Protein 5CDF (pdb70)

CATH classification: 2.40.30.20 (+2 more: 3.40.50.300, 1.20.150.20)

Secondary structure (DSSP, 8-state):
--SSEEEEEEEETTEEEEEE-TTPBTTEEEE-TTS-EEEEEEE-SS-EEEEESS-SSS--TTPEEEEEEEE-EEE-SGGGTT-EE-TTS-B-SSS-----S-EEESS-PPP-STTB----SB---S-HHHHHHS--BTT-B-EEEESTTSSHHHHHHHHHHHGGGTTT-TTTT---EEEEEEEES--HHHHHHHHHHHHHHTGGGGEEEEEE-TTS-HHHHHHHHHHHHHHHHHHHHTT-EEEEEEETHHHHHHHHHHHHHHTTPPP-GGGS-TTHHHHHHHHHHT-EEB-GGGTS-EEEEEEEEE-STT-TTSHHHHHHHTTSSEEEEE-HHHHHTT-SS-B-TTT-EESSGGGGS-HHHHHHHTTHHHHHHHHHHHHHHHTT-----HHHHHHHHHHHHHHHHH---TT----HHHHHHHHHHHHTTTTTTS-GGGHHHHHHHHHHHHHHH-HHHHHHHHHS---S-THHHHHHHHHHHHHHHHH-/--EEEEEEETTEEEEEESSSPPPTT-EEEEEETTEEEEEEEEEE-SSSEEEEEESS--TT-BTT-EEEE-SSS-EEE-SGGGTT-EE-TTS-B-SS------S-EEESS-PPP-STTBPSS--EE--S-HHHHHHS-EETT-EEEEE--SSSSHHHHHHHHHHHHHHHH---EEEEEES--HHHHHHHHHHHHHTTSS-TTSGGG-SEEEEEE-TTS-HHHHHHHHHHHHHHHHHHHHHH--EEEEEEE-HHHHHHHHHHHHHHTTPPP--TTTT---THHHHS-EETTEEEEEEEE---S--S-----SS-SEEEEB-HHHHHTT-SS-B-TTT-EETT-SHHHH-HHHHHHHHHHHHHHHHHHHTHHHHHHS-STTS-HHHHHHHHHHHHHHHHH----TTTHHHH--------HHHHHHHHHHHHHTTTTTS-GGGGSS-SSHHHHHHHHHH-

Sequence (944 aa):
EVAEVGQVLSVGDGIARVYGLDKVQAGEMVEFPGGIRRGMVLNLETDNVGVVIFGDDRDIKEGDTVKRTGAIVEVPAGKELLGRVVDALGNPIDGKGPLNASERRIADVKAPGIMPRKSVHEPMATGLKSVDAMIPVGRGQRELIIGDRQTGKTAIALDTILNQANYNGREADGMKTLHCIYVAVGQKRSTVAQLVKKLEETGAMAYTTVVAATASDPAPMQYLAPYSATAMGEYFRDNGMDALIIYDDLSKQAVAYRQMSLLLRRPPGREAYPGDVFYLHSRLLERSAKLNEANGAGSLTALPIIETQAGDVSAYIPTNVISITDGQIFLETELFFQGIRPAVNTGLSVSRVGSAAQTKAMKSVAGPVKLELAQYREMAAFAQFGSDLDAATQKLLNRGARLTELMKQPQYSPLTNAEIVIVIYAGTKGYLDGIPVRDVTKWEHGLLQYLRNQKADLLEDMTKNDRKVAGELEDAIKAALDGYAKTYAANGKITQVIGAVVDVQFDGQLPAILNALETENNGKRLVLEVAQHLGENTVRTIAMDATEGLVRGLPVKDTGGPIMVPVGDATLGRILNVVGEPVDEGGPVEATQTRAIHQQAPDFAAQATASEILVTGIKVIDLLAPYSKGGKIGLFGGAGVGKTVLIMELINNIAKVHSGYSVFAGVGERTREGNDLYHEMVESGVIKPDDLSKSQVALVYGQMNEPPGARMRVALTGLTVAEQFRDATGTDVLFFVDNIFRFTQAGSEVSALLGRIPSPTLATDMGAMQERITSTKNGSITSIQAVYVPADDLTTTFAHLDATTVLSRAISELGIYPAVDPLDSNSRILDPAVVGEEHYQVARDVQGILQKYKSLQDIIAILGMDELSEEDKLTVARARKIQRFLSQPFDVAKVFTGSDGVQVPLEDTIKSFKAVVAGEYDHLPEAAFYMVGGIEDVKAKAQRL

Radius of gyration: 30.45 Å; Cα contacts (8 Å, |Δi|>4): 2150; chains: 2; bounding box: 74×88×54 Å

Organism: Paracoccus denitrificans (strain Pd 1222) (NCBI:txid318586)

Nearest PDB structures (foldseek):
  5dn6-assembly1_C  TM=9.870E-01  e=3.370E-88  Paracoccus denitrificans
  2w6j-assembly1_A  TM=9.684E-01  e=1.622E-73  Bos taurus
  6tmk-assembly1_E2  TM=9.710E-01  e=6.953E-71  Toxoplasma gondii GT1
  8j0s-assembly1_C  TM=9.761E-01  e=2.820E-68  Mycobacterium tuberculosis
  8jr0-assembly1_C  TM=9.747E-01  e=1.671E-67  Mycobacterium tuberculosis

Solvent-accessible surface area: 37488 Å² total; per-residue (Å²): 188,71,34,72,33,9,95,2,82,54,48,33,105,8,10,1,46,0,118,9,0,70,122,0,22,5,5,0,10,0,61,2,80,66,54,21,72,0,12,0,26,3,0,36,95,102,15,0,0,0,0,0,5,25,66,29,199,108,10,146,117,41,41,80,0,98,47,64,44,40,40,5,54,0,10,0,5,108,63,3,34,19,26,9,0,22,0,8,3,74,47,94,42,81,115,41,104,22,119,39,102,59,116,50,75,0,50,47,127,4,24,29,10,29,20,16,67,57,8,82,42,55,1,20,0,0,2,3,2,0,11,5,14,0,9,3,0,25,2,0,6,0,0,0,1,0,24,146,149,2,22,19,49,23,9,0,10,4,0,0,19,1,1,54,88,34,24,65,76,115,95,74,78,41,65,14,0,10,0,1,0,0,0,0,10,28,140,172,69,61,9,60,121,10,20,124,50,0,79,114,69,39,2,10,77,22,0,2,0,0,2,0,8,62,72,46,44,15,2,13,23,15,3,0,0,0,0,0,0,0,3,0,7,38,3,13,58,77,28,35,1,0,0,0,0,0,8,12,0,17,66,0,0,68,4,14,67,94,2,3,75,62,2,209,32,43,60,2,122,94,44,20,6,6,19,0,2,28,1,0,0,29,0,0,2,0,1,1,6,9,32,122,97,64,40,23,0,0,0,0,0,0,0,0,0,44,3,102,104,32,69,28,89,28,24,9,9,27,3,0,6,0,0,0,0,1,3,0,14,1,29,68,89,13,46,163,103,31,40,108,13,0,11,18,13,28,45,0,42,12,94,20,20,60,48,3,23,27,121,1,5,102,51,10,3,64,82,0,50,115,40,13,30,93,39,91,108,65,32,59,103,27,158,167,63,49,131,42,83,72,69,26,86,156,87,27,82,56,0,19,29,2,22,25,4,12,53,14,97,86,104,47,29,8,30,26,1,10,0,0,0,1,5,6,0,3,24,114,19,61,2,74,78,20,55,62,199,43,0,58,130,5,12,123,23,0,15,80,35,1,97,105,117,54,41,108,15,19,106,52,2,52,130,89,45,89,135,14,45,53,149,6,45,83,33,0,83,52,1,1,72,23,12,48,165,90,78,116,110,79,7,94,1,21,31,1,32,26,15,10,0,4,0,60,4,124,43,151,52,2,56,98,60,14,5,0,47,8,115,21,114,54,120,104,4,12,0,4,1,29,55,84,79,44,154,64,16,0,49,0,3,0,10,45,49,7,89,2,0,28,37,41,49,90,0,104,40,57,57,25,34,4,92,1,21,4,17,82,32,1,3,1,13,0,2,18,3,16,5,44,54,46,16,139,46,40,103,24,153,34,143,104,84,39,13,0,29,76,169,35,43,97,191,71,46,72,42,130,86,70,84,29,1,29,1,2,0,1,4,2,0,0,0,3,0,0,7,49,8,3,22,0,0,0,39,25,29,83,67,6,35,53,42,51,0,10,2,0,1,0,11,0,0,23,121,63,52,80,6,44,0,0,6,0,2,0,0,18,1,1,32,50,5,5,34,21,25,79,63,0,46,85,20,21,0,1,73,68,154,70,62,72,144,5,29,0,0,1,0,5,0,9,0,13,22,12,2,0,0,2,20,45,0,0,15,0,0,0,0,0,0,3,25,4,14,75,75,66,40,25,19,0,2,0,2,1,39,0,1,16,2,30,44,26,0,18,66,6,7,52,12,31,31,37,137,155,64,164,160,62,104,10,7,58,10,38,82,6,80,114,11,4,15,18,20,155,78,10,0,0,0,0,1,0,8,27,33,64,39,54,15,34,119,136,176,113,55,41,67,4,40,0,10,1,35,12,20,103,67,28,22,138,114,16,14,112,14,2,4,20,14,44,85,2,60,13,132,9,19,54,51,97,52,27,31,116,59,4,52,98,8,0,125,59,0,29,42,23,8,94,97,14,117,76,19,77,105,71,42,88,143,95,44,75,131,104,14,63,133,139,33,64,78,35,2,35,43,0,70,13,0,40,56,0,7,0,3,18,11,35,2,25,89,98,135,87,50,62,103,16,35,40,3,85,40,117,45,1,15,99,1,0,92,12,2,26,71,21,107,32,54,143,24,58,50,51,0,0,68,52,14,1,5,17,110,53,0,73,48,44,17,158,180,128

InterPro domains:
  IPR000194 ATPase, F1/V1/A1 complex, alpha/beta subunit, nucleotide-binding domain [PF00006] (149-373)
  IPR000793 ATP synthase, alpha subunit, C-terminal [PF00306] (380-503)
  IPR000793 ATP synthase, alpha subunit, C-terminal [cd18113] (384-510)
  IPR004100 ATPase, F1/V1/A1 complex, alpha/beta subunit, N-terminal domain [PF02874] (25-92)
  IPR005294 ATP synthase, F1 complex, alpha subunit [MF_01346] (1-511)
  IPR005294 ATP synthase, F1 complex, alpha subunit [PIRSF039088] (2-510)
  IPR005294 ATP synthase, F1 complex, alpha subunit [PTHR48082] (3-506)
  IPR005294 ATP synthase, F1 complex, alpha subunit [TIGR00962] (3-511)
  IPR020003 ATPase, alpha/beta subunit, nucleotide-binding domain, active site [PS00152] (364-373)
  IPR023366 ATP synthase subunit alpha, N-terminal domain-like superfamily [G3DSA:2.40.30.20] (1-93)
  IPR027417 P-loop containing nucleoside triphosphate hydrolase [G3DSA:3.40.50.300] (94-380)
  IPR027417 P-loop containing nucleoside triphosphate hydrolase [SSF52540] (96-379)
  IPR033732 ATP synthase, F1 complex, alpha subunit nucleotide-binding domain [cd01132] (94-376)
  IPR036121 ATPase, F1/V1/A1 complex, alpha/beta subunit, N-terminal domain superfamily [SSF50615] (10-94)
  IPR038376 ATP synthase, alpha subunit, C-terminal domain superfamily [G3DSA:1.20.150.20] (381-511)

Structure (mmCIF, N/CA/C/O backbone):
data_5CDF
#
_entry.id   5CDF
#
_cell.length_a   72.550
_cell.length_b   102.920
_cell.length_c   89.180
_cell.angle_alpha   90.000
_cell.angle_beta   112.670
_cell.angle_gamma   90.000
#
_symmetry.space_group_name_H-M   'P 1 21 1'
#
loop_
_entity.id
_entity.type
_entity.pdbx_description
1 polymer 'ATP synthase subunit alpha'
2 polymer 'ATP synthase subunit beta'
3 non-polymer GLYCEROL
4 non-polymer 'PHOSPHATE ION'
5 water water
#
loop_
_atom_site.group_PDB
_atom_site.id
_atom_site.type_symbol
_atom_site.label_atom_id
_atom_site.label_alt_id
_atom_site.label_comp_id
_atom_site.label_asym_id
_atom_site.label_entity_id
_atom_site.label_seq_id
_atom_site.pdbx_PDB_ins_code
_atom_site.Cartn_x
_atom_site.Cartn_y
_atom_site.Cartn_z
_atom_site.occupancy
_atom_site.B_iso_or_equiv
_atom_site.auth_seq_id
_atom_site.auth_comp_id
_atom_site.auth_asym_id
_atom_site.auth_atom_id
_atom_site.pdbx_PDB_model_num
ATOM 1 N N . GLU A 1 24 ? 93.756 -134.727 189.891 1.00 72.31 24 GLU A N 1
ATOM 2 C CA . GLU A 1 24 ? 92.697 -135.628 189.327 1.00 72.15 24 GLU A CA 1
ATOM 3 C C . GLU A 1 24 ? 92.029 -134.991 188.085 1.00 71.01 24 GLU A C 1
ATOM 4 O O . GLU A 1 24 ? 92.609 -135.046 186.999 1.00 71.26 24 GLU A O 1
ATOM 10 N N . VAL A 1 25 ? 90.851 -134.378 188.249 1.00 69.32 25 VAL A N 1
ATOM 11 C CA . VAL A 1 25 ? 90.059 -133.788 187.138 1.00 67.57 25 VAL A CA 1
ATOM 12 C C . VAL A 1 25 ? 89.123 -132.659 187.629 1.00 65.50 25 VAL A C 1
ATOM 13 O O . VAL A 1 25 ? 89.028 -131.612 186.987 1.00 63.84 25 VAL A O 1
ATOM 17 N N . ALA A 1 26 ? 88.403 -132.899 188.729 1.00 63.40 26 ALA A N 1
ATOM 18 C CA . ALA A 1 26 ? 87.468 -131.921 189.303 1.00 61.27 26 ALA A CA 1
ATOM 19 C C . ALA A 1 26 ? 88.144 -130.645 189.808 1.00 60.09 26 ALA A C 1
ATOM 20 O O . ALA A 1 26 ? 87.831 -129.546 189.341 1.00 60.62 26 ALA A O 1
ATOM 22 N N . GLU A 1 27 ? 89.065 -130.806 190.757 1.00 57.58 27 GLU A N 1
ATOM 23 C CA . GLU A 1 27 ? 89.742 -129.679 191.414 1.00 55.73 27 GLU A CA 1
ATOM 24 C C . GLU A 1 27 ? 91.062 -129.266 190.743 1.00 53.88 27 GLU A C 1
ATOM 25 O O . GLU A 1 27 ? 91.683 -128.285 191.162 1.00 53.28 27 GLU A O 1
ATOM 31 N N . VAL A 1 28 ? 91.490 -130.015 189.723 1.00 51.86 28 VAL A N 1
ATOM 32 C CA . VAL A 1 28 ? 92.791 -129.826 189.070 1.00 51.02 28 VAL A CA 1
ATOM 33 C C . VAL A 1 28 ? 92.606 -129.962 187.555 1.00 50.14 28 VAL A C 1
ATOM 34 O O . VAL A 1 28 ? 91.666 -130.612 187.105 1.00 49.44 28 VAL A O 1
ATOM 38 N N . GLY A 1 29 ? 93.489 -129.334 186.778 1.00 50.10 29 GLY A N 1
ATOM 39 C CA . GLY A 1 29 ? 93.466 -129.447 185.316 1.00 49.87 29 GLY A CA 1
ATOM 40 C C . GLY A 1 29 ? 94.831 -129.603 184.676 1.00 50.65 29 GLY A C 1
ATOM 41 O O . GLY A 1 29 ? 95.858 -129.578 185.356 1.00 51.48 29 GLY A O 1
ATOM 42 N N . GLN A 1 30 ? 94.820 -129.760 183.353 1.00 51.58 30 GLN A N 1
ATOM 43 C CA . GLN A 1 30 ? 96.024 -129.955 182.543 1.00 53.11 30 GLN A CA 1
ATOM 44 C C . GLN A 1 30 ? 96.020 -128.963 181.375 1.00 51.55 30 GLN A C 1
ATOM 45 O O . GLN A 1 30 ? 95.008 -128.826 180.690 1.00 51.45 30 GLN A O 1
ATOM 51 N N . VAL A 1 31 ? 97.149 -128.294 181.139 1.00 49.95 31 VAL A N 1
ATOM 52 C CA . VAL A 1 31 ? 97.250 -127.283 180.075 1.00 49.63 31 VAL A CA 1
ATOM 53 C C . VAL A 1 31 ? 97.344 -127.951 178.697 1.00 49.60 31 VAL A C 1
ATOM 54 O O . VAL A 1 31 ? 98.304 -128.670 178.419 1.00 49.59 31 VAL A O 1
ATOM 58 N N . LEU A 1 32 ? 96.351 -127.700 177.844 1.00 49.78 32 LEU A N 1
ATOM 59 C CA . LEU A 1 32 ? 96.339 -128.218 176.470 1.00 50.03 32 LEU A CA 1
ATOM 60 C C . LEU A 1 32 ? 97.175 -127.335 175.547 1.00 50.31 32 LEU A C 1
ATOM 61 O O . LEU A 1 32 ? 98.037 -127.831 174.818 1.00 51.27 32 LEU A O 1
ATOM 66 N N . SER A 1 33 ? 96.899 -126.031 175.578 1.00 50.26 33 SER A N 1
ATOM 67 C CA . SER A 1 33 ? 97.656 -125.029 174.816 1.00 49.30 33 SER A CA 1
ATOM 68 C C . SER A 1 33 ? 97.847 -123.752 175.633 1.00 49.09 33 SER A C 1
ATOM 69 O O . SER A 1 33 ? 97.138 -123.521 176.615 1.00 49.02 33 SER A O 1
ATOM 72 N N . VAL A 1 34 ? 98.812 -122.935 175.217 1.00 49.08 34 VAL A N 1
ATOM 73 C CA . VAL A 1 34 ? 99.162 -121.701 175.930 1.00 49.54 34 VAL A CA 1
ATOM 74 C C . VAL A 1 34 ? 99.891 -120.713 175.007 1.00 49.87 34 VAL A C 1
ATOM 75 O O . VAL A 1 34 ? 100.653 -121.123 174.126 1.00 50.50 34 VAL A O 1
ATOM 79 N N . GLY A 1 35 ? 99.645 -119.420 175.216 1.00 49.59 35 GLY A N 1
ATOM 80 C CA . GLY A 1 35 ? 100.266 -118.358 174.417 1.00 48.96 35 GLY A CA 1
ATOM 81 C C . GLY A 1 35 ? 99.459 -117.071 174.414 1.00 48.33 35 GLY A C 1
ATOM 82 O O . GLY A 1 35 ? 98.228 -117.108 174.482 1.00 47.72 35 GLY A O 1
ATOM 83 N N . ASP A 1 36 ? 100.165 -115.941 174.332 1.00 47.73 36 ASP A N 1
ATOM 84 C CA . ASP A 1 36 ? 99.564 -114.595 174.283 1.00 46.82 36 ASP A CA 1
ATOM 85 C C . ASP A 1 36 ? 98.694 -114.268 175.508 1.00 46.07 36 ASP A C 1
ATOM 86 O O . ASP A 1 36 ? 97.631 -113.666 175.382 1.00 45.20 36 ASP A O 1
ATOM 91 N N . GLY A 1 37 ? 99.159 -114.671 176.689 1.00 46.37 37 GLY A N 1
ATOM 92 C CA . GLY A 1 37 ? 98.445 -114.427 177.946 1.00 45.83 37 GLY A CA 1
ATOM 93 C C . GLY A 1 37 ? 97.195 -115.263 178.187 1.00 45.60 37 GLY A C 1
ATOM 94 O O . GLY A 1 37 ? 96.440 -114.973 179.114 1.00 45.36 37 GLY A O 1
ATOM 95 N N . ILE A 1 38 ? 96.986 -116.305 177.379 1.00 46.40 38 ILE A N 1
ATOM 96 C CA . ILE A 1 38 ? 95.789 -117.153 177.448 1.00 47.12 38 ILE A CA 1
ATOM 97 C C . ILE A 1 38 ? 96.219 -118.616 177.547 1.00 47.37 38 ILE A C 1
ATOM 98 O O . ILE A 1 38 ? 97.279 -118.983 177.037 1.00 48.32 38 ILE A O 1
ATOM 103 N N . ALA A 1 39 ? 95.398 -119.439 178.202 1.00 46.84 39 ALA A N 1
ATOM 104 C CA . ALA A 1 39 ? 95.636 -120.883 178.286 1.00 46.66 39 ALA A CA 1
ATOM 105 C C . ALA A 1 39 ? 94.332 -121.680 178.199 1.00 46.72 39 ALA A C 1
ATOM 106 O O . ALA A 1 39 ? 93.368 -121.376 178.905 1.00 45.87 39 ALA A O 1
ATOM 108 N N . ARG A 1 40 ? 94.313 -122.685 177.320 1.00 47.39 40 ARG A N 1
ATOM 109 C CA . ARG A 1 40 ? 93.239 -123.681 177.278 1.00 47.80 40 ARG A CA 1
ATOM 110 C C . ARG A 1 40 ? 93.612 -124.809 178.239 1.00 47.23 40 ARG A C 1
ATOM 111 O O . ARG A 1 40 ? 94.708 -125.365 178.137 1.00 48.09 40 ARG A O 1
ATOM 119 N N . VAL A 1 41 ? 92.705 -125.142 179.159 1.00 46.36 41 VAL A N 1
ATOM 120 C CA . VAL A 1 41 ? 92.971 -126.120 180.223 1.00 45.74 41 VAL A CA 1
ATOM 121 C C . VAL A 1 41 ? 91.938 -127.253 180.214 1.00 45.70 41 VAL A C 1
ATOM 122 O O . VAL A 1 41 ? 90.733 -127.000 180.294 1.00 44.64 41 VAL A O 1
ATOM 126 N N . TYR A 1 42 ? 92.423 -128.495 180.122 1.00 46.19 42 TYR A N 1
ATOM 127 C CA . TYR A 1 42 ? 91.588 -129.696 180.253 1.00 46.32 42 TYR A CA 1
ATOM 128 C C . TYR A 1 42 ? 91.229 -129.925 181.721 1.00 45.28 42 TYR A C 1
ATOM 129 O O . TYR A 1 42 ? 92.034 -129.649 182.608 1.00 44.33 42 TYR A O 1
ATOM 138 N N . GLY A 1 43 ? 90.024 -130.439 181.964 1.00 44.76 43 GLY A N 1
ATOM 139 C CA . GLY A 1 43 ? 89.558 -130.740 183.318 1.00 44.56 43 GLY A CA 1
ATOM 140 C C . GLY A 1 43 ? 89.019 -129.517 184.040 1.00 44.69 43 GLY A C 1
ATOM 141 O O . GLY A 1 43 ? 88.336 -128.689 183.430 1.00 44.66 43 GLY A O 1
ATOM 142 N N . LEU A 1 44 ? 89.335 -129.409 185.335 1.00 44.09 44 LEU A N 1
ATOM 143 C CA . LEU A 1 44 ? 88.804 -128.364 186.226 1.00 43.73 44 LEU A CA 1
ATOM 144 C C . LEU A 1 44 ? 87.271 -128.335 186.204 1.00 43.77 44 LEU A C 1
ATOM 145 O O . LEU A 1 44 ? 86.658 -127.284 186.026 1.00 43.55 44 LEU A O 1
ATOM 150 N N . ASP A 1 45 ? 86.661 -129.502 186.398 1.00 43.93 45 ASP A N 1
ATOM 151 C CA . ASP A 1 45 ? 85.208 -129.658 186.239 1.00 43.60 45 ASP A CA 1
ATOM 152 C C . ASP A 1 45 ? 84.383 -128.815 187.216 1.00 42.95 45 ASP A C 1
ATOM 153 O O . ASP A 1 45 ? 83.343 -128.283 186.833 1.00 42.76 45 ASP A O 1
ATOM 158 N N . LYS A 1 46 ? 84.854 -128.684 188.457 1.00 43.31 46 LYS A N 1
ATOM 159 C CA . LYS A 1 46 ? 84.141 -127.913 189.491 1.00 43.43 46 LYS A CA 1
ATOM 160 C C . LYS A 1 46 ? 84.601 -126.446 189.638 1.00 42.68 46 LYS A C 1
ATOM 161 O O . LYS A 1 46 ? 84.162 -125.758 190.568 1.00 42.30 46 LYS A O 1
ATOM 167 N N . VAL A 1 47 ? 85.456 -125.960 188.729 1.00 41.85 47 VAL A N 1
ATOM 168 C CA . VAL A 1 47 ? 85.893 -124.555 188.753 1.00 40.53 47 VAL A CA 1
ATOM 169 C C . VAL A 1 47 ? 84.749 -123.638 188.307 1.00 39.55 47 VAL A C 1
ATOM 170 O O . VAL A 1 47 ? 84.054 -123.928 187.327 1.00 39.23 47 VAL A O 1
ATOM 174 N N . GLN A 1 48 ? 84.551 -122.547 189.042 1.00 38.34 48 GLN A N 1
ATOM 175 C CA . GLN A 1 48 ? 83.491 -121.587 188.728 1.00 37.50 48 GLN A CA 1
ATOM 176 C C . GLN A 1 48 ? 84.009 -120.463 187.824 1.00 36.33 48 GLN A C 1
ATOM 177 O O . GLN A 1 48 ? 85.216 -120.229 187.741 1.00 35.40 48 GLN A O 1
ATOM 183 N N . ALA A 1 49 ? 83.091 -119.794 187.127 1.00 35.89 49 ALA A N 1
ATOM 184 C CA . ALA A 1 49 ? 83.446 -118.711 186.197 1.00 35.58 49 ALA A CA 1
ATOM 185 C C . ALA A 1 49 ? 83.937 -117.477 186.961 1.00 35.27 49 ALA A C 1
ATOM 186 O O . ALA A 1 49 ? 83.325 -117.074 187.954 1.00 34.64 49 ALA A O 1
ATOM 188 N N . GLY A 1 50 ? 85.043 -116.897 186.495 1.00 35.40 50 GLY A N 1
ATOM 189 C CA . GLY A 1 50 ? 85.705 -115.781 187.180 1.00 36.43 50 GLY A CA 1
ATOM 190 C C . GLY A 1 50 ? 86.623 -116.171 188.333 1.00 37.45 50 GLY A C 1
ATOM 191 O O . GLY A 1 50 ? 87.129 -115.295 189.044 1.00 37.39 50 GLY A O 1
ATOM 192 N N . GLU A 1 51 ? 86.860 -117.473 188.515 1.00 38.88 51 GLU A N 1
ATOM 193 C CA . GLU A 1 51 ? 87.651 -117.967 189.642 1.00 39.55 51 GLU A CA 1
ATOM 194 C C . GLU A 1 51 ? 89.139 -117.829 189.360 1.00 39.75 51 GLU A C 1
ATOM 195 O O . GLU A 1 51 ? 89.594 -118.050 188.234 1.00 37.88 51 GLU A O 1
ATOM 201 N N . MET A 1 52 ? 89.883 -117.471 190.402 1.00 41.80 52 MET A N 1
ATOM 202 C CA . MET A 1 52 ? 91.339 -117.421 190.349 1.00 44.02 52 MET A CA 1
ATOM 203 C C . MET A 1 52 ? 91.893 -118.850 190.338 1.00 45.53 52 MET A C 1
ATOM 204 O O . MET A 1 52 ? 91.355 -119.734 191.011 1.00 45.92 52 MET A O 1
ATOM 209 N N . VAL A 1 53 ? 92.957 -119.064 189.565 1.00 47.55 53 VAL A N 1
ATOM 210 C CA . VAL A 1 53 ? 93.641 -120.362 189.491 1.00 48.85 53 VAL A CA 1
ATOM 211 C C . VAL A 1 53 ? 95.160 -120.198 189.586 1.00 50.89 53 VAL A C 1
ATOM 212 O O . VAL A 1 53 ? 95.709 -119.178 189.168 1.00 50.13 53 VAL A O 1
ATOM 216 N N . GLU A 1 54 ? 95.817 -121.220 190.135 1.00 53.64 54 GLU A N 1
ATOM 217 C CA . GLU A 1 54 ? 97.261 -121.228 190.369 1.00 54.90 54 GLU A CA 1
ATOM 218 C C . GLU A 1 54 ? 97.943 -122.112 189.326 1.00 53.99 54 GLU A C 1
ATOM 219 O O . GLU A 1 54 ? 97.554 -123.266 189.141 1.00 54.14 54 GLU A O 1
ATOM 225 N N . PHE A 1 55 ? 98.945 -121.559 188.644 1.00 53.84 55 PHE A N 1
ATOM 226 C CA . PHE A 1 55 ? 99.815 -122.315 187.730 1.00 54.02 55 PHE A CA 1
ATOM 227 C C . PHE A 1 55 ? 101.080 -122.742 188.507 1.00 54.73 55 PHE A C 1
ATOM 228 O O . PHE A 1 55 ? 101.251 -122.321 189.657 1.00 54.66 55 PHE A O 1
ATOM 236 N N . PRO A 1 56 ? 101.953 -123.593 187.908 1.00 54.91 56 PRO A N 1
ATOM 237 C CA . PRO A 1 56 ? 103.090 -124.163 188.659 1.00 55.92 56 PRO A CA 1
ATOM 238 C C . PRO A 1 56 ? 103.999 -123.194 189.427 1.00 56.67 56 PRO A C 1
ATOM 239 O O . PRO A 1 56 ? 104.140 -123.335 190.645 1.00 59.38 56 PRO A O 1
ATOM 243 N N . GLY A 1 57 ? 104.582 -122.213 188.742 1.00 55.95 57 GLY A N 1
ATOM 244 C CA . GLY A 1 57 ? 105.580 -121.327 189.353 1.00 55.53 57 GLY A CA 1
ATOM 245 C C . GLY A 1 57 ? 105.007 -120.119 190.072 1.00 55.58 57 GLY A C 1
ATOM 246 O O . GLY A 1 57 ? 105.529 -119.012 189.932 1.00 57.16 57 GLY A O 1
ATOM 247 N N . GLY A 1 58 ? 103.944 -120.325 190.851 1.00 54.62 58 GLY A N 1
ATOM 248 C CA . GLY A 1 58 ? 103.238 -119.233 191.525 1.00 53.53 58 GLY A CA 1
ATOM 249 C C . GLY A 1 58 ? 102.465 -118.273 190.627 1.00 52.37 58 GLY A C 1
ATOM 250 O O . GLY A 1 58 ? 102.015 -117.228 191.100 1.00 52.57 58 GLY A O 1
ATOM 251 N N . ILE A 1 59 ? 102.282 -118.623 189.351 1.00 50.67 59 ILE A N 1
ATOM 252 C CA . ILE A 1 59 ? 101.668 -117.723 188.370 1.00 48.96 59 ILE A CA 1
ATOM 253 C C . ILE A 1 59 ? 100.144 -117.820 188.492 1.00 47.24 59 ILE A C 1
ATOM 254 O O . ILE A 1 59 ? 99.586 -118.917 188.438 1.00 47.11 59 ILE A O 1
ATOM 259 N N . ARG A 1 60 ? 99.495 -116.662 188.647 1.00 45.37 60 ARG A N 1
ATOM 260 C CA A ARG A 1 60 ? 98.040 -116.578 188.824 0.50 44.16 60 ARG A CA 1
ATOM 261 C CA B ARG A 1 60 ? 98.042 -116.585 188.825 0.50 44.35 60 ARG A CA 1
ATOM 262 C C . ARG A 1 60 ? 97.321 -116.404 187.488 1.00 43.31 60 ARG A C 1
ATOM 263 O O . ARG A 1 60 ? 97.900 -115.905 186.522 1.00 43.40 60 ARG A O 1
ATOM 278 N N . GLY A 1 61 ? 96.052 -116.814 187.448 1.00 41.89 61 GLY A N 1
ATOM 279 C CA . GLY A 1 61 ? 95.199 -116.681 186.257 1.00 40.29 61 GLY A CA 1
ATOM 280 C C . GLY A 1 61 ? 93.723 -116.675 186.620 1.00 39.17 61 GLY A C 1
ATOM 281 O O . GLY A 1 61 ? 93.352 -117.143 187.693 1.00 39.45 61 GLY A O 1
ATOM 282 N N . MET A 1 62 ? 92.885 -116.144 185.728 1.00 37.83 62 MET A N 1
ATOM 283 C CA . MET A 1 62 ? 91.430 -116.072 185.940 1.00 36.34 62 MET A CA 1
ATOM 284 C C . MET A 1 62 ? 90.701 -116.846 184.845 1.00 35.80 62 MET A C 1
ATOM 285 O O . MET A 1 62 ? 91.021 -116.705 183.668 1.00 35.62 62 MET A O 1
ATOM 290 N N . VAL A 1 63 ? 89.716 -117.650 185.246 1.00 35.42 63 VAL A N 1
ATOM 291 C CA . VAL A 1 63 ? 88.867 -118.396 184.313 1.00 35.47 63 VAL A CA 1
ATOM 292 C C . VAL A 1 63 ? 87.751 -117.492 183.780 1.00 34.59 63 VAL A C 1
ATOM 293 O O . VAL A 1 63 ? 86.910 -117.034 184.552 1.00 33.99 63 VAL A O 1
ATOM 297 N N . LEU A 1 64 ? 87.751 -117.247 182.468 1.00 34.01 64 LEU A N 1
ATOM 298 C CA . LEU A 1 64 ? 86.689 -116.479 181.798 1.00 34.03 64 LEU A CA 1
ATOM 299 C C . LEU A 1 64 ? 85.750 -117.346 180.946 1.00 33.86 64 LEU A C 1
ATOM 300 O O . LEU A 1 64 ? 84.552 -117.073 180.903 1.00 33.80 64 LEU A O 1
ATOM 305 N N . ASN A 1 65 ? 86.285 -118.367 180.271 1.00 33.83 65 ASN A N 1
ATOM 306 C CA . ASN A 1 65 ? 85.480 -119.280 179.447 1.00 34.12 65 ASN A CA 1
ATOM 307 C C . ASN A 1 65 ? 85.357 -120.676 180.056 1.00 34.48 65 ASN A C 1
ATOM 308 O O . ASN A 1 65 ? 86.355 -121.383 180.189 1.00 34.99 65 ASN A O 1
ATOM 313 N N . LEU A 1 66 ? 84.135 -121.054 180.432 1.00 34.71 66 LEU A N 1
ATOM 314 C CA . LEU A 1 66 ? 83.805 -122.443 180.752 1.00 35.12 66 LEU A CA 1
ATOM 315 C C . LEU A 1 66 ? 83.184 -123.061 179.509 1.00 36.15 66 LEU A C 1
ATOM 316 O O . LEU A 1 66 ? 82.079 -122.681 179.122 1.00 36.05 66 LEU A O 1
ATOM 321 N N . GLU A 1 67 ? 83.905 -123.989 178.878 1.00 37.38 67 GLU A N 1
ATOM 322 C CA . GLU A 1 67 ? 83.440 -124.685 177.675 1.00 38.25 67 GLU A CA 1
ATOM 323 C C . GLU A 1 67 ? 83.191 -126.168 177.978 1.00 39.03 67 GLU A C 1
ATOM 324 O O . GLU A 1 67 ? 83.485 -126.635 179.080 1.00 39.17 67 GLU A O 1
ATOM 330 N N . THR A 1 68 ? 82.633 -126.893 177.009 1.00 40.26 68 THR A N 1
ATOM 331 C CA . THR A 1 68 ? 82.272 -128.306 177.196 1.00 41.42 68 THR A CA 1
ATOM 332 C C . THR A 1 68 ? 83.493 -129.190 177.439 1.00 43.61 68 THR A C 1
ATOM 333 O O . THR A 1 68 ? 83.491 -130.015 178.354 1.00 44.08 68 THR A O 1
ATOM 337 N N . ASP A 1 69 ? 84.527 -128.995 176.621 1.00 46.04 69 ASP A N 1
ATOM 338 C CA . ASP A 1 69 ? 85.732 -129.839 176.634 1.00 47.47 69 ASP A CA 1
ATOM 339 C C . ASP A 1 69 ? 87.011 -129.123 177.111 1.00 47.28 69 ASP A C 1
ATOM 340 O O . ASP A 1 69 ? 88.092 -129.715 177.062 1.00 48.24 69 ASP A O 1
ATOM 345 N N . ASN A 1 70 ? 86.896 -127.870 177.564 1.00 46.56 70 ASN A N 1
ATOM 346 C CA . ASN A 1 70 ? 88.045 -127.124 178.114 1.00 45.10 70 ASN A CA 1
ATOM 347 C C . ASN A 1 70 ? 87.633 -125.932 178.988 1.00 43.69 70 ASN A C 1
ATOM 348 O O . ASN A 1 70 ? 86.445 -125.632 179.130 1.00 42.80 70 ASN A O 1
ATOM 353 N N . VAL A 1 71 ? 88.633 -125.274 179.574 1.00 42.72 71 VAL A N 1
ATOM 354 C CA . VAL A 1 71 ? 88.442 -124.050 180.353 1.00 42.35 71 VAL A CA 1
ATOM 355 C C . VAL A 1 71 ? 89.435 -122.986 179.874 1.00 41.44 71 VAL A C 1
ATOM 356 O O . VAL A 1 71 ? 90.648 -123.163 180.008 1.00 42.29 71 VAL A O 1
ATOM 360 N N . GLY A 1 72 ? 88.914 -121.892 179.315 1.00 40.08 72 GLY A N 1
ATOM 361 C CA . GLY A 1 72 ? 89.737 -120.766 178.864 1.00 38.50 72 GLY A CA 1
ATOM 362 C C . GLY A 1 72 ? 90.154 -119.895 180.036 1.00 37.29 72 GLY A C 1
ATOM 363 O O . GLY A 1 72 ? 89.303 -119.421 180.793 1.00 36.32 72 GLY A O 1
ATOM 364 N N . VAL A 1 73 ? 91.463 -119.686 180.181 1.00 36.18 73 VAL A N 1
ATOM 365 C CA . VAL A 1 73 ? 92.029 -118.943 181.307 1.00 35.97 73 VAL A CA 1
ATOM 366 C C . VAL A 1 73 ? 92.820 -117.745 180.783 1.00 35.94 73 VAL A C 1
ATOM 367 O O . VAL A 1 73 ? 93.603 -117.887 179.843 1.00 35.51 73 VAL A O 1
ATOM 371 N N . VAL A 1 74 ? 92.605 -116.576 181.390 1.00 35.69 74 VAL A N 1
ATOM 372 C CA . VAL A 1 74 ? 93.439 -115.391 181.132 1.00 35.70 74 VAL A CA 1
ATOM 373 C C . VAL A 1 74 ? 94.524 -115.307 182.213 1.00 35.73 74 VAL A C 1
ATOM 374 O O . VAL A 1 74 ? 94.231 -115.394 183.411 1.00 34.79 74 VAL A O 1
ATOM 378 N N . ILE A 1 75 ? 95.773 -115.147 181.772 1.00 36.56 75 ILE A N 1
ATOM 379 C CA . ILE A 1 75 ? 96.954 -115.308 182.623 1.00 37.04 75 ILE A CA 1
ATOM 380 C C . ILE A 1 75 ? 97.471 -113.948 183.082 1.00 37.64 75 ILE A C 1
ATOM 381 O O . ILE A 1 75 ? 97.786 -113.090 182.257 1.00 38.09 75 ILE A O 1
ATOM 386 N N . PHE A 1 76 ? 97.579 -113.774 184.397 1.00 38.67 76 PHE A N 1
ATOM 387 C CA . PHE A 1 76 ? 98.051 -112.519 184.993 1.00 39.50 76 PHE A CA 1
ATOM 388 C C . PHE A 1 76 ? 99.579 -112.363 185.017 1.00 41.03 76 PHE A C 1
ATOM 389 O O . PHE A 1 76 ? 100.081 -111.237 184.958 1.00 40.76 76 PHE A O 1
ATOM 397 N N . GLY A 1 77 ? 100.307 -113.477 185.117 1.00 42.73 77 GLY A N 1
ATOM 398 C CA . GLY A 1 77 ? 101.773 -113.468 185.142 1.00 44.33 77 GLY A CA 1
ATOM 399 C C . GLY A 1 77 ? 102.408 -113.684 183.779 1.00 46.27 77 GLY A C 1
ATOM 400 O O . GLY A 1 77 ? 101.765 -113.486 182.744 1.00 46.35 77 GLY A O 1
ATOM 401 N N . ASP A 1 78 ? 103.675 -114.098 183.790 1.00 48.39 78 ASP A N 1
ATOM 402 C CA . ASP A 1 78 ? 104.446 -114.342 182.568 1.00 50.14 78 ASP A CA 1
ATOM 403 C C . ASP A 1 78 ? 104.085 -115.716 181.987 1.00 51.88 78 ASP A C 1
ATOM 404 O O . ASP A 1 78 ? 104.242 -116.735 182.660 1.00 52.85 78 ASP A O 1
ATOM 409 N N . ASP A 1 79 ? 103.621 -115.734 180.738 1.00 54.23 79 ASP A N 1
ATOM 410 C CA . ASP A 1 79 ? 103.114 -116.962 180.100 1.00 56.15 79 ASP A CA 1
ATOM 411 C C . ASP A 1 79 ? 104.186 -117.852 179.440 1.00 58.21 79 ASP A C 1
ATOM 412 O O . ASP A 1 79 ? 103.922 -119.025 179.166 1.00 58.27 79 ASP A O 1
ATOM 417 N N . ARG A 1 80 ? 105.370 -117.297 179.169 1.00 60.63 80 ARG A N 1
ATOM 418 C CA . ARG A 1 80 ? 106.458 -118.053 178.522 1.00 62.02 80 ARG A CA 1
ATOM 419 C C . ARG A 1 80 ? 106.996 -119.207 179.380 1.00 62.55 80 ARG A C 1
ATOM 420 O O . ARG A 1 80 ? 107.518 -120.184 178.841 1.00 62.42 80 ARG A O 1
ATOM 428 N N . ASP A 1 81 ? 106.869 -119.085 180.702 1.00 63.19 81 ASP A N 1
ATOM 429 C CA . ASP A 1 81 ? 107.234 -120.161 181.632 1.00 63.79 81 ASP A CA 1
ATOM 430 C C . ASP A 1 81 ? 106.322 -121.386 181.486 1.00 63.64 81 ASP A C 1
ATOM 431 O O . ASP A 1 81 ? 106.805 -122.519 181.487 1.00 64.03 81 ASP A O 1
ATOM 436 N N . ILE A 1 82 ? 105.015 -121.149 181.351 1.00 62.92 82 ILE A N 1
ATOM 437 C CA . ILE A 1 82 ? 104.013 -122.226 181.289 1.00 61.81 82 ILE A CA 1
ATOM 438 C C . ILE A 1 82 ? 104.173 -123.041 179.997 1.00 61.68 82 ILE A C 1
ATOM 439 O O . ILE A 1 82 ? 104.440 -122.483 178.930 1.00 61.10 82 ILE A O 1
ATOM 444 N N . LYS A 1 83 ? 104.010 -124.359 180.121 1.00 61.83 83 LYS A N 1
ATOM 445 C CA . LYS A 1 83 ? 104.169 -125.305 179.014 1.00 62.51 83 LYS A CA 1
ATOM 446 C C . LYS A 1 83 ? 103.011 -126.306 179.011 1.00 61.04 83 LYS A C 1
ATOM 447 O O . LYS A 1 83 ? 102.431 -126.590 180.065 1.00 59.99 83 LYS A O 1
ATOM 453 N N . GLU A 1 84 ? 102.675 -126.829 177.831 1.00 59.33 84 GLU A N 1
ATOM 454 C CA . GLU A 1 84 ? 101.545 -127.759 177.693 1.00 58.88 84 GLU A CA 1
ATOM 455 C C . GLU A 1 84 ? 101.819 -129.065 178.446 1.00 57.28 84 GLU A C 1
ATOM 456 O O . GLU A 1 84 ? 102.841 -129.712 178.222 1.00 58.09 84 GLU A O 1
ATOM 462 N N . GLY A 1 85 ? 100.905 -129.418 179.354 1.00 55.91 85 GLY A N 1
ATOM 463 C CA . GLY A 1 85 ? 101.089 -130.524 180.301 1.00 54.47 85 GLY A CA 1
ATOM 464 C C . GLY A 1 85 ? 101.024 -130.119 181.770 1.00 53.61 85 GLY A C 1
ATOM 465 O O . GLY A 1 85 ? 100.716 -130.953 182.624 1.00 52.14 85 GLY A O 1
ATOM 466 N N . ASP A 1 86 ? 101.309 -128.847 182.067 1.00 52.97 86 ASP A N 1
ATOM 467 C CA . ASP A 1 86 ? 101.388 -128.343 183.453 1.00 52.81 86 ASP A CA 1
ATOM 468 C C . ASP A 1 86 ? 100.089 -128.468 184.253 1.00 51.92 86 ASP A C 1
ATOM 469 O O . ASP A 1 86 ? 98.999 -128.517 183.686 1.00 51.65 86 ASP A O 1
ATOM 474 N N . THR A 1 87 ? 100.238 -128.488 185.577 1.00 51.73 87 THR A N 1
ATOM 475 C CA . THR A 1 87 ? 99.126 -128.654 186.518 1.00 51.95 87 THR A CA 1
ATOM 476 C C . THR A 1 87 ? 98.541 -127.297 186.928 1.00 51.67 87 THR A C 1
ATOM 477 O O . THR A 1 87 ? 99.247 -126.464 187.503 1.00 51.97 87 THR A O 1
ATOM 481 N N . VAL A 1 88 ? 97.252 -127.098 186.641 1.00 50.94 88 VAL A N 1
ATOM 482 C CA . VAL A 1 88 ? 96.516 -125.890 187.031 1.00 49.89 88 VAL A CA 1
ATOM 483 C C . VAL A 1 88 ? 95.616 -126.216 188.224 1.00 49.19 88 VAL A C 1
ATOM 484 O O . VAL A 1 88 ? 94.805 -127.141 188.153 1.00 48.59 88 VAL A O 1
ATOM 488 N N . LYS A 1 89 ? 95.752 -125.436 189.299 1.00 48.77 89 LYS A N 1
ATOM 489 C CA . LYS A 1 89 ? 95.106 -125.710 190.587 1.00 49.07 89 LYS A CA 1
ATOM 490 C C . LYS A 1 89 ? 94.055 -124.641 190.921 1.00 47.80 89 LYS A C 1
ATOM 491 O O . LYS A 1 89 ? 94.271 -123.455 190.681 1.00 47.94 89 LYS A O 1
ATOM 497 N N . ARG A 1 90 ? 92.925 -125.078 191.477 1.00 46.56 90 ARG A N 1
ATOM 498 C CA . ARG A 1 90 ? 91.872 -124.177 191.952 1.00 45.45 90 ARG A CA 1
ATOM 499 C C . ARG A 1 90 ? 92.276 -123.457 193.236 1.00 45.34 90 ARG A C 1
ATOM 500 O O . ARG A 1 90 ? 92.839 -124.074 194.141 1.00 46.77 90 ARG A O 1
ATOM 508 N N . THR A 1 91 ? 91.970 -122.161 193.313 1.00 44.16 91 THR A N 1
ATOM 509 C CA . THR A 1 91 ? 92.027 -121.411 194.574 1.00 43.47 91 THR A CA 1
ATOM 510 C C . THR A 1 91 ? 90.684 -121.461 195.312 1.00 42.79 91 THR A C 1
ATOM 511 O O . THR A 1 91 ? 90.633 -121.236 196.521 1.00 42.68 91 THR A O 1
ATOM 515 N N . GLY A 1 92 ? 89.603 -121.739 194.582 1.00 43.09 92 GLY A N 1
ATOM 516 C CA . GLY A 1 92 ? 88.253 -121.779 195.150 1.00 43.61 92 GLY A CA 1
ATOM 517 C C . GLY A 1 92 ? 87.653 -120.418 195.474 1.00 43.03 92 GLY A C 1
ATOM 518 O O . GLY A 1 92 ? 86.702 -120.333 196.256 1.00 42.97 92 GLY A O 1
ATOM 519 N N . ALA A 1 93 ? 88.190 -119.359 194.865 1.00 42.37 93 ALA A N 1
ATOM 520 C CA . ALA A 1 93 ? 87.755 -117.988 195.139 1.00 41.61 93 ALA A CA 1
ATOM 521 C C . ALA A 1 93 ? 87.747 -117.140 193.871 1.00 40.92 93 ALA A C 1
ATOM 522 O O . ALA A 1 93 ? 88.572 -117.337 192.974 1.00 40.25 93 ALA A O 1
ATOM 524 N N . ILE A 1 94 ? 86.811 -116.191 193.821 1.00 40.39 94 ILE A N 1
ATOM 525 C CA . ILE A 1 94 ? 86.720 -115.212 192.734 1.00 40.18 94 ILE A CA 1
ATOM 526 C C . ILE A 1 94 ? 87.855 -114.204 192.939 1.00 39.22 94 ILE A C 1
ATOM 527 O O . ILE A 1 94 ? 88.288 -113.985 194.075 1.00 39.47 94 ILE A O 1
ATOM 532 N N . VAL A 1 95 ? 88.339 -113.611 191.846 1.00 37.86 95 VAL A N 1
ATOM 533 C CA . VAL A 1 95 ? 89.496 -112.702 191.892 1.00 36.89 95 VAL A CA 1
ATOM 534 C C . VAL A 1 95 ? 89.249 -111.546 192.873 1.00 35.70 95 VAL A C 1
ATOM 535 O O . VAL A 1 95 ? 88.363 -110.719 192.659 1.00 35.75 95 VAL A O 1
ATOM 539 N N . GLU A 1 96 ? 90.034 -111.525 193.951 1.00 34.46 96 GLU A N 1
ATOM 540 C CA . GLU A 1 96 ? 89.968 -110.481 194.975 1.00 34.19 96 GLU A CA 1
ATOM 541 C C . GLU A 1 96 ? 91.362 -109.912 195.249 1.00 32.81 96 GLU A C 1
ATOM 542 O O . GLU A 1 96 ? 92.371 -110.533 194.911 1.00 32.50 96 GLU A O 1
ATOM 548 N N . VAL A 1 97 ? 91.395 -108.727 195.857 1.00 31.49 97 VAL A N 1
ATOM 549 C CA . VAL A 1 97 ? 92.633 -107.964 196.069 1.00 30.78 97 VAL A CA 1
ATOM 550 C C . VAL A 1 97 ? 92.661 -107.335 197.463 1.00 30.39 97 VAL A C 1
ATOM 551 O O . VAL A 1 97 ? 91.606 -107.141 198.069 1.00 30.33 97 VAL A O 1
ATOM 555 N N . PRO A 1 98 ? 93.864 -107.001 197.974 1.00 30.38 98 PRO A N 1
ATOM 556 C CA . PRO A 1 98 ? 93.945 -106.321 199.276 1.00 30.56 98 PRO A CA 1
ATOM 557 C C . PRO A 1 98 ? 93.380 -104.896 199.265 1.00 30.99 98 PRO A C 1
ATOM 558 O O . PRO A 1 98 ? 93.233 -104.289 198.200 1.00 31.36 98 PRO A O 1
ATOM 562 N N . ALA A 1 99 ? 93.066 -104.385 200.453 1.00 31.20 99 ALA A N 1
ATOM 563 C CA . ALA A 1 99 ? 92.547 -103.025 200.617 1.00 31.28 99 ALA A CA 1
ATOM 564 C C . ALA A 1 99 ? 92.762 -102.506 202.040 1.00 31.44 99 ALA A C 1
ATOM 565 O O . ALA A 1 99 ? 93.087 -103.273 202.953 1.00 31.38 99 ALA A O 1
ATOM 567 N N . GLY A 1 100 ? 92.575 -101.199 202.210 1.00 31.63 100 GLY A N 1
ATOM 568 C CA . GLY A 1 100 ? 92.759 -100.523 203.498 1.00 31.94 100 GLY A CA 1
ATOM 569 C C . GLY A 1 100 ? 93.814 -99.435 203.434 1.00 32.29 100 GLY A C 1
ATOM 570 O O . GLY A 1 100 ? 94.435 -99.221 202.393 1.00 31.41 100 GLY A O 1
ATOM 571 N N . LYS A 1 101 ? 94.027 -98.763 204.566 1.00 33.56 101 LYS A N 1
ATOM 572 C CA . LYS A 1 101 ? 95.029 -97.692 204.675 1.00 34.56 101 LYS A CA 1
ATOM 573 C C . LYS A 1 101 ? 96.486 -98.175 204.577 1.00 35.38 101 LYS A C 1
ATOM 574 O O . LYS A 1 101 ? 97.392 -97.360 204.402 1.00 35.29 101 LYS A O 1
ATOM 580 N N . GLU A 1 102 ? 96.709 -99.486 204.681 1.00 36.42 102 GLU A N 1
ATOM 581 C CA . GLU A 1 102 ? 98.038 -100.073 204.466 1.00 37.37 102 GLU A CA 1
ATOM 582 C C . GLU A 1 102 ? 98.528 -99.886 203.020 1.00 36.79 102 GLU A C 1
ATOM 583 O O . GLU A 1 102 ? 99.734 -99.866 202.778 1.00 37.31 102 GLU A O 1
ATOM 589 N N . LEU A 1 103 ? 97.594 -99.761 202.073 1.00 35.95 103 LEU A N 1
ATOM 590 C CA . LEU A 1 103 ? 97.928 -99.507 200.662 1.00 34.78 103 LEU A CA 1
ATOM 591 C C . LEU A 1 103 ? 98.312 -98.052 200.364 1.00 33.00 103 LEU A C 1
ATOM 592 O O . LEU A 1 103 ? 98.876 -97.781 199.305 1.00 32.65 103 LEU A O 1
ATOM 597 N N . LEU A 1 104 ? 97.995 -97.127 201.271 1.00 31.39 104 LEU A N 1
ATOM 598 C CA . LEU A 1 104 ? 98.434 -95.733 201.147 1.00 30.77 104 LEU A CA 1
ATOM 599 C C . LEU A 1 104 ? 99.961 -95.658 201.252 1.00 30.24 104 LEU A C 1
ATOM 600 O O . LEU A 1 104 ? 100.567 -96.370 202.056 1.00 30.49 104 LEU A O 1
ATOM 605 N N . GLY A 1 105 ? 100.574 -94.818 200.419 1.00 29.26 105 GLY A N 1
ATOM 606 C CA . GLY A 1 105 ? 102.033 -94.736 200.324 1.00 28.46 105 GLY A CA 1
ATOM 607 C C . GLY A 1 105 ? 102.687 -95.740 199.391 1.00 27.85 105 GLY A C 1
ATOM 608 O O . GLY A 1 105 ? 103.885 -95.624 199.116 1.00 28.03 1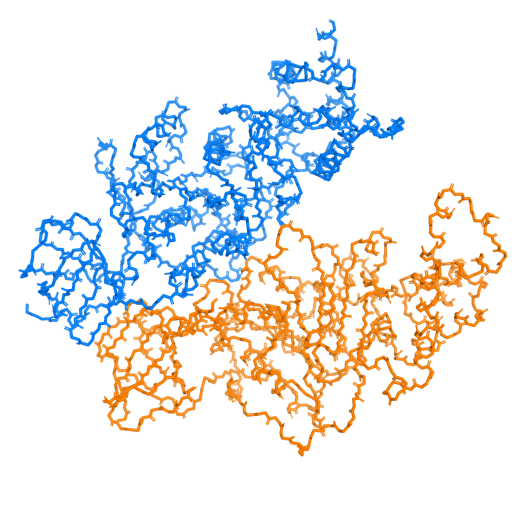05 GLY A O 1
ATOM 609 N N . ARG A 1 106 ? 101.917 -96.701 198.876 1.00 26.94 106 ARG A N 1
ATOM 610 C CA . ARG A 1 106 ? 102.472 -97.863 198.180 1.00 26.95 106 ARG A CA 1
ATOM 611 C C . ARG A 1 106 ? 102.117 -97.870 196.702 1.00 26.72 106 ARG A C 1
ATOM 612 O O . ARG A 1 106 ? 101.128 -97.261 196.288 1.00 27.30 106 ARG A O 1
ATOM 620 N N . VAL A 1 107 ? 102.944 -98.561 195.921 1.00 26.48 107 VAL A N 1
ATOM 621 C CA . VAL A 1 107 ? 102.693 -98.815 194.508 1.00 26.86 107 VAL A CA 1
ATOM 622 C C . VAL A 1 107 ? 102.507 -100.319 194.371 1.00 27.16 107 VAL A C 1
ATOM 623 O O . VAL A 1 107 ? 103.369 -101.083 194.810 1.00 27.34 107 VAL A O 1
ATOM 627 N N . VAL A 1 108 ? 101.388 -100.731 193.771 1.00 27.13 108 VAL A N 1
ATOM 628 C CA . VAL A 1 108 ? 101.051 -102.149 193.596 1.00 27.00 108 VAL A CA 1
ATOM 629 C C . VAL A 1 108 ? 100.688 -102.444 192.141 1.00 27.09 108 VAL A C 1
ATOM 630 O O . VAL A 1 108 ? 100.432 -101.528 191.362 1.00 27.06 108 VAL A O 1
ATOM 634 N N . ASP A 1 109 ? 100.683 -103.724 191.775 1.00 27.30 109 ASP A N 1
ATOM 635 C CA . ASP A 1 109 ? 100.228 -104.150 190.443 1.00 27.60 109 ASP A CA 1
ATOM 636 C C . ASP A 1 109 ? 98.699 -104.341 190.454 1.00 27.58 109 ASP A C 1
ATOM 637 O O . ASP A 1 109 ? 98.041 -103.983 191.435 1.00 27.04 109 ASP A O 1
ATOM 642 N N . ALA A 1 110 ? 98.134 -104.898 189.384 1.00 28.09 110 ALA A N 1
ATOM 643 C CA . ALA A 1 110 ? 96.673 -105.070 189.282 1.00 28.87 110 ALA A CA 1
ATOM 644 C C . ALA A 1 110 ? 96.062 -106.051 190.299 1.00 29.28 110 ALA A C 1
ATOM 645 O O . ALA A 1 110 ? 94.873 -105.956 190.595 1.00 29.95 110 ALA A O 1
ATOM 647 N N . LEU A 1 111 ? 96.865 -106.981 190.822 1.00 30.31 111 LEU A N 1
ATOM 648 C CA . LEU A 1 111 ? 96.427 -107.912 191.878 1.00 30.46 111 LEU A CA 1
ATOM 649 C C . LEU A 1 111 ? 96.767 -107.453 193.310 1.00 30.43 111 LEU A C 1
ATOM 650 O O . LEU A 1 111 ? 96.497 -108.175 194.266 1.00 30.20 111 LEU A O 1
ATOM 655 N N . GLY A 1 112 ? 97.338 -106.259 193.462 1.00 30.91 112 GLY A N 1
ATOM 656 C CA . GLY A 1 112 ? 97.683 -105.725 194.783 1.00 31.66 112 GLY A CA 1
ATOM 657 C C . GLY A 1 112 ? 99.024 -106.167 195.359 1.00 32.22 112 GLY A C 1
ATOM 658 O O . GLY A 1 112 ? 99.283 -105.945 196.545 1.00 32.99 112 GLY A O 1
ATOM 659 N N . ASN A 1 113 ? 99.876 -106.781 194.535 1.00 32.39 113 ASN A N 1
ATOM 660 C CA . ASN A 1 113 ? 101.248 -107.103 194.932 1.00 33.13 113 ASN A CA 1
ATOM 661 C C . ASN A 1 113 ? 102.099 -105.838 194.833 1.00 33.54 113 ASN A C 1
ATOM 662 O O . ASN A 1 113 ? 102.092 -105.191 193.783 1.00 33.02 113 ASN A O 1
ATOM 667 N N . PRO A 1 114 ? 102.851 -105.492 195.901 1.00 34.08 114 PRO A N 1
ATOM 668 C CA . PRO A 1 114 ? 103.679 -104.282 195.839 1.00 33.94 114 PRO A CA 1
ATOM 669 C C . PRO A 1 114 ? 104.819 -104.397 194.823 1.00 33.90 114 PRO A C 1
ATOM 670 O O . PRO A 1 114 ? 105.394 -105.477 194.662 1.00 33.31 114 PRO A O 1
ATOM 674 N N . ILE A 1 115 ? 105.111 -103.291 194.139 1.00 34.27 115 ILE A N 1
ATOM 675 C CA . ILE A 1 115 ? 106.180 -103.227 193.130 1.00 34.62 115 ILE A CA 1
ATOM 676 C C . ILE A 1 115 ? 107.127 -102.036 193.356 1.00 34.41 115 ILE A C 1
ATOM 677 O O . ILE A 1 115 ? 107.814 -101.604 192.430 1.00 34.93 115 ILE A O 1
ATOM 682 N N . ASP A 1 116 ? 107.174 -101.535 194.591 1.00 34.40 116 ASP A N 1
ATOM 683 C CA . ASP A 1 116 ? 108.039 -100.406 194.962 1.00 35.29 116 ASP A CA 1
ATOM 684 C C . ASP A 1 116 ? 109.228 -100.818 195.844 1.00 35.87 116 ASP A C 1
ATOM 685 O O . ASP A 1 116 ? 109.982 -99.957 196.299 1.00 35.57 116 ASP A O 1
ATOM 690 N N . GLY A 1 117 ? 109.395 -102.122 196.075 1.00 36.97 117 GLY A N 1
ATOM 691 C CA . GLY A 1 117 ? 110.486 -102.648 196.897 1.00 37.77 117 GLY A CA 1
ATOM 692 C C . GLY A 1 117 ? 110.485 -102.221 198.358 1.00 38.59 117 GLY A C 1
ATOM 693 O O . GLY A 1 117 ? 111.550 -102.139 198.970 1.00 39.30 117 GLY A O 1
ATOM 694 N N . LYS A 1 118 ? 109.299 -101.961 198.917 1.00 39.41 118 LYS A N 1
ATOM 695 C CA . LYS A 1 118 ? 109.160 -101.498 200.307 1.00 39.87 118 LYS A CA 1
ATOM 696 C C . LYS A 1 118 ? 108.563 -102.570 201.231 1.00 40.24 118 LYS A C 1
ATOM 697 O O . LYS A 1 118 ? 107.840 -102.253 202.178 1.00 40.67 118 LYS A O 1
ATOM 703 N N . GLY A 1 119 ? 108.883 -103.836 200.962 1.00 41.12 119 GLY A N 1
ATOM 704 C CA . GLY A 1 119 ? 108.443 -104.951 201.796 1.00 41.52 119 GLY A CA 1
ATOM 705 C C . GLY A 1 119 ? 106.982 -105.329 201.602 1.00 42.33 119 GLY A C 1
ATOM 706 O O . GLY A 1 119 ? 106.298 -104.756 200.748 1.00 43.14 119 GLY A O 1
ATOM 707 N N . PRO A 1 120 ? 106.495 -106.313 202.384 1.00 42.05 120 PRO A N 1
ATOM 708 C CA . PRO A 1 120 ? 105.093 -106.733 202.328 1.00 41.72 120 PRO A CA 1
ATOM 709 C C . PRO A 1 120 ? 104.072 -105.632 202.626 1.00 41.04 120 PRO A C 1
ATOM 710 O O . PRO A 1 120 ? 104.391 -104.622 203.258 1.00 40.69 120 PRO A O 1
ATOM 714 N N . LEU A 1 121 ? 102.848 -105.863 202.169 1.00 40.51 121 LEU A N 1
ATOM 715 C CA . LEU A 1 121 ? 101.744 -104.922 202.334 1.00 40.18 121 LEU A CA 1
ATOM 716 C C . LEU A 1 121 ? 101.137 -105.035 203.739 1.00 39.55 121 LEU A C 1
ATOM 717 O O . LEU A 1 121 ? 100.872 -104.020 204.388 1.00 37.52 121 LEU A O 1
ATOM 722 N N . ASN A 1 122 ? 100.932 -106.278 204.187 1.00 40.15 122 ASN A N 1
ATOM 723 C CA . ASN A 1 122 ? 100.341 -106.603 205.496 1.00 40.54 122 ASN A CA 1
ATOM 724 C C . ASN A 1 122 ? 98.947 -106.004 205.677 1.00 41.65 122 ASN A C 1
ATOM 725 O O . ASN A 1 122 ? 98.646 -105.365 206.692 1.00 42.48 122 ASN A O 1
ATOM 730 N N . ALA A 1 123 ? 98.104 -106.220 204.669 1.00 42.70 123 ALA A N 1
ATOM 731 C CA . ALA A 1 123 ? 96.725 -105.745 204.687 1.00 43.59 123 ALA A CA 1
ATOM 732 C C . ALA A 1 123 ? 95.896 -106.570 205.670 1.00 44.50 123 ALA A C 1
ATOM 733 O O . ALA A 1 123 ? 96.199 -107.741 205.922 1.00 43.54 123 ALA A O 1
ATOM 735 N N . SER A 1 124 ? 94.863 -105.938 206.226 1.00 46.19 124 SER A N 1
ATOM 736 C CA . SER A 1 124 ? 93.936 -106.578 207.163 1.00 47.06 124 SER A CA 1
ATOM 737 C C . SER A 1 124 ? 92.530 -106.723 206.561 1.00 46.61 124 SER A C 1
ATOM 738 O O . SER A 1 124 ? 91.547 -106.858 207.293 1.00 47.86 124 SER A O 1
ATOM 741 N N . GLU A 1 125 ? 92.442 -106.716 205.229 1.00 45.68 125 GLU A N 1
ATOM 742 C CA . GLU A 1 125 ? 91.161 -106.769 204.522 1.00 44.21 125 GLU A CA 1
ATOM 743 C C . GLU A 1 125 ? 91.371 -107.132 203.054 1.00 42.69 125 GLU A C 1
ATOM 744 O O . GLU A 1 125 ? 92.401 -106.797 202.466 1.00 41.71 125 GLU A O 1
ATOM 750 N N . ARG A 1 126 ? 90.378 -107.805 202.477 1.00 42.10 126 ARG A N 1
ATOM 751 C CA . ARG A 1 126 ? 90.434 -108.295 201.099 1.00 41.22 126 ARG A CA 1
ATOM 752 C C . ARG A 1 126 ? 89.067 -108.114 200.432 1.00 38.70 126 ARG A C 1
ATOM 753 O O . ARG A 1 126 ? 88.038 -108.415 201.042 1.00 37.84 126 ARG A O 1
ATOM 761 N N . ARG A 1 127 ? 89.063 -107.613 199.194 1.00 36.45 127 ARG A N 1
ATOM 762 C CA . ARG A 1 127 ? 87.824 -107.279 198.473 1.00 34.66 127 ARG A CA 1
ATOM 763 C C . ARG A 1 127 ? 87.817 -107.817 197.050 1.00 33.31 127 ARG A C 1
ATOM 764 O O . ARG A 1 127 ? 88.851 -107.836 196.384 1.00 32.75 127 ARG A O 1
ATOM 772 N N . ILE A 1 128 ? 86.633 -108.213 196.582 1.00 32.65 128 ILE A N 1
ATOM 773 C CA . ILE A 1 128 ? 86.456 -108.715 195.217 1.00 32.10 128 ILE A CA 1
ATOM 774 C C . ILE A 1 128 ? 86.650 -107.534 194.259 1.00 31.34 128 ILE A C 1
ATOM 775 O O . ILE A 1 128 ? 86.134 -106.436 194.500 1.00 31.16 128 ILE A O 1
ATOM 780 N N . ALA A 1 129 ? 87.407 -107.765 193.189 1.00 30.37 129 ALA A N 1
ATOM 781 C CA . ALA A 1 129 ? 87.833 -106.693 192.286 1.00 29.77 129 ALA A CA 1
ATOM 782 C C . ALA A 1 129 ? 86.679 -106.181 191.430 1.00 29.14 129 ALA A C 1
ATOM 783 O O . ALA A 1 129 ? 86.434 -104.977 191.379 1.00 28.44 129 ALA A O 1
ATOM 785 N N . ASP A 1 130 ? 85.982 -107.109 190.775 1.00 29.18 130 ASP A N 1
ATOM 786 C CA . ASP A 1 130 ? 84.864 -106.796 189.885 1.00 29.31 130 ASP A CA 1
ATOM 787 C C . ASP A 1 130 ? 83.540 -107.141 190.573 1.00 29.37 130 ASP A C 1
ATOM 788 O O . ASP A 1 130 ? 83.168 -108.313 190.672 1.00 29.58 130 ASP A O 1
ATOM 793 N N . VAL A 1 131 ? 82.832 -106.107 191.027 1.00 29.67 131 VAL A N 1
ATOM 794 C CA . VAL A 1 131 ? 81.591 -106.261 191.794 1.00 30.13 131 VAL A CA 1
ATOM 795 C C . VAL A 1 131 ? 80.501 -105.309 191.314 1.00 31.25 131 VAL A C 1
ATOM 796 O O . VAL A 1 131 ? 80.770 -104.332 190.613 1.00 31.25 131 VAL A O 1
ATOM 800 N N . LYS A 1 132 ? 79.271 -105.615 191.712 1.00 32.97 132 LYS A N 1
ATOM 801 C CA . LYS A 1 132 ? 78.095 -104.819 191.365 1.00 34.79 132 LYS A CA 1
ATOM 802 C C . LYS A 1 132 ? 78.096 -103.506 192.154 1.00 34.28 132 LYS A C 1
ATOM 803 O O . LYS A 1 132 ? 78.395 -103.493 193.349 1.00 34.85 132 LYS A O 1
ATOM 809 N N . ALA A 1 133 ? 77.762 -102.409 191.475 1.00 33.65 133 ALA A N 1
ATOM 810 C CA . ALA A 1 133 ? 77.745 -101.081 192.090 1.00 32.84 133 ALA A CA 1
ATOM 811 C C . ALA A 1 133 ? 76.555 -100.936 193.044 1.00 32.68 133 ALA A C 1
ATOM 812 O O . ALA A 1 133 ? 75.568 -101.659 192.900 1.00 32.75 133 ALA A O 1
ATOM 814 N N . PRO A 1 134 ? 76.639 -99.997 194.013 1.00 32.32 134 PRO A N 1
ATOM 815 C CA . PRO A 1 134 ? 75.522 -99.768 194.934 1.00 32.51 134 PRO A CA 1
ATOM 816 C C . PRO A 1 134 ? 74.247 -99.352 194.211 1.00 32.51 134 PRO A C 1
ATOM 817 O O . PRO A 1 134 ? 74.307 -98.619 193.220 1.00 32.09 134 PRO A O 1
ATOM 821 N N . GLY A 1 135 ? 73.108 -99.818 194.714 1.00 32.90 135 GLY A N 1
ATOM 822 C CA . GLY A 1 135 ? 71.815 -99.517 194.118 1.00 33.08 135 GLY A CA 1
ATOM 823 C C . GLY A 1 135 ? 71.361 -98.083 194.324 1.00 33.46 135 GLY A C 1
ATOM 824 O O . GLY A 1 135 ? 72.152 -97.194 194.645 1.00 32.86 135 GLY A O 1
ATOM 825 N N . ILE A 1 136 ? 70.060 -97.880 194.181 1.00 34.69 136 ILE A N 1
ATOM 826 C CA . ILE A 1 136 ? 69.474 -96.548 194.121 1.00 35.65 136 ILE A CA 1
ATOM 827 C C . ILE A 1 136 ? 69.401 -95.925 195.518 1.00 35.97 136 ILE A C 1
ATOM 828 O O . ILE A 1 136 ? 69.759 -94.760 195.695 1.00 35.41 136 ILE A O 1
ATOM 833 N N . MET A 1 137 ? 68.966 -96.714 196.501 1.00 36.34 137 MET A N 1
ATOM 834 C CA . MET A 1 137 ? 68.649 -96.205 197.846 1.00 36.31 137 MET A CA 1
ATOM 835 C C . MET A 1 137 ? 69.799 -95.699 198.717 1.00 34.58 137 MET A C 1
ATOM 836 O O . MET A 1 137 ? 69.645 -94.657 199.354 1.00 35.12 137 MET A O 1
ATOM 841 N N . PRO A 1 138 ? 70.941 -96.418 198.768 1.00 33.42 138 PRO A N 1
ATOM 842 C CA . PRO A 1 138 ? 72.021 -95.933 199.645 1.00 32.33 138 PRO A CA 1
ATOM 843 C C . PRO A 1 138 ? 72.694 -94.612 199.232 1.00 31.81 138 PRO A C 1
ATOM 844 O O . PRO A 1 138 ? 73.450 -94.055 200.025 1.00 31.49 138 PRO A O 1
ATOM 848 N N . ARG A 1 139 ? 72.421 -94.116 198.025 1.00 31.09 139 ARG A N 1
ATOM 849 C CA . ARG A 1 139 ? 73.061 -92.905 197.515 1.00 31.02 139 ARG A CA 1
ATOM 850 C C . ARG A 1 139 ? 72.436 -91.605 198.031 1.00 31.53 139 ARG A C 1
ATOM 851 O O . ARG A 1 139 ? 71.282 -91.575 198.454 1.00 31.93 139 ARG A O 1
ATOM 859 N N . LYS A 1 140 ? 73.235 -90.540 197.978 1.00 32.06 140 LYS A N 1
ATOM 860 C CA . LYS A 1 140 ? 72.817 -89.172 198.287 1.00 32.50 140 LYS A CA 1
ATOM 861 C C . LYS A 1 140 ? 73.316 -88.268 197.160 1.00 31.80 140 LYS A C 1
ATOM 862 O O . LYS A 1 140 ? 74.332 -88.571 196.528 1.00 31.64 140 LYS A O 1
ATOM 868 N N . SER A 1 141 ? 72.606 -87.168 196.911 1.00 30.99 141 SER A N 1
ATOM 869 C CA . SER A 1 141 ? 72.998 -86.214 195.867 1.00 30.59 141 SER A CA 1
ATOM 870 C C . SER A 1 141 ? 74.373 -85.626 196.155 1.00 30.42 141 SER A C 1
ATOM 871 O O . SER A 1 141 ? 74.699 -85.319 197.305 1.00 30.48 141 SER A O 1
ATOM 874 N N . VAL A 1 142 ? 75.169 -85.476 195.099 1.00 30.24 142 VAL A N 1
ATOM 875 C CA . VAL A 1 142 ? 76.526 -84.949 195.206 1.00 29.90 142 VAL A CA 1
ATOM 876 C C . VAL A 1 142 ? 76.421 -83.456 195.509 1.00 29.44 142 VAL A C 1
ATOM 877 O O . VAL A 1 142 ? 75.811 -82.713 194.741 1.00 29.45 142 VAL A O 1
ATOM 881 N N . HIS A 1 143 ? 76.992 -83.038 196.641 1.00 29.41 143 HIS A N 1
ATOM 882 C CA . HIS A 1 143 ? 76.884 -81.650 197.113 1.00 29.19 143 HIS A CA 1
ATOM 883 C C . HIS A 1 143 ? 78.175 -81.038 197.689 1.00 28.67 143 HIS A C 1
ATOM 884 O O . HIS A 1 143 ? 78.129 -79.933 198.226 1.00 28.77 143 HIS A O 1
ATOM 891 N N . GLU A 1 144 ? 79.312 -81.723 197.552 1.00 28.53 144 GLU A N 1
ATOM 892 C CA . GLU A 1 144 ? 80.558 -81.338 198.228 1.00 28.25 144 GLU A CA 1
ATOM 893 C C . GLU A 1 144 ? 81.677 -81.161 197.207 1.00 28.17 144 GLU A C 1
ATOM 894 O O . GLU A 1 144 ? 81.800 -81.990 196.301 1.00 28.14 144 GLU A O 1
ATOM 900 N N . PRO A 1 145 ? 82.521 -80.114 197.364 1.00 27.63 145 PRO A N 1
ATOM 901 C CA . PRO A 1 145 ? 83.590 -79.920 196.373 1.00 27.05 145 PRO A CA 1
ATOM 902 C C . PRO A 1 145 ? 84.667 -81.013 196.343 1.00 26.54 145 PRO A C 1
ATOM 903 O O . PRO A 1 145 ? 85.099 -81.497 197.395 1.00 26.02 145 PRO A O 1
ATOM 907 N N . MET A 1 146 ? 85.053 -81.402 195.127 1.00 26.01 146 MET A N 1
ATOM 908 C CA . MET A 1 146 ? 86.254 -82.188 194.871 1.00 25.88 146 MET A CA 1
ATOM 909 C C . MET A 1 146 ? 87.154 -81.270 194.044 1.00 25.75 146 MET A C 1
ATOM 910 O O . MET A 1 146 ? 87.075 -81.239 192.809 1.00 25.54 146 MET A O 1
ATOM 915 N N . ALA A 1 147 ? 87.997 -80.515 194.746 1.00 25.29 147 ALA A N 1
ATOM 916 C CA . ALA A 1 147 ? 88.774 -79.434 194.141 1.00 24.99 147 ALA A CA 1
ATOM 917 C C . ALA A 1 147 ? 90.015 -79.956 193.425 1.00 24.55 147 ALA A C 1
ATOM 918 O O . ALA A 1 147 ? 90.877 -80.585 194.044 1.00 24.24 147 ALA A O 1
ATOM 920 N N . THR A 1 148 ? 90.093 -79.683 192.123 1.00 23.92 148 THR A N 1
ATOM 921 C CA . THR A 1 148 ? 91.300 -79.939 191.332 1.00 23.64 148 THR A CA 1
ATOM 922 C C . THR A 1 148 ? 92.399 -78.903 191.591 1.00 23.00 148 THR A C 1
ATOM 923 O O . THR A 1 148 ? 93.576 -79.176 191.352 1.00 22.90 148 THR A O 1
ATOM 927 N N . GLY A 1 149 ? 92.010 -77.718 192.060 1.00 22.51 149 GLY A N 1
ATOM 928 C CA . GLY A 1 149 ? 92.934 -76.604 192.241 1.00 22.45 149 GLY A CA 1
ATOM 929 C C . GLY A 1 149 ? 93.187 -75.781 190.989 1.00 22.15 149 GLY A C 1
ATOM 930 O O . GLY A 1 149 ? 93.986 -74.846 191.023 1.00 21.96 149 GLY A O 1
ATOM 931 N N . LEU A 1 150 ? 92.501 -76.115 189.894 1.00 22.20 150 LEU A N 1
ATOM 932 C CA . LEU A 1 150 ? 92.655 -75.422 188.621 1.00 22.14 150 LEU A CA 1
ATOM 933 C C . LEU A 1 150 ? 91.481 -74.480 188.429 1.00 22.15 150 LEU A C 1
ATOM 934 O O . LEU A 1 150 ? 90.333 -74.874 188.627 1.00 21.83 150 LEU A O 1
ATOM 939 N N . LYS A 1 151 ? 91.774 -73.243 188.033 1.00 22.49 151 LYS A N 1
ATOM 940 C CA . LYS A 1 151 ? 90.742 -72.213 187.870 1.00 22.58 151 LYS A CA 1
ATOM 941 C C . LYS A 1 151 ? 89.692 -72.627 186.846 1.00 22.79 151 LYS A C 1
ATOM 942 O O . LYS A 1 151 ? 88.497 -72.493 187.102 1.00 22.66 151 LYS A O 1
ATOM 948 N N . SER A 1 152 ? 90.151 -73.124 185.697 1.00 23.09 152 SER A N 1
ATOM 949 C CA . SER A 1 152 ? 89.265 -73.565 184.616 1.00 23.28 152 SER A CA 1
ATOM 950 C C . SER A 1 152 ? 88.249 -74.585 185.099 1.00 23.10 152 SER A C 1
ATOM 951 O O . SER A 1 152 ? 87.047 -74.379 184.967 1.00 22.87 152 SER A O 1
ATOM 954 N N . VAL A 1 153 ? 88.746 -75.665 185.691 1.00 22.95 153 VAL A N 1
ATOM 955 C CA . VAL A 1 153 ? 87.900 -76.792 186.065 1.00 23.23 153 VAL A CA 1
ATOM 956 C C . VAL A 1 153 ? 87.014 -76.427 187.259 1.00 23.31 153 VAL A C 1
ATOM 957 O O . VAL A 1 153 ? 85.798 -76.566 187.178 1.00 23.19 153 VAL A O 1
ATOM 961 N N . ASP A 1 154 ? 87.611 -75.927 188.338 1.00 23.59 154 ASP A N 1
ATOM 962 C CA . ASP A 1 154 ? 86.854 -75.641 189.571 1.00 23.99 154 ASP A CA 1
ATOM 963 C C . ASP A 1 154 ? 85.787 -74.549 189.419 1.00 24.17 154 ASP A C 1
ATOM 964 O O . ASP A 1 154 ? 84.757 -74.606 190.097 1.00 24.41 154 ASP A O 1
ATOM 969 N N . ALA A 1 155 ? 86.021 -73.584 188.526 1.00 23.93 155 ALA A N 1
ATOM 970 C CA . ALA A 1 155 ? 85.056 -72.509 188.256 1.00 23.87 155 ALA A CA 1
ATOM 971 C C . ALA A 1 155 ? 84.031 -72.880 187.175 1.00 23.90 155 ALA A C 1
ATOM 972 O O . ALA A 1 155 ? 82.837 -72.640 187.361 1.00 24.42 155 ALA A O 1
ATOM 974 N N . MET A 1 156 ? 84.492 -73.463 186.064 1.00 23.53 156 MET A N 1
ATOM 975 C CA . MET A 1 156 ? 83.626 -73.736 184.901 1.00 23.49 156 MET A CA 1
ATOM 976 C C . MET A 1 156 ? 83.064 -75.159 184.822 1.00 23.38 156 MET A C 1
ATOM 977 O O . MET A 1 156 ? 81.927 -75.336 184.390 1.00 23.63 156 MET A O 1
ATOM 982 N N . ILE A 1 157 ? 83.855 -76.169 185.200 1.00 23.27 157 ILE A N 1
ATOM 983 C CA . ILE A 1 157 ? 83.427 -77.583 185.127 1.00 22.79 157 ILE A CA 1
ATOM 984 C C . ILE A 1 157 ? 83.648 -78.269 186.491 1.00 22.65 157 ILE A C 1
ATOM 985 O O . ILE A 1 157 ? 84.427 -79.221 186.605 1.00 22.45 157 ILE A O 1
ATOM 990 N N . PRO A 1 158 ? 82.964 -77.771 187.545 1.00 22.60 158 PRO A N 1
ATOM 991 C CA . PRO A 1 158 ? 83.263 -78.208 188.915 1.00 22.47 158 PRO A CA 1
ATOM 992 C C . PRO A 1 158 ? 82.928 -79.672 189.181 1.00 22.48 158 PRO A C 1
ATOM 993 O O . PRO A 1 158 ? 81.828 -80.123 188.850 1.00 22.51 158 PRO A O 1
ATOM 997 N N . VAL A 1 159 ? 83.878 -80.394 189.771 1.00 22.30 159 VAL A N 1
ATOM 998 C CA . VAL A 1 159 ? 83.692 -81.795 190.130 1.00 22.69 159 VAL A CA 1
ATOM 999 C C . VAL A 1 159 ? 83.314 -81.876 191.605 1.00 22.83 159 VAL A C 1
ATOM 1000 O O . VAL A 1 159 ? 83.891 -81.171 192.438 1.00 22.72 159 VAL A O 1
ATOM 1004 N N . GLY A 1 160 ? 82.337 -82.731 191.911 1.00 22.93 160 GLY A N 1
ATOM 1005 C CA . GLY A 1 160 ? 81.878 -82.966 193.280 1.00 22.98 160 GLY A CA 1
ATOM 1006 C C . GLY A 1 160 ? 82.267 -84.344 193.788 1.00 23.10 160 GLY A C 1
ATOM 1007 O O . GLY A 1 160 ? 82.662 -85.216 193.009 1.00 23.28 160 GLY A O 1
ATOM 1008 N N . ARG A 1 161 ? 82.141 -84.545 195.098 1.00 23.13 161 ARG A N 1
ATOM 1009 C CA . ARG A 1 161 ? 82.509 -85.817 195.723 1.00 22.99 161 ARG A CA 1
ATOM 1010 C C . ARG A 1 161 ? 81.418 -86.866 195.479 1.00 22.90 161 ARG A C 1
ATOM 1011 O O . ARG A 1 161 ? 80.270 -86.691 195.897 1.00 23.36 161 ARG A O 1
ATOM 1019 N N . GLY A 1 162 ? 81.786 -87.945 194.793 1.00 22.49 162 GLY A N 1
ATOM 1020 C CA . GLY A 1 162 ? 80.828 -88.946 194.319 1.00 22.71 162 GLY A CA 1
ATOM 1021 C C . GLY A 1 162 ? 80.517 -88.848 192.833 1.00 22.82 162 GLY A C 1
ATOM 1022 O O . GLY A 1 162 ? 79.877 -89.741 192.277 1.00 23.05 162 GLY A O 1
ATOM 1023 N N . GLN A 1 163 ? 80.969 -87.771 192.188 1.00 22.89 163 GLN A N 1
ATOM 1024 C CA . GLN A 1 163 ? 80.759 -87.564 190.754 1.00 22.66 163 GLN A CA 1
ATOM 1025 C C . GLN A 1 163 ? 81.721 -88.418 189.929 1.00 22.34 163 GLN A C 1
ATOM 1026 O O . GLN A 1 163 ? 82.724 -88.912 190.439 1.00 22.18 163 GLN A O 1
ATOM 1032 N N . ARG A 1 164 ? 81.372 -88.621 188.662 1.00 22.31 164 ARG A N 1
ATOM 1033 C CA . ARG A 1 164 ? 82.283 -89.160 187.657 1.00 22.05 164 ARG A CA 1
ATOM 1034 C C . ARG A 1 164 ? 82.431 -88.092 186.584 1.00 22.00 164 ARG A C 1
ATOM 1035 O O . ARG A 1 164 ? 81.434 -87.669 185.999 1.00 22.13 164 ARG A O 1
ATOM 1043 N N . GLU A 1 165 ? 83.664 -87.647 186.345 1.00 21.76 165 GLU A N 1
ATOM 1044 C CA . GLU A 1 165 ? 83.946 -86.580 185.389 1.00 21.64 165 GLU A CA 1
ATOM 1045 C C . GLU A 1 165 ? 85.043 -87.035 184.427 1.00 21.51 165 GLU A C 1
ATOM 1046 O O . GLU A 1 165 ? 86.206 -87.155 184.814 1.00 21.12 165 GLU A O 1
ATOM 1052 N N . LEU A 1 166 ? 84.655 -87.283 183.176 1.00 21.20 166 LEU A N 1
ATOM 1053 C CA . LEU A 1 166 ? 85.582 -87.723 182.134 1.00 20.92 166 LEU A CA 1
ATOM 1054 C C . LEU A 1 166 ? 86.581 -86.621 181.787 1.00 20.60 166 LEU A C 1
ATOM 1055 O O . LEU A 1 166 ? 86.212 -85.454 181.716 1.00 20.42 166 LEU A O 1
ATOM 1060 N N . ILE A 1 167 ? 87.844 -87.002 181.605 1.00 20.60 167 ILE A N 1
ATOM 1061 C CA . ILE A 1 167 ? 88.865 -86.134 181.012 1.00 20.58 167 ILE A CA 1
ATOM 1062 C C . ILE A 1 167 ? 89.208 -86.764 179.667 1.00 20.89 167 ILE A C 1
ATOM 1063 O O . ILE A 1 167 ? 89.638 -87.907 179.620 1.00 20.91 167 ILE A O 1
ATOM 1068 N N . ILE A 1 168 ? 89.015 -86.022 178.580 1.00 21.61 168 ILE A N 1
ATOM 1069 C CA . ILE A 1 168 ? 89.069 -86.592 177.223 1.00 22.26 168 ILE A CA 1
ATOM 1070 C C . ILE A 1 168 ? 89.805 -85.669 176.246 1.00 22.69 168 ILE A C 1
ATOM 1071 O O . ILE A 1 168 ? 89.679 -84.452 176.324 1.00 22.59 168 ILE A O 1
ATOM 1076 N N . GLY A 1 169 ? 90.577 -86.267 175.337 1.00 23.40 169 GLY A N 1
ATOM 1077 C CA . GLY A 1 169 ? 91.367 -85.517 174.360 1.00 23.95 169 GLY A CA 1
ATOM 1078 C C . GLY A 1 169 ? 92.520 -86.320 173.795 1.00 24.68 169 GLY A C 1
ATOM 1079 O O . GLY A 1 169 ? 92.793 -87.433 174.250 1.00 24.63 169 GLY A O 1
ATOM 1080 N N . ASP A 1 170 ? 93.202 -85.746 172.807 1.00 25.72 170 ASP A N 1
ATOM 1081 C CA . ASP A 1 170 ? 94.303 -86.425 172.112 1.00 27.05 170 ASP A CA 1
ATOM 1082 C C . ASP A 1 170 ? 95.492 -86.629 173.047 1.00 28.18 170 ASP A C 1
ATOM 1083 O O . ASP A 1 170 ? 95.494 -86.137 174.180 1.00 28.29 170 ASP A O 1
ATOM 1088 N N . ARG A 1 171 ? 96.497 -87.364 172.574 1.00 29.71 171 ARG A N 1
ATOM 1089 C CA . ARG A 1 171 ? 97.783 -87.440 173.271 1.00 30.99 171 ARG A CA 1
ATOM 1090 C C . ARG A 1 171 ? 98.405 -86.046 173.365 1.00 30.63 171 ARG A C 1
ATOM 1091 O O . ARG A 1 171 ? 98.232 -85.223 172.464 1.00 30.29 171 ARG A O 1
ATOM 1099 N N . GLN A 1 172 ? 99.116 -85.799 174.460 1.00 30.87 172 GLN A N 1
ATOM 1100 C CA . GLN A 1 172 ? 99.786 -84.518 174.716 1.00 31.23 172 GLN A CA 1
ATOM 1101 C C . GLN A 1 172 ? 98.827 -83.314 174.705 1.00 30.06 172 GLN A C 1
ATOM 1102 O O . GLN A 1 172 ? 99.138 -82.259 174.140 1.00 30.50 172 GLN A O 1
ATOM 1108 N N . THR A 1 173 ? 97.658 -83.493 175.318 1.00 28.28 173 THR A N 1
ATOM 1109 C CA . THR A 1 173 ? 96.729 -82.394 175.595 1.00 27.04 173 THR A CA 1
ATOM 1110 C C . THR A 1 173 ? 96.669 -82.046 177.088 1.00 26.08 173 THR A C 1
ATOM 1111 O O . THR A 1 173 ? 95.897 -81.174 177.481 1.00 26.11 173 THR A O 1
ATOM 1115 N N . GLY A 1 174 ? 97.481 -82.717 177.909 1.00 24.90 174 GLY A N 1
ATOM 1116 C CA . GLY A 1 174 ? 97.606 -82.404 179.331 1.00 24.51 174 GLY A CA 1
ATOM 1117 C C . GLY A 1 174 ? 96.668 -83.154 180.261 1.00 24.44 174 GLY A C 1
ATOM 1118 O O . GLY A 1 174 ? 96.482 -82.733 181.398 1.00 24.34 174 GLY A O 1
ATOM 1119 N N . LYS A 1 175 ? 96.103 -84.274 179.796 1.00 24.13 175 LYS A N 1
ATOM 1120 C CA . LYS A 1 175 ? 95.137 -85.066 180.576 1.00 23.79 175 LYS A CA 1
ATOM 1121 C C . LYS A 1 175 ? 95.707 -85.585 181.902 1.00 23.63 175 LYS A C 1
ATOM 1122 O O . LYS A 1 175 ? 95.106 -85.383 182.960 1.00 23.87 175 LYS A O 1
ATOM 1128 N N . THR A 1 176 ? 96.861 -86.246 181.831 1.00 23.15 176 THR A N 1
ATOM 1129 C CA . THR A 1 176 ? 97.549 -86.781 183.014 1.00 22.95 176 THR A CA 1
ATOM 1130 C C . THR A 1 176 ? 97.959 -85.685 184.002 1.00 23.50 176 THR A C 1
ATOM 1131 O O . THR A 1 176 ? 97.882 -85.880 185.222 1.00 23.65 176 THR A O 1
ATOM 1135 N N . ALA A 1 177 ? 98.392 -84.542 183.471 1.00 23.91 177 ALA A N 1
ATOM 1136 C CA . ALA A 1 177 ? 98.812 -83.405 184.296 1.00 24.51 177 ALA A CA 1
ATOM 1137 C C . ALA A 1 177 ? 97.667 -82.810 185.129 1.00 24.74 177 ALA A C 1
ATOM 1138 O O . ALA A 1 177 ? 97.876 -82.417 186.276 1.00 24.70 177 ALA A O 1
ATOM 1140 N N . ILE A 1 178 ? 96.465 -82.763 184.556 1.00 25.57 178 ILE A N 1
ATOM 1141 C CA . ILE A 1 178 ? 95.266 -82.302 185.279 1.00 25.93 178 ILE A CA 1
ATOM 1142 C C . ILE A 1 178 ? 94.956 -83.241 186.440 1.00 25.28 178 ILE A C 1
ATOM 1143 O O . ILE A 1 178 ? 94.638 -82.792 187.546 1.00 24.50 178 ILE A O 1
ATOM 1148 N N . ALA A 1 179 ? 95.033 -84.541 186.168 1.00 25.17 179 ALA A N 1
ATOM 1149 C CA . ALA A 1 179 ? 94.763 -85.561 187.174 1.00 25.24 179 ALA A CA 1
ATOM 1150 C C . ALA A 1 179 ? 95.780 -85.524 188.316 1.00 25.25 179 ALA A C 1
ATOM 1151 O O . ALA A 1 179 ? 95.398 -85.604 189.483 1.00 25.33 179 ALA A O 1
ATOM 1153 N N . LEU A 1 180 ? 97.062 -85.388 187.976 1.00 25.29 180 LEU A N 1
ATOM 1154 C CA . LEU A 1 180 ? 98.124 -85.308 188.985 1.00 25.29 180 LEU A CA 1
ATOM 1155 C C . LEU A 1 180 ? 98.004 -84.045 189.841 1.00 25.01 180 LEU A C 1
ATOM 1156 O O . LEU A 1 180 ? 98.136 -84.119 191.061 1.00 25.20 180 LEU A O 1
ATOM 1161 N N . ASP A 1 181 ? 97.745 -82.899 189.207 1.00 24.72 181 ASP A N 1
ATOM 1162 C CA . ASP A 1 181 ? 97.481 -81.649 189.945 1.00 24.72 181 ASP A CA 1
ATOM 1163 C C . ASP A 1 181 ? 96.338 -81.775 190.955 1.00 24.54 181 ASP A C 1
ATOM 1164 O O . ASP A 1 181 ? 96.426 -81.227 192.054 1.00 24.05 181 ASP A O 1
ATOM 1169 N N . THR A 1 182 ? 95.285 -82.502 190.582 1.00 24.77 182 THR A N 1
ATOM 1170 C CA . THR A 1 182 ? 94.171 -82.791 191.489 1.00 25.09 182 THR A CA 1
ATOM 1171 C C . THR A 1 182 ? 94.646 -83.537 192.741 1.00 25.26 182 THR A C 1
ATOM 1172 O O . THR A 1 182 ? 94.231 -83.202 193.846 1.00 24.98 182 THR A O 1
ATOM 1176 N N . ILE A 1 183 ? 95.515 -84.532 192.559 1.00 26.02 183 ILE A N 1
ATOM 1177 C CA . ILE A 1 183 ? 96.074 -85.298 193.683 1.00 26.90 183 ILE A CA 1
ATOM 1178 C C . ILE A 1 183 ? 96.940 -84.389 194.556 1.00 27.48 183 ILE A C 1
ATOM 1179 O O . ILE A 1 183 ? 96.809 -84.395 195.779 1.00 27.40 183 ILE A O 1
ATOM 1184 N N . LEU A 1 184 ? 97.810 -83.607 193.920 1.00 28.18 184 LEU A N 1
ATOM 1185 C CA . LEU A 1 184 ? 98.702 -82.688 194.640 1.00 28.31 184 LEU A CA 1
ATOM 1186 C C . LEU A 1 184 ? 97.940 -81.601 195.397 1.00 28.37 184 LEU A C 1
ATOM 1187 O O . LEU A 1 184 ? 98.384 -81.171 196.459 1.00 28.49 184 LEU A O 1
ATOM 1192 N N . ASN A 1 185 ? 96.797 -81.172 194.860 1.00 28.82 185 ASN A N 1
ATOM 1193 C CA . ASN A 1 185 ? 95.967 -80.149 195.510 1.00 29.40 185 ASN A CA 1
ATOM 1194 C C . ASN A 1 185 ? 95.374 -80.571 196.859 1.00 30.19 185 ASN A C 1
ATOM 1195 O O . ASN A 1 185 ? 95.139 -79.721 197.721 1.00 30.03 185 ASN A O 1
ATOM 1200 N N . GLN A 1 186 ? 95.137 -81.871 197.040 1.00 31.45 186 GLN A N 1
ATOM 1201 C CA . GLN A 1 186 ? 94.477 -82.379 198.251 1.00 32.43 186 GLN A CA 1
ATOM 1202 C C . GLN A 1 186 ? 95.282 -82.188 199.535 1.00 34.44 186 GLN A C 1
ATOM 1203 O O . GLN A 1 186 ? 94.694 -82.110 200.610 1.00 34.66 186 GLN A O 1
ATOM 1209 N N . ALA A 1 187 ? 96.609 -82.101 199.424 1.00 37.18 187 ALA A N 1
ATOM 1210 C CA . ALA A 1 187 ? 97.485 -81.810 200.570 1.00 39.06 187 ALA A CA 1
ATOM 1211 C C . ALA A 1 187 ? 97.088 -80.537 201.335 1.00 41.38 187 ALA A C 1
ATOM 1212 O O . ALA A 1 187 ? 97.209 -80.492 202.561 1.00 42.90 187 ALA A O 1
ATOM 1214 N N . ASN A 1 188 ? 96.613 -79.521 200.613 1.00 43.26 188 ASN A N 1
ATOM 1215 C CA . ASN A 1 188 ? 96.136 -78.272 201.228 1.00 44.97 188 ASN A CA 1
ATOM 1216 C C . ASN A 1 188 ? 94.876 -78.418 202.094 1.00 45.21 188 ASN A C 1
ATOM 1217 O O . ASN A 1 188 ? 94.643 -77.592 202.978 1.00 46.59 188 ASN A O 1
ATOM 1222 N N . TYR A 1 189 ? 94.067 -79.443 201.826 1.00 44.44 189 TYR A N 1
ATOM 1223 C CA . TYR A 1 189 ? 92.846 -79.718 202.591 1.00 43.70 189 TYR A CA 1
ATOM 1224 C C . TYR A 1 189 ? 92.877 -81.026 203.402 1.00 42.32 189 TYR A C 1
ATOM 1225 O O . TYR A 1 189 ? 91.943 -81.284 204.162 1.00 41.60 189 TYR A O 1
ATOM 1234 N N . ASN A 1 190 ? 93.931 -81.835 203.256 1.00 41.88 190 ASN A N 1
ATOM 1235 C CA . ASN A 1 190 ? 94.003 -83.161 203.895 1.00 42.06 190 ASN A CA 1
ATOM 1236 C C . ASN A 1 190 ? 94.574 -83.134 205.312 1.00 44.85 190 ASN A C 1
ATOM 1237 O O . ASN A 1 190 ? 95.284 -82.203 205.698 1.00 44.85 190 ASN A O 1
ATOM 1242 N N . GLY A 1 191 ? 94.259 -84.186 206.068 1.00 48.30 191 GLY A N 1
ATOM 1243 C CA . GLY A 1 191 ? 94.683 -84.326 207.460 1.00 50.77 191 GLY A CA 1
ATOM 1244 C C . GLY A 1 191 ? 93.987 -83.390 208.436 1.00 52.80 191 GLY A C 1
ATOM 1245 O O . GLY A 1 191 ? 94.476 -83.192 209.549 1.00 54.34 191 GLY A O 1
ATOM 1246 N N . ARG A 1 192 ? 92.844 -82.832 208.032 1.00 55.09 192 ARG A N 1
ATOM 1247 C CA . ARG A 1 192 ? 92.117 -81.841 208.823 1.00 57.49 192 ARG A CA 1
ATOM 1248 C C . ARG A 1 192 ? 90.801 -82.449 209.312 1.00 59.12 192 ARG A C 1
ATOM 1249 O O . ARG A 1 192 ? 89.722 -81.890 209.107 1.00 58.10 192 ARG A O 1
ATOM 1257 N N . GLU A 1 193 ? 90.919 -83.585 209.998 1.00 62.66 193 GLU A N 1
ATOM 1258 C CA . GLU A 1 193 ? 89.768 -84.364 210.467 1.00 64.92 193 GLU A CA 1
ATOM 1259 C C . GLU A 1 193 ? 89.257 -83.731 211.768 1.00 67.26 193 GLU A C 1
ATOM 1260 O O . GLU A 1 193 ? 89.373 -84.312 212.852 1.00 69.09 193 GLU A O 1
ATOM 1266 N N . ALA A 1 194 ? 88.674 -82.539 211.643 1.00 68.46 194 ALA A N 1
ATOM 1267 C CA . ALA A 1 194 ? 88.421 -81.660 212.795 1.00 68.88 194 ALA A CA 1
ATOM 1268 C C . ALA A 1 194 ? 87.611 -80.416 212.427 1.00 70.23 194 ALA A C 1
ATOM 1269 O O . ALA A 1 194 ? 86.635 -80.090 213.107 1.00 72.38 194 ALA A O 1
ATOM 1271 N N . ASP A 1 195 ? 88.020 -79.731 211.356 1.00 69.87 195 ASP A N 1
ATOM 1272 C CA . ASP A 1 195 ? 87.377 -78.483 210.911 1.00 69.55 195 ASP A CA 1
ATOM 1273 C C . ASP A 1 195 ? 86.231 -78.707 209.901 1.00 68.09 195 ASP A C 1
ATOM 1274 O O . ASP A 1 195 ? 85.890 -77.795 209.139 1.00 66.40 195 ASP A O 1
ATOM 1279 N N . GLY A 1 196 ? 85.625 -79.898 209.907 1.00 67.06 196 GLY A N 1
ATOM 1280 C CA . GLY A 1 196 ? 84.627 -80.269 208.902 1.00 65.51 196 GLY A CA 1
ATOM 1281 C C . GLY A 1 196 ? 85.261 -80.473 207.537 1.00 62.88 196 GLY A C 1
ATOM 1282 O O . GLY A 1 196 ? 84.810 -79.897 206.544 1.00 63.09 196 GLY A O 1
ATOM 1283 N N . MET A 1 197 ? 86.315 -81.289 207.503 1.00 59.03 197 MET A N 1
ATOM 1284 C CA . MET A 1 197 ? 87.071 -81.563 206.280 1.00 56.61 197 MET A CA 1
ATOM 1285 C C . MET A 1 197 ? 87.538 -83.016 206.254 1.00 52.72 197 MET A C 1
ATOM 1286 O O . MET A 1 197 ? 88.527 -83.365 206.902 1.00 50.79 197 MET A O 1
ATOM 1291 N N . LYS A 1 198 ? 86.816 -83.858 205.512 1.00 48.74 198 LYS A N 1
ATOM 1292 C CA . LYS A 1 198 ? 87.230 -85.249 205.300 1.00 45.88 198 LYS A CA 1
ATOM 1293 C C . LYS A 1 198 ? 88.420 -85.308 204.336 1.00 43.65 198 LYS A C 1
ATOM 1294 O O . LYS A 1 198 ? 88.466 -84.577 203.340 1.00 42.84 198 LYS A O 1
ATOM 1300 N N . THR A 1 199 ? 89.379 -86.176 204.653 1.00 40.71 199 THR A N 1
ATOM 1301 C CA . THR A 1 199 ? 90.547 -86.411 203.806 1.00 38.96 199 THR A CA 1
ATOM 1302 C C . THR A 1 199 ? 90.116 -87.103 202.512 1.00 37.01 199 THR A C 1
ATOM 1303 O O . THR A 1 199 ? 89.352 -88.072 202.553 1.00 36.78 199 THR A O 1
ATOM 1307 N N . LEU A 1 200 ? 90.595 -86.588 201.377 1.00 34.50 200 LEU A N 1
ATOM 1308 C CA . LEU A 1 200 ? 90.417 -87.246 200.083 1.00 32.56 200 LEU A CA 1
ATOM 1309 C C . LEU A 1 200 ? 91.627 -88.133 199.806 1.00 31.44 200 LEU A C 1
ATOM 1310 O O . LEU A 1 200 ? 92.731 -87.637 199.559 1.00 30.72 200 LEU A O 1
ATOM 1315 N N . HIS A 1 201 ? 91.407 -89.444 199.863 1.00 30.30 201 HIS A N 1
ATOM 1316 C CA . HIS A 1 201 ? 92.446 -90.435 199.599 1.00 29.81 201 HIS A CA 1
ATOM 1317 C C . HIS A 1 201 ? 92.473 -90.696 198.096 1.00 28.88 201 HIS A C 1
ATOM 1318 O O . HIS A 1 201 ? 91.426 -90.868 197.481 1.00 29.26 201 HIS A O 1
ATOM 1325 N N . CYS A 1 202 ? 93.661 -90.723 197.501 1.00 27.46 202 CYS A N 1
ATOM 1326 C CA . CYS A 1 202 ? 93.784 -90.766 196.041 1.00 26.37 202 CYS A CA 1
ATOM 1327 C C . CYS A 1 202 ? 94.254 -92.125 195.539 1.00 25.83 202 CYS A C 1
ATOM 1328 O O . CYS A 1 202 ? 95.101 -92.761 196.157 1.00 26.38 202 CYS A O 1
ATOM 1331 N N . ILE A 1 203 ? 93.685 -92.572 194.422 1.00 24.95 203 ILE A N 1
ATOM 1332 C CA . ILE A 1 203 ? 94.061 -93.840 193.806 1.00 24.41 203 ILE A CA 1
ATOM 1333 C C . ILE A 1 203 ? 94.330 -93.606 192.326 1.00 23.86 203 ILE A C 1
ATOM 1334 O O . ILE A 1 203 ? 93.397 -93.413 191.549 1.00 24.61 203 ILE A O 1
ATOM 1339 N N . TYR A 1 204 ? 95.606 -93.619 191.947 1.00 22.64 204 TYR A N 1
ATOM 1340 C CA . TYR A 1 204 ? 96.011 -93.433 190.559 1.00 22.18 204 TYR A CA 1
ATOM 1341 C C . TYR A 1 204 ? 96.177 -94.797 189.888 1.00 21.66 204 TYR A C 1
ATOM 1342 O O . TYR A 1 204 ? 96.921 -95.641 190.381 1.00 21.44 204 TYR A O 1
ATOM 1351 N N . VAL A 1 205 ? 95.487 -95.005 188.766 1.00 21.14 205 VAL A N 1
ATOM 1352 C CA . VAL A 1 205 ? 95.572 -96.261 188.022 1.00 21.06 205 VAL A CA 1
ATOM 1353 C C . VAL A 1 205 ? 96.271 -96.008 186.687 1.00 21.32 205 VAL A C 1
ATOM 1354 O O . VAL A 1 205 ? 95.731 -95.321 185.817 1.00 21.43 205 VAL A O 1
ATOM 1358 N N . ALA A 1 206 ? 97.475 -96.561 186.543 1.00 21.52 206 ALA A N 1
ATOM 1359 C CA . ALA A 1 206 ? 98.218 -96.526 185.289 1.00 21.70 206 ALA A CA 1
ATOM 1360 C C . ALA A 1 206 ? 97.865 -97.770 184.481 1.00 22.11 206 ALA A C 1
ATOM 1361 O O . ALA A 1 206 ? 98.081 -98.892 184.948 1.00 22.51 206 ALA A O 1
ATOM 1363 N N . VAL A 1 207 ? 97.323 -97.566 183.281 1.00 22.11 207 VAL A N 1
ATOM 1364 C CA . VAL A 1 207 ? 96.931 -98.658 182.390 1.00 22.66 207 VAL A CA 1
ATOM 1365 C C . VAL A 1 207 ? 97.556 -98.437 181.009 1.00 23.26 207 VAL A C 1
ATOM 1366 O O . VAL A 1 207 ? 97.146 -97.541 180.269 1.00 23.35 207 VAL A O 1
ATOM 1370 N N . GLY A 1 208 ? 98.562 -99.248 180.683 1.00 24.07 208 GLY A N 1
ATOM 1371 C CA . GLY A 1 208 ? 99.215 -99.210 179.377 1.00 25.16 208 GLY A CA 1
ATOM 1372 C C . GLY A 1 208 ? 100.232 -98.099 179.161 1.00 26.60 208 GLY A C 1
ATOM 1373 O O . GLY A 1 208 ? 100.661 -97.871 178.029 1.00 26.23 208 GLY A O 1
ATOM 1374 N N . GLN A 1 209 ? 100.624 -97.411 180.234 1.00 28.58 209 GLN A N 1
ATOM 1375 C CA . GLN A 1 209 ? 101.690 -96.412 180.171 1.00 30.37 209 GLN A CA 1
ATOM 1376 C C . GLN A 1 209 ? 103.042 -97.108 180.247 1.00 31.23 209 GLN A C 1
ATOM 1377 O O . GLN A 1 209 ? 103.125 -98.276 180.637 1.00 30.90 209 GLN A O 1
ATOM 1383 N N . LYS A 1 210 ? 104.098 -96.388 179.877 1.00 32.72 210 LYS A N 1
ATOM 1384 C CA . LYS A 1 210 ? 105.464 -96.903 180.003 1.00 33.36 210 LYS A CA 1
ATOM 1385 C C . LYS A 1 210 ? 105.871 -96.945 181.472 1.00 33.73 210 LYS A C 1
ATOM 1386 O O . LYS A 1 210 ? 105.452 -96.088 182.256 1.00 33.36 210 LYS A O 1
ATOM 1392 N N . ARG A 1 211 ? 106.679 -97.945 181.834 1.00 34.63 211 ARG A N 1
ATOM 1393 C CA . ARG A 1 211 ? 107.217 -98.087 183.199 1.00 35.19 211 ARG A CA 1
ATOM 1394 C C . ARG A 1 211 ? 107.925 -96.821 183.685 1.00 34.56 211 ARG A C 1
ATOM 1395 O O . ARG A 1 211 ? 107.804 -96.452 184.858 1.00 34.48 211 ARG A O 1
ATOM 1403 N N . SER A 1 212 ? 108.665 -96.176 182.779 1.00 33.80 212 SER A N 1
ATOM 1404 C CA . SER A 1 212 ? 109.389 -94.938 183.080 1.00 33.46 212 SER A CA 1
ATOM 1405 C C . SER A 1 212 ? 108.451 -93.764 183.379 1.00 32.47 212 SER A C 1
ATOM 1406 O O . SER A 1 212 ? 108.741 -92.948 184.259 1.00 33.01 212 SER A O 1
ATOM 1409 N N . THR A 1 213 ? 107.337 -93.686 182.649 1.00 31.24 213 THR A N 1
ATOM 1410 C CA . THR A 1 213 ? 106.320 -92.646 182.871 1.00 30.58 213 THR A CA 1
ATOM 1411 C C . THR A 1 213 ? 105.658 -92.753 184.251 1.00 30.14 213 THR A C 1
ATOM 1412 O O . THR A 1 213 ? 105.386 -91.738 184.890 1.00 29.58 213 THR A O 1
ATOM 1416 N N . VAL A 1 214 ? 105.414 -93.981 184.703 1.00 30.71 214 VAL A N 1
ATOM 1417 C CA . VAL A 1 214 ? 104.826 -94.222 186.026 1.00 30.70 214 VAL A CA 1
ATOM 1418 C C . VAL A 1 214 ? 105.830 -93.867 187.127 1.00 30.45 214 VAL A C 1
ATOM 1419 O O . VAL A 1 214 ? 105.484 -93.175 188.085 1.00 29.94 214 VAL A O 1
ATOM 1423 N N . ALA A 1 215 ? 107.066 -94.348 186.978 1.00 30.89 215 ALA A N 1
ATOM 1424 C CA . ALA A 1 215 ? 108.165 -94.036 187.909 1.00 31.32 215 ALA A CA 1
ATOM 1425 C C . ALA A 1 215 ? 108.342 -92.530 188.143 1.00 31.32 215 ALA A C 1
ATOM 1426 O O . ALA A 1 215 ? 108.523 -92.100 189.284 1.00 30.86 215 ALA A O 1
ATOM 1428 N N . GLN A 1 216 ? 108.277 -91.746 187.064 1.00 32.23 216 GLN A N 1
ATOM 1429 C CA . GLN A 1 216 ? 108.342 -90.277 187.156 1.00 33.11 216 GLN A CA 1
ATOM 1430 C C . GLN A 1 216 ? 107.150 -89.660 187.886 1.00 32.64 216 GLN A C 1
ATOM 1431 O O . GLN A 1 216 ? 107.320 -88.691 188.630 1.00 32.37 216 GLN A O 1
ATOM 1437 N N . LEU A 1 217 ? 105.956 -90.212 187.670 1.00 32.50 217 LEU A N 1
ATOM 1438 C CA . LEU A 1 217 ? 104.752 -89.747 188.372 1.00 32.30 217 LEU A CA 1
ATOM 1439 C C . LEU A 1 217 ? 104.832 -90.049 189.873 1.00 32.35 217 LEU A C 1
ATOM 1440 O O . LEU A 1 217 ? 104.533 -89.184 190.697 1.00 31.37 217 LEU A O 1
ATOM 1445 N N . VAL A 1 218 ? 105.256 -91.267 190.208 1.00 32.93 218 VAL A N 1
ATOM 1446 C CA . VAL A 1 218 ? 105.464 -91.688 191.603 1.00 34.03 218 VAL A CA 1
ATOM 1447 C C . VAL A 1 218 ? 106.522 -90.801 192.277 1.00 34.93 218 VAL A C 1
ATOM 1448 O O . VAL A 1 218 ? 106.346 -90.374 193.424 1.00 34.36 218 VAL A O 1
ATOM 1452 N N . LYS A 1 219 ? 107.609 -90.529 191.554 1.00 36.45 219 LYS A N 1
ATOM 1453 C CA . LYS A 1 219 ? 108.688 -89.671 192.050 1.00 37.58 219 LYS A CA 1
ATOM 1454 C C . LYS A 1 219 ? 108.193 -88.269 192.417 1.00 37.03 219 LYS A C 1
ATOM 1455 O O . LYS A 1 219 ? 108.634 -87.704 193.420 1.00 37.16 219 LYS A O 1
ATOM 1461 N N . LYS A 1 220 ? 107.272 -87.727 191.618 1.00 36.43 220 LYS A N 1
ATOM 1462 C CA . LYS A 1 220 ? 106.625 -86.446 191.933 1.00 36.05 220 LYS A CA 1
ATOM 1463 C C . LYS A 1 220 ? 105.731 -86.543 193.170 1.00 35.41 220 LYS A C 1
ATOM 1464 O O . LYS A 1 220 ? 105.732 -85.638 194.005 1.00 35.21 220 LYS A O 1
ATOM 1470 N N . LEU A 1 221 ? 104.966 -87.630 193.274 1.00 35.28 221 LEU A N 1
ATOM 1471 C CA . LEU A 1 221 ? 104.091 -87.858 194.432 1.00 34.88 221 LEU A CA 1
ATOM 1472 C C . LEU A 1 221 ? 104.874 -87.959 195.746 1.00 35.61 221 LEU A C 1
ATOM 1473 O O . LEU A 1 221 ? 104.436 -87.430 196.768 1.00 34.70 221 LEU A O 1
ATOM 1478 N N . GLU A 1 222 ? 106.023 -88.635 195.710 1.00 36.92 222 GLU A N 1
ATOM 1479 C CA . GLU A 1 222 ? 106.865 -88.812 196.900 1.00 37.93 222 GLU A CA 1
ATOM 1480 C C . GLU A 1 222 ? 107.603 -87.548 197.330 1.00 38.31 222 GLU A C 1
ATOM 1481 O O . GLU A 1 222 ? 107.649 -87.241 198.525 1.00 39.40 222 GLU A O 1
ATOM 1487 N N . GLU A 1 223 ? 108.172 -86.817 196.372 1.00 38.24 223 GLU A N 1
ATOM 1488 C CA . GLU A 1 223 ? 108.937 -85.601 196.689 1.00 38.24 223 GLU A CA 1
ATOM 1489 C C . GLU A 1 223 ? 108.059 -84.430 197.160 1.00 37.67 223 GLU A C 1
ATOM 1490 O O . GLU A 1 223 ? 108.533 -83.577 197.911 1.00 38.12 223 GLU A O 1
ATOM 1496 N N . THR A 1 224 ? 106.797 -84.391 196.726 1.00 36.79 224 THR A N 1
ATOM 1497 C CA . THR A 1 224 ? 105.819 -83.417 197.240 1.00 36.14 224 THR A CA 1
ATOM 1498 C C . THR A 1 224 ? 105.184 -83.841 198.574 1.00 35.76 224 THR A C 1
ATOM 1499 O O . THR A 1 224 ? 104.654 -82.999 199.300 1.00 35.04 224 THR A O 1
ATOM 1503 N N . GLY A 1 225 ? 105.222 -85.140 198.879 1.00 35.25 225 GLY A N 1
ATOM 1504 C CA . GLY A 1 225 ? 104.554 -85.699 200.052 1.00 35.12 225 GLY A CA 1
ATOM 1505 C C . GLY A 1 225 ? 103.140 -86.200 199.783 1.00 35.12 225 GLY A C 1
ATOM 1506 O O . GLY A 1 225 ? 102.502 -86.749 200.683 1.00 35.01 225 GLY A O 1
ATOM 1507 N N . ALA A 1 226 ? 102.653 -86.033 198.548 1.00 34.49 226 ALA A N 1
ATOM 1508 C CA . ALA A 1 226 ? 101.317 -86.497 198.158 1.00 34.00 226 ALA A CA 1
ATOM 1509 C C . ALA A 1 226 ? 101.171 -88.024 198.141 1.00 33.23 226 ALA A C 1
ATOM 1510 O O . ALA A 1 226 ? 100.049 -88.532 198.142 1.00 32.85 226 ALA A O 1
ATOM 1512 N N . MET A 1 227 ? 102.294 -88.746 198.124 1.00 32.79 227 MET A N 1
ATOM 1513 C CA . MET A 1 227 ? 102.286 -90.208 198.204 1.00 32.70 227 MET A CA 1
ATOM 1514 C C . MET A 1 227 ? 101.720 -90.729 199.532 1.00 32.69 227 MET A C 1
ATOM 1515 O O . MET A 1 227 ? 101.132 -91.812 199.560 1.00 33.11 227 MET A O 1
ATOM 1520 N N . ALA A 1 228 ? 101.880 -89.961 200.613 1.00 31.68 228 ALA A N 1
ATOM 1521 C CA . ALA A 1 228 ? 101.318 -90.304 201.933 1.00 31.44 228 ALA A CA 1
ATOM 1522 C C . ALA A 1 228 ? 99.830 -90.698 201.900 1.00 31.19 228 ALA A C 1
ATOM 1523 O O . ALA A 1 228 ? 99.427 -91.639 202.585 1.00 31.66 228 ALA A O 1
ATOM 1525 N N . TYR A 1 229 ? 99.039 -89.991 201.089 1.00 30.35 229 TYR A N 1
ATOM 1526 C CA . TYR A 1 229 ? 97.599 -90.266 200.934 1.00 29.57 229 TYR A CA 1
ATOM 1527 C C . TYR A 1 229 ? 97.213 -90.854 199.561 1.00 28.72 229 TYR A C 1
ATOM 1528 O O . TYR A 1 229 ? 96.049 -90.768 199.160 1.00 28.69 229 TYR A O 1
ATOM 1537 N N . THR A 1 230 ? 98.164 -91.486 198.868 1.00 27.77 230 THR A N 1
ATOM 1538 C CA . THR A 1 230 ? 97.927 -92.004 197.512 1.00 27.45 230 THR A CA 1
ATOM 1539 C C . THR A 1 230 ? 98.360 -93.469 197.363 1.00 27.35 230 THR A C 1
ATOM 1540 O O . THR A 1 230 ? 99.363 -93.893 197.939 1.00 28.06 230 THR A O 1
ATOM 1544 N N . THR A 1 231 ? 97.580 -94.225 196.591 1.00 26.93 231 THR A N 1
ATOM 1545 C CA . THR A 1 231 ? 97.924 -95.583 196.178 1.00 26.76 231 THR A CA 1
ATOM 1546 C C . THR A 1 231 ? 98.037 -95.599 194.654 1.00 26.87 231 THR A C 1
ATOM 1547 O O . THR A 1 231 ? 97.117 -95.163 193.965 1.00 26.87 231 THR A O 1
ATOM 1551 N N . VAL A 1 232 ? 99.158 -96.095 194.134 1.00 26.45 232 VAL A N 1
ATOM 1552 C CA . VAL A 1 232 ? 99.336 -96.257 192.692 1.00 26.12 232 VAL A CA 1
ATOM 1553 C C . VAL A 1 232 ? 99.149 -97.734 192.333 1.00 26.11 232 VAL A C 1
ATOM 1554 O O . VAL A 1 232 ? 99.725 -98.609 192.975 1.00 26.26 232 VAL A O 1
ATOM 1558 N N . VAL A 1 233 ? 98.317 -97.994 191.326 1.00 25.70 233 VAL A N 1
ATOM 1559 C CA . VAL A 1 233 ? 98.106 -99.333 190.785 1.00 25.29 233 VAL A CA 1
ATOM 1560 C C . VAL A 1 233 ? 98.589 -99.288 189.341 1.00 25.10 233 VAL A C 1
ATOM 1561 O O . VAL A 1 233 ? 98.064 -98.514 188.548 1.00 24.75 233 VAL A O 1
ATOM 1565 N N . ALA A 1 234 ? 99.583 -100.110 189.005 1.00 25.34 234 ALA A N 1
ATOM 1566 C CA . ALA A 1 234 ? 100.244 -100.051 187.694 1.00 25.64 234 ALA A CA 1
ATOM 1567 C C . ALA A 1 234 ? 100.092 -101.341 186.892 1.00 25.50 234 ALA A C 1
ATOM 1568 O O . ALA A 1 234 ? 100.528 -102.406 187.328 1.00 25.95 234 ALA A O 1
ATOM 1570 N N . ALA A 1 235 ? 99.455 -101.227 185.729 1.00 25.65 235 ALA A N 1
ATOM 1571 C CA . ALA A 1 235 ? 99.492 -102.252 184.692 1.00 26.18 235 ALA A CA 1
ATOM 1572 C C . ALA A 1 235 ? 100.079 -101.583 183.453 1.00 26.62 235 ALA A C 1
ATOM 1573 O O . ALA A 1 235 ? 99.353 -101.033 182.620 1.00 26.49 235 ALA A O 1
ATOM 1575 N N . THR A 1 236 ? 101.404 -101.628 183.350 1.00 27.11 236 THR A N 1
ATOM 1576 C CA . THR A 1 236 ? 102.144 -100.885 182.326 1.00 27.72 236 THR A CA 1
ATOM 1577 C C . THR A 1 236 ? 102.012 -101.528 180.938 1.00 28.60 236 THR A C 1
ATOM 1578 O O . THR A 1 236 ? 101.423 -102.601 180.796 1.00 28.55 236 THR A O 1
ATOM 1582 N N . ALA A 1 237 ? 102.556 -100.861 179.920 1.00 29.68 237 ALA A N 1
ATOM 1583 C CA . ALA A 1 237 ? 102.562 -101.380 178.543 1.00 30.89 237 ALA A CA 1
ATOM 1584 C C . ALA A 1 237 ? 103.259 -102.742 178.419 1.00 31.96 237 ALA A C 1
ATOM 1585 O O . ALA A 1 237 ? 102.866 -103.567 177.589 1.00 32.83 237 ALA A O 1
ATOM 1587 N N . SER A 1 238 ? 104.285 -102.965 179.242 1.00 32.71 238 SER A N 1
ATOM 1588 C CA . SER A 1 238 ? 105.004 -104.245 179.293 1.00 33.52 238 SER A CA 1
ATOM 1589 C C . SER A 1 238 ? 104.257 -105.364 180.045 1.00 33.74 238 SER A C 1
ATOM 1590 O O . SER A 1 238 ? 104.518 -106.539 179.794 1.00 35.12 238 SER A O 1
ATOM 1593 N N . ASP A 1 239 ? 103.359 -105.005 180.968 1.00 33.30 239 ASP A N 1
ATOM 1594 C CA . ASP A 1 239 ? 102.539 -105.987 181.697 1.00 32.70 239 ASP A CA 1
ATOM 1595 C C . ASP A 1 239 ? 101.466 -106.605 180.786 1.00 33.07 239 ASP A C 1
ATOM 1596 O O . ASP A 1 239 ? 100.968 -105.933 179.881 1.00 33.64 239 ASP A O 1
ATOM 1601 N N . PRO A 1 240 ? 101.093 -107.881 181.033 1.00 32.84 240 PRO A N 1
ATOM 1602 C CA . PRO A 1 240 ? 100.196 -108.577 180.106 1.00 32.27 240 PRO A CA 1
ATOM 1603 C C . PRO A 1 240 ? 98.758 -108.042 180.143 1.00 31.88 240 PRO A C 1
ATOM 1604 O O . PRO A 1 240 ? 98.323 -107.496 181.162 1.00 31.48 240 PRO A O 1
ATOM 1608 N N . ALA A 1 241 ? 98.045 -108.212 179.030 1.00 31.08 241 ALA A N 1
ATOM 1609 C CA . ALA A 1 241 ? 96.723 -107.602 178.818 1.00 30.72 241 ALA A CA 1
ATOM 1610 C C . ALA A 1 241 ? 95.699 -107.834 179.943 1.00 30.49 241 ALA A C 1
ATOM 1611 O O . ALA A 1 241 ? 94.973 -106.903 180.299 1.00 30.33 241 ALA A O 1
ATOM 1613 N N . PRO A 1 242 ? 95.633 -109.061 180.504 1.00 30.26 242 PRO A N 1
ATOM 1614 C CA . PRO A 1 242 ? 94.723 -109.291 181.638 1.00 30.17 242 PRO A CA 1
ATOM 1615 C C . PRO A 1 242 ? 94.958 -108.418 182.877 1.00 29.38 242 PRO A C 1
ATOM 1616 O O . PRO A 1 242 ? 94.000 -108.129 183.596 1.00 29.03 242 PRO A O 1
ATOM 1620 N N . MET A 1 243 ? 96.200 -107.996 183.117 1.00 28.80 243 MET A N 1
ATOM 1621 C CA . MET A 1 243 ? 96.490 -107.040 184.195 1.00 28.67 243 MET A CA 1
ATOM 1622 C C . MET A 1 243 ? 95.987 -105.634 183.862 1.00 28.09 243 MET A C 1
ATOM 1623 O O . MET A 1 243 ? 95.511 -104.922 184.751 1.00 27.89 243 MET A O 1
ATOM 1628 N N . GLN A 1 244 ? 96.094 -105.240 182.591 1.00 27.50 244 GLN A N 1
ATOM 1629 C CA . GLN A 1 244 ? 95.547 -103.959 182.124 1.00 27.49 244 GLN A CA 1
ATOM 1630 C C . GLN A 1 244 ? 94.017 -103.935 182.208 1.00 26.68 244 GLN A C 1
ATOM 1631 O O . GLN A 1 244 ? 93.435 -102.936 182.628 1.00 26.49 244 GLN A O 1
ATOM 1637 N N . TYR A 1 245 ? 93.385 -105.035 181.797 1.00 25.79 245 TYR A N 1
ATOM 1638 C CA . TYR A 1 245 ? 91.934 -105.222 181.934 1.00 25.21 245 TYR A CA 1
ATOM 1639 C C . TYR A 1 245 ? 91.474 -105.107 183.389 1.00 24.55 245 TYR A C 1
ATOM 1640 O O . TYR A 1 245 ? 90.488 -104.426 183.681 1.00 24.62 245 TYR A O 1
ATOM 1649 N N . LEU A 1 246 ? 92.197 -105.765 184.292 1.00 23.93 246 LEU A N 1
ATOM 1650 C CA . LEU A 1 246 ? 91.781 -105.875 185.691 1.00 23.47 246 LEU A CA 1
ATOM 1651 C C . LEU A 1 246 ? 92.044 -104.622 186.522 1.00 22.99 246 LEU A C 1
ATOM 1652 O O . LEU A 1 246 ? 91.228 -104.278 187.381 1.00 22.98 246 LEU A O 1
ATOM 1657 N N . ALA A 1 247 ? 93.173 -103.955 186.276 1.00 22.32 247 ALA A N 1
ATOM 1658 C CA . ALA A 1 247 ? 93.664 -102.876 187.155 1.00 22.22 247 ALA A CA 1
ATOM 1659 C C . ALA A 1 247 ? 92.624 -101.821 187.584 1.00 22.17 247 ALA A C 1
ATOM 1660 O O . ALA A 1 247 ? 92.570 -101.472 188.768 1.00 22.38 247 ALA A O 1
ATOM 1662 N N . PRO A 1 248 ? 91.803 -101.312 186.639 1.00 22.07 248 PRO A N 1
ATOM 1663 C CA . PRO A 1 248 ? 90.719 -100.389 187.024 1.00 22.04 248 PRO A CA 1
ATOM 1664 C C . PRO A 1 248 ? 89.705 -100.955 188.029 1.00 22.02 248 PRO A C 1
ATOM 1665 O O . PRO A 1 248 ? 89.306 -100.243 188.950 1.00 21.94 248 PRO A O 1
ATOM 1669 N N . TYR A 1 249 ? 89.303 -102.215 187.860 1.00 22.08 249 TYR A N 1
ATOM 1670 C CA . TYR A 1 249 ? 88.377 -102.857 188.800 1.00 22.46 249 TYR A CA 1
ATOM 1671 C C . TYR A 1 249 ? 89.014 -103.035 190.176 1.00 22.69 249 TYR A C 1
ATOM 1672 O O . TYR A 1 249 ? 88.422 -102.659 191.187 1.00 22.50 249 TYR A O 1
ATOM 1681 N N . SER A 1 250 ? 90.222 -103.596 190.199 1.00 23.27 250 SER A N 1
ATOM 1682 C CA . SER A 1 250 ? 90.962 -103.825 191.446 1.00 23.79 250 SER A CA 1
ATOM 1683 C C . SER A 1 250 ? 91.179 -102.543 192.243 1.00 23.92 250 SER A C 1
ATOM 1684 O O . SER A 1 250 ? 90.964 -102.521 193.454 1.00 24.24 250 SER A O 1
ATOM 1687 N N . ALA A 1 251 ? 91.598 -101.485 191.550 1.00 23.77 251 ALA A N 1
ATOM 1688 C CA . ALA A 1 251 ? 91.789 -100.166 192.162 1.00 23.60 251 ALA A CA 1
ATOM 1689 C C . ALA A 1 251 ? 90.483 -99.559 192.680 1.00 23.21 251 ALA A C 1
ATOM 1690 O O . ALA A 1 251 ? 90.483 -98.874 193.703 1.00 23.10 251 ALA A O 1
ATOM 1692 N N . THR A 1 252 ? 89.381 -99.798 191.972 1.00 23.24 252 THR A N 1
ATOM 1693 C CA . THR A 1 252 ? 88.058 -99.351 192.433 1.00 23.12 252 THR A CA 1
ATOM 1694 C C . THR A 1 252 ? 87.692 -100.031 193.759 1.00 23.30 252 THR A C 1
ATOM 1695 O O . THR A 1 252 ? 87.164 -99.376 194.654 1.00 23.48 252 THR A O 1
ATOM 1699 N N . ALA A 1 253 ? 87.989 -101.327 193.880 1.00 23.59 253 ALA A N 1
ATOM 1700 C CA . ALA A 1 253 ? 87.777 -102.071 195.133 1.00 23.85 253 ALA A CA 1
ATOM 1701 C C . ALA A 1 253 ? 88.584 -101.483 196.289 1.00 24.38 253 ALA A C 1
ATOM 1702 O O . ALA A 1 253 ? 88.081 -101.370 197.410 1.00 24.41 253 ALA A O 1
ATOM 1704 N N . MET A 1 254 ? 89.823 -101.086 195.998 1.00 24.89 254 MET A N 1
ATOM 1705 C CA . MET A 1 254 ? 90.676 -100.393 196.967 1.00 25.14 254 MET A CA 1
ATOM 1706 C C . MET A 1 254 ? 90.074 -99.041 197.361 1.00 25.36 254 MET A C 1
ATOM 1707 O O . MET A 1 254 ? 90.102 -98.663 198.530 1.00 25.54 254 MET A O 1
ATOM 1712 N N . GLY A 1 255 ? 89.526 -98.323 196.383 1.00 25.92 255 GLY A N 1
ATOM 1713 C CA . GLY A 1 255 ? 88.799 -97.075 196.638 1.00 26.21 255 GLY A CA 1
ATOM 1714 C C . GLY A 1 255 ? 87.513 -97.247 197.424 1.00 26.62 255 GLY A C 1
ATOM 1715 O O . GLY A 1 255 ? 87.149 -96.379 198.221 1.00 26.60 255 GLY A O 1
ATOM 1716 N N . GLU A 1 256 ? 86.826 -98.364 197.197 1.00 27.27 256 GLU A N 1
ATOM 1717 C CA . GLU A 1 256 ? 85.580 -98.675 197.906 1.00 28.17 256 GLU A CA 1
ATOM 1718 C C . GLU A 1 256 ? 85.759 -98.945 199.410 1.00 28.96 256 GLU A C 1
ATOM 1719 O O . GLU A 1 256 ? 84.792 -98.831 200.166 1.00 29.27 256 GLU A O 1
ATOM 1725 N N . TYR A 1 257 ? 86.972 -99.296 199.843 1.00 29.56 257 TYR A N 1
ATOM 1726 C CA . TYR A 1 257 ? 87.283 -99.359 201.276 1.00 30.27 257 TYR A CA 1
ATOM 1727 C C . TYR A 1 257 ? 86.940 -98.043 201.965 1.00 30.12 257 TYR A C 1
ATOM 1728 O O . TYR A 1 257 ? 86.325 -98.036 203.033 1.00 30.86 257 TYR A O 1
ATOM 1737 N N . PHE A 1 258 ? 87.345 -96.937 201.346 1.00 29.67 258 PHE A N 1
ATOM 1738 C CA . PHE A 1 258 ? 87.139 -95.606 201.914 1.00 29.08 258 PHE A CA 1
ATOM 1739 C C . PHE A 1 258 ? 85.669 -95.215 201.841 1.00 29.17 258 PHE A C 1
ATOM 1740 O O . PHE A 1 258 ? 85.078 -94.820 202.849 1.00 29.26 258 PHE A O 1
ATOM 1748 N N . ARG A 1 259 ? 85.089 -95.363 200.651 1.00 29.33 259 ARG A N 1
ATOM 1749 C CA . ARG A 1 259 ? 83.677 -95.060 200.400 1.00 29.47 259 ARG A CA 1
ATOM 1750 C C . ARG A 1 259 ? 82.727 -95.770 201.366 1.00 29.48 259 ARG A C 1
ATOM 1751 O O . ARG A 1 259 ? 81.784 -95.153 201.852 1.00 29.64 259 ARG A O 1
ATOM 1759 N N . ASP A 1 260 ? 82.969 -97.054 201.627 1.00 29.43 260 ASP A N 1
ATOM 1760 C CA . ASP A 1 260 ? 82.079 -97.859 202.485 1.00 29.77 260 ASP A CA 1
ATOM 1761 C C . ASP A 1 260 ? 82.282 -97.683 204.002 1.00 30.38 260 ASP A C 1
ATOM 1762 O O . ASP A 1 260 ? 81.405 -98.070 204.776 1.00 30.01 260 ASP A O 1
ATOM 1767 N N . ASN A 1 261 ? 83.420 -97.122 204.421 1.00 30.67 261 ASN A N 1
ATOM 1768 C CA . ASN A 1 261 ? 83.724 -96.913 205.844 1.00 30.64 261 ASN A CA 1
ATOM 1769 C C . ASN A 1 261 ? 83.798 -95.431 206.228 1.00 30.43 261 ASN A C 1
ATOM 1770 O O . ASN A 1 261 ? 84.684 -95.014 206.976 1.00 30.70 261 ASN A O 1
ATOM 1775 N N . GLY A 1 262 ? 82.849 -94.644 205.724 1.00 30.39 262 GLY A N 1
ATOM 1776 C CA . GLY A 1 262 ? 82.704 -93.237 206.111 1.00 30.34 262 GLY A CA 1
ATOM 1777 C C . GLY A 1 262 ? 83.815 -92.281 205.702 1.00 30.49 262 GLY A C 1
ATOM 1778 O O . GLY A 1 262 ? 83.973 -91.226 206.319 1.00 31.83 262 GLY A O 1
ATOM 1779 N N . MET A 1 263 ? 84.566 -92.634 204.657 1.00 30.19 263 MET A N 1
ATOM 1780 C CA . MET A 1 263 ? 85.689 -91.825 204.177 1.00 29.80 263 MET A CA 1
ATOM 1781 C C . MET A 1 263 ? 85.539 -91.497 202.689 1.00 28.99 263 MET A C 1
ATOM 1782 O O . MET A 1 263 ? 84.751 -92.124 201.971 1.00 28.40 263 MET A O 1
ATOM 1787 N N . ASP A 1 264 ? 86.289 -90.489 202.246 1.00 27.92 264 ASP A N 1
ATOM 1788 C CA . ASP A 1 264 ? 86.244 -90.016 200.864 1.00 27.11 264 ASP A CA 1
ATOM 1789 C C . ASP A 1 264 ? 87.471 -90.477 200.106 1.00 26.51 264 ASP A C 1
ATOM 1790 O O . ASP A 1 264 ? 88.571 -90.500 200.661 1.00 26.89 264 ASP A O 1
ATOM 1795 N N . ALA A 1 265 ? 87.275 -90.841 198.840 1.00 25.66 265 ALA A N 1
ATOM 1796 C CA . ALA A 1 265 ? 88.376 -91.219 197.962 1.00 24.88 265 ALA A CA 1
ATOM 1797 C C . ALA A 1 265 ? 88.196 -90.671 196.549 1.00 24.51 265 ALA A C 1
ATOM 1798 O O . ALA A 1 265 ? 87.083 -90.343 196.130 1.00 24.08 265 ALA A O 1
ATOM 1800 N N . LEU A 1 266 ? 89.319 -90.562 195.842 1.00 24.12 266 LEU A N 1
ATOM 1801 C CA . LEU A 1 266 ? 89.366 -90.178 194.435 1.00 23.66 266 LEU A CA 1
ATOM 1802 C C . LEU A 1 266 ? 90.099 -91.276 193.682 1.00 23.51 266 LEU A C 1
ATOM 1803 O O . LEU A 1 266 ? 91.123 -91.765 194.159 1.00 24.07 266 LEU A O 1
ATOM 1808 N N . ILE A 1 267 ? 89.576 -91.665 192.519 1.00 23.20 267 ILE A N 1
ATOM 1809 C CA . ILE A 1 267 ? 90.241 -92.644 191.652 1.00 22.86 267 ILE A CA 1
ATOM 1810 C C . ILE A 1 267 ? 90.401 -92.069 190.243 1.00 22.51 267 ILE A C 1
ATOM 1811 O O . ILE A 1 267 ? 89.500 -91.414 189.717 1.00 22.36 267 ILE A O 1
ATOM 1816 N N . ILE A 1 268 ? 91.566 -92.315 189.653 1.00 21.96 268 ILE A N 1
ATOM 1817 C CA . ILE A 1 268 ? 91.907 -91.809 188.333 1.00 21.72 268 ILE A CA 1
ATOM 1818 C C . ILE A 1 268 ? 92.288 -92.999 187.462 1.00 21.05 268 ILE A C 1
ATOM 1819 O O . ILE A 1 268 ? 93.259 -93.694 187.757 1.00 20.92 268 ILE A O 1
ATOM 1824 N N . TYR A 1 269 ? 91.515 -93.230 186.402 1.00 20.57 269 TYR A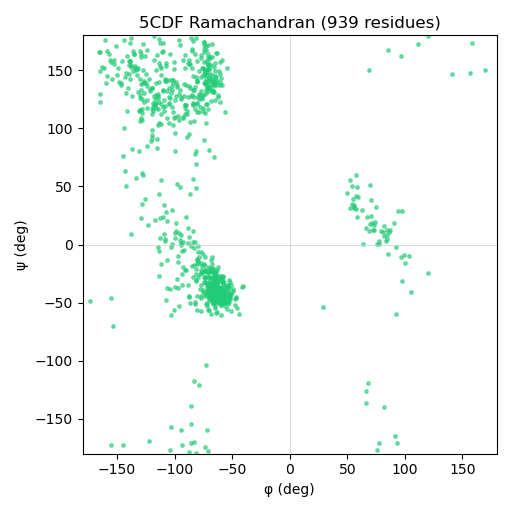 N 1
ATOM 1825 C CA . TYR A 1 269 ? 91.801 -94.293 185.437 1.00 20.12 269 TYR A CA 1
ATOM 1826 C C . TYR A 1 269 ? 92.560 -93.674 184.275 1.00 19.66 269 TYR A C 1
ATOM 1827 O O . TYR A 1 269 ? 91.973 -92.947 183.482 1.00 19.18 269 TYR A O 1
ATOM 1836 N N . ASP A 1 270 ? 93.862 -93.957 184.195 1.00 19.75 270 ASP A N 1
ATOM 1837 C CA . ASP A 1 270 ? 94.751 -93.364 183.194 1.00 19.88 270 ASP A CA 1
ATOM 1838 C C . ASP A 1 270 ? 95.448 -94.467 182.373 1.00 19.95 270 ASP A C 1
ATOM 1839 O O . ASP A 1 270 ? 96.571 -94.852 182.698 1.00 19.70 270 ASP A O 1
ATOM 1844 N N . ASP A 1 271 ? 94.817 -94.986 181.312 1.00 20.02 271 ASP A N 1
ATOM 1845 C CA . ASP A 1 271 ? 93.502 -94.559 180.822 1.00 20.16 271 ASP A CA 1
ATOM 1846 C C . ASP A 1 271 ? 92.618 -95.752 180.455 1.00 20.37 271 ASP A C 1
ATOM 1847 O O . ASP A 1 271 ? 93.099 -96.880 180.330 1.00 20.37 271 ASP A O 1
ATOM 1852 N N . LEU A 1 272 ? 91.326 -95.478 180.279 1.00 20.60 272 LEU A N 1
ATOM 1853 C CA . LEU A 1 272 ? 90.337 -96.506 179.945 1.00 20.72 272 LEU A CA 1
ATOM 1854 C C . LEU A 1 272 ? 90.297 -96.895 178.464 1.00 20.99 272 LEU A C 1
ATOM 1855 O O . LEU A 1 272 ? 89.682 -97.908 178.124 1.00 21.25 272 LEU A O 1
ATOM 1860 N N . SER A 1 273 ? 90.927 -96.109 177.587 1.00 21.20 273 SER A N 1
ATOM 1861 C CA . SER A 1 273 ? 91.081 -96.516 176.182 1.00 21.44 273 SER A CA 1
ATOM 1862 C C . SER A 1 273 ? 91.917 -97.792 176.085 1.00 21.86 273 SER A C 1
ATOM 1863 O O . SER A 1 273 ? 91.573 -98.708 175.338 1.00 21.51 273 SER A O 1
ATOM 1866 N N . LYS A 1 274 ? 92.999 -97.851 176.861 1.00 22.44 274 LYS A N 1
ATOM 1867 C CA . LYS A 1 274 ? 93.880 -99.025 176.876 1.00 23.07 274 LYS A CA 1
ATOM 1868 C C . LYS A 1 274 ? 93.284 -100.237 177.609 1.00 22.80 274 LYS A C 1
ATOM 1869 O O . LYS A 1 274 ? 93.606 -101.371 177.265 1.00 22.86 274 LYS A O 1
ATOM 1875 N N . GLN A 1 275 ? 92.413 -100.009 178.593 1.00 23.02 275 GLN A N 1
ATOM 1876 C CA . GLN A 1 275 ? 91.664 -101.110 179.221 1.00 23.11 275 GLN A CA 1
ATOM 1877 C C . GLN A 1 275 ? 90.732 -101.773 178.204 1.00 23.27 275 GLN A C 1
ATOM 1878 O O . GLN A 1 275 ? 90.617 -102.996 178.173 1.00 23.89 275 GLN A O 1
ATOM 1884 N N . ALA A 1 276 ? 90.065 -100.957 177.389 1.00 23.28 276 ALA A N 1
ATOM 1885 C CA . ALA A 1 276 ? 89.187 -101.455 176.325 1.00 23.26 276 ALA A CA 1
ATOM 1886 C C . ALA A 1 276 ? 89.969 -102.193 175.233 1.00 23.07 276 ALA A C 1
ATOM 1887 O O . ALA A 1 276 ? 89.501 -103.206 174.714 1.00 23.52 276 ALA A O 1
ATOM 1889 N N . VAL A 1 277 ? 91.145 -101.671 174.886 1.00 23.03 277 VAL A N 1
ATOM 1890 C CA . VAL A 1 277 ? 92.061 -102.329 173.942 1.00 23.02 277 VAL A CA 1
ATOM 1891 C C . VAL A 1 277 ? 92.529 -103.672 174.509 1.00 23.29 277 VAL A C 1
ATOM 1892 O O . VAL A 1 277 ? 92.583 -104.665 173.785 1.00 23.16 277 VAL A O 1
ATOM 1896 N N . ALA A 1 278 ? 92.860 -103.690 175.799 1.00 23.72 278 ALA A N 1
ATOM 1897 C CA . ALA A 1 278 ? 93.266 -104.917 176.484 1.00 24.16 278 ALA A CA 1
ATOM 1898 C C . ALA A 1 278 ? 92.140 -105.948 176.500 1.00 24.85 278 ALA A C 1
ATOM 1899 O O . ALA A 1 278 ? 92.370 -107.126 176.215 1.00 25.25 278 ALA A O 1
ATOM 1901 N N . TYR A 1 279 ? 90.930 -105.492 176.827 1.00 25.42 279 TYR A N 1
ATOM 1902 C CA . TYR A 1 279 ? 89.740 -106.345 176.841 1.00 25.49 279 TYR A CA 1
ATOM 1903 C C . TYR A 1 279 ? 89.453 -106.947 175.462 1.00 26.32 279 TYR A C 1
ATOM 1904 O O . TYR A 1 279 ? 89.135 -108.134 175.359 1.00 27.13 279 TYR A O 1
ATOM 1913 N N . ARG A 1 280 ? 89.580 -106.128 174.417 1.00 26.58 280 ARG A N 1
ATOM 1914 C CA . ARG A 1 280 ? 89.426 -106.584 173.029 1.00 27.01 280 ARG A CA 1
ATOM 1915 C C . ARG A 1 280 ? 90.410 -107.695 172.638 1.00 28.24 280 ARG A C 1
ATOM 1916 O O . ARG A 1 280 ? 90.037 -108.619 171.914 1.00 27.85 280 ARG A O 1
ATOM 1924 N N . GLN A 1 281 ? 91.653 -107.595 173.105 1.00 29.77 281 GLN A N 1
ATOM 1925 C CA . GLN A 1 281 ? 92.672 -108.610 172.822 1.00 31.78 281 GLN A CA 1
ATOM 1926 C C . GLN A 1 281 ? 92.364 -109.945 173.501 1.00 32.74 281 GLN A C 1
ATOM 1927 O O . GLN A 1 281 ? 92.403 -110.990 172.855 1.00 33.07 281 GLN A O 1
ATOM 1933 N N . MET A 1 282 ? 92.067 -109.897 174.798 1.00 34.22 282 MET A N 1
ATOM 1934 C CA . MET A 1 282 ? 91.720 -111.098 175.568 1.00 35.68 282 MET A CA 1
ATOM 1935 C C . MET A 1 282 ? 90.512 -111.821 174.987 1.00 36.57 282 MET A C 1
ATOM 1936 O O . MET A 1 282 ? 90.521 -113.046 174.843 1.00 36.92 282 MET A O 1
ATOM 1941 N N . SER A 1 283 ? 89.479 -111.046 174.665 1.00 36.88 283 SER A N 1
ATOM 1942 C CA . SER A 1 283 ? 88.217 -111.582 174.159 1.00 37.21 283 SER A CA 1
ATOM 1943 C C . SER A 1 283 ? 88.396 -112.293 172.815 1.00 37.68 283 SER A C 1
ATOM 1944 O O . SER A 1 283 ? 87.914 -113.413 172.640 1.00 37.58 283 SER A O 1
ATOM 1947 N N . LEU A 1 284 ? 89.101 -111.651 171.883 1.00 38.52 284 LEU A N 1
ATOM 1948 C CA . LEU A 1 284 ? 89.381 -112.262 170.576 1.00 39.48 284 LEU A CA 1
ATOM 1949 C C . LEU A 1 284 ? 90.304 -113.487 170.681 1.00 40.21 284 LEU A C 1
ATOM 1950 O O . LEU A 1 284 ? 90.148 -114.437 169.908 1.00 40.13 284 LEU A O 1
ATOM 1955 N N . LEU A 1 285 ? 91.236 -113.476 171.638 1.00 40.55 285 LEU A N 1
ATOM 1956 C CA . LEU A 1 285 ? 92.090 -114.649 171.908 1.00 41.12 285 LEU A CA 1
ATOM 1957 C C . LEU A 1 285 ? 91.337 -115.812 172.578 1.00 41.10 285 LEU A C 1
ATOM 1958 O O . LEU A 1 285 ? 91.760 -116.963 172.469 1.00 41.72 285 LEU A O 1
ATOM 1963 N N . LEU A 1 286 ? 90.233 -115.508 173.266 1.00 41.05 286 LEU A N 1
ATOM 1964 C CA . LEU A 1 286 ? 89.293 -116.529 173.760 1.00 40.68 286 LEU A CA 1
ATOM 1965 C C . LEU A 1 286 ? 88.253 -116.966 172.701 1.00 41.02 286 LEU A C 1
ATOM 1966 O O . LEU A 1 286 ? 87.284 -117.652 173.037 1.00 40.95 286 LEU A O 1
ATOM 1971 N N . ARG A 1 287 ? 88.460 -116.579 171.438 1.00 41.28 287 ARG A N 1
ATOM 1972 C CA . ARG A 1 287 ? 87.548 -116.881 170.325 1.00 41.99 287 ARG A CA 1
ATOM 1973 C C . ARG A 1 287 ? 86.095 -116.417 170.544 1.00 39.03 287 ARG A C 1
ATOM 1974 O O . ARG A 1 287 ? 85.153 -117.063 170.076 1.00 39.05 287 ARG A O 1
ATOM 1982 N N . ARG A 1 288 ? 85.926 -115.292 171.242 1.00 36.18 288 ARG A N 1
ATOM 1983 C CA . ARG A 1 288 ? 84.616 -114.664 171.402 1.00 34.01 288 ARG A CA 1
ATOM 1984 C C . ARG A 1 288 ? 84.362 -113.779 170.186 1.00 33.08 288 ARG A C 1
ATOM 1985 O O . ARG A 1 288 ? 85.315 -113.282 169.579 1.00 32.69 288 ARG A O 1
ATOM 1993 N N . PRO A 1 289 ? 83.082 -113.574 169.822 1.00 32.42 289 PRO A N 1
ATOM 1994 C CA . PRO A 1 289 ? 82.797 -112.858 168.578 1.00 32.05 289 PRO A CA 1
ATOM 1995 C C . PRO A 1 289 ? 83.136 -111.364 168.642 1.00 31.21 289 PRO A C 1
ATOM 1996 O O . PRO A 1 289 ? 83.145 -110.787 169.731 1.00 30.92 289 PRO A O 1
ATOM 2000 N N . PRO A 1 290 ? 83.411 -110.743 167.480 1.00 30.78 290 PRO A N 1
ATOM 2001 C CA . PRO A 1 290 ? 83.690 -109.310 167.442 1.00 30.14 290 PRO A CA 1
ATOM 2002 C C . PRO A 1 290 ? 82.407 -108.477 167.468 1.00 29.79 290 PRO A C 1
ATOM 2003 O O . PRO A 1 290 ? 81.420 -108.852 166.834 1.00 29.72 290 PRO A O 1
ATOM 2007 N N . GLY A 1 291 ? 82.432 -107.366 168.204 1.00 29.03 291 GLY A N 1
ATOM 2008 C CA . GLY A 1 291 ? 81.364 -106.365 168.176 1.00 28.74 291 GLY A CA 1
ATOM 2009 C C . GLY A 1 291 ? 81.794 -105.165 167.352 1.00 28.44 291 GLY A C 1
ATOM 2010 O O . GLY A 1 291 ? 82.679 -105.279 166.502 1.00 28.75 291 GLY A O 1
ATOM 2011 N N . ARG A 1 292 ? 81.172 -104.014 167.601 1.00 27.73 292 ARG A N 1
ATOM 2012 C CA . ARG A 1 292 ? 81.501 -102.785 166.875 1.00 27.66 292 ARG A CA 1
ATOM 2013 C C . ARG A 1 292 ? 82.971 -102.410 167.096 1.00 27.32 292 ARG A C 1
ATOM 2014 O O . ARG A 1 292 ? 83.482 -102.513 168.216 1.00 27.78 292 ARG A O 1
ATOM 2022 N N . GLU A 1 293 ? 83.636 -101.996 166.014 1.00 26.62 293 GLU A N 1
ATOM 2023 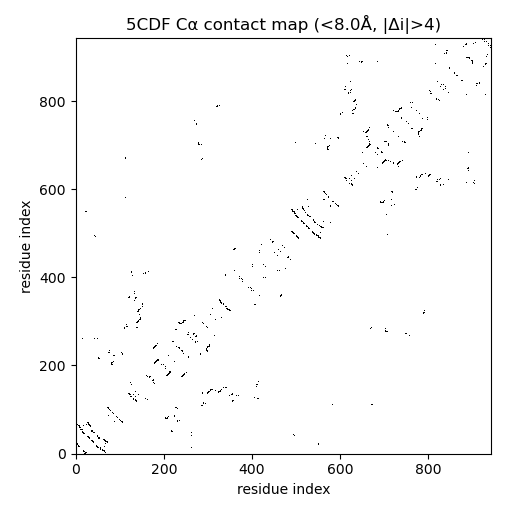C CA . GLU A 1 293 ? 85.087 -101.730 165.986 1.00 26.19 293 GLU A CA 1
ATOM 2024 C C . GLU A 1 293 ? 85.945 -102.900 166.517 1.00 25.27 293 GLU A C 1
ATOM 2025 O O . GLU A 1 293 ? 87.021 -102.696 167.083 1.00 25.30 293 GLU A O 1
ATOM 2031 N N . ALA A 1 294 ? 85.449 -104.124 166.319 1.00 24.26 294 ALA A N 1
ATOM 2032 C CA . ALA A 1 294 ? 86.069 -105.357 166.822 1.00 23.31 294 ALA A CA 1
ATOM 2033 C C . ALA A 1 294 ? 86.165 -105.520 168.352 1.00 22.53 294 ALA A C 1
ATOM 2034 O O . ALA A 1 294 ? 86.653 -106.555 168.808 1.00 22.40 294 ALA A O 1
ATOM 2036 N N . TYR A 1 295 ? 85.686 -104.547 169.140 1.00 21.78 295 TYR A N 1
ATOM 2037 C CA . TYR A 1 295 ? 85.640 -104.686 170.605 1.00 21.33 295 TYR A CA 1
ATOM 2038 C C . TYR A 1 295 ? 84.555 -105.705 170.978 1.00 21.54 295 TYR A C 1
ATOM 2039 O O . TYR A 1 295 ? 83.662 -105.977 170.171 1.00 21.38 295 TYR A O 1
ATOM 2048 N N . PRO A 1 296 ? 84.609 -106.262 172.202 1.00 21.70 296 PRO A N 1
ATOM 2049 C CA . PRO A 1 296 ? 83.557 -107.206 172.584 1.00 21.87 296 PRO A CA 1
ATOM 2050 C C . PRO A 1 296 ? 82.187 -106.529 172.680 1.00 21.75 296 PRO A C 1
ATOM 2051 O O . PRO A 1 296 ? 82.108 -105.326 172.940 1.00 21.72 296 PRO A O 1
ATOM 2055 N N . GLY A 1 297 ? 81.129 -107.305 172.464 1.00 21.58 297 GLY A N 1
ATOM 2056 C CA . GLY A 1 297 ? 79.762 -106.791 172.437 1.00 21.63 297 GLY A CA 1
ATOM 2057 C C . GLY A 1 297 ? 79.348 -105.964 173.643 1.00 21.71 297 GLY A C 1
ATOM 2058 O O . GLY A 1 297 ? 78.556 -105.035 173.504 1.00 21.91 297 GLY A O 1
ATOM 2059 N N . ASP A 1 298 ? 79.892 -106.301 174.815 1.00 21.76 298 ASP A N 1
ATOM 2060 C CA . ASP A 1 298 ? 79.605 -105.600 176.070 1.00 21.58 298 ASP A CA 1
ATOM 2061 C C . ASP A 1 298 ? 80.714 -104.621 176.512 1.00 21.73 298 ASP A C 1
ATOM 2062 O O . ASP A 1 298 ? 80.883 -104.378 177.710 1.00 21.88 298 ASP A O 1
ATOM 2067 N N . VAL A 1 299 ? 81.446 -104.039 175.559 1.00 21.62 299 VAL A N 1
ATOM 2068 C CA . VAL A 1 299 ? 82.524 -103.097 175.890 1.00 21.78 299 VAL A CA 1
ATOM 2069 C C . VAL A 1 299 ? 82.010 -101.843 176.623 1.00 21.95 299 VAL A C 1
ATOM 2070 O O . VAL A 1 299 ? 82.735 -101.270 177.437 1.00 22.18 299 VAL A O 1
ATOM 2074 N N . PHE A 1 300 ? 80.772 -101.428 176.336 1.00 21.80 300 PHE A N 1
ATOM 2075 C CA . PHE A 1 300 ? 80.100 -100.365 177.105 1.00 21.50 300 PHE A CA 1
ATOM 2076 C C . PHE A 1 300 ? 79.939 -100.773 178.573 1.00 21.76 300 PHE A C 1
ATOM 2077 O O . PHE A 1 300 ? 80.245 -99.991 179.483 1.00 21.37 300 PHE A O 1
ATOM 2085 N N . TYR A 1 301 ? 79.456 -101.998 178.781 1.00 21.98 301 TYR A N 1
ATOM 2086 C CA . TYR A 1 301 ? 79.235 -102.558 180.118 1.00 22.10 301 TYR A CA 1
ATOM 2087 C C . TYR A 1 301 ? 80.520 -102.635 180.942 1.00 21.99 301 TYR A C 1
ATOM 2088 O O . TYR A 1 301 ? 80.486 -102.408 182.149 1.00 22.19 301 TYR A O 1
ATOM 2097 N N . LEU A 1 302 ? 81.637 -102.952 180.285 1.00 22.07 302 LEU A N 1
ATOM 2098 C CA . LEU A 1 302 ? 82.977 -102.897 180.900 1.00 22.05 302 LEU A CA 1
ATOM 2099 C C . LEU A 1 302 ? 83.199 -101.596 181.683 1.00 21.93 302 LEU A C 1
ATOM 2100 O O . LEU A 1 302 ? 83.533 -101.625 182.872 1.00 22.03 302 LEU A O 1
ATOM 2105 N N . HIS A 1 303 ? 82.992 -100.468 181.008 1.00 21.51 303 HIS A N 1
ATOM 2106 C CA . HIS A 1 303 ? 83.202 -99.149 181.606 1.00 21.36 303 HIS A CA 1
ATOM 2107 C C . HIS A 1 303 ? 82.036 -98.665 182.464 1.00 21.54 303 HIS A C 1
ATOM 2108 O O . HIS A 1 303 ? 82.257 -97.932 183.431 1.00 21.63 303 HIS A O 1
ATOM 2115 N N . SER A 1 304 ? 80.806 -99.050 182.116 1.00 21.59 304 SER A N 1
ATOM 2116 C CA . SER A 1 304 ? 79.628 -98.572 182.850 1.00 21.88 304 SER A CA 1
ATOM 2117 C C . SER A 1 304 ? 79.532 -99.177 184.256 1.00 22.08 304 SER A C 1
ATOM 2118 O O . SER A 1 304 ? 79.186 -98.472 185.204 1.00 22.12 304 SER A O 1
ATOM 2121 N N . ARG A 1 305 ? 79.839 -100.468 184.391 1.00 22.04 305 ARG A N 1
ATOM 2122 C CA . ARG A 1 305 ? 79.806 -101.119 185.708 1.00 22.12 305 ARG A CA 1
ATOM 2123 C C . ARG A 1 305 ? 80.950 -100.641 186.603 1.00 22.07 305 ARG A C 1
ATOM 2124 O O . ARG A 1 305 ? 80.791 -100.565 187.820 1.00 22.44 305 ARG A O 1
ATOM 2132 N N . LEU A 1 306 ? 82.093 -100.329 185.990 1.00 22.05 306 LEU A N 1
ATOM 2133 C CA . LEU A 1 306 ? 83.216 -99.687 186.682 1.00 21.65 306 LEU A CA 1
ATOM 2134 C C . LEU A 1 306 ? 82.799 -98.341 187.263 1.00 21.53 306 LEU A C 1
ATOM 2135 O O . LEU A 1 306 ? 82.845 -98.142 188.476 1.00 21.56 306 LEU A O 1
ATOM 2140 N N . LEU A 1 307 ? 82.383 -97.429 186.391 1.00 21.36 307 LEU A N 1
ATOM 2141 C CA . LEU A 1 307 ? 82.116 -96.044 186.794 1.00 21.37 307 LEU A CA 1
ATOM 2142 C C . LEU A 1 307 ? 80.872 -95.867 187.671 1.00 21.49 307 LEU A C 1
ATOM 2143 O O . LEU A 1 307 ? 80.818 -94.929 188.473 1.00 21.49 307 LEU A O 1
ATOM 2148 N N . GLU A 1 308 ? 79.886 -96.758 187.532 1.00 21.50 308 GLU A N 1
ATOM 2149 C CA . GLU A 1 308 ? 78.730 -96.799 188.454 1.00 21.66 308 GLU A CA 1
ATOM 2150 C C . GLU A 1 308 ? 79.124 -97.008 189.932 1.00 21.27 308 GLU A C 1
ATOM 2151 O O . GLU A 1 308 ? 78.407 -96.569 190.831 1.00 20.93 308 GLU A O 1
ATOM 2157 N N . ARG A 1 309 ? 80.258 -97.666 190.170 1.00 21.33 309 ARG A N 1
ATOM 2158 C CA . ARG A 1 309 ? 80.771 -97.889 191.530 1.00 21.64 309 ARG A CA 1
ATOM 2159 C C . ARG A 1 309 ? 81.267 -96.627 192.230 1.00 21.67 309 ARG A C 1
ATOM 2160 O O . ARG A 1 309 ? 81.337 -96.597 193.457 1.00 21.45 309 ARG A O 1
ATOM 2168 N N . SER A 1 310 ? 81.623 -95.593 191.468 1.00 21.73 310 SER A N 1
ATOM 2169 C CA . SER A 1 310 ? 81.902 -94.281 192.059 1.00 21.86 310 SER A CA 1
ATOM 2170 C C . SER A 1 310 ? 80.572 -93.638 192.442 1.00 22.66 310 SER A C 1
ATOM 2171 O O . SER A 1 310 ? 79.661 -93.582 191.623 1.00 23.16 310 SER A O 1
ATOM 2174 N N . ALA A 1 311 ? 80.454 -93.183 193.690 1.00 23.50 311 ALA A N 1
ATOM 2175 C CA . ALA A 1 311 ? 79.162 -92.741 194.229 1.00 24.34 311 ALA A CA 1
ATOM 2176 C C . ALA A 1 311 ? 79.305 -91.923 195.505 1.00 25.12 311 ALA A C 1
ATOM 2177 O O . ALA A 1 311 ? 80.367 -91.908 196.121 1.00 25.81 311 ALA A O 1
ATOM 2179 N N . LYS A 1 312 ? 78.216 -91.251 195.881 1.00 25.90 312 LYS A N 1
ATOM 2180 C CA . LYS A 1 312 ? 78.096 -90.545 197.161 1.00 26.45 312 LYS A CA 1
ATOM 2181 C C . LYS A 1 312 ? 77.010 -91.237 197.985 1.00 27.19 312 LYS A C 1
ATOM 2182 O O . LYS A 1 312 ? 75.844 -91.243 197.588 1.00 26.89 312 LYS A O 1
ATOM 2188 N N . LEU A 1 313 ? 77.394 -91.804 199.129 1.00 28.08 313 LEU A N 1
ATOM 2189 C CA . LEU A 1 313 ? 76.458 -92.520 200.000 1.00 28.37 313 LEU A CA 1
ATOM 2190 C C . LEU A 1 313 ? 75.803 -91.575 201.000 1.00 29.12 313 LEU A C 1
ATOM 2191 O O . LEU A 1 313 ? 76.338 -90.506 201.307 1.00 28.80 313 LEU A O 1
ATOM 2196 N N . ASN A 1 314 ? 74.631 -91.974 201.486 1.00 30.36 314 ASN A N 1
ATOM 2197 C CA . ASN A 1 314 ? 73.865 -91.181 202.461 1.00 31.61 314 ASN A CA 1
ATOM 2198 C C . ASN A 1 314 ? 74.378 -91.373 203.897 1.00 33.13 314 ASN A C 1
ATOM 2199 O O . ASN A 1 314 ? 75.310 -92.151 204.131 1.00 33.49 314 ASN A O 1
ATOM 2204 N N . GLU A 1 315 ? 73.774 -90.660 204.846 1.00 34.74 315 GLU A N 1
ATOM 2205 C CA . GLU A 1 315 ? 74.184 -90.723 206.255 1.00 36.43 315 GLU A CA 1
ATOM 2206 C C . GLU A 1 315 ? 73.987 -92.118 206.855 1.00 36.21 315 GLU A C 1
ATOM 2207 O O . GLU A 1 315 ? 74.815 -92.573 207.643 1.00 36.31 315 GLU A O 1
ATOM 2213 N N . ALA A 1 316 ? 72.905 -92.792 206.462 1.00 36.45 316 ALA A N 1
ATOM 2214 C CA . ALA A 1 316 ? 72.618 -94.168 206.898 1.00 35.77 316 ALA A CA 1
ATOM 2215 C C . ALA A 1 316 ? 73.683 -95.19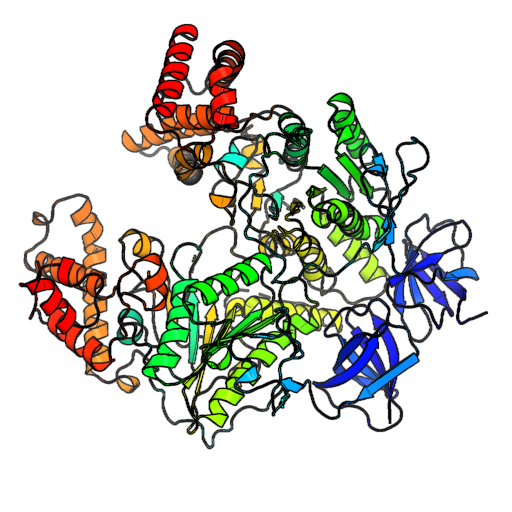2 206.482 1.00 35.29 316 ALA A C 1
ATOM 2216 O O . ALA A 1 316 ? 73.838 -96.220 207.144 1.00 35.29 316 ALA A O 1
ATOM 2218 N N . ASN A 1 317 ? 74.398 -94.917 205.388 1.00 34.43 317 ASN A N 1
ATOM 2219 C CA . ASN A 1 317 ? 75.498 -95.769 204.921 1.00 33.29 317 ASN A CA 1
ATOM 2220 C C . ASN A 1 317 ? 76.900 -95.186 205.159 1.00 32.51 317 ASN A C 1
ATOM 2221 O O . ASN A 1 317 ? 77.861 -95.608 204.519 1.00 33.22 317 ASN A O 1
ATOM 2226 N N . GLY A 1 318 ? 77.017 -94.237 206.090 1.00 31.67 318 GLY A N 1
ATOM 2227 C CA . GLY A 1 318 ? 78.313 -93.676 206.491 1.00 31.26 318 GLY A CA 1
ATOM 2228 C C . GLY A 1 318 ? 78.720 -92.368 205.830 1.00 30.69 318 GLY A C 1
ATOM 2229 O O . GLY A 1 318 ? 79.695 -91.744 206.255 1.00 30.64 318 GLY A O 1
ATOM 2230 N N . ALA A 1 319 ? 77.991 -91.960 204.789 1.00 29.98 319 ALA A N 1
ATOM 2231 C CA . ALA A 1 319 ? 78.236 -90.703 204.069 1.00 29.49 319 ALA A CA 1
ATOM 2232 C C . ALA A 1 319 ? 79.570 -90.630 203.302 1.00 28.95 319 ALA A C 1
ATOM 2233 O O . ALA A 1 319 ? 79.965 -89.546 202.870 1.00 29.50 319 ALA A O 1
ATOM 2235 N N . GLY A 1 320 ? 80.243 -91.766 203.102 1.00 28.14 320 GLY A N 1
ATOM 2236 C CA . GLY A 1 320 ? 81.505 -91.796 202.360 1.00 27.65 320 GLY A CA 1
ATOM 2237 C C . GLY A 1 320 ? 81.278 -91.628 200.867 1.00 27.15 320 GLY A C 1
ATOM 2238 O O . GLY A 1 320 ? 80.136 -91.699 200.393 1.00 26.88 320 GLY A O 1
ATOM 2239 N N . SER A 1 321 ? 82.363 -91.401 200.125 1.00 26.34 321 SER A N 1
ATOM 2240 C CA . SER A 1 321 ? 82.273 -91.181 198.679 1.00 25.72 321 SER A CA 1
ATOM 2241 C C . SER A 1 321 ? 83.494 -91.671 197.907 1.00 25.22 321 SER A C 1
ATOM 2242 O O . SER A 1 321 ? 84.605 -91.724 198.437 1.00 24.74 321 SER A O 1
ATOM 2245 N N . LEU A 1 322 ? 83.253 -92.030 196.647 1.00 24.89 322 LEU A N 1
ATOM 2246 C CA . LEU A 1 322 ? 84.302 -92.343 195.680 1.00 24.40 322 LEU A CA 1
ATOM 2247 C C . LEU A 1 322 ? 84.039 -91.513 194.424 1.00 23.98 322 LEU A C 1
ATOM 2248 O O . LEU A 1 322 ? 82.991 -91.665 193.793 1.00 23.85 322 LEU A O 1
ATOM 2253 N N . THR A 1 323 ? 84.974 -90.620 194.097 1.00 23.48 323 THR A N 1
ATOM 2254 C CA . THR A 1 323 ? 84.903 -89.789 192.895 1.00 22.93 323 THR A CA 1
ATOM 2255 C C . THR A 1 323 ? 85.824 -90.391 191.846 1.00 22.70 323 THR A C 1
ATOM 2256 O O . THR A 1 323 ? 86.905 -90.873 192.184 1.00 22.97 323 THR A O 1
ATOM 2260 N N . ALA A 1 324 ? 85.400 -90.356 190.582 1.00 21.91 324 ALA A N 1
ATOM 2261 C CA . ALA A 1 324 ? 86.198 -90.896 189.482 1.00 21.44 324 ALA A CA 1
ATOM 2262 C C . ALA A 1 324 ? 86.547 -89.829 188.448 1.00 20.82 324 ALA A C 1
ATOM 2263 O O . ALA A 1 324 ? 85.695 -89.035 188.046 1.00 20.61 324 ALA A O 1
ATOM 2265 N N . LEU A 1 325 ? 87.813 -89.821 188.039 1.00 20.37 325 LEU A N 1
ATOM 2266 C CA . LEU A 1 325 ? 88.267 -89.089 186.864 1.00 19.98 325 LEU A CA 1
ATOM 2267 C C . LEU A 1 325 ? 88.766 -90.115 185.841 1.00 19.76 325 LEU A C 1
ATOM 2268 O O . LEU A 1 325 ? 89.966 -90.400 185.779 1.00 19.68 325 LEU A O 1
ATOM 2273 N N . PRO A 1 326 ? 87.843 -90.702 185.051 1.00 19.81 326 PRO A N 1
ATOM 2274 C CA . PRO A 1 326 ? 88.294 -91.574 183.968 1.00 19.85 326 PRO A CA 1
ATOM 2275 C C . PRO A 1 326 ? 88.878 -90.766 182.823 1.00 19.71 326 PRO A C 1
ATOM 2276 O O . PRO A 1 326 ? 88.419 -89.651 182.566 1.00 19.52 326 PRO A O 1
ATOM 2280 N N . ILE A 1 327 ? 89.885 -91.329 182.159 1.00 19.65 327 ILE A N 1
ATOM 2281 C CA . ILE A 1 327 ? 90.535 -90.684 181.022 1.00 20.08 327 ILE A CA 1
ATOM 2282 C C . ILE A 1 327 ? 90.314 -91.513 179.753 1.00 20.49 327 ILE A C 1
ATOM 2283 O O . ILE A 1 327 ? 90.374 -92.741 179.786 1.00 20.37 327 ILE A O 1
ATOM 2288 N N . ILE A 1 328 ? 90.044 -90.819 178.649 1.00 21.12 328 ILE A N 1
ATOM 2289 C CA . ILE A 1 328 ? 89.923 -91.424 177.327 1.00 21.83 328 ILE A CA 1
ATOM 2290 C C . ILE A 1 328 ? 90.837 -90.660 176.371 1.00 22.87 328 ILE A C 1
ATOM 2291 O O . ILE A 1 328 ? 90.933 -89.431 176.438 1.00 22.50 328 ILE A O 1
ATOM 2296 N N . GLU A 1 329 ? 91.511 -91.408 175.500 1.00 24.37 329 GLU A N 1
ATOM 2297 C CA . GLU A 1 329 ? 92.357 -90.843 174.457 1.00 25.71 329 GLU A CA 1
ATOM 2298 C C . GLU A 1 329 ? 91.603 -90.877 173.128 1.00 25.70 329 GLU A C 1
ATOM 2299 O O . GLU A 1 329 ? 91.294 -91.951 172.612 1.00 25.12 329 GLU A O 1
ATOM 2305 N N . THR A 1 330 ? 91.292 -89.697 172.595 1.00 25.95 330 THR A N 1
ATOM 2306 C CA . THR A 1 330 ? 90.733 -89.575 171.248 1.00 26.21 330 THR A CA 1
ATOM 2307 C C . THR A 1 330 ? 91.850 -89.550 170.211 1.00 26.82 330 THR A C 1
ATOM 2308 O O . THR A 1 330 ? 93.025 -89.396 170.549 1.00 26.63 330 THR A O 1
ATOM 2312 N N . GLN A 1 331 ? 91.457 -89.723 168.951 1.00 28.22 331 GLN A N 1
ATOM 2313 C CA . GLN A 1 331 ? 92.350 -89.626 167.802 1.00 29.43 331 GLN A CA 1
ATOM 2314 C C . GLN A 1 331 ? 91.868 -88.466 166.943 1.00 29.81 331 GLN A C 1
ATOM 2315 O O . GLN A 1 331 ? 90.716 -88.460 166.505 1.00 29.56 331 GLN A O 1
ATOM 2321 N N . ALA A 1 332 ? 92.740 -87.475 166.738 1.00 30.87 332 ALA A N 1
ATOM 2322 C CA . ALA A 1 332 ? 92.437 -86.270 165.947 1.00 31.35 332 ALA A CA 1
ATOM 2323 C C . ALA A 1 332 ? 91.168 -85.520 166.395 1.00 31.89 332 ALA A C 1
ATOM 2324 O O . ALA A 1 332 ? 90.441 -84.964 165.569 1.00 33.04 332 ALA A O 1
ATOM 2326 N N . GLY A 1 333 ? 90.907 -85.514 167.699 1.00 32.30 333 GLY A N 1
ATOM 2327 C CA . GLY A 1 333 ? 89.744 -84.832 168.262 1.00 32.23 333 GLY A CA 1
ATOM 2328 C C . GLY A 1 333 ? 88.408 -85.518 168.017 1.00 32.56 333 GLY A C 1
ATOM 2329 O O . GLY A 1 333 ? 87.363 -84.895 168.197 1.00 32.52 333 GLY A O 1
ATOM 2330 N N . ASP A 1 334 ? 88.429 -86.798 167.637 1.00 32.93 334 ASP A N 1
ATOM 2331 C CA . ASP A 1 334 ? 87.206 -87.515 167.265 1.00 33.37 334 ASP A CA 1
ATOM 2332 C C . ASP A 1 334 ? 86.451 -88.017 168.503 1.00 33.84 334 ASP A C 1
ATOM 2333 O O . ASP A 1 334 ? 86.544 -89.188 168.882 1.00 33.22 334 ASP A O 1
ATOM 2338 N N . VAL A 1 335 ? 85.697 -87.106 169.117 1.00 34.87 335 VAL A N 1
ATOM 2339 C CA . VAL A 1 335 ? 84.813 -87.436 170.251 1.00 35.55 335 VAL A CA 1
ATOM 2340 C C . VAL A 1 335 ? 83.538 -88.201 169.854 1.00 35.77 335 VAL A C 1
ATOM 2341 O O . VAL A 1 335 ? 82.828 -88.697 170.730 1.00 36.88 335 VAL A O 1
ATOM 2345 N N . SER A 1 336 ? 83.249 -88.287 168.551 1.00 35.51 336 SER A N 1
ATOM 2346 C CA . SER A 1 336 ? 82.159 -89.128 168.023 1.00 34.71 336 SER A CA 1
ATOM 2347 C C . SER A 1 336 ? 82.515 -90.615 167.906 1.00 33.63 336 SER A C 1
ATOM 2348 O O . SER A 1 336 ? 81.644 -91.426 167.580 1.00 34.12 336 SER A O 1
ATOM 2351 N N . ALA A 1 337 ? 83.779 -90.974 168.148 1.00 32.20 337 ALA A N 1
ATOM 2352 C CA . ALA A 1 337 ? 84.223 -92.372 168.090 1.00 30.84 337 ALA A CA 1
ATOM 2353 C C . ALA A 1 337 ? 83.545 -93.232 169.161 1.00 29.94 337 ALA A C 1
ATOM 2354 O O . ALA A 1 337 ? 82.974 -92.711 170.123 1.00 29.42 337 ALA A O 1
ATOM 2356 N N . TYR A 1 338 ? 83.637 -94.548 168.983 1.00 28.84 338 TYR A N 1
ATOM 2357 C CA . TYR A 1 338 ? 82.796 -95.508 169.700 1.00 28.35 338 TYR A CA 1
ATOM 2358 C C . TYR A 1 338 ? 83.040 -95.537 171.205 1.00 27.99 338 TYR A C 1
ATOM 2359 O O . TYR A 1 338 ? 82.101 -95.364 171.988 1.00 27.93 338 TYR A O 1
ATOM 2368 N N . ILE A 1 339 ? 84.292 -95.751 171.601 1.00 27.22 339 ILE A N 1
ATOM 2369 C CA . ILE A 1 339 ? 84.644 -95.855 173.022 1.00 26.49 339 ILE A CA 1
ATOM 2370 C C . ILE A 1 339 ? 84.497 -94.504 173.737 1.00 25.51 339 ILE A C 1
ATOM 2371 O O . ILE A 1 339 ? 84.001 -94.475 174.861 1.00 25.60 339 ILE A O 1
ATOM 2376 N N . PRO A 1 340 ? 84.919 -93.387 173.096 1.00 24.66 340 PRO A N 1
ATOM 2377 C CA . PRO A 1 340 ? 84.607 -92.054 173.641 1.00 24.20 340 PRO A CA 1
ATOM 2378 C C . PRO A 1 340 ? 83.111 -91.769 173.856 1.00 24.05 340 PRO A C 1
ATOM 2379 O O . PRO A 1 340 ? 82.732 -91.234 174.900 1.00 23.29 340 PRO A O 1
ATOM 2383 N N . THR A 1 341 ? 82.290 -92.120 172.866 1.00 23.79 341 THR A N 1
ATOM 2384 C CA . THR A 1 341 ? 80.829 -92.003 172.955 1.00 23.91 341 THR A CA 1
ATOM 2385 C C . THR A 1 341 ? 80.251 -92.811 174.123 1.00 23.33 341 THR A C 1
ATOM 2386 O O . THR A 1 341 ? 79.334 -92.344 174.804 1.00 23.57 341 THR A O 1
ATOM 2390 N N . ASN A 1 342 ? 80.780 -94.013 174.344 1.00 22.48 342 ASN A N 1
ATOM 2391 C CA . ASN A 1 342 ? 80.358 -94.840 175.475 1.00 22.12 342 ASN A CA 1
ATOM 2392 C C . ASN A 1 342 ? 80.590 -94.161 176.823 1.00 21.78 342 ASN A C 1
ATOM 2393 O O . ASN A 1 342 ? 79.664 -94.055 177.625 1.00 21.58 342 ASN A O 1
ATOM 2398 N N . VAL A 1 343 ? 81.815 -93.686 177.051 1.00 21.33 343 VAL A N 1
ATOM 2399 C CA . VAL A 1 343 ? 82.204 -93.128 178.355 1.00 21.04 343 VAL A CA 1
ATOM 2400 C C . VAL A 1 343 ? 81.602 -91.738 178.601 1.00 20.78 343 VAL A C 1
ATOM 2401 O O . VAL A 1 343 ? 81.288 -91.398 179.746 1.00 20.94 343 VAL A O 1
ATOM 2405 N N . ILE A 1 344 ? 81.423 -90.951 177.539 1.00 20.17 344 ILE A N 1
ATOM 2406 C CA . ILE A 1 344 ? 80.646 -89.705 177.612 1.00 20.02 344 ILE A CA 1
ATOM 2407 C C . ILE A 1 344 ? 79.209 -89.973 178.092 1.00 20.05 344 ILE A C 1
ATOM 2408 O O . ILE A 1 344 ? 78.671 -89.207 178.895 1.00 19.78 344 ILE A O 1
ATOM 2413 N N . SER A 1 345 ? 78.608 -91.066 177.617 1.00 20.01 345 SER A N 1
ATOM 2414 C CA . SER A 1 345 ? 77.255 -91.453 178.028 1.00 19.77 345 SER A CA 1
ATOM 2415 C C . SER A 1 345 ? 77.178 -92.096 179.427 1.00 19.68 345 SER A C 1
ATOM 2416 O O . SER A 1 345 ? 76.079 -92.351 179.922 1.00 19.54 345 SER A O 1
ATOM 2419 N N . ILE A 1 346 ? 78.325 -92.361 180.049 1.00 19.65 346 ILE A N 1
ATOM 2420 C CA . ILE A 1 346 ? 78.388 -92.924 181.400 1.00 19.59 346 ILE A CA 1
ATOM 2421 C C . ILE A 1 346 ? 78.577 -91.834 182.462 1.00 19.56 346 ILE A C 1
ATOM 2422 O O . ILE A 1 346 ? 77.816 -91.768 183.434 1.00 19.65 346 ILE A O 1
ATOM 2427 N N . THR A 1 347 ? 79.597 -90.997 182.275 1.00 19.41 347 THR A N 1
ATOM 2428 C CA . THR A 1 347 ? 80.009 -90.018 183.286 1.00 19.31 347 THR A CA 1
ATOM 2429 C C . THR A 1 347 ? 79.034 -88.845 183.417 1.00 19.51 347 THR A C 1
ATOM 2430 O O . THR A 1 347 ? 78.120 -88.684 182.606 1.00 19.25 347 THR A O 1
ATOM 2434 N N . ASP A 1 348 ? 79.251 -88.033 184.450 1.00 19.94 348 ASP A N 1
ATOM 2435 C CA . ASP A 1 348 ? 78.403 -86.882 184.774 1.00 20.32 348 ASP A CA 1
ATOM 2436 C C . ASP A 1 348 ? 78.968 -85.588 184.179 1.00 20.33 348 ASP A C 1
ATOM 2437 O O . ASP A 1 348 ? 79.072 -84.570 184.871 1.00 20.87 348 ASP A O 1
ATOM 2442 N N . GLY A 1 349 ? 79.300 -85.628 182.890 1.00 20.13 349 GLY A N 1
ATOM 2443 C CA . GLY A 1 349 ? 79.981 -84.526 182.217 1.00 20.38 349 GLY A CA 1
ATOM 2444 C C . GLY A 1 349 ? 81.405 -84.892 181.841 1.00 20.52 349 GLY A C 1
ATOM 2445 O O . GLY A 1 349 ? 81.903 -85.957 182.213 1.00 20.90 349 GLY A O 1
ATOM 2446 N N . GLN A 1 350 ? 82.057 -84.006 181.094 1.00 20.43 350 GLN A N 1
ATOM 2447 C CA . GLN A 1 350 ? 83.431 -84.224 180.658 1.00 20.50 350 GLN A CA 1
ATOM 2448 C C . GLN A 1 350 ? 84.225 -82.932 180.579 1.00 20.58 350 GLN A C 1
ATOM 2449 O O . GLN A 1 350 ? 83.658 -81.843 180.475 1.00 20.56 350 GLN A O 1
ATOM 2455 N N . ILE A 1 351 ? 85.544 -83.084 180.637 1.00 20.73 351 ILE A N 1
ATOM 2456 C CA . ILE A 1 351 ? 86.493 -82.009 180.409 1.00 20.99 351 ILE A CA 1
ATOM 2457 C C . ILE A 1 351 ? 87.216 -82.387 179.127 1.00 21.34 351 ILE A C 1
ATOM 2458 O O . ILE A 1 351 ? 88.037 -83.305 179.137 1.00 21.18 351 ILE A O 1
ATOM 2463 N N . PHE A 1 352 ? 86.878 -81.720 178.021 1.00 22.10 352 PHE A N 1
ATOM 2464 C CA . PHE A 1 352 ? 87.532 -81.974 176.736 1.00 23.33 352 PHE A CA 1
ATOM 2465 C C . PHE A 1 352 ? 88.755 -81.073 176.595 1.00 23.59 352 PHE A C 1
ATOM 2466 O O . PHE A 1 352 ? 88.620 -79.848 176.531 1.00 23.19 352 PHE A O 1
ATOM 2474 N N . LEU A 1 353 ? 89.939 -81.687 176.558 1.00 24.19 353 LEU A N 1
ATOM 2475 C CA . LEU A 1 353 ? 91.193 -80.970 176.332 1.00 24.99 353 LEU A CA 1
ATOM 2476 C C . LEU A 1 353 ? 91.535 -81.016 174.846 1.00 25.77 353 LEU A C 1
ATOM 2477 O O . LEU A 1 353 ? 91.587 -82.094 174.258 1.00 26.16 353 LEU A O 1
ATOM 2482 N N . GLU A 1 354 ? 91.772 -79.844 174.252 1.00 26.41 354 GLU A N 1
ATOM 2483 C CA . GLU A 1 354 ? 91.902 -79.694 172.800 1.00 26.96 354 GLU A CA 1
ATOM 2484 C C . GLU A 1 354 ? 93.349 -79.437 172.371 1.00 26.90 354 GLU A C 1
ATOM 2485 O O . GLU A 1 354 ? 94.076 -78.700 173.039 1.00 26.98 354 GLU A O 1
ATOM 2491 N N . THR A 1 355 ? 93.744 -80.032 171.242 1.00 27.09 355 THR A N 1
ATOM 2492 C CA . THR A 1 355 ? 95.113 -79.909 170.710 1.00 27.33 355 THR A CA 1
ATOM 2493 C C . THR A 1 355 ? 95.430 -78.487 170.236 1.00 27.65 355 THR A C 1
ATOM 2494 O O . THR A 1 355 ? 96.527 -77.984 170.480 1.00 27.38 355 THR A O 1
ATOM 2498 N N . GLU A 1 356 ? 94.479 -77.859 169.548 1.00 28.57 356 GLU A N 1
ATOM 2499 C CA . GLU A 1 356 ? 94.665 -76.502 169.016 1.00 29.60 356 GLU A CA 1
ATOM 2500 C C . GLU A 1 356 ? 94.897 -75.464 170.119 1.00 28.36 356 GLU A C 1
ATOM 2501 O O . GLU A 1 356 ? 95.721 -74.564 169.959 1.00 28.40 356 GLU A O 1
ATOM 2507 N N . LEU A 1 357 ? 94.180 -75.601 171.232 1.00 27.24 357 LEU A N 1
ATOM 2508 C CA . LEU A 1 357 ? 94.399 -74.752 172.409 1.00 27.11 357 LEU A CA 1
ATOM 2509 C C . LEU A 1 357 ? 95.747 -75.040 173.076 1.00 26.68 357 LEU A C 1
ATOM 2510 O O . LEU A 1 357 ? 96.468 -74.112 173.446 1.00 25.64 357 LEU A O 1
ATOM 2515 N N . PHE A 1 358 ? 96.074 -76.326 173.222 1.00 26.76 358 PHE A N 1
ATOM 2516 C CA . PHE A 1 358 ? 97.347 -76.760 173.819 1.00 27.04 358 PHE A CA 1
ATOM 2517 C C . PHE A 1 358 ? 98.548 -76.278 172.994 1.00 27.34 358 PHE A C 1
ATOM 2518 O O . PHE A 1 358 ? 99.514 -75.746 173.549 1.00 26.56 358 PHE A O 1
ATOM 2526 N N . PHE A 1 359 ? 98.461 -76.458 171.675 1.00 28.14 359 PHE A N 1
ATOM 2527 C CA . PHE A 1 359 ? 99.461 -75.960 170.718 1.00 28.96 359 PHE A CA 1
ATOM 2528 C C . PHE A 1 359 ? 99.754 -74.463 170.882 1.00 28.44 359 PHE A C 1
ATOM 2529 O O . PHE A 1 359 ? 100.897 -74.041 170.737 1.00 28.19 359 PHE A O 1
ATOM 2537 N N . GLN A 1 360 ? 98.719 -73.681 171.186 1.00 29.02 360 GLN A N 1
ATOM 2538 C CA . GLN A 1 360 ? 98.828 -72.224 171.362 1.00 29.17 360 GLN A CA 1
ATOM 2539 C C . GLN A 1 360 ? 99.232 -71.764 172.775 1.00 28.60 360 GLN A C 1
ATOM 2540 O O . GLN A 1 360 ? 99.362 -70.563 173.018 1.00 29.04 360 GLN A O 1
ATOM 2546 N N . GLY A 1 361 ? 99.427 -72.699 173.701 1.00 27.73 361 GLY A N 1
ATOM 2547 C CA . GLY A 1 361 ? 99.795 -72.364 175.074 1.00 27.15 361 GLY A CA 1
ATOM 2548 C C . GLY A 1 361 ? 98.626 -71.975 175.961 1.00 26.63 361 GLY A C 1
ATOM 2549 O O . GLY A 1 361 ? 98.828 -71.402 177.032 1.00 26.28 361 GLY A O 1
ATOM 2550 N N . ILE A 1 362 ? 97.405 -72.281 175.521 1.00 26.03 362 ILE A N 1
ATOM 2551 C CA . ILE A 1 362 ? 96.222 -72.136 176.358 1.00 25.88 362 ILE A CA 1
ATOM 2552 C C . ILE A 1 362 ? 96.089 -73.450 177.134 1.00 25.31 362 ILE A C 1
ATOM 2553 O O . ILE A 1 362 ? 95.548 -74.429 176.619 1.00 24.61 362 ILE A O 1
ATOM 2558 N N . ARG A 1 363 ? 96.629 -73.454 178.356 1.00 24.54 363 ARG A N 1
ATOM 2559 C CA . ARG A 1 363 ? 96.723 -74.646 179.203 1.00 24.49 363 ARG A CA 1
ATOM 2560 C C . ARG A 1 363 ? 96.342 -74.282 180.642 1.00 24.11 363 ARG A C 1
ATOM 2561 O O . ARG A 1 363 ? 96.929 -73.350 181.188 1.00 24.41 363 ARG A O 1
ATOM 2569 N N . PRO A 1 364 ? 95.407 -74.994 181.283 1.00 23.66 364 PRO A N 1
ATOM 2570 C CA . PRO A 1 364 ? 94.733 -76.193 180.760 1.00 23.68 364 PRO A CA 1
ATOM 2571 C C . PRO A 1 364 ? 93.855 -75.941 179.533 1.00 23.42 364 PRO A C 1
ATOM 2572 O O . PRO A 1 364 ? 93.142 -74.939 179.478 1.00 22.86 364 PRO A O 1
ATOM 2576 N N . ALA A 1 365 ? 93.916 -76.865 178.571 1.00 23.30 365 ALA A N 1
ATOM 2577 C CA . ALA A 1 365 ? 93.355 -76.665 177.233 1.00 23.22 365 ALA A CA 1
ATOM 2578 C C . ALA A 1 365 ? 91.864 -76.984 177.166 1.00 23.53 365 ALA A C 1
ATOM 2579 O O . ALA A 1 365 ? 91.427 -77.774 176.327 1.00 23.32 365 ALA A O 1
ATOM 2581 N N . VAL A 1 366 ? 91.085 -76.311 178.011 1.00 23.81 366 VAL A N 1
ATOM 2582 C CA . VAL A 1 366 ? 89.669 -76.620 178.195 1.00 24.14 366 VAL A CA 1
ATOM 2583 C C . VAL A 1 366 ? 88.824 -76.005 177.078 1.00 24.43 366 VAL A C 1
ATOM 2584 O O . VAL A 1 366 ? 88.723 -74.781 176.962 1.00 24.30 366 VAL A O 1
ATOM 2588 N N . ASN A 1 367 ? 88.226 -76.869 176.259 1.00 25.00 367 ASN A N 1
ATOM 2589 C CA . ASN A 1 367 ? 87.195 -76.462 175.312 1.00 25.51 367 ASN A CA 1
ATOM 2590 C C . ASN A 1 367 ? 85.905 -76.160 176.084 1.00 25.76 367 ASN A C 1
ATOM 2591 O O . ASN A 1 367 ? 85.209 -77.075 176.535 1.00 25.37 367 ASN A O 1
ATOM 2596 N N . THR A 1 368 ? 85.605 -74.871 176.233 1.00 26.22 368 THR A N 1
ATOM 2597 C CA . THR A 1 368 ? 84.474 -74.408 177.041 1.00 26.75 368 THR A CA 1
ATOM 2598 C C . THR A 1 368 ? 83.108 -74.812 176.488 1.00 27.17 368 THR A C 1
ATOM 2599 O O . THR A 1 368 ? 82.165 -74.982 177.256 1.00 27.88 368 THR A O 1
ATOM 2603 N N . GLY A 1 369 ? 83.006 -74.966 175.168 1.00 27.71 369 GLY A N 1
ATOM 2604 C CA . GLY A 1 369 ? 81.752 -75.342 174.517 1.00 27.90 369 GLY A CA 1
ATOM 2605 C C . GLY A 1 369 ? 81.346 -76.793 174.711 1.00 28.47 369 GLY A C 1
ATOM 2606 O O . GLY A 1 369 ? 80.170 -77.082 174.937 1.00 29.09 369 GLY A O 1
ATOM 2607 N N . LEU A 1 370 ? 82.318 -77.701 174.613 1.00 28.63 370 LEU A N 1
ATOM 2608 C CA . LEU A 1 370 ? 82.077 -79.143 174.742 1.00 28.41 370 LEU A CA 1
ATOM 2609 C C . LEU A 1 370 ? 82.210 -79.673 176.169 1.00 27.80 370 LEU A C 1
ATOM 2610 O O . LEU A 1 370 ? 81.676 -80.735 176.473 1.00 29.01 370 LEU A O 1
ATOM 2615 N N . SER A 1 371 ? 82.930 -78.962 177.033 1.00 26.98 371 SER A N 1
ATOM 2616 C CA . SER A 1 371 ? 83.104 -79.392 178.423 1.00 26.15 371 SER A CA 1
ATOM 2617 C C . SER A 1 371 ? 81.897 -78.996 179.272 1.00 25.39 371 SER A C 1
ATOM 2618 O O . SER A 1 371 ? 81.297 -77.941 179.052 1.00 24.67 371 SER A O 1
ATOM 2621 N N . VAL A 1 372 ? 81.537 -79.854 180.227 1.00 24.89 372 VAL A N 1
ATOM 2622 C CA . VAL A 1 372 ? 80.422 -79.585 181.143 1.00 24.80 372 VAL A CA 1
ATOM 2623 C C . VAL A 1 372 ? 80.501 -80.458 182.401 1.00 24.97 372 VAL A C 1
ATOM 2624 O O . VAL A 1 372 ? 81.076 -81.545 182.374 1.00 24.69 372 VAL A O 1
ATOM 2628 N N . SER A 1 373 ? 79.948 -79.946 183.498 1.00 25.30 373 SER A N 1
ATOM 2629 C CA . SER A 1 373 ? 79.691 -80.722 184.705 1.00 25.60 373 SER A CA 1
ATOM 2630 C C . SER A 1 373 ? 78.180 -80.759 184.907 1.00 25.95 373 SER A C 1
ATOM 2631 O O . SER A 1 373 ? 77.557 -79.715 185.082 1.00 25.87 373 SER A O 1
ATOM 2634 N N . ARG A 1 374 ? 77.598 -81.955 184.864 1.00 26.91 374 ARG A N 1
ATOM 2635 C CA . ARG A 1 374 ? 76.159 -82.132 185.101 1.00 28.08 374 ARG A CA 1
ATOM 2636 C C . ARG A 1 374 ? 75.751 -81.768 186.534 1.00 27.97 374 ARG A C 1
ATOM 2637 O O . ARG A 1 374 ? 74.630 -81.317 186.757 1.00 27.89 374 ARG A O 1
ATOM 2645 N N . VAL A 1 375 ? 76.657 -81.958 187.494 1.00 28.09 375 VAL A N 1
ATOM 2646 C CA . VAL A 1 375 ? 76.390 -81.614 188.896 1.00 28.71 375 VAL A CA 1
ATOM 2647 C C . VAL A 1 375 ? 76.368 -80.092 189.084 1.00 28.99 375 VAL A C 1
ATOM 2648 O O . VAL A 1 375 ? 75.531 -79.575 189.821 1.00 29.22 375 VAL A O 1
ATOM 2652 N N . GLY A 1 376 ? 77.291 -79.391 188.425 1.00 29.49 376 GLY A N 1
ATOM 2653 C CA . GLY A 1 376 ? 77.279 -77.928 188.372 1.00 29.54 376 GLY A CA 1
ATOM 2654 C C . GLY A 1 376 ? 77.518 -77.272 189.719 1.00 29.88 376 GLY A C 1
ATOM 2655 O O . GLY A 1 376 ? 78.386 -77.709 190.480 1.00 30.22 376 GLY A O 1
ATOM 2656 N N . SER A 1 377 ? 76.723 -76.239 190.010 1.00 30.32 377 SER A N 1
ATOM 2657 C CA . SER A 1 377 ? 76.824 -75.438 191.246 1.00 30.47 377 SER A CA 1
ATOM 2658 C C . SER A 1 377 ? 76.807 -76.229 192.551 1.00 30.10 377 SER A C 1
ATOM 2659 O O . SER A 1 377 ? 77.401 -75.791 193.536 1.00 30.17 377 SER A O 1
ATOM 2662 N N . ALA A 1 378 ? 76.113 -77.368 192.568 1.00 29.74 378 ALA A N 1
ATOM 2663 C CA . ALA A 1 378 ? 76.087 -78.252 193.742 1.00 29.46 378 ALA A CA 1
ATOM 2664 C C . ALA A 1 378 ? 77.484 -78.703 194.178 1.00 29.52 378 ALA A C 1
ATOM 2665 O O . ALA A 1 378 ? 77.723 -78.895 195.370 1.00 29.80 378 ALA A O 1
ATOM 2667 N N . ALA A 1 379 ? 78.399 -78.847 193.215 1.00 29.65 379 ALA A N 1
ATOM 2668 C CA . ALA A 1 379 ? 79.791 -79.231 193.493 1.00 29.87 379 ALA A CA 1
ATOM 2669 C C . ALA A 1 379 ? 80.725 -78.070 193.888 1.00 29.66 379 ALA A C 1
ATOM 2670 O O . ALA A 1 379 ? 81.920 -78.292 194.098 1.00 30.08 379 ALA A O 1
ATOM 2672 N N . GLN A 1 380 ? 80.198 -76.850 193.995 1.00 29.10 380 GLN A N 1
ATOM 2673 C CA . GLN A 1 380 ? 81.002 -75.673 194.340 1.00 29.48 380 GLN A CA 1
ATOM 2674 C C . GLN A 1 380 ? 80.671 -75.135 195.726 1.00 29.34 380 GLN A C 1
ATOM 2675 O O . GLN A 1 380 ? 79.659 -75.497 196.321 1.00 29.90 380 GLN A O 1
ATOM 2681 N N . THR A 1 381 ? 81.546 -74.268 196.228 1.00 29.85 381 THR A N 1
ATOM 2682 C CA . THR A 1 381 ? 81.289 -73.506 197.448 1.00 29.82 381 THR A CA 1
ATOM 2683 C C . THR A 1 381 ? 80.324 -72.356 197.143 1.00 30.39 381 THR A C 1
ATOM 2684 O O . THR A 1 381 ? 80.121 -71.996 195.976 1.00 29.52 381 THR A O 1
ATOM 2688 N N . LYS A 1 382 ? 79.732 -71.793 198.195 1.00 31.16 382 LYS A N 1
ATOM 2689 C CA . LYS A 1 382 ? 78.898 -70.582 198.084 1.00 31.52 382 LYS A CA 1
ATOM 2690 C C . LYS A 1 382 ? 79.662 -69.409 197.464 1.00 31.07 382 LYS A C 1
ATOM 2691 O O . LYS A 1 382 ? 79.113 -68.678 196.641 1.00 31.61 382 LYS A O 1
ATOM 2697 N N . ALA A 1 383 ? 80.923 -69.240 197.864 1.00 30.75 383 ALA A N 1
ATOM 2698 C CA . ALA A 1 383 ? 81.792 -68.195 197.308 1.00 30.36 383 ALA A CA 1
ATOM 2699 C C . ALA A 1 383 ? 82.029 -68.376 195.809 1.00 30.07 383 ALA A C 1
ATOM 2700 O O . ALA A 1 383 ? 81.860 -67.435 195.033 1.00 29.44 383 ALA A O 1
ATOM 2702 N N . MET A 1 384 ? 82.420 -69.590 195.422 1.00 30.25 384 MET A N 1
ATOM 2703 C CA . MET A 1 384 ? 82.706 -69.930 194.023 1.00 30.43 384 MET A CA 1
ATOM 2704 C C . MET A 1 384 ? 81.466 -69.771 193.151 1.00 30.71 384 MET A C 1
ATOM 2705 O O . MET A 1 384 ? 81.530 -69.161 192.086 1.00 31.15 384 MET A O 1
ATOM 2710 N N . LYS A 1 385 ? 80.348 -70.317 193.626 1.00 31.19 385 LYS A N 1
ATOM 2711 C CA . LYS A 1 385 ? 79.047 -70.233 192.953 1.00 31.57 385 LYS A CA 1
ATOM 2712 C C . LYS A 1 385 ? 78.641 -68.792 192.631 1.00 30.50 385 LYS A C 1
ATOM 2713 O O . LYS A 1 385 ? 78.128 -68.518 191.548 1.00 29.90 385 LYS A O 1
ATOM 2719 N N . SER A 1 386 ? 78.881 -67.884 193.573 1.00 30.03 386 SER A N 1
ATOM 2720 C CA . SER A 1 386 ? 78.456 -66.484 193.441 1.00 29.93 386 SER A CA 1
ATOM 2721 C C . SER A 1 386 ? 79.188 -65.673 192.358 1.00 29.41 386 SER A C 1
ATOM 2722 O O . SER A 1 386 ? 78.650 -64.671 191.890 1.00 29.06 386 SER A O 1
ATOM 2725 N N . VAL A 1 387 ? 80.396 -66.097 191.973 1.00 29.31 387 VAL A N 1
ATOM 2726 C CA . VAL A 1 387 ? 81.175 -65.416 190.919 1.00 29.61 387 VAL A CA 1
ATOM 2727 C C . VAL A 1 387 ? 81.403 -66.221 189.630 1.00 29.22 387 VAL A C 1
ATOM 2728 O O . VAL A 1 387 ? 81.572 -65.626 188.567 1.00 29.32 387 VAL A O 1
ATOM 2732 N N . ALA A 1 388 ? 81.410 -67.553 189.718 1.00 29.05 388 ALA A N 1
ATOM 2733 C 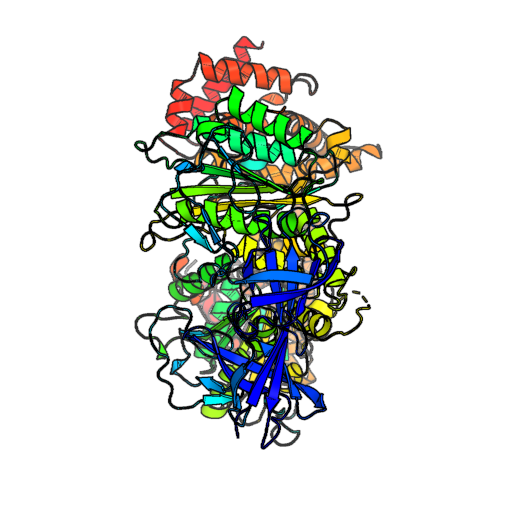CA . ALA A 1 388 ? 81.788 -68.415 188.586 1.00 29.06 388 ALA A CA 1
ATOM 2734 C C . ALA A 1 388 ? 80.699 -68.630 187.522 1.00 29.19 388 ALA A C 1
ATOM 2735 O O . ALA A 1 388 ? 81.014 -69.085 186.423 1.00 29.18 388 ALA A O 1
ATOM 2737 N N . GLY A 1 389 ? 79.445 -68.308 187.844 1.00 29.49 389 GLY A N 1
ATOM 2738 C CA . GLY A 1 389 ? 78.278 -68.617 187.000 1.00 29.88 389 GLY A CA 1
ATOM 2739 C C . GLY A 1 389 ? 78.369 -68.369 185.499 1.00 30.53 389 GLY A C 1
ATOM 2740 O O . GLY A 1 389 ? 78.216 -69.306 184.712 1.00 31.22 389 GLY A O 1
ATOM 2741 N N . PRO A 1 390 ? 78.624 -67.112 185.088 1.00 30.58 390 PRO A N 1
ATOM 2742 C CA . PRO A 1 390 ? 78.600 -66.747 183.665 1.00 30.53 390 PRO A CA 1
ATOM 2743 C C . PRO A 1 390 ? 79.918 -66.951 182.897 1.00 30.58 390 PRO A C 1
ATOM 2744 O O . PRO A 1 390 ? 79.993 -66.585 181.719 1.00 30.81 390 PRO A O 1
ATOM 2748 N N . VAL A 1 391 ? 80.923 -67.556 183.530 1.00 30.15 391 VAL A N 1
ATOM 2749 C CA . VAL A 1 391 ? 82.291 -67.537 183.006 1.00 29.97 391 VAL A CA 1
ATOM 2750 C C . VAL A 1 391 ? 82.480 -68.491 181.819 1.00 29.57 391 VAL A C 1
ATOM 2751 O O . VAL A 1 391 ? 83.182 -68.144 180.865 1.00 29.46 391 VAL A O 1
ATOM 2755 N N . LYS A 1 392 ? 81.862 -69.674 181.875 1.00 29.05 392 LYS A N 1
ATOM 2756 C CA . LYS A 1 392 ? 81.974 -70.652 180.782 1.00 29.02 392 LYS A CA 1
ATOM 2757 C C . LYS A 1 392 ? 81.307 -70.164 179.496 1.00 29.15 392 LYS A C 1
ATOM 2758 O O . LYS A 1 392 ? 81.872 -70.321 178.412 1.00 29.27 392 LYS A O 1
ATOM 2764 N N . LEU A 1 393 ? 80.116 -69.578 179.622 1.00 29.71 393 LEU A N 1
ATOM 2765 C CA . LEU A 1 393 ? 79.397 -69.023 178.471 1.00 30.70 393 LEU A CA 1
ATOM 2766 C C . LEU A 1 393 ? 80.174 -67.867 177.843 1.00 31.31 393 LEU A C 1
ATOM 2767 O O . LEU A 1 393 ? 80.354 -67.830 176.625 1.00 30.95 393 LEU A O 1
ATOM 2772 N N . GLU A 1 394 ? 80.641 -66.942 178.679 1.00 31.99 394 GLU A N 1
ATOM 2773 C CA . GLU A 1 394 ? 81.434 -65.802 178.208 1.00 33.17 394 GLU A CA 1
ATOM 2774 C C . GLU A 1 394 ? 82.696 -66.228 177.442 1.00 32.82 394 GLU A C 1
ATOM 2775 O O . GLU A 1 394 ? 83.014 -65.640 176.405 1.00 33.14 394 GLU A O 1
ATOM 2781 N N . LEU A 1 395 ? 83.398 -67.246 177.942 1.00 32.11 395 LEU A N 1
ATOM 2782 C CA . LEU A 1 395 ? 84.617 -67.737 177.279 1.00 31.19 395 LEU A CA 1
ATOM 2783 C C . LEU A 1 395 ? 84.332 -68.529 176.001 1.00 30.51 395 LEU A C 1
ATOM 2784 O O . LEU A 1 395 ? 85.131 -68.480 175.067 1.00 30.23 395 LEU A O 1
ATOM 2789 N N . ALA A 1 396 ? 83.211 -69.250 175.960 1.00 30.13 396 ALA A N 1
ATOM 2790 C CA . ALA A 1 396 ? 82.773 -69.935 174.734 1.00 29.89 396 ALA A CA 1
ATOM 2791 C C . ALA A 1 396 ? 82.392 -68.928 173.655 1.00 30.28 396 ALA A C 1
ATOM 2792 O O . ALA A 1 396 ? 82.786 -69.074 172.497 1.00 30.27 396 ALA A O 1
ATOM 2794 N N . GLN A 1 397 ? 81.620 -67.915 174.051 1.00 31.17 397 GLN A N 1
ATOM 2795 C CA . GLN A 1 397 ? 81.262 -66.790 173.179 1.00 31.36 397 GLN A CA 1
ATOM 2796 C C . GLN A 1 397 ? 82.481 -65.990 172.721 1.00 30.92 397 GLN A C 1
ATOM 2797 O O . GLN A 1 397 ? 82.537 -65.569 171.568 1.00 31.41 397 GLN A O 1
ATOM 2803 N N . TYR A 1 398 ? 83.443 -65.773 173.620 1.00 30.43 398 TYR A N 1
ATOM 2804 C CA . TYR A 1 398 ? 84.680 -65.060 173.269 1.00 29.67 398 TYR A CA 1
ATOM 2805 C C . TYR A 1 398 ? 85.435 -65.754 172.142 1.00 30.22 398 TYR A C 1
ATOM 2806 O O . TYR A 1 398 ? 85.851 -65.103 171.182 1.00 30.28 398 TYR A O 1
ATOM 2815 N N . ARG A 1 399 ? 85.627 -67.064 172.281 1.00 31.10 399 ARG A N 1
ATOM 2816 C CA . ARG A 1 399 ? 86.379 -67.846 171.298 1.00 32.03 399 ARG A CA 1
ATOM 2817 C C . ARG A 1 399 ? 85.679 -67.859 169.939 1.00 32.39 399 ARG A C 1
ATOM 2818 O O . ARG A 1 399 ? 86.333 -67.849 168.895 1.00 31.69 399 ARG A O 1
ATOM 2826 N N . GLU A 1 400 ? 84.350 -67.885 169.972 1.00 33.47 400 GLU A N 1
ATOM 2827 C CA . GLU A 1 400 ? 83.529 -67.769 168.773 1.00 35.05 400 GLU A CA 1
ATOM 2828 C C . GLU A 1 400 ? 83.730 -66.396 168.099 1.00 35.20 400 GLU A C 1
ATOM 2829 O O . GLU A 1 400 ? 83.896 -66.320 166.879 1.00 33.48 400 GLU A O 1
ATOM 2835 N N . MET A 1 401 ? 83.735 -65.329 168.902 1.00 35.69 401 MET A N 1
ATOM 2836 C CA . MET A 1 401 ? 83.963 -63.960 168.407 1.00 36.36 401 MET A CA 1
ATOM 2837 C C . MET A 1 401 ? 85.386 -63.725 167.900 1.00 34.20 401 MET A C 1
ATOM 2838 O O . MET A 1 401 ? 85.578 -63.019 166.910 1.00 34.19 401 MET A O 1
ATOM 2843 N N . ALA A 1 402 ? 86.376 -64.298 168.583 1.00 32.48 402 ALA A N 1
ATOM 2844 C CA . ALA A 1 402 ? 87.775 -64.213 168.141 1.00 31.39 402 ALA A CA 1
ATOM 2845 C C . ALA A 1 402 ? 87.980 -64.915 166.801 1.00 30.60 402 ALA A C 1
ATOM 2846 O O . ALA A 1 402 ? 88.734 -64.429 165.957 1.00 30.15 402 ALA A O 1
ATOM 2848 N N . ALA A 1 403 ? 87.308 -66.052 166.618 1.00 30.32 403 ALA A N 1
ATOM 2849 C CA . ALA A 1 403 ? 87.312 -66.771 165.339 1.00 30.51 403 ALA A CA 1
ATOM 2850 C C . ALA A 1 403 ? 86.687 -65.934 164.218 1.00 30.62 403 ALA A C 1
ATOM 2851 O O . ALA A 1 403 ? 87.192 -65.920 163.094 1.00 30.48 403 ALA A O 1
ATOM 2853 N N . PHE A 1 404 ? 85.591 -65.247 164.534 1.00 30.83 404 PHE A N 1
ATOM 2854 C CA . PHE A 1 404 ? 84.957 -64.313 163.602 1.00 31.09 404 PHE A CA 1
ATOM 2855 C C . PHE A 1 404 ? 85.870 -63.128 163.269 1.00 30.39 404 PHE A C 1
ATOM 2856 O O . PHE A 1 404 ? 85.943 -62.713 162.114 1.00 30.38 404 PHE A O 1
ATOM 2864 N N . ALA A 1 405 ? 86.567 -62.603 164.278 1.00 29.63 405 ALA A N 1
ATOM 2865 C CA . ALA A 1 405 ? 87.488 -61.469 164.097 1.00 29.18 405 ALA A CA 1
ATOM 2866 C C . ALA A 1 405 ? 88.621 -61.721 163.090 1.00 28.91 405 ALA A C 1
ATOM 2867 O O . ALA A 1 405 ? 89.102 -60.775 162.471 1.00 28.35 405 ALA A O 1
ATOM 2869 N N . GLN A 1 406 ? 89.034 -62.984 162.932 1.00 29.45 406 GLN A N 1
ATOM 2870 C CA . GLN A 1 406 ? 90.055 -63.383 161.939 1.00 29.61 406 GLN A CA 1
ATOM 2871 C C . GLN A 1 406 ? 89.738 -62.939 160.504 1.00 28.81 406 GLN A C 1
ATOM 2872 O O . GLN A 1 406 ? 90.648 -62.622 159.738 1.00 29.11 406 GLN A O 1
ATOM 2878 N N . PHE A 1 407 ? 88.453 -62.940 160.144 1.00 28.12 407 PHE A N 1
ATOM 2879 C CA . PHE A 1 407 ? 88.008 -62.523 158.806 1.00 27.05 407 PHE A CA 1
ATOM 2880 C C . PHE A 1 407 ? 88.330 -61.051 158.508 1.00 26.45 407 PHE A C 1
ATOM 2881 O O . PHE A 1 407 ? 88.531 -60.680 157.351 1.00 25.57 407 PHE A O 1
ATOM 2889 N N . GLY A 1 408 ? 88.384 -60.221 159.546 1.00 26.26 408 GLY A N 1
ATOM 2890 C CA . GLY A 1 408 ? 88.784 -58.825 159.394 1.00 26.55 408 GLY A CA 1
ATOM 2891 C C . GLY A 1 408 ? 87.725 -57.938 158.765 1.00 26.50 408 GLY A C 1
ATOM 2892 O O . GLY A 1 408 ? 88.054 -56.993 158.047 1.00 26.07 408 GLY A O 1
ATOM 2893 N N . SER A 1 409 ? 86.454 -58.254 159.026 1.00 26.98 409 SER A N 1
ATOM 2894 C CA . SER A 1 409 ? 85.344 -57.339 158.758 1.00 26.98 409 SER A CA 1
ATOM 2895 C C . SER A 1 409 ? 85.272 -56.363 159.930 1.00 26.93 409 SER A C 1
ATOM 2896 O O . SER A 1 409 ? 86.082 -56.452 160.856 1.00 26.51 409 SER A O 1
ATOM 2899 N N . ASP A 1 410 ? 84.315 -55.438 159.901 1.00 27.53 410 ASP A N 1
ATOM 2900 C CA . ASP A 1 410 ? 84.230 -54.406 160.938 1.00 27.73 410 ASP A CA 1
ATOM 2901 C C . ASP A 1 410 ? 83.751 -54.943 162.286 1.00 28.33 410 ASP A C 1
ATOM 2902 O O . ASP A 1 410 ? 82.735 -55.639 162.361 1.00 27.80 410 ASP A O 1
ATOM 2907 N N . LEU A 1 411 ? 84.485 -54.584 163.338 1.00 29.28 411 LEU A N 1
ATOM 2908 C CA . LEU A 1 411 ? 84.122 -54.891 164.713 1.00 30.59 411 LEU A CA 1
ATOM 2909 C C . LEU A 1 411 ? 83.717 -53.591 165.403 1.00 31.84 411 LEU A C 1
ATOM 2910 O O . LEU A 1 411 ? 84.530 -52.668 165.516 1.00 32.26 411 LEU A O 1
ATOM 2915 N N . ASP A 1 412 ? 82.465 -53.516 165.857 1.00 32.78 412 ASP A N 1
ATOM 2916 C CA . ASP A 1 412 ? 81.988 -52.346 166.607 1.00 33.97 412 ASP A CA 1
ATOM 2917 C C . ASP A 1 412 ? 82.606 -52.292 168.014 1.00 34.49 412 ASP A C 1
ATOM 2918 O O . ASP A 1 412 ? 83.281 -53.234 168.436 1.00 35.16 412 ASP A O 1
ATOM 2923 N N . ALA A 1 413 ? 82.377 -51.187 168.723 1.00 34.96 413 ALA A N 1
ATOM 2924 C CA . ALA A 1 413 ? 82.947 -50.970 170.064 1.00 34.93 413 ALA A CA 1
ATOM 2925 C C . ALA A 1 413 ? 82.526 -52.029 171.088 1.00 34.97 413 ALA A C 1
ATOM 2926 O O . ALA A 1 413 ? 83.327 -52.416 171.935 1.00 35.57 413 ALA A O 1
ATOM 2928 N N . ALA A 1 414 ? 81.276 -52.485 171.005 1.00 35.27 414 ALA A N 1
ATOM 2929 C CA . ALA A 1 414 ? 80.755 -53.522 171.905 1.00 35.51 414 ALA A CA 1
ATOM 2930 C C . ALA A 1 414 ? 81.463 -54.864 171.703 1.00 36.34 414 ALA A C 1
ATOM 2931 O O . ALA A 1 414 ? 81.804 -55.541 172.680 1.00 36.67 414 ALA A O 1
ATOM 2933 N N . THR A 1 415 ? 81.672 -55.237 170.438 1.00 36.26 415 THR A N 1
ATOM 2934 C CA . THR A 1 415 ? 82.422 -56.447 170.078 1.00 36.03 415 THR A CA 1
ATOM 2935 C C . THR A 1 415 ? 83.877 -56.366 170.555 1.00 36.28 415 THR A C 1
ATOM 2936 O O . THR A 1 415 ? 84.399 -57.325 171.126 1.00 35.47 415 THR A O 1
ATOM 2940 N N . GLN A 1 416 ? 84.515 -55.219 170.319 1.00 37.25 416 GLN A N 1
ATOM 2941 C CA . GLN A 1 416 ? 85.889 -54.969 170.783 1.00 38.25 416 GLN A CA 1
ATOM 2942 C C . GLN A 1 416 ? 86.028 -55.087 172.305 1.00 38.67 416 GLN A C 1
ATOM 2943 O O . GLN A 1 416 ? 87.039 -55.586 172.796 1.00 39.58 416 GLN A O 1
ATOM 2949 N N . LYS A 1 417 ? 85.011 -54.636 173.036 1.00 38.89 417 LYS A N 1
ATOM 2950 C CA . LYS A 1 417 ? 85.020 -54.678 174.505 1.00 39.30 417 LYS A CA 1
ATOM 2951 C C . LYS A 1 417 ? 84.974 -56.119 175.033 1.00 37.69 417 LYS A C 1
ATOM 2952 O O . LYS A 1 417 ? 85.646 -56.440 176.015 1.00 37.17 417 LYS A O 1
ATOM 2958 N N . LEU A 1 418 ? 84.183 -56.971 174.379 1.00 36.38 418 LEU A N 1
ATOM 2959 C CA . LEU A 1 418 ? 84.143 -58.404 174.700 1.00 35.72 418 LEU A CA 1
ATOM 2960 C C . LEU A 1 418 ? 85.450 -59.119 174.348 1.00 33.84 418 LEU A C 1
ATOM 2961 O O . LEU A 1 418 ? 85.932 -59.933 175.132 1.00 33.28 418 LEU A O 1
ATOM 2966 N N . LEU A 1 419 ? 86.007 -58.820 173.173 1.00 32.62 419 LEU A N 1
ATOM 2967 C CA . LEU A 1 419 ? 87.292 -59.390 172.745 1.00 31.88 419 LEU A CA 1
ATOM 2968 C C . LEU A 1 419 ? 88.426 -59.032 173.704 1.00 31.11 419 LEU A C 1
ATOM 2969 O O . LEU A 1 419 ? 89.234 -59.891 174.055 1.00 30.42 419 LEU A O 1
ATOM 2974 N N . ASN A 1 420 ? 88.469 -57.770 174.127 1.00 30.74 420 ASN A N 1
ATOM 2975 C CA . ASN A 1 420 ? 89.449 -57.310 175.117 1.00 30.48 420 ASN A CA 1
ATOM 2976 C C . ASN A 1 420 ? 89.282 -57.999 176.476 1.00 29.75 420 ASN A C 1
ATOM 2977 O O . ASN A 1 420 ? 90.270 -58.402 177.089 1.00 29.30 420 ASN A O 1
ATOM 2982 N N . ARG A 1 421 ? 88.036 -58.129 176.930 1.00 29.33 421 ARG A N 1
ATOM 2983 C CA . ARG A 1 421 ? 87.726 -58.800 178.200 1.00 29.36 421 ARG A CA 1
ATOM 2984 C C . ARG A 1 421 ? 88.035 -60.300 178.148 1.00 28.36 421 ARG A C 1
ATOM 2985 O O . ARG A 1 421 ? 88.715 -60.828 179.028 1.00 28.40 421 ARG A O 1
ATOM 2993 N N . GLY A 1 422 ? 87.526 -60.974 177.121 1.00 27.48 422 GLY A N 1
ATOM 2994 C CA . GLY A 1 422 ? 87.714 -62.414 176.960 1.00 26.87 422 GLY A CA 1
ATOM 2995 C C . GLY A 1 422 ? 89.158 -62.846 176.752 1.00 26.37 422 GLY A C 1
ATOM 2996 O O . GLY A 1 422 ? 89.555 -63.914 177.212 1.00 25.72 422 GLY A O 1
ATOM 2997 N N . ALA A 1 423 ? 89.941 -62.017 176.060 1.00 26.15 423 ALA A N 1
ATOM 2998 C CA . ALA A 1 423 ? 91.381 -62.255 175.905 1.00 26.11 423 ALA A CA 1
ATOM 2999 C C . ALA A 1 423 ? 92.108 -62.243 177.251 1.00 25.87 423 ALA A C 1
ATOM 3000 O O . ALA A 1 423 ? 93.042 -63.006 177.456 1.00 24.89 423 ALA A O 1
ATOM 3002 N N . ARG A 1 424 ? 91.670 -61.371 178.155 1.00 26.57 424 ARG A N 1
ATOM 3003 C CA . ARG A 1 424 ? 92.221 -61.301 179.513 1.00 26.87 424 ARG A CA 1
ATOM 3004 C C . ARG A 1 424 ? 91.733 -62.450 180.395 1.00 27.11 424 ARG A C 1
ATOM 3005 O O . ARG A 1 424 ? 92.515 -63.007 181.163 1.00 27.38 424 ARG A O 1
ATOM 3013 N N . LEU A 1 425 ? 90.452 -62.802 180.281 1.00 27.67 425 LEU A N 1
ATOM 3014 C CA . LEU A 1 425 ? 89.908 -63.984 180.965 1.00 28.06 425 LEU A CA 1
ATOM 3015 C C . LEU A 1 425 ? 90.591 -65.282 180.521 1.00 27.65 425 LEU A C 1
ATOM 3016 O O . LEU A 1 425 ? 90.837 -66.156 181.347 1.00 28.00 425 LEU A O 1
ATOM 3021 N N . THR A 1 426 ? 90.894 -65.398 179.228 1.00 27.15 426 THR A N 1
ATOM 3022 C CA . THR A 1 426 ? 91.693 -66.514 178.702 1.00 27.08 426 THR A CA 1
ATOM 3023 C C . THR A 1 426 ? 93.061 -66.613 179.391 1.00 27.26 426 THR A C 1
ATOM 3024 O O . THR A 1 426 ? 93.476 -67.704 179.790 1.00 26.80 426 THR A O 1
ATOM 3028 N N . GLU A 1 427 ? 93.744 -65.474 179.528 1.00 27.54 427 GLU A N 1
ATOM 3029 C CA . GLU A 1 427 ? 95.036 -65.418 180.223 1.00 28.10 427 GLU A CA 1
ATOM 3030 C C . GLU A 1 427 ? 94.900 -65.776 181.704 1.00 28.12 427 GLU A C 1
ATOM 3031 O O . GLU A 1 427 ? 95.765 -66.456 182.253 1.00 28.19 427 GLU A O 1
ATOM 3037 N N . LEU A 1 428 ? 93.821 -65.323 182.340 1.00 28.44 428 LEU A N 1
ATOM 3038 C CA . LEU A 1 428 ? 93.550 -65.673 183.742 1.00 28.96 428 LEU A CA 1
ATOM 3039 C C . LEU A 1 428 ? 93.287 -67.164 183.955 1.00 28.81 428 LEU A C 1
ATOM 3040 O O . LEU A 1 428 ? 93.598 -67.690 185.019 1.00 28.83 428 LEU A O 1
ATOM 3045 N N . MET A 1 429 ? 92.711 -67.834 182.957 1.00 28.67 429 MET A N 1
ATOM 3046 C CA . MET A 1 429 ? 92.482 -69.281 183.028 1.00 28.44 429 MET A CA 1
ATOM 3047 C C . MET A 1 429 ? 93.728 -70.122 182.718 1.00 28.24 429 MET A C 1
ATOM 3048 O O . MET A 1 429 ? 93.719 -71.326 182.976 1.00 28.43 429 MET A O 1
ATOM 3053 N N . LYS A 1 430 ? 94.778 -69.517 182.156 1.00 27.57 430 LYS A N 1
ATOM 3054 C CA . LYS A 1 430 ? 96.060 -70.211 181.994 1.00 27.34 430 LYS A CA 1
ATOM 3055 C C . LYS A 1 430 ? 96.663 -70.527 183.358 1.00 26.85 430 LYS A C 1
ATOM 3056 O O . LYS A 1 430 ? 96.509 -69.753 184.304 1.00 26.75 430 LYS A O 1
ATOM 3062 N N . GLN A 1 431 ? 97.344 -71.665 183.451 1.00 26.46 431 GLN A N 1
ATOM 3063 C CA . GLN A 1 431 ? 97.866 -72.153 184.726 1.00 26.05 431 GLN A CA 1
ATOM 3064 C C . GLN A 1 431 ? 98.904 -73.253 184.486 1.00 25.88 431 GLN A C 1
ATOM 3065 O O . GLN A 1 431 ? 98.588 -74.253 183.838 1.00 25.33 431 GLN A O 1
ATOM 3071 N N . PRO A 1 432 ? 100.143 -73.075 184.996 1.00 25.79 432 PRO A N 1
ATOM 3072 C CA . PRO A 1 432 ? 101.165 -74.109 184.784 1.00 25.86 432 PRO A CA 1
ATOM 3073 C C . PRO A 1 432 ? 100.942 -75.345 185.654 1.00 26.07 432 PRO A C 1
ATOM 3074 O O . PRO A 1 432 ? 100.072 -75.339 186.533 1.00 25.92 432 PRO A O 1
ATOM 3078 N N . GLN A 1 433 ? 101.729 -76.389 185.401 1.00 26.20 433 GLN A N 1
ATOM 3079 C CA . GLN A 1 433 ? 101.690 -77.607 186.208 1.00 26.71 433 GLN A CA 1
ATOM 3080 C C . GLN A 1 433 ? 102.130 -77.359 187.644 1.00 27.07 433 GLN A C 1
ATOM 3081 O O . GLN A 1 433 ? 102.860 -76.407 187.934 1.00 27.38 433 GLN A O 1
ATOM 3087 N N . TYR A 1 434 ? 101.674 -78.240 188.532 1.00 27.61 434 TYR A N 1
ATOM 3088 C CA . TYR A 1 434 ? 102.082 -78.267 189.941 1.00 28.03 434 TYR A CA 1
ATOM 3089 C C . TYR A 1 434 ? 101.807 -76.971 190.711 1.00 28.31 434 TYR A C 1
ATOM 3090 O O . TYR A 1 434 ? 102.453 -76.711 191.723 1.00 28.68 434 TYR A O 1
ATOM 3099 N N . SER A 1 435 ? 100.845 -76.175 190.248 1.00 28.91 435 SER A N 1
ATOM 3100 C CA . SER A 1 435 ? 100.587 -74.855 190.818 1.00 29.29 435 SER A CA 1
ATOM 3101 C C . SER A 1 435 ? 99.093 -74.639 191.053 1.00 29.85 435 SER A C 1
ATOM 3102 O O . SER A 1 435 ? 98.509 -73.680 190.537 1.00 30.07 435 SER A O 1
ATOM 3105 N N . PRO A 1 436 ? 98.465 -75.533 191.840 1.00 30.77 436 PRO A N 1
ATOM 3106 C CA . PRO A 1 436 ? 97.048 -75.364 192.136 1.00 30.99 436 PRO A CA 1
ATOM 3107 C C . PRO A 1 436 ? 96.790 -74.215 193.112 1.00 30.57 436 PRO A C 1
ATOM 3108 O O . PRO A 1 436 ? 97.634 -73.912 193.958 1.00 30.67 436 PRO A O 1
ATOM 3112 N N . LEU A 1 437 ? 95.632 -73.582 192.963 1.00 30.01 437 LEU A N 1
ATOM 3113 C CA . LEU A 1 437 ? 95.202 -72.505 193.835 1.00 29.74 437 LEU A CA 1
ATOM 3114 C C . LEU A 1 437 ? 94.087 -73.025 194.716 1.00 29.88 437 LEU A C 1
ATOM 3115 O O . LEU A 1 437 ? 93.368 -73.947 194.330 1.00 29.62 437 LEU A O 1
ATOM 3120 N N . THR A 1 438 ? 93.933 -72.417 195.889 1.00 29.73 438 THR A N 1
ATOM 3121 C CA . THR A 1 438 ? 92.832 -72.753 196.790 1.00 29.63 438 THR A CA 1
ATOM 3122 C C . THR A 1 438 ? 91.518 -72.206 196.237 1.00 29.43 438 THR A C 1
ATOM 3123 O O . THR A 1 438 ? 91.511 -71.395 195.304 1.00 29.28 438 THR A O 1
ATOM 3127 N N . ASN A 1 439 ? 90.414 -72.670 196.818 1.00 28.94 439 ASN A N 1
ATOM 3128 C CA . ASN A 1 439 ? 89.078 -72.165 196.503 1.00 28.90 439 ASN A CA 1
ATOM 3129 C C . ASN A 1 439 ? 89.003 -70.642 196.670 1.00 28.82 439 ASN A C 1
ATOM 3130 O O . ASN A 1 439 ? 88.549 -69.935 195.766 1.00 29.06 439 ASN A O 1
ATOM 3135 N N . ALA A 1 440 ? 89.473 -70.154 197.818 1.00 28.40 440 ALA A N 1
ATOM 3136 C CA . ALA A 1 440 ? 89.487 -68.719 198.129 1.00 28.17 440 ALA A CA 1
ATOM 3137 C C . ALA A 1 440 ? 90.281 -67.897 197.111 1.00 27.63 440 ALA A C 1
ATOM 3138 O O . ALA A 1 440 ? 89.847 -66.815 196.703 1.00 27.59 440 ALA A O 1
ATOM 3140 N N . GLU A 1 441 ? 91.439 -68.418 196.712 1.00 26.82 441 GLU A N 1
ATOM 3141 C CA . GLU A 1 441 ? 92.292 -67.765 195.716 1.00 26.81 441 GLU A CA 1
ATOM 3142 C C . GLU A 1 441 ? 91.627 -67.666 194.334 1.00 26.62 441 GLU A C 1
ATOM 3143 O O . GLU A 1 441 ? 91.670 -66.608 193.704 1.00 26.65 441 GLU A O 1
ATOM 3149 N N . ILE A 1 442 ? 91.006 -68.757 193.884 1.00 26.22 442 ILE A N 1
ATOM 3150 C CA . ILE A 1 442 ? 90.333 -68.796 192.573 1.00 26.35 442 ILE A CA 1
ATOM 3151 C C . ILE A 1 442 ? 89.152 -67.823 192.533 1.00 26.31 442 ILE A C 1
ATOM 3152 O O . ILE A 1 442 ? 88.981 -67.097 191.553 1.00 26.64 442 ILE A O 1
ATOM 3157 N N . VAL A 1 443 ? 88.354 -67.811 193.601 1.00 26.31 443 VAL A N 1
ATOM 3158 C CA . VAL A 1 443 ? 87.213 -66.889 193.730 1.00 26.06 443 VAL A CA 1
ATOM 3159 C C . VAL A 1 443 ? 87.628 -65.430 193.478 1.00 26.01 443 VAL A C 1
ATOM 3160 O O . VAL A 1 443 ? 86.963 -64.717 192.723 1.00 25.48 443 VAL A O 1
ATOM 3164 N N . ILE A 1 444 ? 88.726 -65.003 194.101 1.00 26.04 444 ILE A N 1
ATOM 3165 C CA . ILE A 1 444 ? 89.210 -63.618 193.974 1.00 26.14 444 ILE A CA 1
ATOM 3166 C C . ILE A 1 444 ? 89.753 -63.338 192.562 1.00 26.18 444 ILE A C 1
ATOM 3167 O O . ILE A 1 444 ? 89.520 -62.259 192.012 1.00 25.86 444 ILE A O 1
ATOM 3172 N N . VAL A 1 445 ? 90.463 -64.306 191.985 1.00 26.20 445 VAL A N 1
ATOM 3173 C CA . VAL A 1 445 ? 90.976 -64.181 190.612 1.00 26.13 445 VAL A CA 1
ATOM 3174 C C . VAL A 1 445 ? 89.818 -64.089 189.612 1.00 26.13 445 VAL A C 1
ATOM 3175 O O . VAL A 1 445 ? 89.855 -63.263 188.700 1.00 26.29 445 VAL A O 1
ATOM 3179 N N . ILE A 1 446 ? 88.801 -64.930 189.797 1.00 25.96 446 ILE A N 1
ATOM 3180 C CA . ILE A 1 446 ? 87.591 -64.891 188.966 1.00 25.93 446 ILE A CA 1
ATOM 3181 C C . ILE A 1 446 ? 86.856 -63.554 189.138 1.00 25.78 446 ILE A C 1
ATOM 3182 O O . ILE A 1 446 ? 86.421 -62.954 188.148 1.00 25.36 446 ILE A O 1
ATOM 3187 N N . TYR A 1 447 ? 86.726 -63.098 190.385 1.00 25.82 447 TYR A N 1
ATOM 3188 C CA . TYR A 1 447 ? 86.102 -61.805 190.681 1.00 26.27 447 TYR A CA 1
ATOM 3189 C C . TYR A 1 447 ? 86.827 -60.673 189.954 1.00 26.43 447 TYR A C 1
ATOM 3190 O O . TYR A 1 447 ? 86.189 -59.842 189.312 1.00 26.48 447 TYR A O 1
ATOM 3199 N N . ALA A 1 448 ? 88.156 -60.669 190.057 1.00 26.96 448 ALA A N 1
ATOM 3200 C CA . ALA A 1 448 ? 89.013 -59.662 189.422 1.00 27.50 448 ALA A CA 1
ATOM 3201 C C . ALA A 1 448 ? 88.831 -59.579 187.906 1.00 28.05 448 ALA A C 1
ATOM 3202 O O . ALA A 1 448 ? 88.723 -58.483 187.352 1.00 28.12 448 ALA A O 1
ATOM 3204 N N . GLY A 1 449 ? 88.806 -60.735 187.245 1.00 28.52 449 GLY A N 1
ATOM 3205 C CA . GLY A 1 449 ? 88.612 -60.800 185.796 1.00 28.70 449 GLY A CA 1
ATOM 3206 C C . GLY A 1 449 ? 87.236 -60.333 185.358 1.00 29.03 449 GLY A C 1
ATOM 3207 O O . GLY A 1 449 ? 87.112 -59.490 184.470 1.00 30.36 449 GLY A O 1
ATOM 3208 N N . THR A 1 450 ? 86.204 -60.876 185.995 1.00 29.07 450 THR A N 1
ATOM 3209 C CA . THR A 1 450 ? 84.816 -60.578 185.636 1.00 29.18 450 THR A CA 1
ATOM 3210 C C . THR A 1 450 ? 84.357 -59.153 185.978 1.00 29.80 450 THR A C 1
ATOM 3211 O O . THR A 1 450 ? 83.419 -58.649 185.357 1.00 29.80 450 THR A O 1
ATOM 3215 N N . LYS A 1 451 ? 85.007 -58.514 186.952 1.00 30.37 451 LYS A N 1
ATOM 3216 C CA . LYS A 1 451 ? 84.632 -57.164 187.388 1.00 31.01 451 LYS A CA 1
ATOM 3217 C C . LYS A 1 451 ? 85.507 -56.045 186.804 1.00 31.05 451 LYS A C 1
ATOM 3218 O O . LYS A 1 451 ? 85.396 -54.892 187.225 1.00 31.94 451 LYS A O 1
ATOM 3224 N N . GLY A 1 452 ? 86.358 -56.375 185.833 1.00 30.90 452 GLY A N 1
ATOM 3225 C CA . GLY A 1 452 ? 87.095 -55.370 185.060 1.00 30.97 452 GLY A CA 1
ATOM 3226 C C . GLY A 1 452 ? 88.419 -54.875 185.615 1.00 30.75 452 GLY A C 1
ATOM 3227 O O . GLY A 1 452 ? 88.969 -53.902 185.096 1.00 30.37 452 GLY A O 1
ATOM 3228 N N . TYR A 1 453 ? 88.954 -55.552 186.631 1.00 31.01 453 TYR A N 1
ATOM 3229 C CA . TYR A 1 453 ? 90.222 -55.142 187.258 1.00 31.43 453 TYR A CA 1
ATOM 3230 C C . TYR A 1 453 ? 91.452 -55.301 186.354 1.00 31.29 453 TYR A C 1
ATOM 3231 O O . TYR A 1 453 ? 92.471 -54.662 186.604 1.00 30.99 453 TYR A O 1
ATOM 3240 N N . LEU A 1 454 ? 91.359 -56.136 185.317 1.00 32.23 454 LEU A N 1
ATOM 3241 C CA . LEU A 1 454 ? 92.452 -56.302 184.348 1.00 32.89 454 LEU A CA 1
ATOM 3242 C C . LEU A 1 454 ? 92.283 -55.527 183.030 1.00 32.86 454 LEU A C 1
ATOM 3243 O O . LEU A 1 454 ? 93.120 -55.659 182.139 1.00 33.21 454 LEU A O 1
ATOM 3248 N N . ASP A 1 455 ? 91.248 -54.692 182.921 1.00 33.45 455 ASP A N 1
ATOM 3249 C CA . ASP A 1 455 ? 90.958 -53.966 181.672 1.00 33.83 455 ASP A CA 1
ATOM 3250 C C . ASP A 1 455 ? 92.059 -52.984 181.263 1.00 33.96 455 ASP A C 1
ATOM 3251 O O . ASP A 1 455 ? 92.350 -52.846 180.074 1.00 34.90 455 ASP A O 1
ATOM 3256 N N . GLY A 1 456 ? 92.676 -52.322 182.243 1.00 33.83 456 GLY A N 1
ATOM 3257 C CA . GLY A 1 456 ? 93.787 -51.395 181.989 1.00 33.71 456 GLY A CA 1
ATOM 3258 C C . GLY A 1 456 ? 95.170 -52.029 181.984 1.00 33.77 456 GLY A C 1
ATOM 3259 O O . GLY A 1 456 ? 96.172 -51.319 182.031 1.00 34.16 456 GLY A O 1
ATOM 3260 N N . ILE A 1 457 ? 95.229 -53.359 181.920 1.00 34.02 457 ILE A N 1
ATOM 3261 C CA . ILE A 1 457 ? 96.480 -54.105 181.942 1.00 33.72 457 ILE A CA 1
ATOM 3262 C C . ILE A 1 457 ? 96.613 -54.824 180.597 1.00 33.41 457 ILE A C 1
ATOM 3263 O O . ILE A 1 457 ? 95.672 -55.499 180.175 1.00 33.21 457 ILE A O 1
ATOM 3268 N N . PRO A 1 458 ? 97.768 -54.664 179.909 1.00 33.37 458 PRO A N 1
ATOM 3269 C CA . PRO A 1 458 ? 97.991 -55.363 178.637 1.00 33.02 458 PRO A CA 1
ATOM 3270 C C . PRO A 1 458 ? 97.817 -56.878 178.723 1.00 32.35 458 PRO A C 1
ATOM 3271 O O . PRO A 1 458 ? 98.043 -57.472 179.780 1.00 31.68 458 PRO A O 1
ATOM 3275 N N . VAL A 1 459 ? 97.439 -57.480 177.599 1.00 32.49 459 VAL A N 1
ATOM 3276 C CA . VAL A 1 459 ? 97.197 -58.923 177.508 1.00 32.41 459 VAL A CA 1
ATOM 3277 C C . VAL A 1 459 ? 98.466 -59.699 177.866 1.00 32.95 459 VAL A C 1
ATOM 3278 O O . VAL A 1 459 ? 98.390 -60.721 178.543 1.00 33.04 459 VAL A O 1
ATOM 3282 N N . ARG A 1 460 ? 99.616 -59.184 177.425 1.00 34.16 460 ARG A N 1
ATOM 3283 C CA . ARG A 1 460 ? 100.942 -59.725 177.763 1.00 35.33 460 ARG A CA 1
ATOM 3284 C C . ARG A 1 460 ? 101.167 -59.924 179.262 1.00 34.26 460 ARG A C 1
ATOM 3285 O O . ARG A 1 460 ? 101.745 -60.928 179.670 1.00 33.58 460 ARG A O 1
ATOM 3293 N N . ASP A 1 461 ? 100.729 -58.950 180.062 1.00 33.33 461 ASP A N 1
ATOM 3294 C CA . ASP A 1 461 ? 101.075 -58.866 181.487 1.00 32.99 461 ASP A CA 1
ATOM 3295 C C . ASP A 1 461 ? 100.016 -59.409 182.460 1.00 32.61 461 ASP A C 1
ATOM 3296 O O . ASP A 1 461 ? 100.136 -59.204 183.665 1.00 32.76 461 ASP A O 1
ATOM 3301 N N . VAL A 1 462 ? 99.000 -60.112 181.958 1.00 32.65 462 VAL A N 1
ATOM 3302 C CA . VAL A 1 462 ? 97.915 -60.626 182.810 1.00 31.65 462 VAL A CA 1
ATOM 3303 C C . VAL A 1 462 ? 98.413 -61.720 183.766 1.00 31.65 462 VAL A C 1
ATOM 3304 O O . VAL A 1 462 ? 98.124 -61.672 184.961 1.00 31.32 462 VAL A O 1
ATOM 3308 N N . THR A 1 463 ? 99.158 -62.692 183.243 1.00 31.65 463 THR A N 1
ATOM 3309 C CA . THR A 1 463 ? 99.689 -63.782 184.076 1.00 32.02 463 THR A CA 1
ATOM 3310 C C . THR A 1 463 ? 100.713 -63.267 185.097 1.00 32.33 463 THR A C 1
ATOM 3311 O O . THR A 1 463 ? 100.756 -63.751 186.228 1.00 32.71 463 THR A O 1
ATOM 3315 N N . LYS A 1 464 ? 101.522 -62.290 184.684 1.00 32.61 464 LYS A N 1
ATOM 3316 C CA . LYS A 1 464 ? 102.411 -61.538 185.583 1.00 33.55 464 LYS A CA 1
ATOM 3317 C C . LYS A 1 464 ? 101.612 -60.853 186.695 1.00 32.91 464 LYS A C 1
ATOM 3318 O O . LYS A 1 464 ? 101.931 -60.999 187.873 1.00 32.57 464 LYS A O 1
ATOM 3324 N N . TRP A 1 465 ? 100.567 -60.126 186.301 1.00 32.86 465 TRP A N 1
ATOM 3325 C CA . TRP A 1 465 ? 99.651 -59.453 187.233 1.00 33.03 465 TRP A CA 1
ATOM 3326 C C . TRP A 1 465 ? 98.987 -60.433 188.212 1.00 33.43 465 TRP A C 1
ATOM 3327 O O . TRP A 1 465 ? 98.840 -60.122 189.395 1.00 33.37 465 TRP A O 1
ATOM 3338 N N . GLU A 1 466 ? 98.590 -61.606 187.714 1.00 33.78 466 GLU A N 1
ATOM 3339 C CA . GLU A 1 466 ? 98.007 -62.659 188.556 1.00 34.07 466 GLU A CA 1
ATOM 3340 C C . GLU A 1 466 ? 99.024 -63.249 189.537 1.00 34.03 466 GLU A C 1
ATOM 3341 O O . GLU A 1 466 ? 98.694 -63.484 190.699 1.00 33.50 466 GLU A O 1
ATOM 3347 N N . HIS A 1 467 ? 100.242 -63.503 189.059 1.00 34.68 467 HIS A N 1
ATOM 3348 C CA . HIS A 1 467 ? 101.312 -64.059 189.894 1.00 35.79 467 HIS A CA 1
ATOM 3349 C C . HIS A 1 467 ? 101.630 -63.155 191.087 1.00 35.58 467 HIS A C 1
ATOM 3350 O O . HIS A 1 467 ? 101.805 -63.639 192.204 1.00 35.40 467 HIS A O 1
ATOM 3357 N N . GLY A 1 468 ? 101.696 -61.848 190.841 1.00 35.58 468 GLY A N 1
ATOM 3358 C CA . GLY A 1 468 ? 101.889 -60.866 191.907 1.00 35.66 468 GLY A CA 1
ATOM 3359 C C . GLY A 1 468 ? 100.719 -60.778 192.875 1.00 35.51 468 GLY A C 1
ATOM 3360 O O . GLY A 1 468 ? 100.925 -60.626 194.081 1.00 35.11 468 GLY A O 1
ATOM 3361 N N . LEU A 1 469 ? 99.495 -60.872 192.349 1.00 35.79 469 LEU A N 1
ATOM 3362 C CA . LEU A 1 469 ? 98.276 -60.844 193.173 1.00 36.17 469 LEU A CA 1
ATOM 3363 C C . LEU A 1 469 ? 98.240 -61.984 194.187 1.00 36.04 469 LEU A C 1
ATOM 3364 O O . LEU A 1 469 ? 97.921 -61.762 195.353 1.00 35.62 469 LEU A O 1
ATOM 3369 N N . LEU A 1 470 ? 98.548 -63.196 193.730 1.00 36.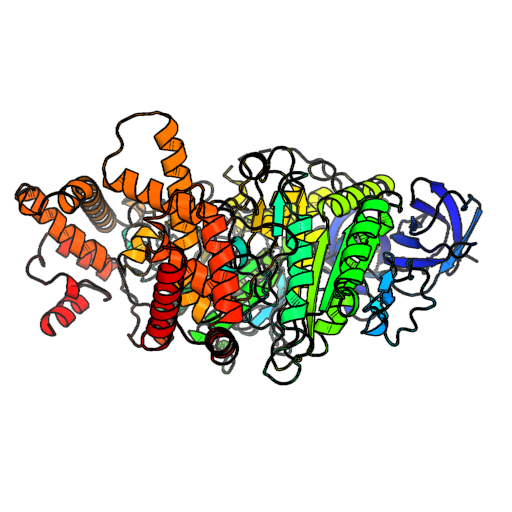41 470 LEU A N 1
ATOM 3370 C CA . LEU A 1 470 ? 98.565 -64.379 194.598 1.00 36.58 470 LEU A CA 1
ATOM 3371 C C . LEU A 1 470 ? 99.590 -64.251 195.725 1.00 37.23 470 LEU A C 1
ATOM 3372 O O . LEU A 1 470 ? 99.299 -64.619 196.863 1.00 37.45 470 LEU A O 1
ATOM 3377 N N . GLN A 1 471 ? 100.772 -63.725 195.403 1.00 38.03 471 GLN A N 1
ATOM 3378 C CA . GLN A 1 471 ? 101.812 -63.460 196.408 1.00 38.62 471 GLN A CA 1
ATOM 3379 C C . GLN A 1 471 ? 101.381 -62.372 197.398 1.00 37.78 471 GLN A C 1
ATOM 3380 O O . GLN A 1 471 ? 101.605 -62.506 198.601 1.00 36.67 471 GLN A O 1
ATOM 3386 N N . TYR A 1 472 ? 100.768 -61.306 196.883 1.00 37.56 472 TYR A N 1
ATOM 3387 C CA . TYR A 1 472 ? 100.175 -60.252 197.718 1.00 38.02 472 TYR A CA 1
ATOM 3388 C C . TYR A 1 472 ? 99.090 -60.807 198.645 1.00 38.75 472 TYR A C 1
ATOM 3389 O O . TYR A 1 472 ? 99.078 -60.494 199.834 1.00 38.91 472 TYR A O 1
ATOM 3398 N N . LEU A 1 473 ? 98.184 -61.616 198.098 1.00 38.94 473 LEU A N 1
ATOM 3399 C CA . LEU A 1 473 ? 97.102 -62.214 198.890 1.00 39.25 473 LEU A CA 1
ATOM 3400 C C . LEU A 1 473 ? 97.617 -63.158 199.977 1.00 39.53 473 LEU A C 1
ATOM 3401 O O . LEU A 1 473 ? 97.114 -63.142 201.097 1.00 40.55 473 LEU A O 1
ATOM 3406 N N . ARG A 1 474 ? 98.612 -63.974 199.644 1.00 39.23 474 ARG A N 1
ATOM 3407 C CA . ARG A 1 474 ? 99.174 -64.933 200.599 1.00 39.54 474 ARG A CA 1
ATOM 3408 C C . ARG A 1 474 ? 99.969 -64.272 201.731 1.00 40.29 474 ARG A C 1
ATOM 3409 O O . ARG A 1 474 ? 99.934 -64.750 202.868 1.00 40.20 474 ARG A O 1
ATOM 3417 N N . ASN A 1 475 ? 100.673 -63.183 201.418 1.00 40.76 475 ASN A N 1
ATOM 3418 C CA . ASN A 1 475 ? 101.469 -62.448 202.408 1.00 41.70 475 ASN A CA 1
ATOM 3419 C C . ASN A 1 475 ? 100.659 -61.399 203.170 1.00 42.38 475 ASN A C 1
ATOM 3420 O O . ASN A 1 475 ? 100.692 -61.366 204.399 1.00 43.18 475 ASN A O 1
ATOM 3425 N N . GLN A 1 476 ? 99.927 -60.559 202.438 1.00 42.76 476 GLN A N 1
ATOM 3426 C CA . GLN A 1 476 ? 99.266 -59.373 203.011 1.00 43.35 476 GLN A CA 1
ATOM 3427 C C . GLN A 1 476 ? 97.819 -59.579 203.481 1.00 43.21 476 GLN A C 1
ATOM 3428 O O . GLN A 1 476 ? 97.317 -58.770 204.262 1.00 43.18 476 GLN A O 1
ATOM 3434 N N . LYS A 1 477 ? 97.148 -60.629 203.002 1.00 43.41 477 LYS A N 1
ATOM 3435 C CA . LYS A 1 477 ? 95.748 -60.888 203.365 1.00 43.73 477 LYS A CA 1
ATOM 3436 C C . LYS A 1 477 ? 95.461 -62.385 203.528 1.00 43.24 477 LYS A C 1
ATOM 3437 O O . LYS A 1 477 ? 94.504 -62.923 202.962 1.00 43.37 477 LYS A O 1
ATOM 3443 N N . ALA A 1 478 ? 96.305 -63.046 204.318 1.00 42.91 478 ALA A N 1
ATOM 3444 C CA . ALA A 1 478 ? 96.102 -64.448 204.681 1.00 43.08 478 ALA A CA 1
ATOM 3445 C C . ALA A 1 478 ? 94.846 -64.632 205.539 1.00 43.76 478 ALA A C 1
ATOM 3446 O O . ALA A 1 478 ? 94.176 -65.660 205.441 1.00 44.55 478 ALA A O 1
ATOM 3448 N N . ASP A 1 479 ? 94.547 -63.641 206.382 1.00 44.50 479 ASP A N 1
ATOM 3449 C CA . ASP A 1 479 ? 93.325 -63.636 207.204 1.00 44.81 479 ASP A CA 1
ATOM 3450 C C . ASP A 1 479 ? 92.025 -63.656 206.378 1.00 44.69 479 ASP A C 1
ATOM 3451 O O . ASP A 1 479 ? 91.061 -64.320 206.764 1.00 44.81 479 ASP A O 1
ATOM 3456 N N . LEU A 1 480 ? 92.010 -62.945 205.249 1.00 44.34 480 LEU A N 1
ATOM 3457 C CA . LEU A 1 480 ? 90.873 -62.976 204.316 1.00 44.22 480 LEU A CA 1
ATOM 3458 C C . LEU A 1 480 ? 90.704 -64.349 203.658 1.00 45.17 480 LEU A C 1
ATOM 3459 O O . LEU A 1 480 ? 89.575 -64.816 203.485 1.00 45.24 480 LEU A O 1
ATOM 3464 N N . LEU A 1 481 ? 91.821 -64.979 203.289 1.00 45.38 481 LEU A N 1
ATOM 3465 C CA . LEU A 1 481 ? 91.801 -66.300 202.655 1.00 46.38 481 LEU A CA 1
ATOM 3466 C C . LEU A 1 481 ? 91.336 -67.400 203.608 1.00 47.54 481 LEU A C 1
ATOM 3467 O O . LEU A 1 481 ? 90.573 -68.279 203.205 1.00 47.30 481 LEU A O 1
ATOM 3472 N N . GLU A 1 482 ? 91.803 -67.351 204.856 1.00 49.32 482 GLU A N 1
ATOM 3473 C CA . GLU A 1 482 ? 91.359 -68.287 205.901 1.00 50.46 482 GLU A CA 1
ATOM 3474 C C . GLU A 1 482 ? 89.895 -68.067 206.292 1.00 49.30 482 GLU A C 1
ATOM 3475 O O . GLU A 1 482 ? 89.201 -69.027 206.630 1.00 49.13 482 GLU A O 1
ATOM 3481 N N . ASP A 1 483 ? 89.440 -66.813 206.255 1.00 48.70 483 ASP A N 1
ATOM 3482 C CA . ASP A 1 483 ? 88.047 -66.472 206.575 1.00 49.51 483 ASP A CA 1
ATOM 3483 C C . ASP A 1 483 ? 87.077 -67.013 205.518 1.00 49.48 483 ASP A C 1
ATOM 3484 O O . ASP A 1 483 ? 86.033 -67.571 205.862 1.00 49.73 483 ASP A O 1
ATOM 3489 N N . MET A 1 484 ? 87.425 -66.837 204.242 1.00 48.53 484 MET A N 1
ATOM 3490 C CA . MET A 1 484 ? 86.653 -67.408 203.127 1.00 47.19 484 MET A CA 1
ATOM 3491 C C . MET A 1 484 ? 86.581 -68.937 203.177 1.00 46.96 484 MET A C 1
ATOM 3492 O O . MET A 1 484 ? 85.536 -69.516 202.879 1.00 47.20 484 MET A O 1
ATOM 3497 N N . THR A 1 485 ? 87.688 -69.576 203.552 1.00 46.87 485 THR A N 1
ATOM 3498 C CA . THR A 1 485 ? 87.769 -71.037 203.621 1.00 47.14 485 THR A CA 1
ATOM 3499 C C . THR A 1 485 ? 86.807 -71.611 204.662 1.00 47.97 485 THR A C 1
ATOM 3500 O O . THR A 1 485 ? 85.941 -72.423 204.329 1.00 47.75 485 THR A O 1
ATOM 3504 N N . LYS A 1 486 ? 86.957 -71.168 205.908 1.00 48.91 486 LYS A N 1
ATOM 3505 C CA . LYS A 1 486 ? 86.197 -71.721 207.034 1.00 49.63 486 LYS A CA 1
ATOM 3506 C C . LYS A 1 486 ? 84.756 -71.212 207.078 1.00 48.53 486 LYS A C 1
ATOM 3507 O O . LYS A 1 486 ? 83.834 -72.005 207.272 1.00 49.02 486 LYS A O 1
ATOM 3513 N N . ASN A 1 487 ? 84.571 -69.901 206.904 1.00 47.51 487 ASN A N 1
ATOM 3514 C CA . ASN A 1 487 ? 83.235 -69.289 206.839 1.00 47.18 487 ASN A CA 1
ATOM 3515 C C . ASN A 1 487 ? 82.816 -69.042 205.391 1.00 46.12 487 ASN A C 1
ATOM 3516 O O . ASN A 1 487 ? 82.922 -67.923 204.882 1.00 46.42 487 ASN A O 1
ATOM 3521 N N . ASP A 1 488 ? 82.335 -70.099 204.739 1.00 44.54 488 ASP A N 1
ATOM 3522 C CA . ASP A 1 488 ? 81.934 -70.030 203.335 1.00 43.30 488 ASP A CA 1
ATOM 3523 C C . ASP A 1 488 ? 80.642 -69.221 203.170 1.00 42.92 488 ASP A C 1
ATOM 3524 O O . ASP A 1 488 ? 79.593 -69.598 203.696 1.00 42.51 488 ASP A O 1
ATOM 3529 N N . ARG A 1 489 ? 80.751 -68.105 202.449 1.00 42.56 489 ARG A N 1
ATOM 3530 C CA . ARG A 1 489 ? 79.634 -67.204 202.149 1.00 42.53 489 ARG A CA 1
ATOM 3531 C C . ARG A 1 489 ? 79.695 -66.808 200.678 1.00 41.56 489 ARG A C 1
ATOM 3532 O O . ARG A 1 489 ? 80.733 -66.967 200.034 1.00 40.15 489 ARG A O 1
ATOM 3540 N N . LYS A 1 490 ? 78.594 -66.271 200.158 1.00 41.47 490 LYS A N 1
ATOM 3541 C CA . LYS A 1 490 ? 78.594 -65.688 198.810 1.00 42.32 490 LYS A CA 1
ATOM 3542 C C . LYS A 1 490 ? 79.334 -64.346 198.815 1.00 41.53 490 LYS A C 1
ATOM 3543 O O . LYS A 1 490 ? 79.340 -63.636 199.826 1.00 41.09 490 LYS A O 1
ATOM 3549 N N . VAL A 1 491 ? 79.969 -64.019 197.690 1.00 40.74 491 VAL A N 1
ATOM 3550 C CA . VAL A 1 491 ? 80.700 -62.761 197.538 1.00 40.78 491 VAL A CA 1
ATOM 3551 C C . VAL A 1 491 ? 79.691 -61.622 197.369 1.00 42.00 491 VAL A C 1
ATOM 3552 O O . VAL A 1 491 ? 79.262 -61.301 196.256 1.00 42.24 491 VAL A O 1
ATOM 3556 N N . ALA A 1 492 ? 79.303 -61.045 198.504 1.00 42.98 492 ALA A N 1
ATOM 3557 C CA . ALA A 1 492 ? 78.365 -59.921 198.555 1.00 43.25 492 ALA A CA 1
ATOM 3558 C C . ALA A 1 492 ? 78.457 -59.233 199.917 1.00 43.37 492 ALA A C 1
ATOM 3559 O O . ALA A 1 492 ? 78.812 -59.871 200.916 1.00 43.86 492 ALA A O 1
ATOM 3561 N N . GLY A 1 493 ? 78.143 -57.938 199.950 1.00 42.35 493 GLY A N 1
ATOM 3562 C CA . GLY A 1 493 ? 78.173 -57.161 201.189 1.00 41.91 493 GLY A CA 1
ATOM 3563 C C . GLY A 1 493 ? 79.579 -56.966 201.735 1.00 41.51 493 GLY A C 1
ATOM 3564 O O . GLY A 1 493 ? 80.432 -56.390 201.057 1.00 41.72 493 GLY A O 1
ATOM 3565 N N . GLU A 1 494 ? 79.823 -57.460 202.951 1.00 41.14 494 GLU A N 1
ATOM 3566 C CA . GLU A 1 494 ? 81.109 -57.260 203.637 1.00 40.79 494 GLU A CA 1
ATOM 3567 C C . GLU A 1 494 ? 82.258 -58.021 202.982 1.00 40.24 494 GLU A C 1
ATOM 3568 O O . GLU A 1 494 ? 83.344 -57.465 202.808 1.00 40.58 494 GLU A O 1
ATOM 3574 N N . LEU A 1 495 ? 82.023 -59.284 202.627 1.00 39.27 495 LEU A N 1
ATOM 3575 C CA . LEU A 1 495 ? 83.038 -60.095 201.944 1.00 38.49 495 LEU A CA 1
ATOM 3576 C C . LEU A 1 495 ? 83.465 -59.475 200.610 1.00 37.96 495 LEU A C 1
ATOM 3577 O O . LEU A 1 495 ? 84.651 -59.494 200.275 1.00 37.46 495 LEU A O 1
ATOM 3582 N N . GLU A 1 496 ? 82.504 -58.925 199.865 1.00 37.51 496 GLU A N 1
ATOM 3583 C CA . GLU A 1 496 ? 82.798 -58.249 198.597 1.00 37.30 496 GLU A CA 1
ATOM 3584 C C . GLU A 1 496 ? 83.662 -56.997 198.793 1.00 37.56 496 GLU A C 1
ATOM 3585 O O . GLU A 1 496 ? 84.535 -56.722 197.969 1.00 37.84 496 GLU A O 1
ATOM 3591 N N . ASP A 1 497 ? 83.418 -56.253 199.876 1.00 38.27 497 ASP A N 1
ATOM 3592 C CA . ASP A 1 497 ? 84.247 -55.085 200.235 1.00 37.78 497 ASP A CA 1
ATOM 3593 C C . ASP A 1 497 ? 85.690 -55.484 200.560 1.00 37.08 497 ASP A C 1
ATOM 3594 O O . ASP A 1 497 ? 86.627 -54.795 200.157 1.00 36.87 497 ASP A O 1
ATOM 3599 N N . ALA A 1 498 ? 85.858 -56.587 201.289 1.00 36.69 498 ALA A N 1
ATOM 3600 C CA . ALA A 1 498 ? 87.190 -57.134 201.588 1.00 36.47 498 ALA A CA 1
ATOM 3601 C C . ALA A 1 498 ? 87.953 -57.538 200.319 1.00 36.47 498 ALA A C 1
ATOM 3602 O O . ALA A 1 498 ? 89.157 -57.293 200.215 1.00 36.63 498 ALA A O 1
ATOM 3604 N N . ILE A 1 499 ? 87.245 -58.148 199.367 1.00 36.11 499 ILE A N 1
ATOM 3605 C CA . ILE A 1 499 ? 87.829 -58.553 198.081 1.00 36.05 499 ILE A CA 1
ATOM 3606 C C . ILE A 1 499 ? 88.147 -57.331 197.211 1.00 36.30 499 ILE A C 1
ATOM 3607 O O . ILE A 1 499 ? 89.218 -57.270 196.608 1.00 35.90 499 ILE A O 1
ATOM 3612 N N . LYS A 1 500 ? 87.215 -56.378 197.139 1.00 36.75 500 LYS A N 1
ATOM 3613 C CA . LYS A 1 500 ? 87.445 -55.111 196.424 1.00 37.37 500 LYS A CA 1
ATOM 3614 C C . LYS A 1 500 ? 88.644 -54.348 196.990 1.00 36.76 500 LYS A C 1
ATOM 3615 O O . LYS A 1 500 ? 89.486 -53.870 196.233 1.00 36.12 500 LYS A O 1
ATOM 3621 N N . ALA A 1 501 ? 88.713 -54.254 198.319 1.00 36.48 501 ALA A N 1
ATOM 3622 C CA . ALA A 1 501 ? 89.828 -53.601 199.016 1.00 35.95 501 ALA A CA 1
ATOM 3623 C C . ALA A 1 501 ? 91.160 -54.302 198.745 1.00 35.78 501 ALA A C 1
ATOM 3624 O O . ALA A 1 501 ? 92.166 -53.643 198.474 1.00 35.34 501 ALA A O 1
ATOM 3626 N N . ALA A 1 502 ? 91.149 -55.633 198.818 1.00 35.96 502 ALA A N 1
ATOM 3627 C CA . ALA A 1 502 ? 92.327 -56.460 198.523 1.00 35.63 502 ALA A CA 1
ATOM 3628 C C . ALA A 1 502 ? 92.870 -56.209 197.118 1.00 35.18 502 ALA A C 1
ATOM 3629 O O . ALA A 1 502 ? 94.085 -56.088 196.934 1.00 35.83 502 ALA A O 1
ATOM 3631 N N . LEU A 1 503 ? 91.964 -56.133 196.143 1.00 33.96 503 LEU A N 1
ATOM 3632 C CA . LEU A 1 503 ? 92.326 -55.855 194.746 1.00 33.54 503 LEU A CA 1
ATOM 3633 C C . LEU A 1 503 ? 92.777 -54.404 194.533 1.00 33.37 503 LEU A C 1
ATOM 3634 O O . LEU A 1 503 ? 93.712 -54.154 193.770 1.00 32.92 503 LEU A O 1
ATOM 3639 N N . ASP A 1 504 ? 92.110 -53.458 195.198 1.00 34.12 504 ASP A N 1
ATOM 3640 C CA . ASP A 1 504 ? 92.532 -52.047 195.189 1.00 35.05 504 ASP A CA 1
ATOM 3641 C C . ASP A 1 504 ? 93.927 -51.892 195.796 1.00 35.26 504 ASP A C 1
ATOM 3642 O O . ASP A 1 504 ? 94.775 -51.188 195.243 1.00 35.84 504 ASP A O 1
ATOM 3647 N N . GLY A 1 505 ? 94.145 -52.553 196.933 1.00 35.34 505 GLY A N 1
ATOM 3648 C CA . GLY A 1 505 ? 95.444 -52.574 197.599 1.00 36.08 505 GLY A CA 1
ATOM 3649 C C . GLY A 1 505 ? 96.552 -53.110 196.712 1.00 36.74 505 GLY A C 1
ATOM 3650 O O . GLY A 1 505 ? 97.632 -52.520 196.641 1.00 36.67 505 GLY A O 1
ATOM 3651 N N . TYR A 1 506 ? 96.281 -54.217 196.021 1.00 37.79 506 TYR A N 1
ATOM 3652 C CA . TYR A 1 506 ? 97.246 -54.787 195.078 1.00 38.97 506 TYR A CA 1
ATOM 3653 C C . TYR A 1 506 ? 97.489 -53.876 193.862 1.00 39.91 506 TYR A C 1
ATOM 3654 O O . TYR A 1 506 ? 98.625 -53.762 193.401 1.00 40.67 506 TYR A O 1
ATOM 3663 N N . ALA A 1 507 ? 96.437 -53.234 193.353 1.00 40.71 507 ALA A N 1
ATOM 3664 C CA . ALA A 1 507 ? 96.560 -52.319 192.205 1.00 41.83 507 ALA A CA 1
ATOM 3665 C C . ALA A 1 507 ? 97.530 -51.153 192.450 1.00 43.88 507 ALA A C 1
ATOM 3666 O O . ALA A 1 507 ? 98.181 -50.680 191.514 1.00 43.88 507 ALA A O 1
ATOM 3668 N N . LYS A 1 508 ? 97.618 -50.700 193.702 1.00 45.75 508 LYS A N 1
ATOM 3669 C CA . LYS A 1 508 ? 98.540 -49.624 194.084 1.00 47.86 508 LYS A CA 1
ATOM 3670 C C . LYS A 1 508 ? 100.014 -50.059 194.128 1.00 48.83 508 LYS A C 1
ATOM 3671 O O . LYS A 1 508 ? 100.898 -49.251 193.834 1.00 49.50 508 LYS A O 1
ATOM 3677 N N . THR A 1 509 ? 100.275 -51.318 194.486 1.00 48.82 509 THR A N 1
ATOM 3678 C CA . THR A 1 509 ? 101.641 -51.863 194.472 1.00 49.36 509 THR A CA 1
ATOM 3679 C C . THR A 1 509 ? 102.151 -52.071 193.044 1.00 50.72 509 THR A C 1
ATOM 3680 O O . THR A 1 509 ? 103.313 -51.792 192.750 1.00 50.22 509 THR A O 1
ATOM 3684 N N . TYR A 1 510 ? 101.275 -52.569 192.171 1.00 53.17 510 TYR A N 1
ATOM 3685 C CA . TYR A 1 510 ? 101.612 -52.826 190.761 1.00 54.70 510 TYR A CA 1
ATOM 3686 C C . TYR A 1 510 ? 101.902 -51.546 189.965 1.00 56.24 510 TYR A C 1
ATOM 3687 O O . TYR A 1 510 ? 102.728 -51.567 189.050 1.00 56.90 510 TYR A O 1
ATOM 3696 N N . ALA A 1 511 ? 101.224 -50.449 190.315 1.00 58.10 511 ALA A N 1
ATOM 3697 C CA . ALA A 1 511 ? 101.405 -49.155 189.642 1.00 58.93 511 ALA A CA 1
ATOM 3698 C C . ALA A 1 511 ? 102.750 -48.510 189.981 1.00 59.42 511 ALA A C 1
ATOM 3699 O O . ALA A 1 511 ? 103.346 -48.789 191.023 1.00 59.89 511 ALA A O 1
ATOM 3701 N N . ALA B 2 4 ? 63.663 -134.281 183.184 1.00 59.98 4 ALA E N 1
ATOM 3702 C CA . ALA B 2 4 ? 62.945 -132.966 183.135 1.00 59.14 4 ALA E CA 1
ATOM 3703 C C . ALA B 2 4 ? 63.923 -131.794 183.059 1.00 57.89 4 ALA E C 1
ATOM 3704 O O . ALA B 2 4 ? 63.910 -131.022 182.095 1.00 58.15 4 ALA E O 1
ATOM 3706 N N . ASN B 2 5 ? 64.777 -131.682 184.074 1.00 55.70 5 ASN E N 1
ATOM 3707 C CA . ASN B 2 5 ? 65.733 -130.578 184.177 1.00 53.18 5 ASN E CA 1
ATOM 3708 C C . ASN B 2 5 ? 66.902 -130.710 183.204 1.00 51.35 5 ASN E C 1
ATOM 3709 O O . ASN B 2 5 ? 67.122 -131.767 182.608 1.00 50.56 5 ASN E O 1
ATOM 3714 N N . GLY B 2 6 ? 67.628 -129.606 183.045 1.00 49.58 6 GLY E N 1
ATOM 3715 C CA . GLY B 2 6 ? 68.865 -129.561 182.268 1.00 47.56 6 GLY E CA 1
ATOM 3716 C C . GLY B 2 6 ? 70.036 -129.171 183.150 1.00 45.50 6 GLY E C 1
ATOM 3717 O O . GLY B 2 6 ? 69.869 -128.938 184.350 1.00 44.68 6 GLY E O 1
ATOM 3718 N N . LYS B 2 7 ? 71.225 -129.110 182.555 1.00 44.08 7 LYS E N 1
ATOM 3719 C CA . LYS B 2 7 ? 72.436 -128.708 183.273 1.00 43.45 7 LYS E CA 1
ATOM 3720 C C . LYS B 2 7 ? 73.301 -127.771 182.436 1.00 40.78 7 LYS E C 1
ATOM 3721 O O . LYS B 2 7 ? 73.279 -127.834 181.207 1.00 39.85 7 LYS E O 1
ATOM 3727 N N . ILE B 2 8 ? 74.074 -126.927 183.119 1.00 39.04 8 ILE E N 1
ATOM 3728 C CA . ILE B 2 8 ? 74.952 -125.948 182.469 1.00 37.86 8 ILE E CA 1
ATOM 3729 C C . ILE B 2 8 ? 76.157 -126.651 181.841 1.00 37.08 8 ILE E C 1
ATOM 3730 O O . ILE B 2 8 ? 76.917 -127.320 182.544 1.00 37.11 8 ILE E O 1
ATOM 3735 N N . THR B 2 9 ? 76.322 -126.496 180.527 1.00 36.51 9 THR E N 1
ATOM 3736 C CA . THR B 2 9 ? 77.488 -127.022 179.804 1.00 36.31 9 THR E CA 1
ATOM 3737 C C . THR B 2 9 ? 78.564 -125.963 179.533 1.00 35.80 9 THR E C 1
ATOM 3738 O O . THR B 2 9 ? 79.755 -126.285 179.571 1.00 36.14 9 THR E O 1
ATOM 3742 N N . GLN B 2 10 ? 78.156 -124.720 179.253 1.00 35.04 10 GLN E N 1
ATOM 3743 C CA . GLN B 2 10 ? 79.104 -123.621 179.011 1.00 34.59 10 GLN E CA 1
ATOM 3744 C C . GLN B 2 10 ? 78.677 -122.292 179.634 1.00 33.57 10 GLN E C 1
ATOM 3745 O O . GLN B 2 10 ? 77.492 -122.044 179.850 1.00 33.21 10 GLN E O 1
ATOM 3751 N N . VAL B 2 11 ? 79.669 -121.448 179.914 1.00 32.69 11 VAL E N 1
ATOM 3752 C CA . VAL B 2 11 ? 79.464 -120.089 180.430 1.00 31.88 11 VAL E CA 1
ATOM 3753 C C . VAL B 2 11 ? 80.500 -119.174 179.769 1.00 31.09 11 VAL E C 1
ATOM 3754 O O . VAL B 2 11 ? 81.701 -119.357 179.978 1.00 31.42 11 VAL E O 1
ATOM 3758 N N . ILE B 2 12 ? 80.029 -118.219 178.962 1.00 29.82 12 ILE E N 1
ATOM 3759 C CA . ILE B 2 12 ? 80.887 -117.279 178.224 1.00 29.33 12 ILE E CA 1
ATOM 3760 C C . ILE B 2 12 ? 80.362 -115.856 178.452 1.00 29.10 12 ILE E C 1
ATOM 3761 O O . ILE B 2 12 ? 79.646 -115.293 177.614 1.00 29.29 12 ILE E O 1
ATOM 3766 N N . GLY B 2 13 ? 80.719 -115.283 179.599 1.00 28.80 13 GLY E N 1
ATOM 3767 C CA . GLY B 2 13 ? 80.182 -113.995 180.028 1.00 28.44 13 GLY E CA 1
ATOM 3768 C C . GLY B 2 13 ? 78.694 -114.125 180.318 1.00 28.62 13 GLY E C 1
ATOM 3769 O O . GLY B 2 13 ? 78.285 -114.998 181.086 1.00 28.25 13 GLY E O 1
ATOM 3770 N N . ALA B 2 14 ? 77.889 -113.278 179.678 1.00 28.51 14 ALA E N 1
ATOM 3771 C CA . ALA B 2 14 ? 76.427 -113.349 179.780 1.00 29.02 14 ALA E CA 1
ATOM 3772 C C . ALA B 2 14 ? 75.815 -114.565 179.060 1.00 29.55 14 ALA E C 1
ATOM 3773 O O . ALA B 2 14 ? 74.675 -114.933 179.347 1.00 29.62 14 ALA E O 1
ATOM 3775 N N . VAL B 2 15 ? 76.560 -115.171 178.131 1.00 30.17 15 VAL E N 1
ATOM 3776 C CA . VAL B 2 15 ? 76.074 -116.311 177.347 1.00 30.80 15 VAL E CA 1
ATOM 3777 C C . VAL B 2 15 ? 76.263 -117.620 178.120 1.00 31.81 15 VAL E C 1
ATOM 3778 O O . VAL B 2 15 ? 77.392 -117.978 178.456 1.00 31.92 15 VAL E O 1
ATOM 3782 N N . VAL B 2 16 ? 75.163 -118.332 178.378 1.00 32.54 16 VAL E N 1
ATOM 3783 C CA . VAL B 2 16 ? 75.185 -119.585 179.148 1.00 33.17 16 VAL E CA 1
ATOM 3784 C C . VAL B 2 16 ? 74.456 -120.690 178.380 1.00 33.55 16 VAL E C 1
ATOM 3785 O O . VAL B 2 16 ? 73.295 -120.518 178.005 1.00 33.77 16 VAL E O 1
ATOM 3789 N N . ASP B 2 17 ? 75.141 -121.816 178.167 1.00 34.18 17 ASP E N 1
ATOM 3790 C CA . ASP B 2 17 ? 74.575 -122.977 177.470 1.00 34.88 17 ASP E CA 1
ATOM 3791 C C . ASP B 2 17 ? 74.067 -124.021 178.460 1.00 35.03 17 ASP E C 1
ATOM 3792 O O . ASP B 2 17 ? 74.753 -124.340 179.432 1.00 34.23 17 ASP E O 1
ATOM 3797 N N . VAL B 2 18 ? 72.874 -124.553 178.187 1.00 35.41 18 VAL E N 1
ATOM 3798 C CA . VAL B 2 18 ? 72.196 -125.503 179.072 1.00 35.97 18 VAL E CA 1
ATOM 3799 C C . VAL B 2 18 ? 71.709 -126.719 178.269 1.00 37.14 18 VAL E C 1
ATOM 3800 O O . VAL B 2 18 ? 70.840 -126.588 177.404 1.00 35.73 18 VAL E O 1
ATOM 3804 N N . GLN B 2 19 ? 72.277 -127.890 178.558 1.00 39.38 19 GLN E N 1
ATOM 3805 C CA . GLN B 2 19 ? 71.863 -129.143 177.921 1.00 41.35 19 GLN E CA 1
ATOM 3806 C C . GLN B 2 19 ? 70.711 -129.756 178.704 1.00 42.27 19 GLN E C 1
ATOM 3807 O O . GLN B 2 19 ? 70.754 -129.786 179.930 1.00 42.55 19 GLN E O 1
ATOM 3813 N N . PHE B 2 20 ? 69.699 -130.249 177.988 1.00 44.07 20 PHE E N 1
ATOM 3814 C CA . PHE B 2 20 ? 68.496 -130.839 178.595 1.00 46.36 20 PHE E CA 1
ATOM 3815 C C . PHE B 2 20 ? 68.363 -132.325 178.274 1.00 48.15 20 PHE E C 1
ATOM 3816 O O . PHE B 2 20 ? 69.009 -132.833 177.357 1.00 47.64 20 PHE E O 1
ATOM 3824 N N . ASP B 2 21 ? 67.524 -133.005 179.054 1.00 51.62 21 ASP E N 1
ATOM 3825 C CA . ASP B 2 21 ? 67.162 -134.404 178.815 1.00 54.43 21 ASP E CA 1
ATOM 3826 C C . ASP B 2 21 ? 65.766 -134.488 178.203 1.00 54.84 21 ASP E C 1
ATOM 3827 O O . ASP B 2 21 ? 65.606 -134.975 177.084 1.00 55.38 21 ASP E O 1
ATOM 3832 N N . GLY B 2 22 ? 64.768 -133.999 178.936 1.00 55.66 22 GLY E N 1
ATOM 3833 C CA . GLY B 2 22 ? 63.363 -134.140 178.544 1.00 56.43 22 GLY E CA 1
ATOM 3834 C C . GLY B 2 22 ? 62.918 -133.164 177.466 1.00 56.32 22 GLY E C 1
ATOM 3835 O O . GLY B 2 22 ? 63.474 -133.149 176.363 1.00 56.55 22 GLY E O 1
ATOM 3836 N N . GLN B 2 23 ? 61.906 -132.356 177.786 1.00 55.47 23 GLN E N 1
ATOM 3837 C CA . GLN B 2 23 ? 61.364 -131.362 176.852 1.00 54.45 23 GLN E CA 1
ATOM 3838 C C . GLN B 2 23 ? 62.348 -130.197 176.694 1.00 51.57 23 GLN E C 1
ATOM 3839 O O . GLN B 2 23 ? 62.861 -129.676 177.686 1.00 50.81 23 GLN E O 1
ATOM 3845 N N . LEU B 2 24 ? 62.605 -129.805 175.447 1.00 48.72 24 LEU E N 1
ATOM 3846 C CA . LEU B 2 24 ? 63.505 -128.688 175.145 1.00 46.80 24 LEU E CA 1
ATOM 3847 C C . LEU B 2 24 ? 62.751 -127.363 175.355 1.00 44.85 24 LEU E C 1
ATOM 3848 O O . LEU B 2 24 ? 61.661 -127.193 174.798 1.00 44.55 24 LEU E O 1
ATOM 3853 N N . PRO B 2 25 ? 63.308 -126.427 176.161 1.00 42.60 25 PRO E N 1
ATOM 3854 C CA . PRO B 2 25 ? 62.587 -125.164 176.390 1.00 41.10 25 PRO E CA 1
ATOM 3855 C C . PRO B 2 25 ? 62.459 -124.301 175.137 1.00 39.37 25 PRO E C 1
ATOM 3856 O O . PRO B 2 25 ? 63.429 -124.154 174.390 1.00 38.92 25 PRO E O 1
ATOM 3860 N N . ALA B 2 26 ? 61.272 -123.734 174.929 1.00 37.98 26 ALA E N 1
ATOM 3861 C CA . ALA B 2 26 ? 60.999 -122.876 173.774 1.00 37.06 26 ALA E CA 1
ATOM 3862 C C . ALA B 2 26 ? 61.734 -121.542 173.887 1.00 36.64 26 ALA E C 1
ATOM 3863 O O . ALA B 2 26 ? 62.135 -121.134 174.980 1.00 36.38 26 ALA E O 1
ATOM 3865 N N . ILE B 2 27 ? 61.901 -120.867 172.753 1.00 35.81 27 ILE E N 1
ATOM 3866 C CA . ILE B 2 27 ? 62.588 -119.570 172.716 1.00 35.38 27 ILE E CA 1
ATOM 3867 C C . ILE B 2 27 ? 61.797 -118.543 173.543 1.00 34.47 27 ILE E C 1
ATOM 3868 O O . ILE B 2 27 ? 60.566 -118.560 173.549 1.00 34.13 27 ILE E O 1
ATOM 3873 N N . LEU B 2 28 ? 62.537 -117.702 174.272 1.00 33.68 28 LEU E N 1
ATOM 3874 C CA . LEU B 2 28 ? 62.012 -116.721 175.244 1.00 32.91 28 LEU E CA 1
ATOM 3875 C C . LEU B 2 28 ? 61.573 -117.287 176.606 1.00 32.69 28 LEU E C 1
ATOM 3876 O O . LEU B 2 28 ? 61.136 -116.520 177.462 1.00 32.30 28 LEU E O 1
ATOM 3881 N N . ASN B 2 29 ? 61.703 -118.599 176.827 1.00 32.87 29 ASN E N 1
ATOM 3882 C CA . ASN B 2 29 ? 61.399 -119.181 178.143 1.00 32.94 29 ASN E CA 1
ATOM 3883 C C . ASN B 2 29 ? 62.417 -118.751 179.192 1.00 32.69 29 ASN E C 1
ATOM 3884 O O . ASN B 2 29 ? 63.609 -118.631 178.898 1.00 31.72 29 ASN E O 1
ATOM 3889 N N . ALA B 2 30 ? 61.929 -118.529 180.412 1.00 33.04 30 ALA E N 1
ATOM 3890 C CA . ALA B 2 30 ? 62.780 -118.262 181.562 1.00 33.11 30 ALA E CA 1
ATOM 3891 C C . ALA B 2 30 ? 63.245 -119.588 182.159 1.00 34.19 30 ALA E C 1
ATOM 3892 O O . ALA B 2 30 ? 62.433 -120.480 182.405 1.00 34.44 30 ALA E O 1
ATOM 3894 N N . LEU B 2 31 ? 64.556 -119.719 182.356 1.00 34.84 31 LEU E N 1
ATOM 3895 C CA . LEU B 2 31 ? 65.142 -120.820 183.113 1.00 35.14 31 LEU E CA 1
ATOM 3896 C C . LEU B 2 31 ? 65.640 -120.264 184.448 1.00 35.71 31 LEU E C 1
ATOM 3897 O O . LEU B 2 31 ? 65.913 -119.067 184.553 1.00 35.41 31 LEU E O 1
ATOM 3902 N N . GLU B 2 32 ? 65.749 -121.129 185.456 1.00 35.98 32 GLU E N 1
ATOM 3903 C CA . GLU B 2 32 ? 66.265 -120.749 186.781 1.00 36.63 32 GLU E CA 1
ATOM 3904 C C . GLU B 2 32 ? 67.436 -121.642 187.181 1.00 36.92 32 GLU E C 1
ATOM 3905 O O . GLU B 2 32 ? 67.471 -122.819 186.829 1.00 37.13 32 GLU E O 1
ATOM 3911 N N . THR B 2 33 ? 68.387 -121.071 187.916 1.00 37.51 33 THR E N 1
ATOM 3912 C CA . THR B 2 33 ? 69.534 -121.812 188.456 1.00 38.39 33 THR E CA 1
ATOM 3913 C C . THR B 2 33 ? 70.076 -121.086 189.692 1.00 39.87 33 THR E C 1
ATOM 3914 O O . THR B 2 33 ? 69.844 -119.888 189.854 1.00 40.17 33 THR E O 1
ATOM 3918 N N . GLU B 2 34 ? 70.777 -121.816 190.560 1.00 42.54 34 GLU E N 1
ATOM 3919 C CA . GLU B 2 34 ? 71.317 -121.253 191.810 1.00 44.11 34 GLU E CA 1
ATOM 3920 C C . GLU B 2 34 ? 72.796 -120.909 191.669 1.00 44.28 34 GLU E C 1
ATOM 3921 O O . GLU B 2 34 ? 73.637 -121.807 191.586 1.00 44.52 34 GLU E O 1
ATOM 3927 N N . ASN B 2 35 ? 73.100 -119.609 191.646 1.00 44.26 35 ASN E N 1
ATOM 3928 C CA . ASN B 2 35 ? 74.477 -119.119 191.629 1.00 43.96 35 ASN E CA 1
ATOM 3929 C C . ASN B 2 35 ? 74.887 -118.698 193.040 1.00 44.99 35 ASN E C 1
ATOM 3930 O O . ASN B 2 35 ? 74.598 -117.577 193.475 1.00 44.07 35 ASN E O 1
ATOM 3935 N N . ASN B 2 36 ? 75.552 -119.618 193.743 1.00 46.94 36 ASN E N 1
ATOM 3936 C CA . ASN B 2 36 ? 75.997 -119.423 195.127 1.00 47.64 36 ASN E CA 1
ATOM 3937 C C . ASN B 2 36 ? 74.862 -118.971 196.046 1.00 47.84 36 ASN E C 1
ATOM 3938 O O . ASN B 2 36 ? 74.947 -117.927 196.696 1.00 49.21 36 ASN E O 1
ATOM 3943 N N . GLY B 2 37 ? 73.788 -119.759 196.067 1.00 48.47 37 GLY E N 1
ATOM 3944 C CA . GLY B 2 37 ? 72.618 -119.480 196.906 1.00 50.16 37 GLY E CA 1
ATOM 3945 C C . GLY B 2 37 ? 71.541 -118.671 196.201 1.00 51.30 37 GLY E C 1
ATOM 3946 O O . GLY B 2 37 ? 70.400 -119.127 196.078 1.00 52.91 37 GLY E O 1
ATOM 3947 N N . LYS B 2 38 ? 71.904 -117.470 195.748 1.00 50.85 38 LYS E N 1
ATOM 3948 C CA . LYS B 2 38 ? 70.983 -116.566 195.044 1.00 50.27 38 LYS E CA 1
ATOM 3949 C C . LYS B 2 38 ? 70.552 -117.137 193.688 1.00 47.86 38 LYS E C 1
ATOM 3950 O O . LYS B 2 38 ? 71.375 -117.689 192.953 1.00 47.45 38 LYS E O 1
ATOM 3956 N N . ARG B 2 39 ? 69.265 -116.990 193.366 1.00 45.62 39 ARG E N 1
ATOM 3957 C CA . ARG B 2 39 ? 68.715 -117.500 192.104 1.00 44.04 39 ARG E CA 1
ATOM 3958 C C . ARG B 2 39 ? 69.089 -116.603 190.922 1.00 41.48 39 ARG E C 1
ATOM 3959 O O . ARG B 2 39 ? 69.157 -115.378 191.055 1.00 40.59 39 ARG E O 1
ATOM 3967 N N . LEU B 2 40 ? 69.322 -117.235 189.775 1.00 38.43 40 LEU E N 1
ATOM 3968 C CA . LEU B 2 40 ? 69.720 -116.555 188.549 1.00 36.61 40 LEU E CA 1
ATOM 3969 C C . LEU B 2 40 ? 68.764 -116.960 187.436 1.00 35.32 40 LEU E C 1
ATOM 3970 O O . LEU B 2 40 ? 68.627 -118.149 187.143 1.00 34.69 40 LEU E O 1
ATOM 3975 N N . VAL B 2 41 ? 68.120 -115.969 186.819 1.00 33.86 41 VAL E N 1
ATOM 3976 C CA . VAL B 2 41 ? 67.206 -116.197 185.701 1.00 32.81 41 VAL E CA 1
ATOM 3977 C C . VAL B 2 41 ? 67.986 -116.132 184.389 1.00 32.05 41 VAL E C 1
ATOM 3978 O O . VAL B 2 41 ? 68.837 -115.259 184.212 1.00 32.08 41 VAL E O 1
ATOM 3982 N N . LEU B 2 42 ? 67.686 -117.066 183.487 1.00 30.99 42 LEU E N 1
ATOM 3983 C CA . LEU B 2 42 ? 68.296 -117.140 182.161 1.00 30.81 42 LEU E CA 1
ATOM 3984 C C . LEU B 2 42 ? 67.185 -117.190 181.118 1.00 30.62 42 LEU E C 1
ATOM 3985 O O . LEU B 2 42 ? 66.173 -117.860 181.326 1.00 30.74 42 LEU E O 1
ATOM 3990 N N . GLU B 2 43 ? 67.377 -116.497 179.998 1.00 30.29 43 GLU E N 1
ATOM 3991 C CA . GLU B 2 43 ? 66.355 -116.398 178.957 1.00 30.48 43 GLU E CA 1
ATOM 3992 C C . GLU B 2 43 ? 66.826 -117.093 177.686 1.00 30.49 43 GLU E C 1
ATOM 3993 O O . GLU B 2 43 ? 67.906 -116.793 177.182 1.00 30.61 43 GLU E O 1
ATOM 3999 N N . VAL B 2 44 ? 66.002 -118.000 177.163 1.00 30.71 44 VAL E N 1
ATOM 4000 C CA . VAL B 2 44 ? 66.400 -118.874 176.051 1.00 31.18 44 VAL E CA 1
ATOM 4001 C C . VAL B 2 44 ? 66.397 -118.107 174.723 1.00 31.23 44 VAL E C 1
ATOM 4002 O O . VAL B 2 44 ? 65.384 -117.514 174.349 1.00 31.09 44 VAL E O 1
ATOM 4006 N N . ALA B 2 45 ? 67.534 -118.137 174.024 1.00 31.51 45 ALA E N 1
ATOM 4007 C CA . ALA B 2 45 ? 67.725 -117.391 172.776 1.00 32.12 45 ALA E CA 1
ATOM 4008 C C . ALA B 2 45 ? 67.743 -118.269 171.524 1.00 32.79 45 ALA E C 1
ATOM 4009 O O . ALA B 2 45 ? 67.085 -117.938 170.536 1.00 32.60 45 ALA E O 1
ATOM 4011 N N . GLN B 2 46 ? 68.506 -119.365 171.561 1.00 34.07 46 GLN E N 1
ATOM 4012 C CA . GLN B 2 46 ? 68.662 -120.271 170.411 1.00 34.76 46 GLN E CA 1
ATOM 4013 C C . GLN B 2 46 ? 68.636 -121.744 170.820 1.00 35.03 46 GLN E C 1
ATOM 4014 O O . GLN B 2 46 ? 68.896 -122.084 171.974 1.00 35.15 46 GLN E O 1
ATOM 4020 N N . HIS B 2 47 ? 68.312 -122.602 169.853 1.00 36.00 47 HIS E N 1
ATOM 4021 C CA . HIS B 2 47 ? 68.478 -124.049 169.973 1.00 36.29 47 HIS E CA 1
ATOM 4022 C C . HIS B 2 47 ? 69.692 -124.445 169.142 1.00 37.30 47 HIS E C 1
ATOM 4023 O O . HIS B 2 47 ? 69.720 -124.195 167.938 1.00 36.59 47 HIS E O 1
ATOM 4030 N N . LEU B 2 48 ? 70.688 -125.060 169.782 1.00 39.61 48 LEU E N 1
ATOM 4031 C CA . LEU B 2 48 ? 71.986 -125.333 169.145 1.00 41.95 48 LEU E CA 1
ATOM 4032 C C . LEU B 2 48 ? 72.154 -126.740 168.570 1.00 43.81 48 LEU E C 1
ATOM 4033 O O . LEU B 2 48 ? 73.135 -126.998 167.873 1.00 44.63 48 LEU E O 1
ATOM 4038 N N . GLY B 2 49 ? 71.225 -127.646 168.857 1.00 46.40 49 GLY E N 1
ATOM 4039 C CA . GLY B 2 49 ? 71.405 -129.052 168.509 1.00 48.91 49 GLY E CA 1
ATOM 4040 C C . GLY B 2 49 ? 72.187 -129.765 169.598 1.00 51.57 49 GLY E C 1
ATOM 4041 O O . GLY B 2 49 ? 72.780 -129.124 170.477 1.00 51.73 49 GLY E O 1
ATOM 4042 N N . GLU B 2 50 ? 72.196 -131.097 169.523 1.00 53.35 50 GLU E N 1
ATOM 4043 C CA . GLU B 2 50 ? 72.679 -131.968 170.610 1.00 53.31 50 GLU E CA 1
ATOM 4044 C C . GLU B 2 50 ? 71.943 -131.672 171.933 1.00 51.33 50 GLU E C 1
ATOM 4045 O O . GLU B 2 50 ? 72.531 -131.682 173.017 1.00 51.12 50 GLU E O 1
ATOM 4051 N N . ASN B 2 51 ? 70.640 -131.418 171.800 1.00 49.72 51 ASN E N 1
ATOM 4052 C CA . ASN B 2 51 ? 69.724 -131.134 172.904 1.00 48.11 51 ASN E CA 1
ATOM 4053 C C . ASN B 2 51 ? 70.212 -130.047 173.881 1.00 46.97 51 ASN E C 1
ATOM 4054 O O . ASN B 2 51 ? 70.099 -130.187 175.103 1.00 46.40 51 ASN E O 1
ATOM 4059 N N . THR B 2 52 ? 70.729 -128.954 173.315 1.00 45.03 52 THR E N 1
ATOM 4060 C CA . THR B 2 52 ? 71.319 -127.856 174.083 1.00 43.40 52 THR E CA 1
ATOM 4061 C C . THR B 2 52 ? 70.746 -126.503 173.643 1.00 42.06 52 THR E C 1
ATOM 4062 O O . THR B 2 52 ? 70.724 -126.190 172.448 1.00 42.18 52 THR E O 1
ATOM 4066 N N . VAL B 2 53 ? 70.282 -125.716 174.615 1.00 40.12 53 VAL E N 1
ATOM 4067 C CA . VAL B 2 53 ? 69.813 -124.346 174.366 1.00 38.99 53 VAL E CA 1
ATOM 4068 C C . VAL B 2 53 ? 70.885 -123.320 174.748 1.00 37.42 53 VAL E C 1
ATOM 4069 O O . VAL B 2 53 ? 71.756 -123.591 175.575 1.00 36.90 53 VAL E O 1
ATOM 4073 N N . ARG B 2 54 ? 70.777 -122.141 174.138 1.00 35.95 54 ARG E N 1
ATOM 4074 C CA . ARG B 2 54 ? 71.745 -121.048 174.248 1.00 34.78 54 ARG E CA 1
ATOM 4075 C C . ARG B 2 54 ? 71.000 -119.858 174.864 1.00 33.54 54 ARG E C 1
ATOM 4076 O O . ARG B 2 54 ? 70.064 -119.340 174.254 1.00 33.83 54 ARG E O 1
ATOM 4084 N N . THR B 2 55 ? 71.400 -119.447 176.072 1.00 31.63 55 THR E N 1
ATOM 4085 C CA . THR B 2 55 ? 70.668 -118.430 176.847 1.00 31.10 55 THR E CA 1
ATOM 4086 C C . THR B 2 55 ? 71.479 -117.161 177.134 1.00 30.46 55 THR E C 1
ATOM 4087 O O . THR B 2 55 ? 72.710 -117.178 177.098 1.00 30.41 55 THR E O 1
ATOM 4091 N N . ILE B 2 56 ? 70.761 -116.072 177.420 1.00 29.32 56 ILE E N 1
ATOM 4092 C CA . ILE B 2 56 ? 71.339 -114.829 177.936 1.00 28.77 56 ILE E CA 1
ATOM 4093 C C . ILE B 2 56 ? 70.963 -114.720 179.412 1.00 28.38 56 ILE E C 1
ATOM 4094 O O . ILE B 2 56 ? 69.796 -114.890 179.769 1.00 28.14 56 ILE E O 1
ATOM 4099 N N . ALA B 2 57 ? 71.950 -114.420 180.256 1.00 28.16 57 ALA E N 1
ATOM 4100 C CA . ALA B 2 57 ? 71.724 -114.223 181.689 1.00 28.07 57 ALA E CA 1
ATOM 4101 C C . ALA B 2 57 ? 71.066 -112.875 181.953 1.00 28.41 57 ALA E C 1
ATOM 4102 O O . ALA B 2 57 ? 71.244 -111.928 181.187 1.00 28.57 57 ALA E O 1
ATOM 4104 N N . MET B 2 58 ? 70.302 -112.806 183.041 1.00 29.02 58 MET E N 1
ATOM 4105 C CA . MET B 2 58 ? 69.665 -111.566 183.494 1.00 29.54 58 MET E CA 1
ATOM 4106 C C . MET B 2 58 ? 70.389 -110.919 184.682 1.00 29.88 58 MET E C 1
ATOM 4107 O O . MET B 2 58 ? 69.991 -109.841 185.133 1.00 29.33 58 MET E O 1
ATOM 4112 N N . ASP B 2 59 ? 71.446 -111.575 185.171 1.00 30.39 59 ASP E N 1
ATOM 4113 C CA . ASP B 2 59 ? 72.305 -111.054 186.241 1.00 30.96 59 ASP E CA 1
ATOM 4114 C C . ASP B 2 59 ? 73.743 -111.511 185.937 1.00 31.11 59 ASP E C 1
ATOM 4115 O O . ASP B 2 59 ? 73.996 -112.061 184.863 1.00 31.16 59 ASP E O 1
ATOM 4120 N N . ALA B 2 60 ? 74.676 -111.278 186.860 1.00 31.40 60 ALA E N 1
ATOM 4121 C CA . ALA B 2 60 ? 76.063 -111.728 186.707 1.00 31.30 60 ALA E CA 1
ATOM 4122 C C . ALA B 2 60 ? 76.181 -113.257 186.696 1.00 31.36 60 ALA E C 1
ATOM 4123 O O . ALA B 2 60 ? 75.466 -113.940 187.430 1.00 31.26 60 ALA E O 1
ATOM 4125 N N . THR B 2 61 ? 77.078 -113.776 185.854 1.00 31.67 61 THR E N 1
ATOM 4126 C CA . THR B 2 61 ? 77.322 -115.222 185.726 1.00 32.03 61 THR E CA 1
ATOM 4127 C C . THR B 2 61 ? 78.596 -115.701 186.440 1.00 32.52 61 THR E C 1
ATOM 4128 O O . THR B 2 61 ? 78.905 -116.897 186.407 1.00 32.64 61 THR E O 1
ATOM 4132 N N . GLU B 2 62 ? 79.325 -114.787 187.083 1.00 32.89 62 GLU E N 1
ATOM 4133 C CA . GLU B 2 62 ? 80.536 -115.149 187.829 1.00 33.30 62 GLU E CA 1
ATOM 4134 C C . GLU B 2 62 ? 80.134 -116.029 189.010 1.00 33.95 62 GLU E C 1
ATOM 4135 O O . GLU B 2 62 ? 79.195 -115.699 189.732 1.00 34.85 62 GLU E O 1
ATOM 4141 N N . GLY B 2 63 ? 80.824 -117.156 189.179 1.00 34.62 63 GLY E N 1
ATOM 4142 C CA . GLY B 2 63 ? 80.486 -118.136 190.213 1.00 35.43 63 GLY E CA 1
ATOM 4143 C C . GLY B 2 63 ? 79.679 -119.341 189.745 1.00 35.80 63 GLY E C 1
ATOM 4144 O O . GLY B 2 63 ? 79.492 -120.285 190.518 1.00 35.81 63 GLY E O 1
ATOM 4145 N N . LEU B 2 64 ? 79.196 -119.323 188.500 1.00 36.10 64 LEU E N 1
ATOM 4146 C CA . LEU B 2 64 ? 78.507 -120.483 187.925 1.00 36.61 64 LEU E CA 1
ATOM 4147 C C . LEU B 2 64 ? 79.513 -121.577 187.594 1.00 37.08 64 LEU E C 1
ATOM 4148 O O . LEU B 2 64 ? 80.607 -121.289 187.105 1.00 37.84 64 LEU E O 1
ATOM 4153 N N . VAL B 2 65 ? 79.124 -122.824 187.860 1.00 36.93 65 VAL E N 1
ATOM 4154 C CA . VAL B 2 65 ? 79.931 -124.007 187.559 1.00 36.74 65 VAL E CA 1
ATOM 4155 C C . VAL B 2 65 ? 79.182 -124.852 186.529 1.00 36.50 65 VAL E C 1
ATOM 4156 O O . VAL B 2 65 ? 77.949 -124.832 186.484 1.00 36.46 65 VAL E O 1
ATOM 4160 N N . ARG B 2 66 ? 79.925 -125.584 185.701 1.00 36.67 66 ARG E N 1
ATOM 4161 C CA . ARG B 2 66 ? 79.322 -126.534 184.764 1.00 37.11 66 ARG E CA 1
ATOM 4162 C C . ARG B 2 66 ? 78.764 -127.722 185.548 1.00 37.60 66 ARG E C 1
ATOM 4163 O O . ARG B 2 66 ? 79.376 -128.169 186.520 1.00 37.69 66 ARG E O 1
ATOM 4171 N N . GLY B 2 67 ? 77.599 -128.211 185.130 1.00 38.05 67 GLY E N 1
ATOM 4172 C CA . GLY B 2 67 ? 76.916 -129.310 185.811 1.00 37.85 67 GLY E CA 1
ATOM 4173 C C . GLY B 2 67 ? 75.775 -128.902 186.729 1.00 38.21 67 GLY E C 1
ATOM 4174 O O . GLY B 2 67 ? 74.976 -129.757 187.113 1.00 39.30 67 GLY E O 1
ATOM 4175 N N . LEU B 2 68 ? 75.689 -127.617 187.089 1.00 38.59 68 LEU E N 1
ATOM 4176 C CA . LEU B 2 68 ? 74.608 -127.125 187.958 1.00 39.46 68 LEU E CA 1
ATOM 4177 C C . LEU B 2 68 ? 73.239 -127.385 187.329 1.00 38.79 68 LEU E C 1
ATOM 4178 O O . LEU B 2 68 ? 73.071 -127.165 186.130 1.00 37.73 68 LEU E O 1
ATOM 4183 N N . PRO B 2 69 ? 72.260 -127.844 188.135 1.00 38.77 69 PRO E N 1
ATOM 4184 C CA . PRO B 2 69 ? 70.929 -128.093 187.577 1.00 38.92 69 PRO E CA 1
ATOM 4185 C C . PRO B 2 69 ? 70.207 -126.798 187.180 1.00 38.88 69 PRO E C 1
ATOM 4186 O O . PRO B 2 69 ? 70.394 -125.759 187.821 1.00 38.39 69 PRO E O 1
ATOM 4190 N N . VAL B 2 70 ? 69.410 -126.880 186.116 1.00 38.85 70 VAL E N 1
ATOM 4191 C CA . VAL B 2 70 ? 68.672 -125.742 185.572 1.00 38.97 70 VAL E CA 1
ATOM 4192 C C . VAL B 2 70 ? 67.211 -126.157 185.379 1.00 39.01 70 VAL E C 1
ATOM 4193 O O . VAL B 2 70 ? 66.938 -127.163 184.719 1.00 38.56 70 VAL E O 1
ATOM 4197 N N . LYS B 2 71 ? 66.287 -125.385 185.954 1.00 39.12 71 LYS E N 1
ATOM 4198 C CA . LYS B 2 71 ? 64.851 -125.640 185.826 1.00 39.85 71 LYS E CA 1
ATOM 4199 C C . LYS B 2 71 ? 64.254 -124.814 184.687 1.00 38.78 71 LYS E C 1
ATOM 4200 O O . LYS B 2 71 ? 64.518 -123.620 184.590 1.00 38.57 71 LYS E O 1
ATOM 4206 N N . ASP B 2 72 ? 63.459 -125.462 183.834 1.00 38.16 72 ASP E N 1
ATOM 4207 C CA . ASP B 2 72 ? 62.620 -124.780 182.848 1.00 37.61 72 ASP E CA 1
ATOM 4208 C C . ASP B 2 72 ? 61.326 -124.381 183.550 1.00 37.76 72 ASP E C 1
ATOM 4209 O O . ASP B 2 72 ? 60.616 -125.246 184.065 1.00 39.38 72 ASP E O 1
ATOM 4214 N N . THR B 2 73 ? 61.021 -123.082 183.563 1.00 36.90 73 THR E N 1
ATOM 4215 C CA . THR B 2 73 ? 59.812 -122.569 184.219 1.00 36.19 73 THR E CA 1
ATOM 4216 C C . THR B 2 73 ? 58.523 -122.868 183.449 1.00 36.22 73 THR E C 1
ATOM 4217 O O . THR B 2 73 ? 57.440 -122.841 184.038 1.00 35.81 73 THR E O 1
ATOM 4221 N N . GLY B 2 74 ? 58.636 -123.122 182.143 1.00 36.40 74 GLY E N 1
ATOM 4222 C CA . GLY B 2 74 ? 57.480 -123.452 181.302 1.00 36.96 74 GLY E CA 1
ATOM 4223 C C . GLY B 2 74 ? 57.050 -122.315 180.393 1.00 37.15 74 GLY E C 1
ATOM 4224 O O . GLY B 2 74 ? 56.691 -122.551 179.239 1.00 37.82 74 GLY E O 1
ATOM 4225 N N . GLY B 2 75 ? 57.072 -121.088 180.918 1.00 36.83 75 GLY E N 1
ATOM 4226 C CA . GLY B 2 75 ? 56.756 -119.881 180.148 1.00 36.64 75 GLY E CA 1
ATOM 4227 C C . GLY B 2 75 ? 57.902 -118.882 180.161 1.00 36.77 75 GLY E C 1
ATOM 4228 O O . GLY B 2 75 ? 59.012 -119.215 180.594 1.00 36.95 75 GLY E O 1
ATOM 4229 N N . PRO B 2 76 ? 57.648 -117.646 179.681 1.00 36.30 76 PRO E N 1
ATOM 4230 C CA . PRO B 2 76 ? 58.669 -116.590 179.732 1.00 35.92 76 PRO E CA 1
ATOM 4231 C C . PRO B 2 76 ? 58.887 -116.025 181.138 1.00 35.39 76 PRO E C 1
ATOM 4232 O O . PRO B 2 76 ? 58.320 -116.540 182.109 1.00 36.01 76 PRO E O 1
ATOM 4236 N N . ILE B 2 77 ? 59.715 -114.983 181.235 1.00 34.61 77 ILE E N 1
ATOM 4237 C CA . ILE B 2 77 ? 59.950 -114.274 182.502 1.00 34.23 77 ILE E CA 1
ATOM 4238 C C . ILE B 2 77 ? 58.626 -113.696 183.006 1.00 33.95 77 ILE E C 1
ATOM 4239 O O . ILE B 2 77 ? 57.972 -112.941 182.288 1.00 32.90 77 ILE E O 1
ATOM 4244 N N . MET B 2 78 ? 58.241 -114.080 184.226 1.00 34.36 78 MET E N 1
ATOM 4245 C CA . MET B 2 78 ? 57.015 -113.597 184.876 1.00 34.77 78 MET E CA 1
ATOM 4246 C C . MET B 2 78 ? 57.380 -112.538 185.906 1.00 33.87 78 MET E C 1
ATOM 4247 O O . MET B 2 78 ? 58.388 -112.676 186.599 1.00 33.86 78 MET E O 1
ATOM 4252 N N . VAL B 2 79 ? 56.553 -111.497 186.011 1.00 33.44 79 VAL E N 1
ATOM 4253 C CA . VAL B 2 79 ? 56.789 -110.392 186.952 1.00 33.66 79 VAL E CA 1
ATOM 4254 C C . VAL B 2 79 ? 55.515 -110.018 187.713 1.00 33.47 79 VAL E C 1
ATOM 4255 O O . VAL B 2 79 ? 54.413 -110.237 187.200 1.00 32.71 79 VAL E O 1
ATOM 4259 N N . PRO B 2 80 ? 55.657 -109.444 188.932 1.00 33.67 80 PRO E N 1
ATOM 4260 C CA . PRO B 2 80 ? 54.472 -108.978 189.662 1.00 33.95 80 PRO E CA 1
ATOM 4261 C C . PRO B 2 80 ? 53.758 -107.841 188.936 1.00 34.40 80 PRO E C 1
ATOM 4262 O O . PRO B 2 80 ? 54.414 -107.005 188.307 1.00 34.65 80 PRO E O 1
ATOM 4266 N N . VAL B 2 81 ? 52.429 -107.827 189.017 1.00 34.73 81 VAL E N 1
ATOM 4267 C CA . VAL B 2 81 ? 51.611 -106.776 188.402 1.00 35.46 81 VAL E CA 1
ATOM 4268 C C . VAL B 2 81 ? 50.474 -106.363 189.341 1.00 36.17 81 VAL E C 1
ATOM 4269 O O . VAL B 2 81 ? 50.284 -106.968 190.400 1.00 36.90 81 VAL E O 1
ATOM 4273 N N . GLY B 2 82 ? 49.743 -105.319 188.954 1.00 36.53 82 GLY E N 1
ATOM 4274 C CA . GLY B 2 82 ? 48.634 -104.790 189.747 1.00 36.66 82 GLY E CA 1
ATOM 4275 C C . GLY B 2 82 ? 49.077 -103.694 190.698 1.00 37.11 82 GLY E C 1
ATOM 4276 O O . GLY B 2 82 ? 50.182 -103.158 190.572 1.00 36.75 82 GLY E O 1
ATOM 4277 N N . ASP B 2 83 ? 48.213 -103.383 191.663 1.00 37.77 83 ASP E N 1
ATOM 4278 C CA . ASP B 2 83 ? 48.414 -102.255 192.592 1.00 37.88 83 ASP E CA 1
ATOM 4279 C C . ASP B 2 83 ? 49.650 -102.357 193.497 1.00 37.40 83 ASP E C 1
ATOM 4280 O O . ASP B 2 83 ? 50.126 -101.335 194.004 1.00 37.82 83 ASP E O 1
ATOM 4285 N N . ALA B 2 84 ? 50.161 -103.571 193.705 1.00 36.06 84 ALA E N 1
ATOM 4286 C CA . ALA B 2 84 ? 51.370 -103.780 194.509 1.00 35.17 84 ALA E CA 1
ATOM 4287 C C . ALA B 2 84 ? 52.648 -103.151 193.917 1.00 34.20 84 ALA E C 1
ATOM 4288 O O . ALA B 2 84 ? 53.604 -102.885 194.653 1.00 33.36 84 ALA E O 1
ATOM 4290 N N . THR B 2 85 ? 52.663 -102.929 192.601 1.00 32.92 85 THR E N 1
ATOM 4291 C CA . THR B 2 85 ? 53.786 -102.266 191.931 1.00 31.97 85 THR E CA 1
ATOM 4292 C C . THR B 2 85 ? 53.804 -100.747 192.137 1.00 32.05 85 THR E C 1
ATOM 4293 O O . THR B 2 85 ? 54.857 -100.126 191.998 1.00 32.38 85 THR E O 1
ATOM 4297 N N . LEU B 2 86 ? 52.656 -100.154 192.470 1.00 32.15 86 LEU E N 1
ATOM 4298 C CA . LEU B 2 86 ? 52.549 -98.694 192.616 1.00 32.28 86 LEU E CA 1
ATOM 4299 C C . LEU B 2 86 ? 53.449 -98.168 193.734 1.00 31.46 86 LEU E C 1
ATOM 4300 O O . LEU B 2 86 ? 53.405 -98.664 194.858 1.00 31.59 86 LEU E O 1
ATOM 4305 N N . GLY B 2 87 ? 54.286 -97.186 193.398 1.00 30.98 87 GLY E N 1
ATOM 4306 C CA . GLY B 2 87 ? 55.244 -96.603 194.341 1.00 30.55 87 GLY E CA 1
ATOM 4307 C C . GLY B 2 87 ? 56.504 -97.414 194.614 1.00 29.73 87 GLY E C 1
ATOM 4308 O O . GLY B 2 87 ? 57.333 -96.998 195.430 1.00 29.76 87 GLY E O 1
ATOM 4309 N N . ARG B 2 88 ? 56.658 -98.555 193.937 1.00 28.94 88 ARG E N 1
ATOM 4310 C CA . ARG B 2 88 ? 57.811 -99.437 194.115 1.00 28.78 88 ARG E CA 1
ATOM 4311 C C . ARG B 2 88 ? 58.770 -99.277 192.945 1.00 28.26 88 ARG E C 1
ATOM 4312 O O . ARG B 2 88 ? 58.402 -98.737 191.902 1.00 27.83 88 ARG E O 1
ATOM 4320 N N . ILE B 2 89 ? 60.000 -99.750 193.134 1.00 28.19 89 ILE E N 1
ATOM 4321 C CA . ILE B 2 89 ? 60.981 -99.863 192.053 1.00 28.28 89 ILE E CA 1
ATOM 4322 C C . ILE B 2 89 ? 61.283 -101.350 191.894 1.00 28.01 89 ILE E C 1
ATOM 4323 O O . ILE B 2 89 ? 61.703 -101.998 192.855 1.00 28.13 89 ILE E O 1
ATOM 4328 N N . LEU B 2 90 ? 61.052 -101.881 190.693 1.00 27.85 90 LEU E N 1
ATOM 4329 C CA . LEU B 2 90 ? 61.352 -103.278 190.377 1.00 27.75 90 LEU E CA 1
ATOM 4330 C C . LEU B 2 90 ? 62.497 -103.364 189.386 1.00 27.51 90 LEU E C 1
ATOM 4331 O O . LEU B 2 90 ? 62.692 -102.457 188.581 1.00 27.85 90 LEU E O 1
ATOM 4336 N N . ASN B 2 91 ? 63.241 -104.465 189.446 1.00 26.99 91 ASN E N 1
ATOM 4337 C CA . ASN B 2 91 ? 64.227 -104.791 188.416 1.00 26.87 91 ASN E CA 1
ATOM 4338 C C . ASN B 2 91 ? 63.564 -105.577 187.277 1.00 26.99 91 ASN E C 1
ATOM 4339 O O . ASN B 2 91 ? 62.355 -105.821 187.311 1.00 26.69 91 ASN E O 1
ATOM 4344 N N . VAL B 2 92 ? 64.357 -105.965 186.279 1.00 27.35 92 VAL E N 1
ATOM 4345 C CA . VAL B 2 92 ? 63.862 -106.684 185.092 1.00 27.45 92 VAL E CA 1
ATOM 4346 C C . VAL B 2 92 ? 63.059 -107.967 185.385 1.00 27.87 92 VAL E C 1
ATOM 4347 O O . VAL B 2 92 ? 62.102 -108.275 184.666 1.00 27.81 92 VAL E O 1
ATOM 4351 N N . VAL B 2 93 ? 63.439 -108.701 186.431 1.00 27.87 93 VAL E N 1
ATOM 4352 C CA . VAL B 2 93 ? 62.741 -109.947 186.799 1.00 28.32 93 VAL E CA 1
ATOM 4353 C C . VAL B 2 93 ? 61.720 -109.760 187.936 1.00 28.84 93 VAL E C 1
ATOM 4354 O O . VAL B 2 93 ? 61.302 -110.734 188.567 1.00 29.12 93 VAL E O 1
ATOM 4358 N N . GLY B 2 94 ? 61.310 -108.515 188.182 1.00 29.23 94 GLY E N 1
ATOM 4359 C CA . GLY B 2 94 ? 60.230 -108.221 189.118 1.00 29.77 94 GLY E CA 1
ATOM 4360 C C . GLY B 2 94 ? 60.589 -108.196 190.593 1.00 30.17 94 GLY E C 1
ATOM 4361 O O . GLY B 2 94 ? 59.693 -108.149 191.436 1.00 30.25 94 GLY E O 1
ATOM 4362 N N . GLU B 2 95 ? 61.883 -108.218 190.913 1.00 30.66 95 GLU E N 1
ATOM 4363 C CA . GLU B 2 95 ? 62.339 -108.147 192.301 1.00 31.17 95 GLU E CA 1
ATOM 4364 C C . GLU B 2 95 ? 62.409 -106.684 192.729 1.00 30.98 95 GLU E C 1
ATOM 4365 O O . GLU B 2 95 ? 62.757 -105.830 191.913 1.00 31.26 95 GLU E O 1
ATOM 4371 N N . PRO B 2 96 ? 62.094 -106.389 194.007 1.00 31.26 96 PRO E N 1
ATOM 4372 C CA . PRO B 2 96 ? 62.179 -105.007 194.487 1.00 31.22 96 PRO E CA 1
ATOM 4373 C C . PRO B 2 96 ? 63.627 -104.542 194.688 1.00 31.05 96 PRO E C 1
ATOM 4374 O O . PRO B 2 96 ? 64.403 -105.242 195.336 1.00 30.77 96 PRO E O 1
ATOM 4378 N N . VAL B 2 97 ? 63.970 -103.377 194.131 1.00 31.16 97 VAL E N 1
ATOM 4379 C CA . VAL B 2 97 ? 65.312 -102.768 194.289 1.00 31.34 97 VAL E CA 1
ATOM 4380 C C . VAL B 2 97 ? 65.261 -101.416 195.029 1.00 31.70 97 VAL E C 1
ATOM 4381 O O . VAL B 2 97 ? 66.196 -100.615 194.948 1.00 31.88 97 VAL E O 1
ATOM 4385 N N . ASP B 2 98 ? 64.180 -101.198 195.779 1.00 32.31 98 ASP E N 1
ATOM 4386 C CA . ASP B 2 98 ? 63.961 -99.965 196.546 1.00 32.92 98 ASP E CA 1
ATOM 4387 C C . ASP B 2 98 ? 64.076 -100.186 198.062 1.00 34.51 98 ASP E C 1
ATOM 4388 O O . ASP B 2 98 ? 63.744 -99.287 198.838 1.00 34.27 98 ASP E O 1
ATOM 4393 N N . GLU B 2 99 ? 64.526 -101.380 198.468 1.00 36.33 99 GLU E N 1
ATOM 4394 C CA . GLU B 2 99 ? 64.660 -101.771 199.880 1.00 37.80 99 GLU E CA 1
ATOM 4395 C C . GLU B 2 99 ? 63.359 -101.641 200.692 1.00 38.88 99 GLU E C 1
ATOM 4396 O O . GLU B 2 99 ? 63.398 -101.395 201.897 1.00 39.21 99 GLU E O 1
ATOM 4402 N N . GLY B 2 100 ? 62.217 -101.835 200.031 1.00 40.44 100 GLY E N 1
ATOM 4403 C CA . GLY B 2 100 ? 60.903 -101.660 200.653 1.00 42.09 100 GLY E CA 1
ATOM 4404 C C . GLY B 2 100 ? 60.146 -102.951 200.922 1.00 43.57 100 GLY E C 1
ATOM 4405 O O . GLY B 2 100 ? 58.914 -102.948 200.942 1.00 44.31 100 GLY E O 1
ATOM 4406 N N . GLY B 2 101 ? 60.869 -104.052 201.131 1.00 44.60 101 GLY E N 1
ATOM 4407 C CA . GLY B 2 101 ? 60.250 -105.337 201.457 1.00 45.99 101 GLY E CA 1
ATOM 4408 C C . GLY B 2 101 ? 59.641 -106.034 200.250 1.00 47.48 101 GLY E C 1
ATOM 4409 O O . GLY B 2 101 ? 59.851 -105.601 199.113 1.00 47.99 101 GLY E O 1
ATOM 4410 N N . PRO B 2 102 ? 58.879 -107.123 200.488 1.00 48.79 102 PRO E N 1
ATOM 4411 C CA . PRO B 2 102 ? 58.337 -107.923 199.387 1.00 48.70 102 PRO E CA 1
ATOM 4412 C C . PRO B 2 102 ? 57.184 -107.243 198.646 1.00 48.18 102 PRO E C 1
ATOM 4413 O O . PRO B 2 102 ? 56.426 -106.476 199.245 1.00 46.25 102 PRO E O 1
ATOM 4417 N N . VAL B 2 103 ? 57.079 -107.531 197.350 1.00 48.92 103 VAL E N 1
ATOM 4418 C CA . VAL B 2 103 ? 55.987 -107.044 196.510 1.00 49.91 103 VAL E CA 1
ATOM 4419 C C . VAL B 2 103 ? 54.858 -108.074 196.579 1.00 52.06 103 VAL E C 1
ATOM 4420 O O . VAL B 2 103 ? 54.839 -109.046 195.812 1.00 52.04 103 VAL E O 1
ATOM 4424 N N . GLU B 2 104 ? 53.928 -107.859 197.509 1.00 53.02 104 GLU E N 1
ATOM 4425 C CA . GLU B 2 104 ? 52.849 -108.814 197.771 1.00 53.03 104 GLU E CA 1
ATOM 4426 C C . GLU B 2 104 ? 51.714 -108.630 196.771 1.00 51.55 104 GLU E C 1
ATOM 4427 O O . GLU B 2 104 ? 50.680 -108.036 197.083 1.00 51.76 104 GLU E O 1
ATOM 4433 N N . ALA B 2 105 ? 51.935 -109.149 195.564 1.00 50.37 105 ALA E N 1
ATOM 4434 C CA . ALA B 2 105 ? 50.959 -109.106 194.477 1.00 49.62 105 ALA E CA 1
ATOM 4435 C C . ALA B 2 105 ? 50.246 -110.448 194.366 1.00 49.22 105 ALA E C 1
ATOM 4436 O O . ALA B 2 105 ? 50.817 -111.493 194.691 1.00 49.21 105 ALA E O 1
ATOM 4438 N N . THR B 2 106 ? 49.000 -110.403 193.897 1.00 48.53 106 THR E N 1
ATOM 4439 C CA . THR B 2 106 ? 48.174 -111.597 193.705 1.00 48.00 106 THR E CA 1
ATOM 4440 C C . THR B 2 106 ? 48.374 -112.229 192.325 1.00 46.99 106 THR E C 1
ATOM 4441 O O . THR B 2 106 ? 48.309 -113.454 192.194 1.00 46.96 106 THR E O 1
ATOM 4445 N N . GLN B 2 107 ? 48.605 -111.394 191.309 1.00 45.87 107 GLN E N 1
ATOM 4446 C CA . GLN B 2 107 ? 48.783 -111.849 189.924 1.00 45.25 107 GLN E CA 1
ATOM 4447 C C . GLN B 2 107 ? 50.205 -111.618 189.410 1.00 43.12 107 GLN E C 1
ATOM 4448 O O . GLN B 2 107 ? 50.915 -110.724 189.879 1.00 41.73 107 GLN E O 1
ATOM 4454 N N . THR B 2 108 ? 50.605 -112.448 188.446 1.00 41.24 108 THR E N 1
ATOM 4455 C CA . THR B 2 108 ? 51.861 -112.290 187.715 1.00 40.11 108 THR E CA 1
ATOM 4456 C C . THR B 2 108 ? 51.593 -112.431 186.219 1.00 39.85 108 THR E C 1
ATOM 4457 O O . THR B 2 108 ? 50.669 -113.144 185.811 1.00 39.68 108 THR E O 1
ATOM 4461 N N . ARG B 2 109 ? 52.412 -111.757 185.411 1.00 39.03 109 ARG E N 1
ATOM 4462 C CA . ARG B 2 109 ? 52.230 -111.720 183.961 1.00 38.74 109 ARG E CA 1
ATOM 4463 C C . ARG B 2 109 ? 53.565 -111.821 183.224 1.00 37.79 109 ARG E C 1
ATOM 4464 O O . ARG B 2 109 ? 54.586 -111.327 183.706 1.00 38.37 109 ARG E O 1
ATOM 4472 N N . ALA B 2 110 ? 53.538 -112.456 182.052 1.00 36.67 110 ALA E N 1
ATOM 4473 C CA . ALA B 2 110 ? 54.735 -112.671 181.239 1.00 36.18 110 ALA E CA 1
ATOM 4474 C C . ALA B 2 110 ? 55.173 -111.379 180.552 1.00 36.24 110 ALA E C 1
ATOM 4475 O O . ALA B 2 110 ? 54.332 -110.631 180.047 1.00 36.21 110 ALA E O 1
ATOM 4477 N N . ILE B 2 111 ? 56.484 -111.130 180.519 1.00 36.35 111 ILE E N 1
ATOM 4478 C CA . ILE B 2 111 ? 57.021 -109.907 179.895 1.00 36.47 111 ILE E CA 1
ATOM 4479 C C . ILE B 2 111 ? 56.916 -109.914 178.366 1.00 36.94 111 ILE E C 1
ATOM 4480 O O . ILE B 2 111 ? 56.750 -108.858 177.755 1.00 36.60 111 ILE E O 1
ATOM 4485 N N . HIS B 2 112 ? 57.032 -111.096 177.762 1.00 38.02 112 HIS E N 1
ATOM 4486 C CA . HIS B 2 112 ? 56.809 -111.267 176.327 1.00 39.24 112 HIS E CA 1
ATOM 4487 C C . HIS B 2 112 ? 55.348 -111.629 176.099 1.00 41.64 112 HIS E C 1
ATOM 4488 O O . HIS B 2 112 ? 54.825 -112.559 176.719 1.00 41.85 112 HIS E O 1
ATOM 4495 N N . GLN B 2 113 ? 54.699 -110.879 175.213 1.00 44.90 113 GLN E N 1
ATOM 4496 C CA . GLN B 2 113 ? 53.264 -110.997 174.980 1.00 47.70 113 GLN E CA 1
ATOM 4497 C C . GLN B 2 113 ? 52.963 -110.665 173.523 1.00 50.83 113 GLN E C 1
ATOM 4498 O O . GLN B 2 113 ? 53.565 -109.747 172.962 1.00 51.02 113 GLN E O 1
ATOM 4504 N N . GLN B 2 114 ? 52.045 -111.414 172.913 1.00 55.68 114 GLN E N 1
ATOM 4505 C CA . GLN B 2 114 ? 51.626 -111.143 171.531 1.00 59.31 114 GLN E CA 1
ATOM 4506 C C . GLN B 2 114 ? 50.818 -109.843 171.459 1.00 61.72 114 GLN E C 1
ATOM 4507 O O . GLN B 2 114 ? 50.155 -109.460 172.428 1.00 61.58 114 GLN E O 1
ATOM 4513 N N . ALA B 2 115 ? 50.889 -109.175 170.309 1.00 64.86 115 ALA E N 1
ATOM 4514 C CA . ALA B 2 115 ? 50.259 -107.863 170.125 1.00 67.37 115 ALA E CA 1
ATOM 4515 C C . ALA B 2 115 ? 48.729 -107.969 170.076 1.00 69.70 115 ALA E C 1
ATOM 4516 O O . ALA B 2 115 ? 48.200 -109.028 169.725 1.00 70.24 115 ALA E O 1
ATOM 4518 N N . PRO B 2 116 ? 48.014 -106.879 170.441 1.00 72.38 116 PRO E N 1
ATOM 4519 C CA . PRO B 2 116 ? 46.563 -106.837 170.217 1.00 74.51 116 PRO E CA 1
ATOM 4520 C C . PRO B 2 116 ? 46.192 -106.924 168.730 1.00 78.04 116 PRO E C 1
ATOM 4521 O O . PRO B 2 116 ? 46.729 -106.168 167.915 1.00 78.30 116 PRO E O 1
ATOM 4525 N N . ASP B 2 117 ? 45.292 -107.849 168.396 1.00 81.49 117 ASP E N 1
ATOM 4526 C CA . ASP B 2 117 ? 44.862 -108.075 167.004 1.00 83.96 117 ASP E CA 1
ATOM 4527 C C . ASP B 2 117 ? 43.920 -106.968 166.499 1.00 86.58 117 ASP E C 1
ATOM 4528 O O . ASP B 2 117 ? 43.524 -106.085 167.264 1.00 88.07 117 ASP E O 1
ATOM 4533 N N . PHE B 2 118 ? 43.575 -107.021 165.211 1.00 89.18 118 PHE E N 1
ATOM 4534 C CA . PHE B 2 118 ? 42.734 -105.990 164.569 1.00 89.95 118 PHE E CA 1
ATOM 4535 C C . PHE B 2 118 ? 41.328 -105.876 165.172 1.00 90.08 118 PHE E C 1
ATOM 4536 O O . PHE B 2 118 ? 40.752 -104.785 165.190 1.00 89.84 118 PHE E O 1
ATOM 4544 N N . ALA B 2 119 ? 40.784 -106.994 165.655 1.00 89.49 119 ALA E N 1
ATOM 4545 C CA . ALA B 2 119 ? 39.563 -106.977 166.466 1.00 88.85 119 ALA E CA 1
ATOM 4546 C C . ALA B 2 119 ? 39.876 -106.374 167.839 1.00 87.89 119 ALA E C 1
ATOM 4547 O O . ALA B 2 119 ? 40.898 -106.704 168.445 1.00 87.54 119 ALA E O 1
ATOM 4549 N N . ALA B 2 120 ? 39.002 -105.479 168.305 1.00 86.39 120 ALA E N 1
ATOM 4550 C CA . ALA B 2 120 ? 39.169 -104.735 169.570 1.00 85.36 120 ALA E CA 1
ATOM 4551 C C . ALA B 2 120 ? 40.190 -103.581 169.541 1.00 83.88 120 ALA E C 1
ATO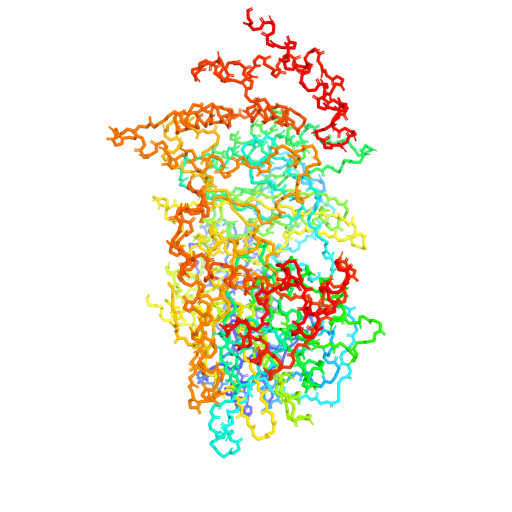M 4552 O O . ALA B 2 120 ? 40.379 -102.924 170.565 1.00 84.00 120 ALA E O 1
ATOM 4554 N N . GLN B 2 121 ? 40.834 -103.325 168.396 1.00 81.23 121 GLN E N 1
ATOM 4555 C CA . GLN B 2 121 ? 41.608 -102.089 168.210 1.00 79.57 121 GLN E CA 1
ATOM 4556 C C . GLN B 2 121 ? 40.631 -100.947 167.948 1.00 77.85 121 GLN E C 1
ATOM 4557 O O . GLN B 2 121 ? 39.731 -101.080 167.115 1.00 76.48 121 GLN E O 1
ATOM 4563 N N . ALA B 2 122 ? 40.818 -99.832 168.652 1.00 76.72 122 ALA E N 1
ATOM 4564 C CA . ALA B 2 122 ? 39.904 -98.694 168.564 1.00 75.37 122 ALA E CA 1
ATOM 4565 C C . ALA B 2 122 ? 40.013 -98.049 167.189 1.00 74.70 122 ALA E C 1
ATOM 4566 O O . ALA B 2 122 ? 41.106 -97.672 166.764 1.00 74.26 122 ALA E O 1
ATOM 4568 N N . THR B 2 123 ? 38.880 -97.955 166.493 1.00 74.27 123 THR E N 1
ATOM 4569 C CA . THR B 2 123 ? 38.836 -97.366 165.151 1.00 73.23 123 THR E CA 1
ATOM 4570 C C . THR B 2 123 ? 39.099 -95.851 165.201 1.00 71.08 123 THR E C 1
ATOM 4571 O O . THR B 2 123 ? 38.596 -95.159 166.093 1.00 69.84 123 THR E O 1
ATOM 4575 N N . ALA B 2 124 ? 39.914 -95.369 164.256 1.00 67.94 124 ALA E N 1
ATOM 4576 C CA . ALA B 2 124 ? 40.286 -93.945 164.121 1.00 64.55 124 ALA E CA 1
ATOM 4577 C C . ALA B 2 124 ? 41.187 -93.418 165.248 1.00 59.91 124 ALA E C 1
ATOM 4578 O O . ALA B 2 124 ? 41.124 -93.885 166.386 1.00 59.00 124 ALA E O 1
ATOM 4580 N N . SER B 2 125 ? 42.021 -92.435 164.913 1.00 55.44 125 SER E N 1
ATOM 4581 C CA . SER B 2 125 ? 42.875 -91.768 165.900 1.00 52.03 125 SER E CA 1
ATOM 4582 C C . SER B 2 125 ? 42.036 -90.914 166.845 1.00 49.78 125 SER E C 1
ATOM 4583 O O . SER B 2 125 ? 40.972 -90.413 166.469 1.00 48.67 125 SER E O 1
ATOM 4586 N N . GLU B 2 126 ? 42.534 -90.754 168.068 1.00 47.26 126 GLU E N 1
ATOM 4587 C CA . GLU B 2 126 ? 41.788 -90.120 169.150 1.00 45.11 126 GLU E CA 1
ATOM 4588 C C . GLU B 2 126 ? 42.738 -89.358 170.070 1.00 42.78 126 GLU E C 1
ATOM 4589 O O . GLU B 2 126 ? 43.818 -89.851 170.396 1.00 41.97 126 GLU E O 1
ATOM 4595 N N . ILE B 2 127 ? 42.331 -88.158 170.477 1.00 40.63 127 ILE E N 1
ATOM 4596 C CA . ILE B 2 127 ? 43.135 -87.319 171.374 1.00 39.32 127 ILE E CA 1
ATOM 4597 C C . ILE B 2 127 ? 43.188 -87.891 172.799 1.00 37.68 127 ILE E C 1
ATOM 4598 O O . ILE B 2 127 ? 42.206 -88.458 173.285 1.00 36.64 127 ILE E O 1
ATOM 4603 N N . LEU B 2 128 ? 44.350 -87.751 173.439 1.00 36.05 128 LEU E N 1
ATOM 4604 C CA . LEU B 2 128 ? 44.511 -87.997 174.869 1.00 35.07 128 LEU E CA 1
ATOM 4605 C C . LEU B 2 128 ? 44.663 -86.636 175.542 1.00 34.24 128 LEU E C 1
ATOM 4606 O O . LEU B 2 128 ? 45.696 -85.979 175.393 1.00 34.26 128 LEU E O 1
ATOM 4611 N N . VAL B 2 129 ? 43.635 -86.223 176.281 1.00 32.93 129 VAL E N 1
ATOM 4612 C CA . VAL B 2 129 ? 43.632 -84.925 176.954 1.00 31.85 129 VAL E CA 1
ATOM 4613 C C . VAL B 2 129 ? 44.572 -84.996 178.157 1.00 31.19 129 VAL E C 1
ATOM 4614 O O . VAL B 2 129 ? 44.318 -85.742 179.106 1.00 31.25 129 VAL E O 1
ATOM 4618 N N . THR B 2 130 ? 45.667 -84.241 178.091 1.00 30.33 130 THR E N 1
ATOM 4619 C CA . THR B 2 130 ? 46.600 -84.109 179.212 1.00 30.24 130 THR E CA 1
ATOM 4620 C C . THR B 2 130 ? 46.124 -83.091 180.246 1.00 29.24 130 THR E C 1
ATOM 4621 O O . THR B 2 130 ? 46.511 -83.165 181.411 1.00 28.91 130 THR E O 1
ATOM 4625 N N . GLY B 2 131 ? 45.309 -82.132 179.810 1.00 28.35 131 GLY E N 1
ATOM 4626 C CA . GLY B 2 131 ? 44.908 -81.007 180.645 1.00 27.51 131 GLY E CA 1
ATOM 4627 C C . GLY B 2 131 ? 45.918 -79.871 180.642 1.00 26.96 131 GLY E C 1
ATOM 4628 O O . GLY B 2 131 ? 45.743 -78.891 181.365 1.00 27.05 131 GLY E O 1
ATOM 4629 N N . ILE B 2 132 ? 46.968 -79.996 179.827 1.00 26.82 132 ILE E N 1
ATOM 4630 C CA . ILE B 2 132 ? 48.016 -78.991 179.719 1.00 26.34 132 ILE E CA 1
ATOM 4631 C C . ILE B 2 132 ? 47.742 -78.227 178.426 1.00 26.27 132 ILE E C 1
ATOM 4632 O O . ILE B 2 132 ? 47.760 -78.812 177.342 1.00 25.96 132 ILE E O 1
ATOM 4637 N N . LYS B 2 133 ? 47.495 -76.924 178.559 1.00 26.13 133 LYS E N 1
ATOM 4638 C CA . LYS B 2 133 ? 46.945 -76.108 177.473 1.00 26.45 133 LYS E CA 1
ATOM 4639 C C . LYS B 2 133 ? 47.779 -76.160 176.195 1.00 26.91 133 LYS E C 1
ATOM 4640 O O . LYS B 2 133 ? 47.249 -76.451 175.119 1.00 27.07 133 LYS E O 1
ATOM 4646 N N . VAL B 2 134 ? 49.075 -75.877 176.326 1.00 27.29 134 VAL E N 1
ATOM 4647 C CA . VAL B 2 134 ? 49.994 -75.842 175.181 1.00 27.26 134 VAL E CA 1
ATOM 4648 C C . VAL B 2 134 ? 50.055 -77.170 174.414 1.00 27.42 134 VAL E C 1
ATOM 4649 O O . VAL B 2 134 ? 50.067 -77.167 173.180 1.00 27.50 134 VAL E O 1
ATOM 4653 N N . ILE B 2 135 ? 50.066 -78.290 175.139 1.00 27.42 135 ILE E N 1
ATOM 4654 C CA . ILE B 2 135 ? 50.115 -79.615 174.516 1.00 27.67 135 ILE E CA 1
ATOM 4655 C C . ILE B 2 135 ? 48.788 -79.915 173.816 1.00 28.20 135 ILE E C 1
ATOM 4656 O O . ILE B 2 135 ? 48.770 -80.179 172.617 1.00 28.93 135 ILE E O 1
ATOM 4661 N N . ASP B 2 136 ? 47.686 -79.843 174.556 1.00 28.05 136 ASP E N 1
ATOM 4662 C CA . ASP B 2 136 ? 46.363 -80.174 174.007 1.00 28.07 136 ASP E CA 1
ATOM 4663 C C . ASP B 2 136 ? 45.981 -79.329 172.783 1.00 28.26 136 ASP E C 1
ATOM 4664 O O . ASP B 2 136 ? 45.349 -79.843 171.863 1.00 28.05 136 ASP E O 1
ATOM 4669 N N . LEU B 2 137 ? 46.387 -78.057 172.762 1.00 28.64 137 LEU E N 1
ATOM 4670 C CA . LEU B 2 137 ? 46.044 -77.149 171.658 1.00 29.11 137 LEU E CA 1
ATOM 4671 C C . LEU B 2 137 ? 46.944 -77.329 170.434 1.00 29.62 137 LEU E C 1
ATOM 4672 O O . LEU B 2 137 ? 46.454 -77.576 169.331 1.00 30.59 137 LEU E O 1
ATOM 4677 N N . LEU B 2 138 ? 48.255 -77.204 170.635 1.00 30.02 138 LEU E N 1
ATOM 4678 C CA . LEU B 2 138 ? 49.216 -77.058 169.530 1.00 30.01 138 LEU E CA 1
ATOM 4679 C C . LEU B 2 138 ? 49.929 -78.344 169.102 1.00 29.81 138 LEU E C 1
ATOM 4680 O O . LEU B 2 138 ? 50.309 -78.469 167.934 1.00 30.05 138 LEU E O 1
ATOM 4685 N N . ALA B 2 139 ? 50.123 -79.281 170.029 1.00 29.30 139 ALA E N 1
ATOM 4686 C CA . ALA B 2 139 ? 50.758 -80.568 169.713 1.00 29.17 139 ALA E CA 1
ATOM 4687 C C . ALA B 2 139 ? 50.115 -81.706 170.521 1.00 29.07 139 ALA E C 1
ATOM 4688 O O . ALA B 2 139 ? 50.774 -82.335 171.353 1.00 29.13 139 ALA E O 1
ATOM 4690 N N . PRO B 2 140 ? 48.812 -81.966 170.281 1.00 28.69 140 PRO E N 1
ATOM 4691 C CA . PRO B 2 140 ? 48.057 -82.921 171.105 1.00 28.35 140 PRO E CA 1
ATOM 4692 C C . PRO B 2 140 ? 48.566 -84.359 171.027 1.00 27.98 140 PRO E C 1
ATOM 4693 O O . PRO B 2 140 ? 48.896 -84.841 169.942 1.00 27.34 140 PRO E O 1
ATOM 4697 N N . TYR B 2 141 ? 48.627 -85.022 172.181 1.00 28.02 141 TYR E N 1
ATOM 4698 C CA . TYR B 2 141 ? 48.974 -86.439 172.246 1.00 28.50 141 TYR E CA 1
ATOM 4699 C C . TYR B 2 141 ? 47.803 -87.295 171.754 1.00 29.17 141 TYR E C 1
ATOM 4700 O O . TYR B 2 141 ? 46.639 -86.912 171.904 1.00 29.33 141 TYR E O 1
ATOM 4709 N N . SER B 2 142 ? 48.126 -88.449 171.170 1.00 29.83 142 SER E N 1
ATOM 4710 C CA . SER B 2 142 ? 47.130 -89.413 170.700 1.00 30.05 142 SER E CA 1
ATOM 4711 C C . SER B 2 142 ? 47.171 -90.680 171.551 1.00 30.07 142 SER E C 1
ATOM 4712 O O . SER B 2 142 ? 48.240 -91.085 172.017 1.00 30.20 142 SER E O 1
ATOM 4715 N N . LYS B 2 143 ? 46.005 -91.296 171.751 1.00 30.14 143 LYS E N 1
ATOM 4716 C CA . LYS B 2 143 ? 45.909 -92.581 172.451 1.00 30.00 143 LYS E CA 1
ATOM 4717 C C . LYS B 2 143 ? 46.583 -93.673 171.626 1.00 30.11 143 LYS E C 1
ATOM 4718 O O . LYS B 2 143 ? 46.359 -93.770 170.417 1.00 30.10 143 LYS E O 1
ATOM 4724 N N . GLY B 2 144 ? 47.416 -94.481 172.279 1.00 30.03 144 GLY E N 1
ATOM 4725 C CA . GLY B 2 144 ? 48.216 -95.492 171.585 1.00 29.75 144 GLY E CA 1
ATOM 4726 C C . GLY B 2 144 ? 49.366 -94.928 170.765 1.00 29.47 144 GLY E C 1
ATOM 4727 O O . GLY B 2 144 ? 49.975 -95.655 169.979 1.00 29.30 144 GLY E O 1
ATOM 4728 N N . GLY B 2 145 ? 49.683 -93.646 170.963 1.00 29.52 145 GLY E N 1
ATOM 4729 C CA . GLY B 2 145 ? 50.676 -92.947 170.154 1.00 29.52 145 GLY E CA 1
ATOM 4730 C C . GLY B 2 145 ? 52.074 -93.021 170.737 1.00 29.40 145 GLY E C 1
ATOM 4731 O O . GLY B 2 145 ? 52.255 -93.339 171.916 1.00 28.89 145 GLY E O 1
ATOM 4732 N N . LYS B 2 146 ? 53.057 -92.715 169.893 1.00 29.65 146 LYS E N 1
ATOM 4733 C CA . LYS B 2 146 ? 54.465 -92.678 170.278 1.00 29.96 146 LYS E CA 1
ATOM 4734 C C . LYS B 2 146 ? 54.858 -91.205 170.470 1.00 29.43 146 LYS E C 1
ATOM 4735 O O . LYS B 2 146 ? 55.055 -90.473 169.495 1.00 28.76 146 LYS E O 1
ATOM 4741 N N . ILE B 2 147 ? 54.947 -90.773 171.726 1.00 28.86 147 ILE E N 1
ATOM 4742 C CA . ILE B 2 147 ? 55.265 -89.382 172.065 1.00 28.57 147 ILE E CA 1
ATOM 4743 C C . ILE B 2 147 ? 56.748 -89.251 172.414 1.00 28.17 147 ILE E C 1
ATOM 4744 O O . ILE B 2 147 ? 57.304 -90.113 173.092 1.00 27.84 147 ILE E O 1
ATOM 4749 N N . GLY B 2 148 ? 57.363 -88.157 171.963 1.00 28.23 148 GLY E N 1
ATOM 4750 C CA . GLY B 2 148 ? 58.772 -87.858 172.226 1.00 28.15 148 GLY E CA 1
ATOM 4751 C C . GLY B 2 148 ? 58.950 -86.551 172.983 1.00 28.24 148 GLY E C 1
ATOM 4752 O O . GLY B 2 148 ? 58.589 -85.487 172.479 1.00 27.54 148 GLY E O 1
ATOM 4753 N N . LEU B 2 149 ? 59.491 -86.635 174.200 1.00 28.87 149 LEU E N 1
ATOM 4754 C CA . LEU B 2 149 ? 59.870 -85.454 174.978 1.00 29.12 149 LEU E CA 1
ATOM 4755 C C . LEU B 2 149 ? 61.312 -85.086 174.648 1.00 29.12 149 LEU E C 1
ATOM 4756 O O . LEU B 2 149 ? 62.217 -85.900 174.849 1.00 29.29 149 LEU E O 1
ATOM 4761 N N . PHE B 2 150 ? 61.515 -83.870 174.137 1.00 29.16 150 PHE E N 1
ATOM 4762 C CA . PHE B 2 150 ? 62.843 -83.346 173.813 1.00 29.24 150 PHE E CA 1
ATOM 4763 C C . PHE B 2 150 ? 63.205 -82.236 174.792 1.00 29.71 150 PHE E C 1
ATOM 4764 O O . PHE B 2 150 ? 62.394 -81.344 175.043 1.00 30.00 150 PHE E O 1
ATOM 4772 N N . GLY B 2 151 ? 64.418 -82.286 175.338 1.00 30.30 151 GLY E N 1
ATOM 4773 C CA . GLY B 2 151 ? 64.904 -81.226 176.219 1.00 30.82 151 GLY E CA 1
ATOM 4774 C C . GLY B 2 151 ? 66.194 -81.567 176.937 1.00 31.57 151 GLY E C 1
ATOM 4775 O O . GLY B 2 151 ? 66.463 -82.734 177.220 1.00 31.84 151 GLY E O 1
ATOM 4776 N N . GLY B 2 152 ? 66.987 -80.539 177.234 1.00 32.68 152 GLY E N 1
ATOM 4777 C CA . GLY B 2 152 ? 68.195 -80.685 178.039 1.00 33.67 152 GLY E CA 1
ATOM 4778 C C . GLY B 2 152 ? 67.873 -80.600 179.518 1.00 34.91 152 GLY E C 1
ATOM 4779 O O . GLY B 2 152 ? 66.751 -80.904 179.939 1.00 35.85 152 GLY E O 1
ATOM 4780 N N . ALA B 2 153 ? 68.866 -80.193 180.307 1.00 35.52 153 ALA E N 1
ATOM 4781 C CA . ALA B 2 153 ? 68.690 -79.959 181.743 1.00 35.44 153 ALA E CA 1
ATOM 4782 C C . ALA B 2 153 ? 68.207 -78.529 181.982 1.00 35.20 153 ALA E C 1
ATOM 4783 O O . ALA B 2 153 ? 68.443 -77.638 181.158 1.00 35.26 153 ALA E O 1
ATOM 4785 N N . GLY B 2 154 ? 67.528 -78.323 183.109 1.00 34.63 154 GLY E N 1
ATOM 4786 C CA . GLY B 2 154 ? 67.064 -76.997 183.516 1.00 33.90 154 GLY E CA 1
ATOM 4787 C C . GLY B 2 154 ? 65.929 -76.400 182.696 1.00 33.65 154 GLY E C 1
ATOM 4788 O O . GLY B 2 154 ? 65.782 -75.179 182.659 1.00 34.20 154 GLY E O 1
ATOM 4789 N N . VAL B 2 155 ? 65.127 -77.250 182.051 1.00 33.41 155 VAL E N 1
ATOM 4790 C CA . VAL B 2 155 ? 63.944 -76.809 181.288 1.00 32.63 155 VAL E CA 1
ATOM 4791 C C . VAL B 2 155 ? 62.635 -77.479 181.765 1.00 32.00 155 VAL E C 1
ATOM 4792 O O . VAL B 2 155 ? 61.621 -77.434 181.065 1.00 31.51 155 VAL E O 1
ATOM 4796 N N . GLY B 2 156 ? 62.657 -78.073 182.962 1.00 31.22 156 GLY E N 1
ATOM 4797 C CA . GLY B 2 156 ? 61.470 -78.679 183.568 1.00 30.75 156 GLY E CA 1
ATOM 4798 C C . GLY B 2 156 ? 60.963 -79.957 182.918 1.00 30.19 156 GLY E C 1
ATOM 4799 O O . GLY B 2 156 ? 59.754 -80.161 182.829 1.00 30.06 156 GLY E O 1
ATOM 4800 N N . LYS B 2 157 ? 61.879 -80.824 182.486 1.00 29.93 157 LYS E N 1
ATOM 4801 C CA . LYS B 2 157 ? 61.516 -82.085 181.827 1.00 29.83 157 LYS E CA 1
ATOM 4802 C C . LYS B 2 157 ? 60.970 -83.118 182.810 1.00 29.29 157 LYS E C 1
ATOM 4803 O O . LYS B 2 157 ? 59.970 -83.785 182.519 1.00 29.41 157 LYS E O 1
ATOM 4809 N N . THR B 2 158 ? 61.633 -83.254 183.958 1.00 28.62 158 THR E N 1
ATOM 4810 C CA . THR B 2 158 ? 61.176 -84.147 185.030 1.00 28.06 158 THR E CA 1
ATOM 4811 C C . THR B 2 158 ? 59.859 -83.660 185.640 1.00 27.42 158 THR E C 1
ATOM 4812 O O . THR B 2 158 ? 58.992 -84.469 185.968 1.00 26.70 158 THR E O 1
ATOM 4816 N N . VAL B 2 159 ? 59.719 -82.341 185.773 1.00 27.32 159 VAL E N 1
ATOM 4817 C CA . VAL B 2 159 ? 58.487 -81.724 186.280 1.00 27.01 159 VAL E CA 1
ATOM 4818 C C . VAL B 2 159 ? 57.313 -81.976 185.318 1.00 26.65 159 VAL E C 1
ATOM 4819 O O . VAL B 2 159 ? 56.187 -82.190 185.768 1.00 26.15 159 VAL E O 1
ATOM 4823 N N . LEU B 2 160 ? 57.580 -81.953 184.009 1.00 26.58 160 LEU E N 1
ATOM 4824 C CA . LEU B 2 160 ? 56.562 -82.260 182.999 1.00 26.97 160 LEU E CA 1
ATOM 4825 C C . LEU B 2 160 ? 56.117 -83.719 183.078 1.00 27.53 160 LEU E C 1
ATOM 4826 O O . LEU B 2 160 ? 54.915 -83.998 183.098 1.00 27.69 160 LEU E O 1
ATOM 4831 N N . ILE B 2 161 ? 57.091 -84.631 183.116 1.00 28.04 161 ILE E N 1
ATOM 4832 C CA . ILE B 2 161 ? 56.832 -86.078 183.234 1.00 28.61 161 ILE E CA 1
ATOM 4833 C C . ILE B 2 161 ? 55.930 -86.387 184.430 1.00 28.88 161 ILE E C 1
ATOM 4834 O O . ILE B 2 161 ? 54.967 -87.143 184.307 1.00 28.36 161 ILE E O 1
ATOM 4839 N N . MET B 2 162 ? 56.245 -85.788 185.573 1.00 29.60 162 MET E N 1
ATOM 4840 C CA . MET B 2 162 ? 55.486 -86.019 186.802 1.00 30.21 162 MET E CA 1
ATOM 4841 C C . MET B 2 162 ? 54.074 -85.427 186.764 1.00 29.57 162 MET E C 1
ATOM 4842 O O . MET B 2 162 ? 53.150 -85.999 187.350 1.00 29.09 162 MET E O 1
ATOM 4847 N N . GLU B 2 163 ? 53.906 -84.289 186.093 1.00 28.98 163 GLU E N 1
ATOM 4848 C CA . GLU B 2 163 ? 52.570 -83.722 185.900 1.00 28.72 163 GLU E CA 1
ATOM 4849 C C . GLU B 2 163 ? 51.734 -84.570 184.944 1.00 28.93 163 GLU E C 1
ATOM 4850 O O . GLU B 2 163 ? 50.529 -84.705 185.142 1.00 28.90 163 GLU E O 1
ATOM 4856 N N . LEU B 2 164 ? 52.364 -85.133 183.913 1.00 29.07 164 LEU E N 1
ATOM 4857 C CA . LEU B 2 164 ? 51.679 -86.078 183.027 1.00 29.42 164 LEU E CA 1
ATOM 4858 C C . LEU B 2 164 ? 51.211 -87.312 183.805 1.00 29.61 164 LEU E C 1
ATOM 4859 O O . LEU B 2 164 ? 50.078 -87.762 183.636 1.00 30.28 164 LEU E O 1
ATOM 4864 N N . ILE B 2 165 ? 52.084 -87.835 184.665 1.00 29.80 165 ILE E N 1
ATOM 4865 C CA . ILE B 2 165 ? 51.723 -88.896 185.611 1.00 29.97 165 ILE E CA 1
ATOM 4866 C C . ILE B 2 165 ? 50.537 -88.451 186.479 1.00 30.77 165 ILE E C 1
ATOM 4867 O O . ILE B 2 165 ? 49.552 -89.179 186.609 1.00 31.11 165 ILE E O 1
ATOM 4872 N N . ASN B 2 166 ? 50.646 -87.256 187.057 1.00 31.52 166 ASN E N 1
ATOM 4873 C CA . ASN B 2 166 ? 49.590 -86.674 187.894 1.00 31.96 166 ASN E CA 1
ATOM 4874 C C . ASN B 2 166 ? 48.258 -86.499 187.164 1.00 32.70 166 ASN E C 1
ATOM 4875 O O . ASN B 2 166 ? 47.213 -86.913 187.667 1.00 33.42 166 ASN E O 1
ATOM 4880 N N . ASN B 2 167 ? 48.308 -85.884 185.986 1.00 33.37 167 ASN E N 1
ATOM 4881 C CA . ASN B 2 167 ? 47.098 -85.526 185.241 1.00 33.64 167 ASN E CA 1
ATOM 4882 C C . ASN B 2 167 ? 46.312 -86.730 184.722 1.00 34.50 167 ASN E C 1
ATOM 4883 O O . ASN B 2 167 ? 45.082 -86.721 184.754 1.00 34.85 167 ASN E O 1
ATOM 4888 N N . ILE B 2 168 ? 47.019 -87.756 184.251 1.00 35.59 168 ILE E N 1
ATOM 4889 C CA . ILE B 2 168 ? 46.382 -88.999 183.794 1.00 36.30 168 ILE E CA 1
ATOM 4890 C C . ILE B 2 168 ? 45.694 -89.727 184.952 1.00 36.44 168 ILE E C 1
ATOM 4891 O O . ILE B 2 168 ? 44.635 -90.328 184.762 1.00 36.60 168 ILE E O 1
ATOM 4896 N N . ALA B 2 169 ? 46.285 -89.665 186.143 1.00 36.55 169 ALA E N 1
ATOM 4897 C CA . ALA B 2 169 ? 45.628 -90.164 187.349 1.00 36.75 169 ALA E CA 1
ATOM 4898 C C . ALA B 2 169 ? 44.394 -89.324 187.697 1.00 37.31 169 ALA E C 1
ATOM 4899 O O . ALA B 2 169 ? 43.329 -89.880 187.950 1.00 37.40 169 ALA E O 1
ATOM 4901 N N . LYS B 2 170 ? 44.536 -87.995 187.687 1.00 38.07 170 LYS E N 1
ATOM 4902 C CA . LYS B 2 170 ? 43.442 -87.089 188.088 1.00 38.81 170 LYS E CA 1
ATOM 4903 C C . LYS B 2 170 ? 42.281 -87.036 187.091 1.00 38.18 170 LYS E C 1
ATOM 4904 O O . LYS B 2 170 ? 41.137 -87.294 187.470 1.00 38.65 170 LYS E O 1
ATOM 4910 N N . VAL B 2 171 ? 42.572 -86.702 185.833 1.00 36.96 171 VAL E N 1
ATOM 4911 C CA . VAL B 2 171 ? 41.516 -86.422 184.843 1.00 35.92 171 VAL E CA 1
ATOM 4912 C C . VAL B 2 171 ? 40.958 -87.678 184.157 1.00 34.87 171 VAL E C 1
ATOM 4913 O O . VAL B 2 171 ? 39.802 -87.670 183.727 1.00 34.42 171 VAL E O 1
ATOM 4917 N N . HIS B 2 172 ? 41.769 -88.735 184.052 1.00 33.74 172 HIS E N 1
ATOM 4918 C CA . HIS B 2 172 ? 41.365 -89.983 183.382 1.00 33.50 172 HIS E CA 1
ATOM 4919 C C . HIS B 2 172 ? 41.257 -91.223 184.291 1.00 33.25 172 HIS E C 1
ATOM 4920 O O . HIS B 2 172 ? 40.876 -92.294 183.809 1.00 33.03 172 HIS E O 1
ATOM 4927 N N . SER B 2 173 ? 41.580 -91.087 185.583 1.00 33.08 173 SER E N 1
ATOM 4928 C CA . SER B 2 173 ? 41.640 -92.228 186.524 1.00 33.57 173 SER E CA 1
ATOM 4929 C C . SER B 2 173 ? 42.586 -93.342 186.040 1.00 33.71 173 SER E C 1
ATOM 4930 O O . SER B 2 173 ? 42.369 -94.526 186.315 1.00 34.08 173 SER E O 1
ATOM 4933 N N . GLY B 2 174 ? 43.648 -92.942 185.340 1.00 33.51 174 GLY E N 1
ATOM 4934 C CA . GLY B 2 174 ? 44.587 -93.868 184.725 1.00 33.17 174 GLY E CA 1
ATOM 4935 C C . GLY B 2 174 ? 45.777 -94.158 185.613 1.00 32.89 174 GLY E C 1
ATOM 4936 O O . GLY B 2 174 ? 45.819 -93.750 186.779 1.00 32.79 174 GLY E O 1
ATOM 4937 N N . TYR B 2 175 ? 46.743 -94.872 185.040 1.00 32.64 175 TYR E N 1
ATOM 4938 C CA . TYR B 2 175 ? 47.974 -95.256 185.726 1.00 32.37 175 TYR E CA 1
ATOM 4939 C C . TYR B 2 175 ? 49.173 -94.887 184.861 1.00 31.23 175 TYR E C 1
ATOM 4940 O O . TYR B 2 175 ? 49.022 -94.568 183.680 1.00 30.61 175 TYR E O 1
ATOM 4949 N N . SER B 2 176 ? 50.359 -94.912 185.463 1.00 30.26 176 SER E N 1
ATOM 4950 C CA . SER B 2 176 ? 51.605 -94.645 184.740 1.00 29.34 176 SER E CA 1
ATOM 4951 C C . SER B 2 176 ? 52.685 -95.638 185.130 1.00 28.54 176 SER E C 1
ATOM 4952 O O . SER B 2 176 ? 52.702 -96.137 186.253 1.00 27.90 176 SER E O 1
ATOM 4955 N N . VAL B 2 177 ? 53.573 -95.933 184.185 1.00 28.51 177 VAL E N 1
ATOM 4956 C CA . VAL B 2 177 ? 54.774 -96.722 184.463 1.00 28.34 177 VAL E CA 1
ATOM 4957 C C . VAL B 2 177 ? 55.983 -96.008 183.867 1.00 28.06 177 VAL E C 1
ATOM 4958 O O . VAL B 2 177 ? 55.948 -95.594 182.705 1.00 27.49 177 VAL E O 1
ATOM 4962 N N . PHE B 2 178 ? 57.036 -95.860 184.676 1.00 27.55 178 PHE E N 1
ATOM 4963 C CA . PHE B 2 178 ? 58.305 -95.293 184.226 1.00 26.46 178 PHE E CA 1
ATOM 4964 C C . PHE B 2 178 ? 59.341 -96.403 184.145 1.00 26.19 178 PHE E C 1
ATOM 4965 O O . PHE B 2 178 ? 59.651 -97.039 185.153 1.00 25.83 178 PHE E O 1
ATOM 4973 N N . ALA B 2 179 ? 59.860 -96.625 182.937 1.00 25.86 179 ALA E N 1
ATOM 4974 C CA . ALA B 2 179 ? 60.945 -97.568 182.696 1.00 25.66 179 ALA E CA 1
ATOM 4975 C C . ALA B 2 179 ? 62.262 -96.806 182.571 1.00 25.64 179 ALA E C 1
ATOM 4976 O O . ALA B 2 179 ? 62.475 -96.081 181.591 1.00 25.88 179 ALA E O 1
ATOM 4978 N N . GLY B 2 180 ? 63.124 -96.949 183.577 1.00 25.37 180 GLY E N 1
ATOM 4979 C CA . GLY B 2 180 ? 64.485 -96.414 183.536 1.00 25.27 180 GLY E CA 1
ATOM 4980 C C . GLY B 2 180 ? 65.417 -97.467 182.965 1.00 25.11 180 GLY E C 1
ATOM 4981 O O . GLY B 2 180 ? 65.648 -98.492 183.611 1.00 25.00 180 GLY E O 1
ATOM 4982 N N . VAL B 2 181 ? 65.948 -97.213 181.764 1.00 24.57 181 VAL E N 1
ATOM 4983 C CA . VAL B 2 181 ? 66.719 -98.201 181.002 1.00 24.27 181 VAL E CA 1
ATOM 4984 C C . VAL B 2 181 ? 68.144 -97.702 180.744 1.00 24.32 181 VAL E C 1
ATOM 4985 O O . VAL B 2 181 ? 68.342 -96.744 180.001 1.00 24.28 181 VAL E O 1
ATOM 4989 N N . GLY B 2 182 ? 69.123 -98.359 181.364 1.00 24.31 182 GLY E N 1
ATOM 4990 C CA . GLY B 2 182 ? 70.543 -98.119 181.102 1.00 24.34 182 GLY E CA 1
ATOM 4991 C C . GLY B 2 182 ? 71.051 -96.703 181.316 1.00 24.75 182 GLY E C 1
ATOM 4992 O O . GLY B 2 182 ? 71.994 -96.280 180.644 1.00 25.12 182 GLY E O 1
ATOM 4993 N N . GLU B 2 183 ? 70.436 -95.976 182.250 1.00 24.97 183 GLU E N 1
ATOM 4994 C CA . GLU B 2 183 ? 70.833 -94.600 182.570 1.00 25.13 183 GLU E CA 1
ATOM 4995 C C . GLU B 2 183 ? 71.603 -94.583 183.889 1.00 24.88 183 GLU E C 1
ATOM 4996 O O . GLU B 2 183 ? 71.883 -95.636 184.453 1.00 24.18 183 GLU E O 1
ATOM 5002 N N . ARG B 2 184 ? 71.984 -93.394 184.349 1.00 25.14 184 ARG E N 1
ATOM 5003 C CA . ARG B 2 184 ? 72.843 -93.243 185.521 1.00 25.47 184 ARG E CA 1
ATOM 5004 C C . ARG B 2 184 ? 72.047 -93.448 186.802 1.00 25.66 184 ARG E C 1
ATOM 5005 O O . ARG B 2 184 ? 71.012 -92.817 186.990 1.00 25.60 184 ARG E O 1
ATOM 5013 N N . THR B 2 185 ? 72.537 -94.323 187.681 1.00 26.60 185 THR E N 1
ATOM 5014 C CA . THR B 2 185 ? 71.853 -94.633 188.946 1.00 27.02 185 THR E CA 1
ATOM 5015 C C . THR B 2 185 ? 71.763 -93.412 189.865 1.00 27.66 185 THR E C 1
ATOM 5016 O O . THR B 2 185 ? 70.760 -93.236 190.554 1.00 27.85 185 THR E O 1
ATOM 5020 N N . ARG B 2 186 ? 72.803 -92.578 189.862 1.00 28.88 186 ARG E N 1
ATOM 5021 C CA . ARG B 2 186 ? 72.776 -91.263 190.523 1.00 30.11 186 ARG E CA 1
ATOM 5022 C C . ARG B 2 186 ? 71.503 -90.479 190.181 1.00 30.76 186 ARG E C 1
ATOM 5023 O O . ARG B 2 186 ? 70.847 -89.927 191.063 1.00 31.05 186 ARG E O 1
ATOM 5031 N N . GLU B 2 187 ? 71.172 -90.444 188.893 1.00 31.43 187 GLU E N 1
ATOM 5032 C CA . GLU B 2 187 ? 70.015 -89.700 188.393 1.00 31.61 187 GLU E CA 1
ATOM 5033 C C . GLU B 2 187 ? 68.713 -90.469 188.617 1.00 30.82 187 GLU E C 1
ATOM 5034 O O . GLU B 2 187 ? 67.652 -89.859 188.757 1.00 31.22 187 GLU E O 1
ATOM 5040 N N . GLY B 2 188 ? 68.797 -91.798 188.649 1.00 29.69 188 GLY E N 1
ATOM 5041 C CA . GLY B 2 188 ? 67.685 -92.645 189.076 1.00 29.50 188 GLY E CA 1
ATOM 5042 C C . GLY B 2 188 ? 67.266 -92.410 190.519 1.00 29.29 188 GLY E C 1
ATOM 5043 O O . GLY B 2 188 ? 66.071 -92.426 190.827 1.00 29.14 188 GLY E O 1
ATOM 5044 N N . ASN B 2 189 ? 68.248 -92.204 191.399 1.00 28.95 189 ASN E N 1
ATOM 5045 C CA . ASN B 2 189 ? 67.996 -91.820 192.793 1.00 29.21 189 ASN E CA 1
ATOM 5046 C C . ASN B 2 189 ? 67.288 -90.472 192.880 1.00 29.26 189 ASN E C 1
ATOM 5047 O O . ASN B 2 189 ? 66.273 -90.348 193.567 1.00 28.88 189 ASN E O 1
ATOM 5052 N N . ASP B 2 190 ? 67.824 -89.480 192.168 1.00 29.55 190 ASP E N 1
ATOM 5053 C CA . ASP B 2 190 ? 67.239 -88.132 192.128 1.00 29.92 190 ASP E CA 1
ATOM 5054 C C . ASP B 2 190 ? 65.784 -88.140 191.656 1.00 29.74 190 ASP E C 1
ATOM 5055 O O . ASP B 2 190 ? 64.945 -87.462 192.245 1.00 29.52 190 ASP E O 1
ATOM 5060 N N . LEU B 2 191 ? 65.494 -88.905 190.603 1.00 29.71 191 LEU E N 1
ATOM 5061 C CA . LEU B 2 191 ? 64.135 -88.992 190.051 1.00 29.61 191 LEU E CA 1
ATOM 5062 C C . LEU B 2 191 ? 63.138 -89.551 191.066 1.00 29.98 191 LEU E C 1
ATOM 5063 O O . LEU B 2 191 ? 62.017 -89.054 191.170 1.00 29.22 191 LEU E O 1
ATOM 5068 N N . TYR B 2 192 ? 63.553 -90.585 191.797 1.00 30.76 192 TYR E N 1
ATOM 5069 C CA . TYR B 2 192 ? 62.716 -91.191 192.832 1.00 31.63 192 TYR E CA 1
ATOM 5070 C C . TYR B 2 192 ? 62.358 -90.181 193.924 1.00 32.20 192 TYR E C 1
ATOM 5071 O O . TYR B 2 192 ? 61.188 -90.039 194.278 1.00 32.46 192 TYR E O 1
ATOM 5080 N N . HIS B 2 193 ? 63.368 -89.490 194.448 1.00 33.18 193 HIS E N 1
ATOM 5081 C CA . HIS B 2 193 ? 63.158 -88.504 195.518 1.00 34.13 193 HIS E CA 1
ATOM 5082 C C . HIS B 2 193 ? 62.421 -87.240 195.053 1.00 33.79 193 HIS E C 1
ATOM 5083 O O . HIS B 2 193 ? 61.711 -86.622 195.845 1.00 33.62 193 HIS E O 1
ATOM 5090 N N . GLU B 2 194 ? 62.577 -86.870 193.782 1.00 33.74 194 GLU E N 1
ATOM 5091 C CA . GLU B 2 194 ? 61.763 -85.802 193.187 1.00 33.91 194 GLU E CA 1
ATOM 5092 C C . GLU B 2 194 ? 60.292 -86.215 193.081 1.00 33.97 194 GLU E C 1
ATOM 5093 O O . GLU B 2 194 ? 59.400 -85.406 193.344 1.00 32.96 194 GLU E O 1
ATOM 5099 N N . MET B 2 195 ? 60.053 -87.473 192.712 1.00 33.87 195 MET E N 1
ATOM 5100 C CA . MET B 2 195 ? 58.698 -88.039 192.686 1.00 34.31 195 MET E CA 1
ATOM 5101 C C . MET B 2 195 ? 58.054 -88.133 194.077 1.00 34.95 195 MET E C 1
ATOM 5102 O O . MET B 2 195 ? 56.845 -87.927 194.210 1.00 34.60 195 MET E O 1
ATOM 5107 N N . VAL B 2 196 ? 58.854 -88.435 195.100 1.00 35.65 196 VAL E N 1
ATOM 5108 C CA . VAL B 2 196 ? 58.378 -88.413 196.492 1.00 36.48 196 VAL E CA 1
ATOM 5109 C C . VAL B 2 196 ? 58.005 -86.986 196.919 1.00 37.61 196 VAL E C 1
ATOM 5110 O O . VAL B 2 196 ? 56.940 -86.785 197.506 1.00 37.60 196 VAL E O 1
ATOM 5114 N N . GLU B 2 197 ? 58.872 -86.016 196.615 1.00 38.66 197 GLU E N 1
ATOM 5115 C CA . GLU B 2 197 ? 58.638 -84.600 196.958 1.00 40.17 197 GLU E CA 1
ATOM 5116 C C . GLU B 2 197 ? 57.278 -84.078 196.483 1.00 40.06 197 GLU E C 1
ATOM 5117 O O . GLU B 2 197 ? 56.575 -83.412 197.241 1.00 40.03 197 GLU E O 1
ATOM 5123 N N . SER B 2 198 ? 56.914 -84.397 195.242 1.00 39.75 198 SER E N 1
ATOM 5124 C CA . SER B 2 198 ? 55.682 -83.884 194.627 1.00 39.78 198 SER E CA 1
ATOM 5125 C C . SER B 2 198 ? 54.455 -84.799 194.751 1.00 39.49 198 SER E C 1
ATOM 5126 O O . SER B 2 198 ? 53.390 -84.467 194.225 1.00 40.63 198 SER E O 1
ATOM 5129 N N . GLY B 2 199 ? 54.603 -85.947 195.411 1.00 38.56 199 GLY E N 1
ATOM 5130 C CA . GLY B 2 199 ? 53.464 -86.795 195.764 1.00 38.32 199 GLY E CA 1
ATOM 5131 C C . GLY B 2 199 ? 52.951 -87.780 194.725 1.00 38.02 199 GLY E C 1
ATOM 5132 O O . GLY B 2 199 ? 51.901 -88.391 194.943 1.00 38.62 199 GLY E O 1
ATOM 5133 N N . VAL B 2 200 ? 53.662 -87.952 193.608 1.00 37.22 200 VAL E N 1
ATOM 5134 C CA . VAL B 2 200 ? 53.304 -89.003 192.636 1.00 36.88 200 VAL E CA 1
ATOM 5135 C C . VAL B 2 200 ? 53.672 -90.399 193.173 1.00 37.14 200 VAL E C 1
ATOM 5136 O O . VAL B 2 200 ? 53.048 -91.391 192.794 1.00 36.62 200 VAL E O 1
ATOM 5140 N N . ILE B 2 201 ? 54.691 -90.461 194.033 1.00 37.81 201 ILE E N 1
ATOM 5141 C CA . ILE B 2 201 ? 54.977 -91.637 194.861 1.00 38.37 201 ILE E CA 1
ATOM 5142 C C . ILE B 2 201 ? 54.769 -91.241 196.326 1.00 38.97 201 ILE E C 1
ATOM 5143 O O . ILE B 2 201 ? 55.305 -90.230 196.778 1.00 38.37 201 ILE E O 1
ATOM 5148 N N . LYS B 2 202 ? 53.991 -92.048 197.049 1.00 40.39 202 LYS E N 1
ATOM 5149 C CA . LYS B 2 202 ? 53.644 -91.795 198.448 1.00 42.03 202 LYS E CA 1
ATOM 5150 C C . LYS B 2 202 ? 54.155 -92.957 199.314 1.00 42.44 202 LYS E C 1
ATOM 5151 O O . LYS B 2 202 ? 53.466 -93.970 199.446 1.00 41.75 202 LYS E O 1
ATOM 5157 N N . PRO B 2 203 ? 55.368 -92.823 199.896 1.00 43.24 203 PRO E N 1
ATOM 5158 C CA . PRO B 2 203 ? 55.963 -93.877 200.741 1.00 44.00 203 PRO E CA 1
ATOM 5159 C C . PRO B 2 203 ? 55.054 -94.441 201.845 1.00 44.92 203 PRO E C 1
ATOM 5160 O O . PRO B 2 203 ? 55.078 -95.645 202.099 1.00 45.69 203 PRO E O 1
ATOM 5164 N N . ASP B 2 204 ? 54.266 -93.573 202.478 1.00 46.11 204 ASP E N 1
ATOM 5165 C CA . ASP B 2 204 ? 53.400 -93.959 203.599 1.00 46.79 204 ASP E CA 1
ATOM 5166 C C . ASP B 2 204 ? 52.057 -94.569 203.168 1.00 46.46 204 ASP E C 1
ATOM 5167 O O . ASP B 2 204 ? 51.386 -95.203 203.985 1.00 47.54 204 ASP E O 1
ATOM 5172 N N . ASP B 2 205 ? 51.664 -94.367 201.908 1.00 45.59 205 ASP E N 1
ATOM 5173 C CA . ASP B 2 205 ? 50.450 -94.977 201.345 1.00 44.39 205 ASP E CA 1
ATOM 5174 C C . ASP B 2 205 ? 50.693 -95.315 199.865 1.00 42.93 205 ASP E C 1
ATOM 5175 O O . ASP B 2 205 ? 50.215 -94.623 198.959 1.00 43.00 205 ASP E O 1
ATOM 5180 N N . LEU B 2 206 ? 51.446 -96.394 199.648 1.00 41.07 206 LEU E N 1
ATOM 5181 C CA . LEU B 2 206 ? 52.001 -96.744 198.327 1.00 40.03 206 LEU E CA 1
ATOM 5182 C C . LEU B 2 206 ? 50.975 -97.080 197.241 1.00 39.64 206 LEU E C 1
ATOM 5183 O O . LEU B 2 206 ? 51.206 -96.771 196.070 1.00 38.41 206 LEU E O 1
ATOM 5188 N N . SER B 2 207 ? 49.859 -97.707 197.618 1.00 39.50 207 SER E N 1
ATOM 5189 C CA . SER B 2 207 ? 48.791 -98.044 196.659 1.00 39.38 207 SER E CA 1
ATOM 5190 C C . SER B 2 207 ? 48.110 -96.809 196.040 1.00 39.97 207 SER E C 1
ATOM 5191 O O . SER B 2 207 ? 47.539 -96.902 194.951 1.00 40.40 207 SER E O 1
ATOM 5194 N N . LYS B 2 208 ? 48.174 -95.668 196.731 1.00 40.46 208 LYS E N 1
ATOM 5195 C CA . LYS B 2 208 ? 47.645 -94.401 196.214 1.00 41.49 208 LYS E CA 1
ATOM 5196 C C . LYS B 2 208 ? 48.667 -93.603 195.373 1.00 39.87 208 LYS E C 1
ATOM 5197 O O . LYS B 2 208 ? 48.353 -92.506 194.901 1.00 39.51 208 LYS E O 1
ATOM 5203 N N . SER B 2 209 ? 49.875 -94.144 195.187 1.00 38.36 209 SER E N 1
ATOM 5204 C CA . SER B 2 209 ? 50.858 -93.579 194.254 1.00 36.87 209 SER E CA 1
ATOM 5205 C C . SER B 2 209 ? 50.349 -93.674 192.819 1.00 35.64 209 SER E C 1
ATOM 5206 O O . SER B 2 209 ? 49.626 -94.608 192.466 1.00 35.94 209 SER E O 1
ATOM 5209 N N . GLN B 2 210 ? 50.755 -92.710 191.998 1.00 34.47 210 GLN E N 1
ATOM 5210 C CA . GLN B 2 210 ? 50.272 -92.572 190.623 1.00 33.41 210 GLN E CA 1
ATOM 5211 C C . GLN B 2 210 ? 51.171 -93.247 189.574 1.00 32.42 210 GLN E C 1
ATOM 5212 O O . GLN B 2 210 ? 50.851 -93.215 188.383 1.00 31.73 210 GLN E O 1
ATOM 5218 N N . VAL B 2 211 ? 52.275 -93.866 190.008 1.00 31.65 211 VAL E N 1
ATOM 5219 C CA . VAL B 2 211 ? 53.257 -94.454 189.088 1.00 30.78 211 VAL E CA 1
ATOM 5220 C C . VAL B 2 211 ? 53.986 -95.662 189.690 1.00 29.91 211 VAL E C 1
ATOM 5221 O O . VAL B 2 211 ? 54.244 -95.706 190.896 1.00 29.14 211 VAL E O 1
ATOM 5225 N N . ALA B 2 212 ? 54.301 -96.631 188.830 1.00 29.04 212 ALA E N 1
ATOM 5226 C CA . ALA B 2 212 ? 55.154 -97.768 189.171 1.00 28.87 212 ALA E CA 1
ATOM 5227 C C . ALA B 2 212 ? 56.483 -97.628 188.429 1.00 28.29 212 ALA E C 1
ATOM 5228 O O . ALA B 2 212 ? 56.496 -97.372 187.224 1.00 27.59 212 ALA E O 1
ATOM 5230 N N . LEU B 2 213 ? 57.594 -97.798 189.147 1.00 27.88 213 LEU E N 1
ATOM 5231 C CA . LEU B 2 213 ? 58.938 -97.663 188.564 1.00 27.64 213 LEU E CA 1
ATOM 5232 C C . LEU B 2 213 ? 59.556 -99.027 188.267 1.00 27.35 213 LEU E C 1
ATOM 5233 O O . LEU B 2 213 ? 59.426 -99.959 189.061 1.00 27.45 213 LEU E O 1
ATOM 5238 N N . VAL B 2 214 ? 60.217 -99.131 187.114 1.00 27.27 214 VAL E N 1
ATOM 5239 C CA . VAL B 2 214 ? 60.990 -100.319 186.741 1.00 27.12 214 VAL E CA 1
ATOM 5240 C C . VAL B 2 214 ? 62.378 -99.859 186.276 1.00 26.63 214 VAL E C 1
ATOM 5241 O O . VAL B 2 214 ? 62.496 -99.164 185.265 1.00 26.33 214 VAL E O 1
ATOM 5245 N N . TYR B 2 215 ? 63.416 -100.248 187.017 1.00 26.06 215 TYR E N 1
ATOM 5246 C CA . TYR B 2 215 ? 64.782 -99.744 186.819 1.00 25.91 215 TYR E CA 1
ATOM 5247 C C . TYR B 2 215 ? 65.747 -100.864 186.418 1.00 25.61 215 TYR E C 1
ATOM 5248 O O . TYR B 2 215 ? 65.864 -101.875 187.115 1.00 24.98 215 TYR E O 1
ATOM 5257 N N . GLY B 2 216 ? 66.426 -100.666 185.292 1.00 25.10 216 GLY E N 1
ATOM 5258 C CA . GLY B 2 216 ? 67.548 -101.502 184.876 1.00 25.39 216 GLY E CA 1
ATOM 5259 C C . GLY B 2 216 ? 68.628 -100.582 184.347 1.00 25.72 216 GLY E C 1
ATOM 5260 O O . GLY B 2 216 ? 68.742 -100.372 183.143 1.00 25.73 216 GLY E O 1
ATOM 5261 N N . GLN B 2 217 ? 69.409 -100.020 185.259 1.00 26.37 217 GLN E N 1
ATOM 5262 C CA . GLN B 2 217 ? 70.338 -98.944 184.933 1.00 26.74 217 GLN E CA 1
ATOM 5263 C C . GLN B 2 217 ? 71.687 -99.475 184.426 1.00 26.93 217 GLN E C 1
ATOM 5264 O O . GLN B 2 217 ? 71.894 -100.689 184.321 1.00 26.88 217 GLN E O 1
ATOM 5270 N N . MET B 2 218 ? 72.568 -98.539 184.070 1.00 26.88 218 MET E N 1
ATOM 5271 C CA . MET B 2 218 ? 73.943 -98.801 183.583 1.00 27.02 218 MET E CA 1
ATOM 5272 C C . MET B 2 218 ? 74.772 -99.887 184.268 1.00 27.32 218 MET E C 1
ATOM 5273 O O . MET B 2 218 ? 75.587 -100.546 183.622 1.00 27.19 218 MET E O 1
ATOM 5278 N N . ASN B 2 219 ? 74.613 -100.011 185.580 1.00 28.10 219 ASN E N 1
ATOM 5279 C CA . ASN B 2 219 ? 75.292 -101.053 186.359 1.00 28.75 219 ASN E CA 1
ATOM 5280 C C . ASN B 2 219 ? 74.916 -102.498 185.987 1.00 28.65 219 ASN E C 1
ATOM 5281 O O . ASN B 2 219 ? 75.657 -103.424 186.318 1.00 29.28 219 ASN E O 1
ATOM 5286 N N . GLU B 2 220 ? 73.780 -102.690 185.311 1.00 28.10 220 GLU E N 1
ATOM 5287 C CA . GLU B 2 220 ? 73.248 -104.028 185.036 1.00 28.01 220 GLU E CA 1
ATOM 5288 C C . GLU B 2 220 ? 73.740 -104.596 183.700 1.00 26.58 220 GLU E C 1
ATOM 5289 O O . GLU B 2 220 ? 74.042 -103.831 182.777 1.00 25.80 220 GLU E O 1
ATOM 5295 N N . PRO B 2 221 ? 73.826 -105.940 183.591 1.00 25.20 221 PRO E N 1
ATOM 5296 C CA . PRO B 2 221 ? 74.346 -106.555 182.361 1.00 24.86 221 PRO E CA 1
ATOM 5297 C C . PRO B 2 221 ? 73.397 -106.434 181.158 1.00 24.14 221 PRO E C 1
ATOM 5298 O O . PRO B 2 221 ? 72.219 -106.125 181.348 1.00 24.78 221 PRO E O 1
ATOM 5302 N N . PRO B 2 222 ? 73.910 -106.664 179.930 1.00 23.33 222 PRO E N 1
ATOM 5303 C CA . PRO B 2 222 ? 73.160 -106.484 178.676 1.00 23.20 222 PRO E CA 1
ATOM 5304 C C . PRO B 2 222 ? 71.750 -107.083 178.636 1.00 22.70 222 PRO E C 1
ATOM 5305 O O . PRO B 2 222 ? 70.819 -106.425 178.164 1.00 22.51 222 PRO E O 1
ATOM 5309 N N . GLY B 2 223 ? 71.612 -108.317 179.115 1.00 22.41 223 GLY E N 1
ATOM 5310 C CA . GLY B 2 223 ? 70.328 -109.018 179.139 1.00 22.38 223 GLY E CA 1
ATOM 5311 C C . GLY B 2 223 ? 69.257 -108.323 179.960 1.00 22.40 223 GLY E C 1
ATOM 5312 O O . GLY B 2 223 ? 68.092 -108.266 179.551 1.00 22.16 223 GLY E O 1
ATOM 5313 N N . ALA B 2 224 ? 69.655 -107.796 181.119 1.00 22.41 224 ALA E N 1
ATOM 5314 C CA . ALA B 2 224 ? 68.755 -107.038 181.993 1.00 22.33 224 ALA E CA 1
ATOM 5315 C C . ALA B 2 224 ? 68.290 -105.744 181.332 1.00 22.44 224 ALA E C 1
ATOM 5316 O O . ALA B 2 224 ? 67.095 -105.443 181.316 1.00 22.42 224 ALA E O 1
ATOM 5318 N N . ARG B 2 225 ? 69.242 -104.989 180.788 1.00 22.57 225 ARG E N 1
ATOM 5319 C CA . ARG B 2 225 ? 68.940 -103.722 180.118 1.00 22.76 225 ARG E CA 1
ATOM 5320 C C . ARG B 2 225 ? 68.139 -103.889 178.818 1.00 22.85 225 ARG E C 1
ATOM 5321 O O . ARG B 2 225 ? 67.395 -102.989 178.440 1.00 22.60 225 ARG E O 1
ATOM 5329 N N . MET B 2 226 ? 68.293 -105.032 178.147 1.00 23.17 226 MET E N 1
ATOM 5330 C CA . MET B 2 226 ? 67.505 -105.348 176.951 1.00 23.55 226 MET E CA 1
ATOM 5331 C C . MET B 2 226 ? 66.020 -105.560 177.269 1.00 23.40 226 MET E C 1
ATOM 5332 O O . MET B 2 226 ? 65.165 -105.066 176.539 1.00 23.60 226 MET E O 1
ATOM 5337 N N . ARG B 2 227 ? 65.722 -106.293 178.344 1.00 23.38 227 ARG E N 1
ATOM 5338 C CA . ARG B 2 227 ? 64.340 -106.693 178.665 1.00 23.54 227 ARG E CA 1
ATOM 5339 C C . ARG B 2 227 ? 63.601 -105.826 179.683 1.00 23.71 227 ARG E C 1
ATOM 5340 O O . ARG B 2 227 ? 62.382 -105.949 179.791 1.00 23.83 227 ARG E O 1
ATOM 5348 N N . VAL B 2 228 ? 64.306 -104.975 180.430 1.00 23.59 228 VAL E N 1
ATOM 5349 C CA . VAL B 2 228 ? 63.670 -104.202 181.514 1.00 23.73 228 VAL E CA 1
ATOM 5350 C C . VAL B 2 228 ? 62.517 -103.287 181.052 1.00 24.00 228 VAL E C 1
ATOM 5351 O O . VAL B 2 228 ? 61.571 -103.065 181.809 1.00 24.13 228 VAL E O 1
ATOM 5355 N N . ALA B 2 229 ? 62.590 -102.771 179.824 1.00 24.16 229 ALA E N 1
ATOM 5356 C CA . ALA B 2 229 ? 61.488 -101.987 179.246 1.00 24.35 229 ALA E CA 1
ATOM 5357 C C . ALA B 2 229 ? 60.212 -102.816 179.081 1.00 24.69 229 ALA E C 1
ATOM 5358 O O . ALA B 2 229 ? 59.114 -102.326 179.357 1.00 24.58 229 ALA E O 1
ATOM 5360 N N . LEU B 2 230 ? 60.364 -104.066 178.643 1.00 25.23 230 LEU E N 1
ATOM 5361 C CA . LEU B 2 230 ? 59.225 -104.983 178.456 1.00 25.57 230 LEU E CA 1
ATOM 5362 C C . LEU B 2 230 ? 58.558 -105.327 179.786 1.00 25.81 230 LEU E C 1
ATOM 5363 O O . LEU B 2 230 ? 57.335 -105.459 179.856 1.00 25.93 230 LEU E O 1
ATOM 5368 N N . THR B 2 231 ? 59.366 -105.472 180.833 1.00 26.31 231 THR E N 1
ATOM 5369 C CA . THR B 2 231 ? 58.861 -105.633 182.199 1.00 26.96 231 THR E CA 1
ATOM 5370 C C . THR B 2 231 ? 57.961 -104.463 182.601 1.00 27.43 231 THR E C 1
ATOM 5371 O O . THR B 2 231 ? 56.887 -104.673 183.164 1.00 27.99 231 THR E O 1
ATOM 5375 N N . GLY B 2 232 ? 58.408 -103.241 182.306 1.00 27.75 232 GLY E N 1
ATOM 5376 C CA . GLY B 2 232 ? 57.613 -102.035 182.540 1.00 27.97 232 GLY E CA 1
ATOM 5377 C C . GLY B 2 232 ? 56.327 -101.984 181.735 1.00 28.03 232 GLY E C 1
ATOM 5378 O O . GLY B 2 232 ? 55.285 -101.594 182.254 1.00 27.81 232 GLY E O 1
ATOM 5379 N N . LEU B 2 233 ? 56.403 -102.377 180.467 1.00 28.93 233 LEU E N 1
ATOM 5380 C CA . LEU B 2 233 ? 55.232 -102.401 179.584 1.00 29.36 233 LEU E CA 1
ATOM 5381 C C . LEU B 2 233 ? 54.168 -103.401 180.051 1.00 29.84 233 LEU E C 1
ATOM 5382 O O . LEU B 2 233 ? 52.969 -103.138 179.945 1.00 29.61 233 LEU E O 1
ATOM 5387 N N . THR B 2 234 ? 54.622 -104.539 180.571 1.00 30.14 234 THR E N 1
ATOM 5388 C CA . THR B 2 234 ? 53.736 -105.587 181.084 1.00 30.26 234 THR E CA 1
ATOM 5389 C C . THR B 2 234 ? 52.965 -105.144 182.328 1.00 30.05 234 THR E C 1
ATOM 5390 O O . THR B 2 234 ? 51.812 -105.542 182.518 1.00 29.67 234 THR E O 1
ATOM 5394 N N . VAL B 2 235 ? 53.606 -104.330 183.166 1.00 30.06 235 VAL E N 1
ATOM 5395 C CA . VAL B 2 235 ? 52.942 -103.715 184.321 1.00 30.29 235 VAL E CA 1
ATOM 5396 C C . VAL B 2 235 ? 51.887 -102.710 183.835 1.00 30.76 235 VAL E C 1
ATOM 5397 O O . VAL B 2 235 ? 50.788 -102.640 184.392 1.00 30.69 235 VAL E O 1
ATOM 5401 N N . ALA B 2 236 ? 52.226 -101.951 182.793 1.00 31.10 236 ALA E N 1
ATOM 5402 C CA . ALA B 2 236 ? 51.302 -100.984 182.191 1.00 31.44 236 ALA E CA 1
ATOM 5403 C C . ALA B 2 236 ? 50.108 -101.662 181.523 1.00 32.05 236 ALA E C 1
ATOM 5404 O O . ALA B 2 236 ? 48.982 -101.173 181.621 1.00 31.78 236 ALA E O 1
ATOM 5406 N N . GLU B 2 237 ? 50.368 -102.776 180.838 1.00 33.08 237 GLU E N 1
ATOM 5407 C CA . GLU B 2 237 ? 49.315 -103.590 180.216 1.00 33.83 237 GLU E CA 1
ATOM 5408 C C . GLU B 2 237 ? 48.280 -104.104 181.219 1.00 34.13 237 GLU E C 1
ATOM 5409 O O . GLU B 2 237 ? 47.089 -104.146 180.908 1.00 33.82 237 GLU E O 1
ATOM 5415 N N . GLN B 2 238 ? 48.733 -104.484 182.413 1.00 35.02 238 GLN E N 1
ATOM 5416 C CA . GLN B 2 238 ? 47.831 -104.972 183.460 1.00 35.96 238 GLN E CA 1
ATOM 5417 C C . GLN B 2 238 ? 46.876 -103.882 183.937 1.00 36.14 238 GLN E C 1
ATOM 5418 O O . GLN B 2 238 ? 45.693 -104.150 184.143 1.00 36.67 238 GLN E O 1
ATOM 5424 N N . PHE B 2 239 ? 47.394 -102.668 184.118 1.00 36.60 239 PHE E N 1
ATOM 5425 C CA . PHE B 2 239 ? 46.567 -101.518 184.501 1.00 36.70 239 PHE E CA 1
ATOM 5426 C C . PHE B 2 239 ? 45.513 -101.179 183.440 1.00 37.42 239 PHE E C 1
ATOM 5427 O O . PHE B 2 239 ? 44.399 -100.787 183.782 1.00 38.09 239 PHE E O 1
ATOM 5435 N N . ARG B 2 240 ? 45.870 -101.330 182.164 1.00 38.35 240 ARG E N 1
ATOM 5436 C CA . ARG B 2 240 ? 44.933 -101.116 181.053 1.00 39.64 240 ARG E CA 1
ATOM 5437 C C . ARG B 2 240 ? 43.818 -102.171 181.029 1.00 39.77 240 ARG E C 1
ATOM 5438 O O . ARG B 2 240 ? 42.645 -101.828 180.882 1.00 40.19 240 ARG E O 1
ATOM 5446 N N . ASP B 2 241 ? 44.195 -103.443 181.156 1.00 39.86 241 ASP E N 1
ATOM 5447 C CA . ASP B 2 241 ? 43.239 -104.556 181.071 1.00 39.72 241 ASP E CA 1
ATOM 5448 C C . ASP B 2 241 ? 42.302 -104.624 182.278 1.00 39.99 241 ASP E C 1
ATOM 5449 O O . ASP B 2 241 ? 41.102 -104.854 182.118 1.00 40.27 241 ASP E O 1
ATOM 5454 N N . ALA B 2 242 ? 42.857 -104.421 183.473 1.00 39.82 242 ALA E N 1
ATOM 5455 C CA . ALA B 2 242 ? 42.103 -104.525 184.728 1.00 39.35 242 ALA E CA 1
ATOM 5456 C C . ALA B 2 242 ? 41.056 -103.421 184.920 1.00 39.47 242 ALA E C 1
ATOM 5457 O O . ALA B 2 242 ? 39.936 -103.708 185.339 1.00 41.01 242 ALA E O 1
ATOM 5459 N N . THR B 2 243 ? 41.421 -102.173 184.619 1.00 38.76 243 THR E N 1
ATOM 5460 C CA . THR B 2 243 ? 40.543 -101.012 184.844 1.00 38.29 243 THR E CA 1
ATOM 5461 C C . THR B 2 243 ? 39.917 -100.390 183.583 1.00 37.91 243 THR E C 1
ATOM 5462 O O . THR B 2 243 ? 39.002 -99.572 183.701 1.00 38.61 243 THR E O 1
ATOM 5466 N N . GLY B 2 244 ? 40.409 -100.750 182.397 1.00 37.03 244 GLY E N 1
ATOM 5467 C CA . GLY B 2 244 ? 39.913 -100.176 181.140 1.00 36.85 244 GLY E CA 1
ATOM 5468 C C . GLY B 2 244 ? 40.256 -98.708 180.901 1.00 36.92 244 GLY E C 1
ATOM 5469 O O . GLY B 2 244 ? 39.652 -98.068 180.040 1.00 36.72 244 GLY E O 1
ATOM 5470 N N . THR B 2 245 ? 41.241 -98.185 181.637 1.00 36.84 245 THR E N 1
ATOM 5471 C CA . THR B 2 245 ? 41.595 -96.761 181.610 1.00 36.10 245 THR E CA 1
ATOM 5472 C C . THR B 2 245 ? 42.759 -96.497 180.652 1.00 35.24 245 THR E C 1
ATOM 5473 O O . THR B 2 245 ? 43.318 -97.428 180.069 1.00 35.53 245 THR E O 1
ATOM 5477 N N . ASP B 2 246 ? 43.106 -95.221 180.488 1.00 34.93 246 ASP E N 1
ATOM 5478 C CA . ASP B 2 246 ? 44.213 -94.798 179.623 1.00 34.21 246 ASP E CA 1
ATOM 5479 C C . ASP B 2 246 ? 45.523 -94.713 180.414 1.00 32.48 246 ASP E C 1
ATOM 5480 O O . ASP B 2 246 ? 45.642 -93.908 181.341 1.00 31.92 246 ASP E O 1
ATOM 5485 N N . VAL B 2 247 ? 46.497 -95.542 180.031 1.00 31.12 247 VAL E N 1
ATOM 5486 C CA . VAL B 2 247 ? 47.746 -95.734 180.783 1.00 29.61 247 VAL E CA 1
ATOM 5487 C C . VAL B 2 247 ? 48.929 -95.094 180.047 1.00 28.49 247 VAL E C 1
ATOM 5488 O O . VAL B 2 247 ? 48.992 -95.142 178.819 1.00 27.96 247 VAL E O 1
ATOM 5492 N N . LEU B 2 248 ? 49.857 -94.501 180.803 1.00 27.77 248 LEU E N 1
ATOM 5493 C CA . LEU B 2 248 ? 51.117 -93.977 180.248 1.00 27.34 248 LEU E CA 1
ATOM 5494 C C . LEU B 2 248 ? 52.283 -94.917 180.525 1.00 26.50 248 LEU E C 1
ATOM 5495 O O . LEU B 2 248 ? 52.431 -95.417 181.639 1.00 26.98 248 LEU E O 1
ATOM 5500 N N . PHE B 2 249 ? 53.111 -95.128 179.506 1.00 25.89 249 PHE E N 1
ATOM 5501 C CA . PHE B 2 249 ? 54.324 -95.927 179.609 1.00 25.70 249 PHE E CA 1
ATOM 5502 C C . PHE B 2 249 ? 55.503 -95.018 179.269 1.00 25.99 249 PHE E C 1
ATOM 5503 O O . PHE B 2 249 ? 55.776 -94.759 178.096 1.00 26.32 249 PHE E O 1
ATOM 5511 N N . PHE B 2 250 ? 56.171 -94.507 180.302 1.00 26.18 250 PHE E N 1
ATOM 5512 C CA . PHE B 2 250 ? 57.352 -93.656 180.127 1.00 26.43 250 PHE E CA 1
ATOM 5513 C C . PHE B 2 250 ? 58.597 -94.520 179.925 1.00 26.71 250 PHE E C 1
ATOM 5514 O O . PHE B 2 250 ? 58.813 -95.480 180.672 1.00 26.92 250 PHE E O 1
ATOM 5522 N N . VAL B 2 251 ? 59.407 -94.180 178.922 1.00 26.62 251 VAL E N 1
ATOM 5523 C CA . VAL B 2 251 ? 60.656 -94.895 178.648 1.00 26.88 251 VAL E CA 1
ATOM 5524 C C . VAL B 2 251 ? 61.812 -93.903 178.546 1.00 26.51 251 VAL E C 1
ATOM 5525 O O . VAL B 2 251 ? 61.863 -93.091 177.616 1.00 26.87 251 VAL E O 1
ATOM 5529 N N . ASP B 2 252 ? 62.726 -93.976 179.512 1.00 25.77 252 ASP E N 1
ATOM 5530 C CA . ASP B 2 252 ? 63.976 -93.222 179.492 1.00 24.71 252 ASP E CA 1
ATOM 5531 C C . ASP B 2 252 ? 65.125 -94.241 179.503 1.00 24.08 252 ASP E C 1
ATOM 5532 O O . ASP B 2 252 ? 65.545 -94.665 180.580 1.00 23.87 252 ASP E O 1
ATOM 5537 N N . ASN B 2 253 ? 65.640 -94.668 178.344 1.00 23.81 253 ASN E N 1
ATOM 5538 C CA . ASN B 2 253 ? 65.228 -94.221 177.002 1.00 23.84 253 ASN E CA 1
ATOM 5539 C C . ASN B 2 253 ? 65.440 -95.308 175.945 1.00 24.05 253 ASN E C 1
ATOM 5540 O O . ASN B 2 253 ? 66.062 -96.340 176.220 1.00 24.39 253 ASN E O 1
ATOM 5545 N N . ILE B 2 254 ? 64.927 -95.063 174.740 1.00 23.85 254 ILE E N 1
ATOM 5546 C CA . ILE B 2 254 ? 64.936 -96.061 173.662 1.00 24.14 254 ILE E CA 1
ATOM 5547 C C . ILE B 2 254 ? 66.340 -96.319 173.092 1.00 24.07 254 ILE E C 1
ATOM 5548 O O . ILE B 2 254 ? 66.647 -97.454 172.710 1.00 24.12 254 ILE E O 1
ATOM 5553 N N . PHE B 2 255 ? 67.182 -95.285 173.023 1.00 23.98 255 PHE E N 1
ATOM 5554 C CA . PHE B 2 255 ? 68.584 -95.471 172.613 1.00 24.27 255 PHE E CA 1
ATOM 5555 C C . PHE B 2 255 ? 69.283 -96.548 173.460 1.00 23.62 255 PHE E C 1
ATOM 5556 O O . PHE B 2 255 ? 69.983 -97.403 172.915 1.00 24.09 255 PHE E O 1
ATOM 5564 N N . ARG B 2 256 ? 69.075 -96.509 174.776 1.00 22.65 256 ARG E N 1
ATOM 5565 C CA . ARG B 2 256 ? 69.667 -97.493 175.694 1.00 22.48 256 ARG E CA 1
ATOM 5566 C C . ARG B 2 256 ? 69.063 -98.881 175.496 1.00 22.34 256 ARG E C 1
ATOM 5567 O O . ARG B 2 256 ? 69.781 -99.880 175.549 1.00 22.43 256 ARG E O 1
ATOM 5575 N N . PHE B 2 257 ? 67.744 -98.933 175.291 1.00 21.99 257 PHE E N 1
ATOM 5576 C CA . PHE B 2 257 ? 67.042 -100.176 174.945 1.00 21.90 257 PHE E CA 1
ATOM 5577 C C . PHE B 2 257 ? 67.687 -100.828 173.723 1.00 22.25 257 PHE E C 1
ATOM 5578 O O . PHE B 2 257 ? 68.042 -102.004 173.761 1.00 22.40 257 PHE E O 1
ATOM 5586 N N . THR B 2 258 ? 67.858 -100.046 172.658 1.00 22.93 258 THR E N 1
ATOM 5587 C CA . THR B 2 258 ? 68.508 -100.510 171.425 1.00 23.31 258 THR E CA 1
ATOM 5588 C C . THR B 2 258 ? 69.984 -100.869 171.644 1.00 23.90 258 THR E C 1
ATOM 5589 O O . THR B 2 258 ? 70.451 -101.899 171.149 1.00 24.41 258 THR E O 1
ATOM 5593 N N . GLN B 2 259 ? 70.704 -100.018 172.378 1.00 24.40 259 GLN E N 1
ATOM 5594 C CA . GLN B 2 259 ? 72.110 -100.269 172.734 1.00 24.74 259 GLN E CA 1
ATOM 5595 C C . GLN B 2 259 ? 72.283 -101.623 173.418 1.00 24.62 259 GLN E C 1
ATOM 5596 O O . GLN B 2 259 ? 73.149 -102.402 173.028 1.00 24.33 259 GLN E O 1
ATOM 5602 N N . ALA B 2 260 ? 71.457 -101.884 174.433 1.00 24.44 260 ALA E N 1
ATOM 5603 C CA . ALA B 2 260 ? 71.475 -103.155 175.168 1.00 24.08 260 ALA E CA 1
ATOM 5604 C C . ALA B 2 260 ? 71.170 -104.344 174.257 1.00 23.95 260 ALA E C 1
ATOM 5605 O O . ALA B 2 260 ? 71.865 -105.357 174.303 1.00 23.56 260 ALA E O 1
ATOM 5607 N N . GLY B 2 261 ? 70.137 -104.210 173.429 1.00 23.91 261 GLY E N 1
ATOM 5608 C CA . GLY B 2 261 ? 69.814 -105.222 172.424 1.00 24.14 261 GLY E CA 1
ATOM 5609 C C . GLY B 2 261 ? 70.942 -105.471 171.435 1.00 24.26 261 GLY E C 1
ATOM 5610 O O . GLY B 2 261 ? 71.157 -106.608 171.011 1.00 24.28 261 GLY E O 1
ATOM 5611 N N . SER B 2 262 ? 71.649 -104.405 171.058 1.00 24.30 262 SER E N 1
ATOM 5612 C CA . SER B 2 262 ? 72.819 -104.512 170.179 1.00 24.42 262 SER E CA 1
ATOM 5613 C C . SER B 2 262 ? 73.980 -105.256 170.849 1.00 24.76 262 SER E C 1
ATOM 5614 O O . SER B 2 262 ? 74.663 -106.046 170.194 1.00 24.49 262 SER E O 1
ATOM 5617 N N . GLU B 2 263 ? 74.198 -104.994 172.142 1.00 25.34 263 GLU E N 1
ATOM 5618 C CA . GLU B 2 263 ? 75.205 -105.717 172.933 1.00 25.76 263 GLU E CA 1
ATOM 5619 C C . GLU B 2 263 ? 74.924 -107.214 172.935 1.00 25.65 263 GLU E C 1
ATOM 5620 O O . GLU B 2 263 ? 75.822 -108.017 172.694 1.00 25.42 263 GLU E O 1
ATOM 5626 N N . VAL B 2 264 ? 73.668 -107.567 173.201 1.00 25.83 264 VAL E N 1
ATOM 5627 C CA . VAL B 2 264 ? 73.233 -108.961 173.271 1.00 26.11 264 VAL E CA 1
ATOM 5628 C C . VAL B 2 264 ? 73.397 -109.662 171.916 1.00 26.51 264 VAL E C 1
ATOM 5629 O O . VAL B 2 264 ? 73.889 -110.788 171.863 1.00 27.09 264 VAL E O 1
ATOM 5633 N N . SER B 2 265 ? 72.997 -108.998 170.833 1.00 26.51 265 SER E N 1
ATOM 5634 C CA . SER B 2 265 ? 73.192 -109.542 169.483 1.00 26.74 265 SER E CA 1
ATOM 5635 C C . SER B 2 265 ? 74.667 -109.842 169.184 1.00 27.45 265 SER E C 1
ATOM 5636 O O . SER B 2 265 ? 74.995 -110.932 168.702 1.00 27.82 265 SER E O 1
ATOM 5639 N N . ALA B 2 266 ? 75.543 -108.883 169.487 1.00 27.37 266 ALA E N 1
ATOM 5640 C CA . ALA B 2 266 ? 76.987 -109.041 169.274 1.00 27.54 266 ALA E CA 1
ATOM 5641 C C . ALA B 2 266 ? 77.573 -110.202 170.084 1.00 27.60 266 ALA E C 1
ATOM 5642 O O . ALA B 2 266 ? 78.396 -110.963 169.569 1.00 27.71 266 ALA E O 1
ATOM 5644 N N . LEU B 2 267 ? 77.134 -110.340 171.334 1.00 27.79 267 LEU E N 1
ATOM 5645 C CA . LEU B 2 267 ? 77.575 -111.442 172.206 1.00 28.36 267 LEU E CA 1
ATOM 5646 C C . LEU B 2 267 ? 77.138 -112.829 171.719 1.00 29.46 267 LEU E C 1
ATOM 5647 O O . LEU B 2 267 ? 77.841 -113.812 171.959 1.00 30.08 267 LEU E O 1
ATOM 5652 N N . LEU B 2 268 ? 75.989 -112.904 171.044 1.00 30.79 268 LEU E N 1
ATOM 5653 C CA . LEU B 2 268 ? 75.512 -114.157 170.438 1.00 32.30 268 LEU E CA 1
ATOM 5654 C C . LEU B 2 268 ? 76.132 -114.455 169.058 1.00 34.34 268 LEU E C 1
ATOM 5655 O O . LEU B 2 268 ? 75.768 -115.443 168.423 1.00 34.29 268 LEU E O 1
ATOM 5660 N N . GLY B 2 269 ? 77.047 -113.601 168.594 1.00 36.50 269 GLY E N 1
ATOM 5661 C CA . GLY B 2 269 ? 77.871 -113.885 167.422 1.00 39.26 269 GLY E CA 1
ATOM 5662 C C . GLY B 2 269 ? 77.399 -113.291 166.111 1.00 42.39 269 GLY E C 1
ATOM 5663 O O . GLY B 2 269 ? 77.679 -113.852 165.053 1.00 43.10 269 GLY E O 1
ATOM 5664 N N . ARG B 2 270 ? 76.710 -112.150 166.171 1.00 47.18 270 ARG E N 1
ATOM 5665 C CA . ARG B 2 270 ? 76.243 -111.453 164.963 1.00 50.94 270 ARG E CA 1
ATOM 5666 C C . ARG B 2 270 ? 77.266 -110.422 164.508 1.00 53.72 270 ARG E C 1
ATOM 5667 O O . ARG B 2 270 ? 77.849 -109.710 165.327 1.00 54.00 270 ARG E O 1
ATOM 5675 N N . ILE B 2 271 ? 77.479 -110.365 163.195 1.00 57.64 271 ILE E N 1
ATOM 5676 C CA . ILE B 2 271 ? 78.355 -109.362 162.583 1.00 60.76 271 ILE E CA 1
ATOM 5677 C C . ILE B 2 271 ? 77.699 -107.970 162.650 1.00 62.58 271 ILE E C 1
ATOM 5678 O O . ILE B 2 271 ? 76.500 -107.843 162.382 1.00 63.51 271 ILE E O 1
ATOM 5683 N N . PRO B 2 272 ? 78.470 -106.929 163.041 1.00 65.41 272 PRO E N 1
ATOM 5684 C CA . PRO B 2 272 ? 77.966 -105.547 163.030 1.00 65.84 272 PRO E CA 1
ATOM 5685 C C . PRO B 2 272 ? 78.160 -104.852 161.676 1.00 65.51 272 PRO E C 1
ATOM 5686 O O . PRO B 2 272 ? 79.057 -105.223 160.914 1.00 63.05 272 PRO E O 1
ATOM 5690 N N . SER B 2 273 ? 77.329 -103.845 161.399 1.00 66.54 273 SER E N 1
ATOM 5691 C CA . SER B 2 273 ? 77.391 -103.089 160.140 1.00 66.51 273 SER E CA 1
ATOM 5692 C C . SER B 2 273 ? 78.609 -102.163 160.102 1.00 66.68 273 SER E C 1
ATOM 5693 O O . SER B 2 273 ? 78.583 -101.054 160.638 1.00 65.55 273 SER E O 1
ATOM 5696 N N . PRO B 2 279 ? 69.470 -91.377 162.709 1.00 79.88 279 PRO E N 1
ATOM 5697 C CA . PRO B 2 279 ? 68.255 -90.603 162.983 1.00 79.04 279 PRO E CA 1
ATOM 5698 C C . PRO B 2 279 ? 67.200 -91.411 163.745 1.00 77.12 279 PRO E C 1
ATOM 5699 O O . PRO B 2 279 ? 66.732 -90.975 164.798 1.00 77.11 279 PRO E O 1
ATOM 5703 N N . THR B 2 280 ? 66.846 -92.581 163.211 1.00 74.57 280 THR E N 1
ATOM 5704 C CA . THR B 2 280 ? 65.854 -93.473 163.829 1.00 71.74 280 THR E CA 1
ATOM 5705 C C . THR B 2 280 ? 66.400 -94.299 165.008 1.00 69.53 280 THR E C 1
ATOM 5706 O O . THR B 2 280 ? 65.622 -94.943 165.715 1.00 69.00 280 THR E O 1
ATOM 5710 N N . LEU B 2 281 ? 67.723 -94.288 165.204 1.00 66.21 281 LEU E N 1
ATOM 5711 C CA . LEU B 2 281 ? 68.387 -94.973 166.334 1.00 63.34 281 LEU E CA 1
ATOM 5712 C C . LEU B 2 281 ? 67.845 -94.546 167.711 1.00 60.58 281 LEU E C 1
ATOM 5713 O O . LEU B 2 281 ? 67.752 -95.367 168.630 1.00 58.21 281 LEU E O 1
ATOM 5718 N N . ALA B 2 282 ? 67.491 -93.267 167.835 1.00 58.21 282 ALA E N 1
ATOM 5719 C CA . ALA B 2 282 ? 66.969 -92.702 169.080 1.00 55.92 282 ALA E CA 1
ATOM 5720 C C . ALA B 2 282 ? 65.504 -93.055 169.359 1.00 54.79 282 ALA E C 1
ATOM 5721 O O . ALA B 2 282 ? 65.132 -93.223 170.518 1.00 52.67 282 ALA E O 1
ATOM 5723 N N . THR B 2 283 ? 64.682 -93.158 168.311 1.00 54.58 283 THR E N 1
ATOM 5724 C CA . THR B 2 283 ? 63.216 -93.274 168.456 1.00 53.84 283 THR E CA 1
ATOM 5725 C C . THR B 2 283 ? 62.577 -94.623 168.067 1.00 53.51 283 THR E C 1
ATOM 5726 O O . THR B 2 283 ? 61.433 -94.889 168.454 1.00 52.17 283 THR E O 1
ATOM 5730 N N . ASP B 2 284 ? 63.295 -95.463 167.318 1.00 53.27 284 ASP E N 1
ATOM 5731 C CA . ASP B 2 284 ? 62.737 -96.722 166.810 1.00 52.82 284 ASP E CA 1
ATOM 5732 C C . ASP B 2 284 ? 62.633 -97.781 167.910 1.00 51.58 284 ASP E C 1
ATOM 5733 O O . ASP B 2 284 ? 63.647 -98.230 168.444 1.00 49.44 284 ASP E O 1
ATOM 5738 N N . MET B 2 285 ? 61.400 -98.170 168.231 1.00 52.22 285 MET E N 1
ATOM 5739 C CA . MET B 2 285 ? 61.132 -99.266 169.164 1.00 53.20 285 MET E CA 1
ATOM 5740 C C . MET B 2 285 ? 61.175 -100.581 168.387 1.00 53.00 285 MET E C 1
ATOM 5741 O O . MET B 2 285 ? 61.188 -100.579 167.153 1.00 54.37 285 MET E O 1
ATOM 5746 N N . GLY B 2 286 ? 61.199 -101.701 169.103 1.00 52.48 286 GLY E N 1
ATOM 5747 C CA . GLY B 2 286 ? 61.264 -103.025 168.467 1.00 51.92 286 GLY E CA 1
ATOM 5748 C C . GLY B 2 286 ? 59.883 -103.525 168.092 1.00 50.28 286 GLY E C 1
ATOM 5749 O O . GLY B 2 286 ? 59.052 -102.761 167.599 1.00 49.24 286 GLY E O 1
ATOM 5750 N N . ALA B 2 287 ? 59.642 -104.815 168.326 1.00 50.39 287 ALA E N 1
ATOM 5751 C CA . ALA B 2 287 ? 58.285 -105.384 168.284 1.00 50.00 287 ALA E CA 1
ATOM 5752 C C . ALA B 2 287 ? 57.404 -104.820 169.412 1.00 48.98 287 ALA E C 1
ATOM 5753 O O . ALA B 2 287 ? 56.174 -104.883 169.331 1.00 48.80 287 ALA E O 1
ATOM 5755 N N . MET B 2 288 ? 58.051 -104.295 170.460 1.00 46.64 288 MET E N 1
ATOM 5756 C CA . MET B 2 288 ? 57.424 -103.459 171.504 1.00 44.97 288 MET E CA 1
ATOM 5757 C C . MET B 2 288 ? 56.399 -102.436 170.984 1.00 44.38 288 MET E C 1
ATOM 5758 O O . MET B 2 288 ? 55.402 -102.166 171.655 1.00 43.39 288 MET E O 1
ATOM 5763 N N . GLN B 2 289 ? 56.663 -101.869 169.804 1.00 44.16 289 GLN E N 1
ATOM 5764 C CA . GLN B 2 289 ? 55.765 -100.898 169.149 1.00 44.04 289 GLN E CA 1
ATOM 5765 C C . GLN B 2 289 ? 54.312 -101.378 169.003 1.00 42.64 289 GLN E C 1
ATOM 5766 O O . GLN B 2 289 ? 53.381 -100.607 169.246 1.00 41.66 289 GLN E O 1
ATOM 5772 N N . GLU B 2 290 ? 54.131 -102.640 168.612 1.00 41.39 290 GLU E N 1
ATOM 5773 C CA . GLU B 2 290 ? 52.794 -103.220 168.382 1.00 40.43 290 GLU E CA 1
ATOM 5774 C C . GLU B 2 290 ? 51.932 -103.302 169.649 1.00 38.80 290 GLU E C 1
ATOM 5775 O O . GLU B 2 290 ? 50.705 -103.234 169.574 1.00 38.73 290 GLU E O 1
ATOM 5781 N N . ARG B 2 291 ? 52.581 -103.456 170.802 1.00 37.24 291 ARG E N 1
ATOM 5782 C CA . ARG B 2 291 ? 51.899 -103.485 172.104 1.00 35.68 291 ARG E CA 1
ATOM 5783 C C . ARG B 2 291 ? 51.455 -102.100 172.603 1.00 35.45 291 ARG E C 1
ATOM 5784 O O . ARG B 2 291 ? 50.610 -102.012 173.499 1.00 34.68 291 ARG E O 1
ATOM 5792 N N . ILE B 2 292 ? 52.032 -101.035 172.039 1.00 35.61 292 ILE E N 1
ATOM 5793 C CA . ILE B 2 292 ? 51.620 -99.659 172.327 1.00 36.19 292 ILE E CA 1
ATOM 5794 C C . ILE B 2 292 ? 50.477 -99.305 171.373 1.00 37.15 292 ILE E C 1
ATOM 5795 O O . ILE B 2 292 ? 50.705 -99.075 170.180 1.00 37.22 292 ILE E O 1
ATOM 5800 N N . THR B 2 293 ? 49.253 -99.269 171.899 1.00 38.28 293 THR E N 1
ATOM 5801 C CA . THR B 2 293 ? 48.062 -99.058 171.072 1.00 39.59 293 THR E CA 1
ATOM 5802 C C . THR B 2 293 ? 46.812 -98.703 171.887 1.00 40.26 293 THR E C 1
ATOM 5803 O O . THR B 2 293 ? 46.777 -98.881 173.108 1.00 38.76 293 THR E O 1
ATOM 5807 N N . SER B 2 294 ? 45.793 -98.206 171.183 1.00 41.97 294 SER E N 1
ATOM 5808 C CA . SER B 2 294 ? 44.496 -97.867 171.776 1.00 43.61 294 SER E CA 1
ATOM 5809 C C . SER B 2 294 ? 43.432 -98.907 171.413 1.00 45.23 294 SER E C 1
ATOM 5810 O O . SER B 2 294 ? 43.151 -99.121 170.233 1.00 45.18 294 SER E O 1
ATOM 5813 N N . THR B 2 295 ? 42.847 -99.536 172.434 1.00 47.60 295 THR E N 1
ATOM 5814 C CA . THR B 2 295 ? 41.823 -100.575 172.266 1.00 49.79 295 THR E CA 1
ATOM 5815 C C . THR B 2 295 ? 40.467 -100.101 172.795 1.00 51.68 295 THR E C 1
ATOM 5816 O O . THR B 2 295 ? 40.352 -98.992 173.324 1.00 52.65 295 THR E O 1
ATOM 5820 N N . LYS B 2 296 ? 39.444 -100.942 172.638 1.00 53.09 296 LYS E N 1
ATOM 5821 C CA . LYS B 2 296 ? 38.137 -100.719 173.275 1.00 54.09 296 LYS E CA 1
ATOM 5822 C C . LYS B 2 296 ? 38.226 -100.741 174.814 1.00 53.64 296 LYS E C 1
ATOM 5823 O O . LYS B 2 296 ? 37.498 -100.008 175.484 1.00 53.39 296 LYS E O 1
ATOM 5829 N N . ASN B 2 297 ? 39.118 -101.577 175.356 1.00 53.28 297 ASN E N 1
ATOM 5830 C CA . ASN B 2 297 ? 39.331 -101.708 176.806 1.00 52.50 297 ASN E CA 1
ATOM 5831 C C . ASN B 2 297 ? 40.539 -100.889 177.300 1.00 50.10 297 ASN E C 1
ATOM 5832 O O . ASN B 2 297 ? 41.415 -101.420 177.990 1.00 49.73 297 ASN E O 1
ATOM 5837 N N . GLY B 2 298 ? 40.576 -99.601 176.951 1.00 47.44 298 GLY E N 1
ATOM 5838 C CA . GLY B 2 298 ? 41.664 -98.695 177.355 1.00 45.43 298 GLY E CA 1
ATOM 5839 C C . GLY B 2 298 ? 42.792 -98.575 176.340 1.00 43.50 298 GLY E C 1
ATOM 5840 O O . GLY B 2 298 ? 42.681 -99.065 175.211 1.00 43.24 298 GLY E O 1
ATOM 5841 N N . SER B 2 299 ? 43.878 -97.915 176.749 1.00 40.83 299 SER E N 1
ATOM 5842 C CA . SER B 2 299 ? 45.026 -97.658 175.869 1.00 38.60 299 SER E CA 1
ATOM 5843 C C . SER B 2 299 ? 46.338 -97.524 176.638 1.00 36.59 299 SER E C 1
ATOM 5844 O O . SER B 2 299 ? 46.339 -97.185 177.826 1.00 35.47 299 SER E O 1
ATOM 5847 N N . ILE B 2 300 ? 47.445 -97.793 175.942 1.00 34.80 300 ILE E N 1
ATOM 5848 C CA . ILE B 2 300 ? 48.794 -97.524 176.451 1.00 34.01 300 ILE E CA 1
ATOM 5849 C C . ILE B 2 300 ? 49.452 -96.515 175.518 1.00 32.69 300 ILE E C 1
ATOM 5850 O O . ILE B 2 300 ? 49.613 -96.794 174.334 1.00 32.35 300 ILE E O 1
ATOM 5855 N N . THR B 2 301 ? 49.831 -95.358 176.061 1.00 31.77 301 THR E N 1
ATOM 5856 C CA . THR B 2 301 ? 50.510 -94.301 175.305 1.00 31.19 301 THR E CA 1
ATOM 5857 C C . THR B 2 301 ? 51.975 -94.204 175.736 1.00 30.54 301 THR E C 1
ATOM 5858 O O . THR B 2 301 ? 52.266 -94.028 176.920 1.00 29.82 301 THR E O 1
ATOM 5862 N N . SER B 2 302 ? 52.885 -94.321 174.768 1.00 30.02 302 SER E N 1
ATOM 5863 C CA . SER B 2 302 ? 54.322 -94.260 175.027 1.00 29.36 302 SER E CA 1
ATOM 5864 C C . SER B 2 302 ? 54.808 -92.810 175.077 1.00 29.20 302 SER E C 1
ATOM 5865 O O . SER B 2 302 ? 54.669 -92.075 174.098 1.00 29.16 302 SER E O 1
ATOM 5868 N N . ILE B 2 303 ? 55.369 -92.411 176.217 1.00 29.06 303 ILE E N 1
ATOM 5869 C CA . ILE B 2 303 ? 56.021 -91.111 176.373 1.00 29.03 303 ILE E CA 1
ATOM 5870 C C . ILE B 2 303 ? 57.513 -91.378 176.542 1.00 28.89 303 ILE E C 1
ATOM 5871 O O . ILE B 2 303 ? 57.956 -91.798 177.608 1.00 28.40 303 ILE E O 1
ATOM 5876 N N . GLN B 2 304 ? 58.293 -91.142 175.494 1.00 29.29 304 GLN E N 1
ATOM 5877 C CA . GLN B 2 304 ? 59.717 -91.456 175.541 1.00 29.62 304 GLN E CA 1
ATOM 5878 C C . GLN B 2 304 ? 60.577 -90.200 175.706 1.00 29.48 304 GLN E C 1
ATOM 5879 O O . GLN B 2 304 ? 60.333 -89.176 175.060 1.00 28.80 304 GLN E O 1
ATOM 5885 N N . ALA B 2 305 ? 61.556 -90.284 176.607 1.00 29.98 305 ALA E N 1
ATOM 5886 C CA . ALA B 2 305 ? 62.534 -89.222 176.811 1.00 30.84 305 ALA E CA 1
ATOM 5887 C C . ALA B 2 305 ? 63.613 -89.418 175.761 1.00 31.53 305 ALA E C 1
ATOM 5888 O O . ALA B 2 305 ? 64.415 -90.343 175.862 1.00 31.54 305 ALA E O 1
ATOM 5890 N N . VAL B 2 306 ? 63.619 -88.560 174.744 1.00 33.10 306 VAL E N 1
ATOM 5891 C CA . VAL B 2 306 ? 64.474 -88.767 173.575 1.00 34.68 306 VAL E CA 1
ATOM 5892 C C . VAL B 2 306 ? 65.912 -88.398 173.925 1.00 36.25 306 VAL E C 1
ATOM 5893 O O . VAL B 2 306 ? 66.172 -87.298 174.412 1.00 35.78 306 VAL E O 1
ATOM 5897 N N . TYR B 2 307 ? 66.826 -89.337 173.671 1.00 38.93 307 TYR E N 1
ATOM 5898 C CA . TYR B 2 307 ? 68.236 -89.203 174.032 1.00 40.85 307 TYR E CA 1
ATOM 5899 C C . TYR B 2 307 ? 69.129 -89.902 173.005 1.00 43.26 307 TYR E C 1
ATOM 5900 O O . TYR B 2 307 ? 68.806 -90.989 172.526 1.00 43.68 307 TYR E O 1
ATOM 5909 N N . VAL B 2 308 ? 70.238 -89.253 172.665 1.00 46.56 308 VAL E N 1
ATOM 5910 C CA . VAL B 2 308 ? 71.394 -89.912 172.044 1.00 49.16 308 VAL E CA 1
ATOM 5911 C C . VAL B 2 308 ? 72.591 -89.526 172.904 1.00 51.91 308 VAL E C 1
ATOM 5912 O O . VAL B 2 308 ? 72.445 -88.697 173.809 1.00 52.56 308 VAL E O 1
ATOM 5916 N N . PRO B 2 309 ? 73.775 -90.118 172.649 1.00 55.03 309 PRO E N 1
ATOM 5917 C CA . PRO B 2 309 ? 74.984 -89.581 173.284 1.00 56.54 309 PRO E CA 1
ATOM 5918 C C . PRO B 2 309 ? 75.319 -88.162 172.783 1.00 58.71 309 PRO E C 1
ATOM 5919 O O . PRO B 2 309 ? 76.229 -87.961 171.974 1.00 58.93 309 PRO E O 1
ATOM 5923 N N . ALA B 2 310 ? 74.538 -87.201 173.274 1.00 61.56 310 ALA E N 1
ATOM 5924 C CA . ALA B 2 310 ? 74.713 -85.781 173.008 1.00 62.02 310 ALA E CA 1
ATOM 5925 C C . ALA B 2 310 ? 74.742 -85.115 174.379 1.00 63.78 310 ALA E C 1
ATOM 5926 O O . ALA B 2 310 ? 73.897 -84.278 174.712 1.00 63.78 310 ALA E O 1
ATOM 5928 N N . ASP B 2 311 ? 75.719 -85.549 175.175 1.00 64.55 311 ASP E N 1
ATOM 5929 C CA . ASP B 2 311 ? 75.999 -84.995 176.498 1.00 64.51 311 ASP E CA 1
ATOM 5930 C C . ASP B 2 311 ? 77.053 -83.878 176.422 1.00 65.71 311 ASP E C 1
ATOM 5931 O O . ASP B 2 311 ? 77.438 -83.322 177.452 1.00 65.51 311 ASP E O 1
ATOM 5936 N N . ASP B 2 312 ? 77.512 -83.557 175.207 1.00 68.15 312 ASP E N 1
ATOM 5937 C CA . ASP B 2 312 ? 78.413 -82.425 174.971 1.00 70.24 312 ASP E CA 1
ATOM 5938 C C . ASP B 2 312 ? 77.629 -81.114 175.002 1.00 72.79 312 ASP E C 1
ATOM 5939 O O . ASP B 2 312 ? 77.935 -80.220 175.798 1.00 73.82 312 ASP E O 1
ATOM 5944 N N . LEU B 2 313 ? 76.619 -81.022 174.135 1.00 74.66 313 LEU E N 1
ATOM 5945 C CA . LEU B 2 313 ? 75.754 -79.842 174.013 1.00 76.06 313 LEU E CA 1
ATOM 5946 C C . LEU B 2 313 ? 74.283 -80.228 174.201 1.00 77.39 313 LEU E C 1
ATOM 5947 O O . LEU B 2 313 ? 73.935 -81.411 174.174 1.00 77.35 313 LEU E O 1
ATOM 5952 N N . THR B 2 314 ? 73.430 -79.220 174.381 1.00 78.45 314 THR E N 1
ATOM 5953 C CA . THR B 2 314 ? 72.018 -79.423 174.744 1.00 78.03 314 THR E CA 1
ATOM 5954 C C . THR B 2 314 ? 71.185 -80.062 173.627 1.00 77.39 314 THR E C 1
ATOM 5955 O O . THR B 2 314 ? 71.602 -80.119 172.470 1.00 76.26 314 THR E O 1
ATOM 5959 N N . THR B 2 320 ? 66.168 -81.275 163.084 1.00 84.09 320 THR E N 1
ATOM 5960 C CA . THR B 2 320 ? 65.476 -82.405 163.703 1.00 84.74 320 THR E CA 1
ATOM 5961 C C . THR B 2 320 ? 64.017 -82.471 163.238 1.00 84.88 320 THR E C 1
ATOM 5962 O O . THR B 2 320 ? 63.389 -81.437 162.994 1.00 85.76 320 THR E O 1
ATOM 5966 N N . THR B 2 321 ? 63.491 -83.691 163.123 1.00 84.41 321 THR E N 1
ATOM 5967 C CA . THR B 2 321 ? 62.128 -83.928 162.625 1.00 84.19 321 THR E CA 1
ATOM 5968 C C . THR B 2 321 ? 61.563 -85.263 163.148 1.00 84.51 321 THR E C 1
ATOM 5969 O O . THR B 2 321 ? 62.175 -85.908 164.006 1.00 86.24 321 THR E O 1
ATOM 5973 N N . PHE B 2 322 ? 60.390 -85.658 162.644 1.00 82.48 322 PHE E N 1
ATOM 5974 C CA . PHE B 2 322 ? 59.770 -86.950 162.984 1.00 79.07 322 PHE E CA 1
ATOM 5975 C C . PHE B 2 322 ? 60.619 -88.146 162.539 1.00 75.37 322 PHE E C 1
ATOM 5976 O O . PHE B 2 322 ? 61.545 -88.007 161.734 1.00 74.82 322 PHE E O 1
ATOM 5984 N N . ALA B 2 323 ? 60.286 -89.317 163.077 1.00 71.18 323 ALA E N 1
ATOM 5985 C CA . ALA B 2 323 ? 60.915 -90.578 162.676 1.00 67.75 323 ALA E CA 1
ATOM 5986 C C . ALA B 2 323 ? 59.962 -91.751 162.926 1.00 64.44 323 ALA E C 1
ATOM 5987 O O . ALA B 2 323 ? 59.443 -92.341 161.976 1.00 65.07 323 ALA E O 1
ATOM 5989 N N . HIS B 2 324 ? 59.732 -92.067 164.201 1.00 59.70 324 HIS E N 1
ATOM 5990 C CA . HIS B 2 324 ? 58.778 -93.098 164.620 1.00 55.63 324 HIS E CA 1
ATOM 5991 C C . HIS B 2 324 ? 57.815 -92.520 165.670 1.00 51.27 324 HIS E C 1
ATOM 5992 O O . HIS B 2 324 ? 57.372 -93.235 166.575 1.00 50.48 324 HIS E O 1
ATOM 5999 N N . LEU B 2 325 ? 57.475 -91.233 165.525 1.00 46.03 325 LEU E N 1
ATOM 6000 C CA . LEU B 2 325 ? 56.718 -90.491 166.538 1.00 42.30 325 LEU E CA 1
ATOM 6001 C C . LEU B 2 325 ? 55.417 -89.901 165.994 1.00 39.75 325 LEU E C 1
ATOM 6002 O O . LEU B 2 325 ? 55.363 -89.439 164.853 1.00 39.73 325 LEU E O 1
ATOM 6007 N N . ASP B 2 326 ? 54.383 -89.918 166.836 1.00 36.94 326 ASP E N 1
ATOM 6008 C CA . ASP B 2 326 ? 53.080 -89.315 166.531 1.00 35.58 326 ASP E CA 1
ATOM 6009 C C . ASP B 2 326 ? 52.954 -87.878 167.052 1.00 34.25 326 ASP E C 1
ATOM 6010 O O . ASP B 2 326 ? 52.155 -87.099 166.530 1.00 34.25 326 ASP E O 1
ATOM 6015 N N . ALA B 2 327 ? 53.720 -87.535 168.088 1.00 32.67 327 ALA E N 1
ATOM 6016 C CA . ALA B 2 327 ? 53.841 -86.145 168.535 1.00 31.65 327 ALA E CA 1
ATOM 6017 C C . ALA B 2 327 ? 55.175 -85.879 169.227 1.00 30.65 327 ALA E C 1
ATOM 6018 O O . ALA B 2 327 ? 55.839 -86.804 169.701 1.00 30.00 327 ALA E O 1
ATOM 6020 N N . THR B 2 328 ? 55.556 -84.603 169.268 1.00 29.82 328 THR E N 1
ATOM 6021 C CA . THR B 2 328 ? 56.776 -84.159 169.944 1.00 29.12 328 THR E CA 1
ATOM 6022 C C . THR B 2 328 ? 56.473 -83.002 170.893 1.00 28.78 328 THR E C 1
ATOM 6023 O O . THR B 2 328 ? 55.710 -82.100 170.545 1.00 28.96 328 THR E O 1
ATOM 6027 N N . THR B 2 329 ? 57.072 -83.041 172.083 1.00 28.37 329 THR E N 1
ATOM 6028 C CA . THR B 2 329 ? 57.042 -81.922 173.027 1.00 27.93 329 THR E CA 1
ATOM 6029 C C . THR B 2 329 ? 58.471 -81.400 173.166 1.00 27.62 329 THR E C 1
ATOM 6030 O O . THR B 2 329 ? 59.302 -82.024 173.836 1.00 27.25 329 THR E O 1
ATOM 6034 N N . VAL B 2 330 ? 58.753 -80.270 172.517 1.00 27.36 330 VAL E N 1
ATOM 6035 C CA . VAL B 2 330 ? 60.084 -79.661 172.535 1.00 27.33 330 VAL E CA 1
ATOM 6036 C C . VAL B 2 330 ? 60.178 -78.636 173.667 1.00 27.82 330 VAL E C 1
ATOM 6037 O O . VAL B 2 330 ? 59.564 -77.569 173.593 1.00 27.32 330 VAL E O 1
ATOM 6041 N N . LEU B 2 331 ? 60.942 -78.971 174.708 1.00 28.32 331 LEU E N 1
ATOM 6042 C CA . LEU B 2 331 ? 61.246 -78.031 175.794 1.00 29.25 331 LEU E CA 1
ATOM 6043 C C . LEU B 2 331 ? 62.401 -77.121 175.367 1.00 30.30 331 LEU E C 1
ATOM 6044 O O . LEU B 2 331 ? 63.394 -77.597 174.814 1.00 30.63 331 LEU E O 1
ATOM 6049 N N . SER B 2 332 ? 62.268 -75.822 175.633 1.00 31.65 332 SER E N 1
ATOM 6050 C CA . SER B 2 332 ? 63.203 -74.811 175.128 1.00 32.91 332 SER E CA 1
ATOM 6051 C C . SER B 2 332 ? 63.763 -73.934 176.244 1.00 33.88 332 SER E C 1
ATOM 6052 O O . SER B 2 332 ? 63.013 -73.391 177.053 1.00 33.04 332 SER E O 1
ATOM 6055 N N . ARG B 2 333 ? 65.087 -73.792 176.256 1.00 36.03 333 ARG E N 1
ATOM 6056 C CA . ARG B 2 333 ? 65.787 -72.932 177.215 1.00 38.12 333 ARG E CA 1
ATOM 6057 C C . ARG B 2 333 ? 65.398 -71.464 177.039 1.00 37.38 333 ARG E C 1
ATOM 6058 O O . ARG B 2 333 ? 65.232 -70.746 178.024 1.00 37.62 333 ARG E O 1
ATOM 6066 N N . ALA B 2 334 ? 65.257 -71.033 175.785 1.00 36.68 334 ALA E N 1
ATOM 6067 C CA . ALA B 2 334 ? 64.792 -69.683 175.457 1.00 36.48 334 ALA E CA 1
ATOM 6068 C C . ALA B 2 334 ? 63.409 -69.389 176.046 1.00 37.02 334 ALA E C 1
ATOM 6069 O O . ALA B 2 334 ? 63.195 -68.322 176.627 1.00 37.50 334 ALA E O 1
ATOM 6071 N N . ILE B 2 335 ? 62.488 -70.345 175.909 1.00 36.91 335 ILE E N 1
ATOM 6072 C CA . ILE B 2 335 ? 61.123 -70.216 176.448 1.00 36.68 335 ILE E CA 1
ATOM 6073 C C . ILE B 2 335 ? 61.150 -70.221 177.988 1.00 36.10 335 ILE E C 1
ATOM 6074 O O . ILE B 2 335 ? 60.417 -69.461 178.625 1.00 35.98 335 ILE E O 1
ATOM 6079 N N . SER B 2 336 ? 62.001 -71.066 178.572 1.00 35.59 336 SER E N 1
ATOM 6080 C CA . SER B 2 336 ? 62.183 -71.123 180.029 1.00 36.03 336 SER E CA 1
ATOM 6081 C C . SER B 2 336 ? 62.685 -69.802 180.634 1.00 37.06 336 SER E C 1
ATOM 6082 O O . SER B 2 336 ? 62.255 -69.412 181.721 1.00 36.76 336 SER E O 1
ATOM 6085 N N . GLU B 2 337 ? 63.590 -69.126 179.928 1.00 38.17 337 GLU E N 1
ATOM 6086 C CA . GLU B 2 337 ? 64.166 -67.859 180.402 1.00 38.87 337 GLU E CA 1
ATOM 6087 C C . GLU B 2 337 ? 63.219 -66.651 180.294 1.00 38.65 337 GLU E C 1
ATOM 6088 O O . GLU B 2 337 ? 63.453 -65.633 180.950 1.00 39.62 337 GLU E O 1
ATOM 6094 N N . LEU B 2 338 ? 62.154 -66.763 179.494 1.00 37.78 338 LEU E N 1
ATOM 6095 C CA . LEU B 2 338 ? 61.066 -65.764 179.491 1.00 37.04 338 LEU E CA 1
ATOM 6096 C C . LEU B 2 338 ? 60.069 -65.932 180.655 1.00 36.44 338 LEU E C 1
ATOM 6097 O O . LEU B 2 338 ? 59.129 -65.144 180.770 1.00 36.67 338 LEU E O 1
ATOM 6102 N N . GLY B 2 339 ? 60.260 -66.947 181.502 1.00 35.21 339 GLY E N 1
ATOM 6103 C CA . GLY B 2 339 ? 59.350 -67.231 182.611 1.00 34.84 339 GLY E CA 1
ATOM 6104 C C . GLY B 2 339 ? 58.153 -68.104 182.247 1.00 34.38 339 GLY E C 1
ATOM 6105 O O . GLY B 2 339 ? 57.241 -68.254 183.056 1.00 34.62 339 GLY E O 1
ATOM 6106 N N . ILE B 2 340 ? 58.159 -68.695 181.049 1.00 33.06 340 ILE E N 1
ATOM 6107 C CA . ILE B 2 340 ? 57.042 -69.514 180.574 1.00 32.73 340 ILE E CA 1
ATOM 6108 C C . ILE B 2 340 ? 57.243 -70.972 181.001 1.00 32.89 340 ILE E C 1
ATOM 6109 O O . ILE B 2 340 ? 58.166 -71.640 180.525 1.00 33.24 340 ILE E O 1
ATOM 6114 N N . TYR B 2 341 ? 56.377 -71.447 181.900 1.00 32.87 341 TYR E N 1
ATOM 6115 C CA . TYR B 2 341 ? 56.401 -72.826 182.405 1.00 32.52 341 TYR E CA 1
ATOM 6116 C C . TYR B 2 341 ? 55.053 -73.495 182.096 1.00 31.62 341 TYR E C 1
ATOM 6117 O O . TYR B 2 341 ? 54.018 -72.888 182.357 1.00 31.66 341 TYR E O 1
ATOM 6126 N N . PRO B 2 342 ? 55.024 -74.712 181.535 1.00 30.25 342 PRO E N 1
ATOM 6127 C CA . PRO B 2 342 ? 56.199 -75.474 181.099 1.00 29.45 342 PRO E CA 1
ATOM 6128 C C . PRO B 2 342 ? 56.882 -74.834 179.894 1.00 28.52 342 PRO E C 1
ATOM 6129 O O . PRO B 2 342 ? 56.233 -74.139 179.109 1.00 27.55 342 PRO E O 1
ATOM 6133 N N . ALA B 2 343 ? 58.178 -75.085 179.741 1.00 28.16 343 ALA E N 1
ATOM 6134 C CA . ALA B 2 343 ? 58.990 -74.388 178.739 1.00 28.31 343 ALA E CA 1
ATOM 6135 C C . ALA B 2 343 ? 58.844 -74.981 177.329 1.00 28.56 343 ALA E C 1
ATOM 6136 O O . ALA B 2 343 ? 59.840 -75.192 176.631 1.00 29.16 343 ALA E O 1
ATOM 6138 N N . VAL B 2 344 ? 57.602 -75.192 176.894 1.00 28.15 344 VAL E N 1
ATOM 6139 C CA . VAL B 2 344 ? 57.320 -75.871 175.638 1.00 28.20 344 VAL E CA 1
ATOM 6140 C C . VAL B 2 344 ? 57.409 -74.850 174.514 1.00 28.68 344 VAL E C 1
ATOM 6141 O O . VAL B 2 344 ? 56.852 -73.758 174.625 1.00 28.68 344 VAL E O 1
ATOM 6145 N N . ASP B 2 345 ? 58.105 -75.207 173.438 1.00 29.17 345 ASP E N 1
ATOM 6146 C CA . ASP B 2 345 ? 58.158 -74.369 172.244 1.00 29.62 345 ASP E CA 1
ATOM 6147 C C . ASP B 2 345 ? 56.856 -74.592 171.470 1.00 30.08 345 ASP E C 1
ATOM 6148 O O . ASP B 2 345 ? 56.622 -75.696 170.976 1.00 30.16 345 ASP E O 1
ATOM 6153 N N . PRO B 2 346 ? 56.004 -73.547 171.361 1.00 30.62 346 PRO E N 1
ATOM 6154 C CA . PRO B 2 346 ? 54.702 -73.721 170.709 1.00 30.94 346 PRO E CA 1
ATOM 6155 C C . PRO B 2 346 ? 54.744 -73.822 169.177 1.00 31.72 346 PRO E C 1
ATOM 6156 O O . PRO B 2 346 ? 53.709 -74.110 168.572 1.00 31.55 346 PRO E O 1
ATOM 6160 N N . LEU B 2 347 ? 55.908 -73.575 168.566 1.00 33.29 347 LEU E N 1
ATOM 6161 C CA . LEU B 2 347 ? 56.099 -73.724 167.115 1.00 34.34 347 LEU E CA 1
ATOM 6162 C C . LEU B 2 347 ? 56.868 -74.993 166.710 1.00 34.97 347 LEU E C 1
ATOM 6163 O O . LEU B 2 347 ? 56.533 -75.615 165.701 1.00 34.95 347 LEU E O 1
ATOM 6168 N N . ASP B 2 348 ? 57.888 -75.370 167.481 1.00 36.35 348 ASP E N 1
ATOM 6169 C CA . ASP B 2 348 ? 58.661 -76.599 167.213 1.00 37.58 348 ASP E CA 1
ATOM 6170 C C . ASP B 2 348 ? 57.967 -77.888 167.664 1.00 37.78 348 ASP E C 1
ATOM 6171 O O . ASP B 2 348 ? 58.268 -78.959 167.135 1.00 38.38 348 ASP E O 1
ATOM 6176 N N . SER B 2 349 ? 57.078 -77.794 168.652 1.00 38.07 349 SER E N 1
ATOM 6177 C CA . SER B 2 349 ? 56.229 -78.923 169.033 1.00 38.11 349 SER E CA 1
ATOM 6178 C C . SER B 2 349 ? 55.170 -79.127 167.950 1.00 38.46 349 SER E C 1
ATOM 6179 O O . SER B 2 349 ? 54.641 -78.154 167.410 1.00 38.24 349 SER E O 1
ATOM 6182 N N . ASN B 2 350 ? 54.881 -80.386 167.625 1.00 38.88 350 ASN E N 1
ATOM 6183 C CA . ASN B 2 350 ? 53.883 -80.721 166.600 1.00 39.69 350 ASN E CA 1
ATOM 6184 C C . ASN B 2 350 ? 53.309 -82.125 166.767 1.00 38.56 350 ASN E C 1
ATOM 6185 O O . ASN B 2 350 ? 53.867 -82.951 167.489 1.00 37.79 350 ASN E O 1
ATOM 6190 N N . SER B 2 351 ? 52.188 -82.374 166.093 1.00 38.30 351 SER E N 1
ATOM 6191 C CA . SER B 2 351 ? 51.435 -83.620 166.236 1.00 38.51 351 SER E CA 1
ATOM 6192 C C . SER B 2 351 ? 50.837 -84.064 164.905 1.00 39.12 351 SER E C 1
ATOM 6193 O O . SER B 2 351 ? 50.402 -83.234 164.108 1.00 39.16 351 SER E O 1
ATOM 6196 N N . ARG B 2 352 ? 50.805 -85.376 164.682 1.00 40.34 352 ARG E N 1
ATOM 6197 C CA . ARG B 2 352 ? 50.157 -85.948 163.501 1.00 41.38 352 ARG E CA 1
ATOM 6198 C C . ARG B 2 352 ? 48.635 -85.806 163.551 1.00 41.02 352 ARG E C 1
ATOM 6199 O O . ARG B 2 352 ? 48.002 -85.653 162.506 1.00 41.35 352 ARG E O 1
ATOM 6207 N N . ILE B 2 353 ? 48.057 -85.859 164.754 1.00 40.28 353 ILE E N 1
ATOM 6208 C CA . ILE B 2 353 ? 46.607 -85.681 164.935 1.00 39.65 353 ILE E CA 1
ATOM 6209 C C . ILE B 2 353 ? 46.145 -84.211 164.991 1.00 39.81 353 ILE E C 1
ATOM 6210 O O . ILE B 2 353 ? 44.942 -83.958 165.095 1.00 39.48 353 ILE E O 1
ATOM 6215 N N . LEU B 2 354 ? 47.076 -83.251 164.928 1.00 40.21 354 LEU E N 1
ATOM 6216 C CA . LEU B 2 354 ? 46.716 -81.841 164.698 1.00 40.51 354 LEU E CA 1
ATOM 6217 C C . LEU B 2 354 ? 46.235 -81.706 163.252 1.00 40.49 354 LEU E C 1
ATOM 6218 O O . LEU B 2 354 ? 46.976 -81.293 162.355 1.00 40.42 354 LEU E O 1
ATOM 6223 N N . ASP B 2 355 ? 44.972 -82.069 163.058 1.00 40.51 355 ASP E N 1
ATOM 6224 C CA . ASP B 2 355 ? 44.398 -82.323 161.746 1.00 40.34 355 ASP E CA 1
ATOM 6225 C C . ASP B 2 355 ? 42.876 -82.340 161.925 1.00 39.53 355 ASP E C 1
ATOM 6226 O O . ASP B 2 355 ? 42.383 -83.032 162.818 1.00 39.34 355 ASP E O 1
ATOM 6231 N N . PRO B 2 356 ? 42.128 -81.576 161.095 1.00 38.91 356 PRO E N 1
ATOM 6232 C CA . PRO B 2 356 ? 40.686 -81.400 161.335 1.00 38.62 356 PRO E CA 1
ATOM 6233 C C . PRO B 2 356 ? 39.858 -82.693 161.331 1.00 38.62 356 PRO E C 1
ATOM 6234 O O . PRO B 2 356 ? 38.820 -82.751 161.998 1.00 38.76 356 PRO E O 1
ATOM 6238 N N . ALA B 2 357 ? 40.320 -83.709 160.602 1.00 38.06 357 ALA E N 1
ATOM 6239 C CA . ALA B 2 357 ? 39.648 -85.010 160.556 1.00 38.37 357 ALA E CA 1
ATOM 6240 C C . ALA B 2 357 ? 39.681 -85.777 161.885 1.00 38.31 357 ALA E C 1
ATOM 6241 O O . ALA B 2 357 ? 38.828 -86.636 162.107 1.00 38.48 357 ALA E O 1
ATOM 6243 N N . VAL B 2 358 ? 40.655 -85.476 162.752 1.00 38.10 358 VAL E N 1
ATOM 6244 C CA . VAL B 2 358 ? 40.786 -86.135 164.062 1.00 37.43 358 VAL E CA 1
ATOM 6245 C C . VAL B 2 358 ? 40.228 -85.271 165.197 1.00 37.38 358 VAL E C 1
ATOM 6246 O O . VAL B 2 358 ? 39.351 -85.716 165.937 1.00 37.74 358 VAL E O 1
ATOM 6250 N N . VAL B 2 359 ? 40.737 -84.046 165.329 1.00 37.74 359 VAL E N 1
ATOM 6251 C CA . VAL B 2 359 ? 40.394 -83.166 166.471 1.00 37.89 359 VAL E CA 1
ATOM 6252 C C . VAL B 2 359 ? 39.223 -82.196 166.221 1.00 38.13 359 VAL E C 1
ATOM 6253 O O . VAL B 2 359 ? 38.796 -81.497 167.147 1.00 36.77 359 VAL E O 1
ATOM 6257 N N . GLY B 2 360 ? 38.709 -82.157 164.989 1.00 38.38 360 GLY E N 1
ATOM 6258 C CA . GLY B 2 360 ? 37.605 -81.265 164.627 1.00 39.08 360 GLY E CA 1
ATOM 6259 C C . GLY B 2 360 ? 38.087 -79.979 163.985 1.00 39.89 360 GLY E C 1
ATOM 6260 O O . GLY B 2 360 ? 39.259 -79.610 164.104 1.00 40.03 360 GLY E O 1
ATOM 6261 N N . GLU B 2 361 ? 37.168 -79.294 163.309 1.00 40.67 361 GLU E N 1
ATOM 6262 C CA . GLU B 2 361 ? 37.493 -78.101 162.522 1.00 40.95 361 GLU E CA 1
ATOM 6263 C C . GLU B 2 361 ? 37.862 -76.899 163.398 1.00 39.81 361 GLU E C 1
ATOM 6264 O O . GLU B 2 361 ? 38.786 -76.157 163.065 1.00 39.36 361 GLU E O 1
ATOM 6270 N N . GLU B 2 362 ? 37.142 -76.720 164.506 1.00 38.59 362 GLU E N 1
ATOM 6271 C CA . GLU B 2 362 ? 37.381 -75.610 165.436 1.00 38.16 362 GLU E CA 1
ATOM 6272 C C . GLU B 2 362 ? 38.751 -75.713 166.116 1.00 37.56 362 GLU E C 1
ATOM 6273 O O . GLU B 2 362 ? 39.531 -74.759 166.087 1.00 37.21 362 GLU E O 1
ATOM 6279 N N . HIS B 2 363 ? 39.022 -76.871 166.721 1.00 37.23 363 HIS E N 1
ATOM 6280 C CA . HIS B 2 363 ? 40.320 -77.178 167.356 1.00 36.86 363 HIS E CA 1
ATOM 6281 C C . HIS B 2 363 ? 41.487 -76.819 166.430 1.00 36.75 363 HIS E C 1
ATOM 6282 O O . HIS B 2 363 ? 42.414 -76.107 166.831 1.00 36.33 363 HIS E O 1
ATOM 6289 N N . TYR B 2 364 ? 41.425 -77.321 165.198 1.00 36.09 364 TYR E N 1
ATOM 6290 C CA . TYR B 2 364 ? 42.492 -77.139 164.210 1.00 36.45 364 TYR E CA 1
ATOM 6291 C C . TYR B 2 364 ? 42.708 -75.672 163.825 1.00 37.05 364 TYR E C 1
ATOM 6292 O O . TYR B 2 364 ? 43.847 -75.209 163.762 1.00 37.06 364 TYR E O 1
ATOM 6301 N N . GLN B 2 365 ? 41.615 -74.956 163.571 1.00 37.76 365 GLN E N 1
ATOM 6302 C CA . GLN B 2 365 ? 41.683 -73.563 163.116 1.00 38.86 365 GLN E CA 1
ATOM 6303 C C . GLN B 2 365 ? 42.243 -72.629 164.195 1.00 37.12 365 GLN E C 1
ATOM 6304 O O . GLN B 2 365 ? 43.056 -71.753 163.894 1.00 37.07 365 GLN E O 1
ATOM 6310 N N . VAL B 2 366 ? 41.815 -72.835 165.441 1.00 35.62 366 VAL E N 1
ATOM 6311 C CA . VAL B 2 366 ? 42.281 -72.035 166.581 1.00 34.78 366 VAL E CA 1
ATOM 6312 C C . VAL B 2 366 ? 43.781 -72.249 166.799 1.00 34.52 366 VAL E C 1
ATOM 6313 O O . VAL B 2 366 ? 44.525 -71.289 167.009 1.00 33.46 366 VAL E O 1
ATOM 6317 N N . ALA B 2 367 ? 44.205 -73.511 166.747 1.00 34.27 367 ALA E N 1
ATOM 6318 C CA . ALA B 2 367 ? 45.619 -73.872 166.827 1.00 34.44 367 ALA E CA 1
ATOM 6319 C C . ALA B 2 367 ? 46.436 -73.228 165.711 1.00 34.58 367 ALA E C 1
ATOM 6320 O O . ALA B 2 367 ? 47.523 -72.711 165.963 1.00 33.96 367 ALA E O 1
ATOM 6322 N N . ARG B 2 368 ? 45.902 -73.248 164.491 1.00 35.85 368 ARG E N 1
ATOM 6323 C CA . ARG B 2 368 ? 46.595 -72.670 163.332 1.00 37.59 368 ARG E CA 1
ATOM 6324 C C . ARG B 2 368 ? 46.743 -71.147 163.465 1.00 36.98 368 ARG E C 1
ATOM 6325 O O . ARG B 2 368 ? 47.814 -70.600 163.188 1.00 36.30 368 ARG E O 1
ATOM 6333 N N . ASP B 2 369 ? 45.671 -70.482 163.904 1.00 36.30 369 ASP E N 1
ATOM 6334 C CA . ASP B 2 369 ? 45.683 -69.031 164.141 1.00 35.71 369 ASP E CA 1
ATOM 6335 C C . ASP B 2 369 ? 46.668 -68.630 165.235 1.00 35.21 369 ASP E C 1
ATOM 6336 O O . ASP B 2 369 ? 47.392 -67.646 165.086 1.00 35.70 369 ASP E O 1
ATOM 6341 N N . VAL B 2 370 ? 46.676 -69.384 166.334 1.00 34.25 370 VAL E N 1
ATOM 6342 C CA . VAL B 2 370 ? 47.624 -69.169 167.434 1.00 34.03 370 VAL E CA 1
ATOM 6343 C C . VAL B 2 370 ? 49.074 -69.272 166.945 1.00 33.56 370 VAL E C 1
ATOM 6344 O O . VAL B 2 370 ? 49.908 -68.442 167.311 1.00 32.75 370 VAL E O 1
ATOM 6348 N N . GLN B 2 371 ? 49.357 -70.290 166.130 1.00 33.45 371 GLN E N 1
ATOM 6349 C CA . GLN B 2 371 ? 50.684 -70.480 165.531 1.00 33.59 371 GLN E CA 1
ATOM 6350 C C . GLN B 2 371 ? 51.057 -69.318 164.617 1.00 33.14 371 GLN E C 1
ATOM 6351 O O . GLN B 2 371 ? 52.178 -68.811 164.688 1.00 33.09 371 GLN E O 1
ATOM 6357 N N . GLY B 2 372 ? 50.116 -68.909 163.765 1.00 32.70 372 GLY E N 1
ATOM 6358 C CA . GLY B 2 372 ? 50.297 -67.761 162.874 1.00 32.48 372 GLY E CA 1
ATOM 6359 C C . GLY B 2 372 ? 50.639 -66.465 163.594 1.00 32.46 372 GLY E C 1
ATOM 6360 O O . GLY B 2 372 ? 51.491 -65.704 163.134 1.00 32.59 372 GLY E O 1
ATOM 6361 N N . ILE B 2 373 ? 49.980 -66.227 164.727 1.00 32.43 373 ILE E N 1
ATOM 6362 C CA . ILE B 2 373 ? 50.194 -65.020 165.538 1.00 32.54 373 ILE E CA 1
ATOM 6363 C C . ILE B 2 373 ? 51.572 -65.041 166.212 1.00 32.75 373 ILE E C 1
ATOM 6364 O O . ILE B 2 373 ? 52.289 -64.036 166.192 1.00 32.39 373 ILE E O 1
ATOM 6369 N N . LEU B 2 374 ? 51.925 -66.180 166.807 1.00 32.94 374 LEU E N 1
ATOM 6370 C CA . LEU B 2 374 ? 53.238 -66.355 167.433 1.00 32.76 374 LEU E CA 1
ATOM 6371 C C . LEU B 2 374 ? 54.383 -66.304 166.418 1.00 32.93 374 LEU E C 1
ATOM 6372 O O . LEU B 2 374 ? 55.458 -65.799 166.736 1.00 32.60 374 LEU E O 1
ATOM 6377 N N . GLN B 2 375 ? 54.145 -66.815 165.210 1.00 33.92 375 GLN E N 1
ATOM 6378 C CA . GLN B 2 375 ? 55.133 -66.773 164.124 1.00 35.40 375 GLN E CA 1
ATOM 6379 C C . GLN B 2 375 ? 55.393 -65.339 163.654 1.00 35.39 375 GLN E C 1
ATOM 6380 O O . GLN B 2 375 ? 56.544 -64.929 163.509 1.00 34.89 375 GLN E O 1
ATOM 6386 N N . LYS B 2 376 ? 54.314 -64.594 163.414 1.00 35.79 376 LYS E N 1
ATOM 6387 C CA . LYS B 2 376 ? 54.386 -63.177 163.039 1.00 35.79 376 LYS E CA 1
ATOM 6388 C C . LYS B 2 376 ? 55.070 -62.341 164.128 1.00 35.95 376 LYS E C 1
ATOM 6389 O O . LYS B 2 376 ? 55.909 -61.491 163.824 1.00 35.96 376 LYS E O 1
ATOM 6395 N N . TYR B 2 377 ? 54.707 -62.590 165.386 1.00 35.73 377 TYR E N 1
ATOM 6396 C CA . TYR B 2 377 ? 55.350 -61.945 166.539 1.00 35.58 377 TYR E CA 1
ATOM 6397 C C . TYR B 2 377 ? 56.865 -62.172 166.561 1.00 37.08 377 TYR E C 1
ATOM 6398 O O . TYR B 2 377 ? 57.631 -61.248 166.845 1.00 36.69 377 TYR E O 1
ATOM 6407 N N . LYS B 2 378 ? 57.277 -63.398 166.242 1.00 38.71 378 LYS E N 1
ATOM 6408 C CA . LYS B 2 378 ? 58.694 -63.770 166.155 1.00 40.37 378 LYS E CA 1
ATOM 6409 C C . LYS B 2 378 ? 59.422 -63.021 165.026 1.00 40.73 378 LYS E C 1
ATOM 6410 O O . LYS B 2 378 ? 60.581 -62.632 165.184 1.00 40.07 378 LYS E O 1
ATOM 6416 N N . SER B 2 379 ? 58.732 -62.818 163.901 1.00 41.63 379 SER E N 1
ATOM 6417 C CA . SER B 2 379 ? 59.258 -62.033 162.770 1.00 42.16 379 SER E CA 1
ATOM 6418 C C . SER B 2 379 ? 59.486 -60.551 163.090 1.00 42.22 379 SER E C 1
ATOM 6419 O O . SER B 2 379 ? 60.366 -59.924 162.499 1.00 43.96 379 SER E O 1
ATOM 6422 N N . LEU B 2 380 ? 58.685 -60.000 164.004 1.00 41.77 380 LEU E N 1
ATOM 6423 C CA . LEU B 2 380 ? 58.797 -58.597 164.432 1.00 41.69 380 LEU E CA 1
ATOM 6424 C C . LEU B 2 380 ? 59.623 -58.408 165.720 1.00 41.53 380 LEU E C 1
ATOM 6425 O O . LEU B 2 380 ? 59.666 -57.303 166.269 1.00 41.67 380 LEU E O 1
ATOM 6430 N N . GLN B 2 381 ? 60.293 -59.467 166.180 1.00 40.93 381 GLN E N 1
ATOM 6431 C CA . GLN B 2 381 ? 61.011 -59.459 167.462 1.00 40.60 381 GLN E CA 1
ATOM 6432 C C . GLN B 2 381 ? 62.226 -58.522 167.434 1.00 39.02 381 GLN E C 1
ATOM 6433 O O . GLN B 2 381 ? 62.448 -57.756 168.375 1.00 38.56 381 GLN E O 1
ATOM 6439 N N . ASP B 2 382 ? 62.997 -58.588 166.348 1.00 37.57 382 ASP E N 1
ATOM 6440 C CA . ASP B 2 382 ? 64.204 -57.767 166.191 1.00 37.10 382 ASP E CA 1
ATOM 6441 C C . ASP B 2 382 ? 63.891 -56.268 166.090 1.00 36.52 382 ASP E C 1
ATOM 6442 O O . ASP B 2 382 ? 64.666 -55.439 166.573 1.00 36.54 382 ASP E O 1
ATOM 6447 N N . ILE B 2 383 ? 62.760 -55.931 165.470 1.00 35.92 383 ILE E N 1
ATOM 6448 C CA . ILE B 2 383 ? 62.304 -54.540 165.367 1.00 35.60 383 ILE E CA 1
ATOM 6449 C C . ILE B 2 383 ? 61.891 -53.985 166.740 1.00 35.92 383 ILE E C 1
ATOM 6450 O O . ILE B 2 383 ? 62.190 -52.832 167.050 1.00 35.52 383 ILE E O 1
ATOM 6455 N N . ILE B 2 384 ? 61.217 -54.804 167.551 1.00 36.91 384 ILE E N 1
ATOM 6456 C CA . ILE B 2 384 ? 60.773 -54.397 168.900 1.00 37.09 384 ILE E CA 1
ATOM 6457 C C . ILE B 2 384 ? 61.957 -54.245 169.862 1.00 37.05 384 ILE E C 1
ATOM 6458 O O . ILE B 2 384 ? 61.948 -53.355 170.712 1.00 37.81 384 ILE E O 1
ATOM 6463 N N . ALA B 2 385 ? 62.960 -55.113 169.740 1.00 36.85 385 ALA E N 1
ATOM 6464 C CA . ALA B 2 385 ? 64.160 -55.017 170.577 1.00 37.17 385 ALA E CA 1
ATOM 6465 C C . ALA B 2 385 ? 65.000 -53.772 170.256 1.00 38.29 385 ALA E C 1
ATOM 6466 O O . ALA B 2 385 ? 65.437 -53.068 171.167 1.00 38.59 385 ALA E O 1
ATOM 6468 N N . ILE B 2 386 ? 65.206 -53.500 168.967 1.00 39.44 386 ILE E N 1
ATOM 6469 C CA . ILE B 2 386 ? 66.085 -52.407 168.522 1.00 40.77 386 ILE E CA 1
ATOM 6470 C C . ILE B 2 386 ? 65.375 -51.046 168.542 1.00 41.46 386 ILE E C 1
ATOM 6471 O O . ILE B 2 386 ? 65.916 -50.072 169.068 1.00 41.83 386 ILE E O 1
ATOM 6476 N N . LEU B 2 387 ? 64.185 -50.985 167.949 1.00 42.01 387 LEU E N 1
ATOM 6477 C CA . LEU B 2 387 ? 63.358 -49.772 167.941 1.00 42.67 387 LEU E CA 1
ATOM 6478 C C . LEU B 2 387 ? 62.132 -49.998 168.819 1.00 44.65 387 LEU E C 1
ATOM 6479 O O . LEU B 2 387 ? 61.905 -51.105 169.300 1.00 45.92 387 LEU E O 1
ATOM 6484 N N . GLY B 2 388 ? 61.339 -48.955 169.034 1.00 45.74 388 GLY E N 1
ATOM 6485 C CA . GLY B 2 388 ? 60.167 -49.059 169.905 1.00 47.38 388 GLY E CA 1
ATOM 6486 C C . GLY B 2 388 ? 59.019 -49.879 169.334 1.00 47.81 388 GLY E C 1
ATOM 6487 O O . GLY B 2 388 ? 59.115 -50.442 168.240 1.00 46.58 388 GLY E O 1
ATOM 6488 N N . MET B 2 389 ? 57.931 -49.943 170.098 1.00 48.66 389 MET E N 1
ATOM 6489 C CA . MET B 2 389 ? 56.660 -50.495 169.615 1.00 49.34 389 MET E CA 1
ATOM 6490 C C . MET B 2 389 ? 55.988 -49.518 168.640 1.00 48.70 389 MET E C 1
ATOM 6491 O O . MET B 2 389 ? 55.163 -49.929 167.824 1.00 48.97 389 MET E O 1
ATOM 6496 N N . ASP B 2 390 ? 56.347 -48.234 168.727 1.00 49.05 390 ASP E N 1
ATOM 6497 C CA . ASP B 2 390 ? 55.851 -47.198 167.804 1.00 49.78 390 ASP E CA 1
ATOM 6498 C C . ASP B 2 390 ? 56.297 -47.398 166.349 1.00 49.15 390 ASP E C 1
ATOM 6499 O O . ASP B 2 390 ? 55.639 -46.903 165.430 1.00 49.53 390 ASP E O 1
ATOM 6504 N N . GLU B 2 391 ? 57.411 -48.106 166.148 1.00 48.21 391 GLU E N 1
ATOM 6505 C CA . GLU B 2 391 ? 57.915 -48.441 164.809 1.00 47.55 391 GLU E CA 1
ATOM 6506 C C . GLU B 2 391 ? 56.949 -49.312 163.989 1.00 47.88 391 GLU E C 1
ATOM 6507 O O . GLU B 2 391 ? 56.931 -49.228 162.760 1.00 47.71 391 GLU E O 1
ATOM 6513 N N . LEU B 2 392 ? 56.155 -50.138 164.669 1.00 48.00 392 LEU E N 1
ATOM 6514 C CA . LEU B 2 392 ? 55.217 -51.044 164.001 1.00 48.28 392 LEU E CA 1
ATOM 6515 C C . LEU B 2 392 ? 53.992 -50.294 163.490 1.00 47.54 392 LEU E C 1
ATOM 6516 O O . LEU B 2 392 ? 53.597 -49.273 164.057 1.00 46.90 392 LEU E O 1
ATOM 6521 N N . SER B 2 393 ? 53.392 -50.819 162.423 1.00 47.41 393 SER E N 1
ATOM 6522 C CA . SER B 2 393 ? 52.082 -50.364 161.958 1.00 47.51 393 SER E CA 1
ATOM 6523 C C . SER B 2 393 ? 51.009 -50.776 162.962 1.00 47.85 393 SER E C 1
ATOM 6524 O O . SER B 2 393 ? 51.225 -51.675 163.777 1.00 47.93 393 SER E O 1
ATOM 6527 N N . GLU B 2 394 ? 49.850 -50.127 162.881 1.00 48.30 394 GLU E N 1
ATOM 6528 C CA . GLU B 2 394 ? 48.760 -50.348 163.840 1.00 48.61 394 GLU E CA 1
ATOM 6529 C C . GLU B 2 394 ? 48.283 -51.806 163.847 1.00 47.23 394 GLU E C 1
ATOM 6530 O O . GLU B 2 394 ? 48.040 -52.376 164.914 1.00 44.77 394 GLU E O 1
ATOM 6536 N N . GLU B 2 395 ? 48.178 -52.395 162.655 1.00 46.54 395 GLU E N 1
ATOM 6537 C CA . GLU B 2 395 ? 47.756 -53.789 162.486 1.00 47.62 395 GLU E CA 1
ATOM 6538 C C . GLU B 2 395 ? 48.716 -54.781 163.158 1.00 47.86 395 GLU E C 1
ATOM 6539 O O . GLU B 2 395 ? 48.279 -55.721 163.829 1.00 48.24 395 GLU E O 1
ATOM 6545 N N . ASP B 2 396 ? 50.016 -54.562 162.973 1.00 47.54 396 ASP E N 1
ATOM 6546 C CA . ASP B 2 396 ? 51.051 -55.410 163.579 1.00 48.04 396 ASP E CA 1
ATOM 6547 C C . ASP B 2 396 ? 51.223 -55.171 165.083 1.00 47.00 396 ASP E C 1
ATOM 6548 O O . ASP B 2 396 ? 51.636 -56.076 165.811 1.00 46.59 396 ASP E O 1
ATOM 6553 N N . LYS B 2 397 ? 50.916 -53.956 165.535 1.00 45.53 397 LYS E N 1
ATOM 6554 C CA . LYS B 2 397 ? 50.946 -53.610 166.965 1.00 45.12 397 LYS E CA 1
ATOM 6555 C C . LYS B 2 397 ? 49.918 -54.440 167.753 1.00 43.34 397 LYS E C 1
ATOM 6556 O O . LYS B 2 397 ? 50.194 -54.895 168.863 1.00 41.92 397 LYS E O 1
ATOM 6562 N N . LEU B 2 398 ? 48.742 -54.626 167.155 1.00 42.17 398 LEU E N 1
ATOM 6563 C CA . LEU B 2 398 ? 47.644 -55.398 167.749 1.00 41.57 398 LEU E CA 1
ATOM 6564 C C . LEU B 2 398 ? 47.971 -56.886 167.897 1.00 40.80 398 LEU E C 1
ATOM 6565 O O . LEU B 2 398 ? 47.722 -57.473 168.952 1.00 40.95 398 LEU E O 1
ATOM 6570 N N . THR B 2 399 ? 48.513 -57.487 166.837 1.00 39.92 399 THR E N 1
ATOM 6571 C CA . T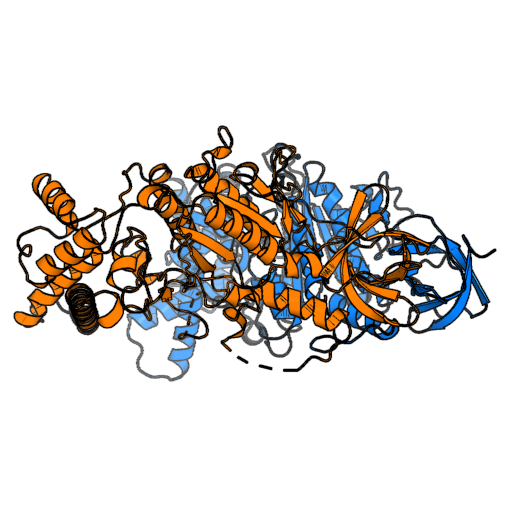HR B 2 399 ? 48.885 -58.909 166.848 1.00 39.46 399 THR E CA 1
ATOM 6572 C C . THR B 2 399 ? 49.975 -59.222 167.886 1.00 38.51 399 THR E C 1
ATOM 6573 O O . THR B 2 399 ? 49.952 -60.290 168.503 1.00 38.05 399 THR E O 1
ATOM 6577 N N . VAL B 2 400 ? 50.912 -58.290 168.077 1.00 36.64 400 VAL E N 1
ATOM 6578 C CA . VAL B 2 400 ? 51.936 -58.394 169.131 1.00 35.54 400 VAL E CA 1
ATOM 6579 C C . VAL B 2 400 ? 51.303 -58.419 170.526 1.00 34.87 400 VAL E C 1
ATOM 6580 O O . VAL B 2 400 ? 51.742 -59.179 171.391 1.00 34.32 400 VAL E O 1
ATOM 6584 N N . ALA B 2 401 ? 50.286 -57.584 170.739 1.00 34.59 401 ALA E N 1
ATOM 6585 C CA . ALA B 2 401 ? 49.560 -57.551 172.015 1.00 34.62 401 ALA E CA 1
ATOM 6586 C C . ALA B 2 401 ? 48.843 -58.875 172.304 1.00 34.43 401 ALA E C 1
ATOM 6587 O O . ALA B 2 401 ? 48.864 -59.357 173.436 1.00 34.88 401 ALA E O 1
ATOM 6589 N N . ARG B 2 402 ? 48.219 -59.453 171.279 1.00 34.64 402 ARG E N 1
ATOM 6590 C CA . ARG B 2 402 ? 47.574 -60.769 171.394 1.00 34.83 402 ARG E CA 1
ATOM 6591 C C . ARG B 2 402 ? 48.591 -61.905 171.528 1.00 34.75 402 ARG E C 1
ATOM 6592 O O . ARG B 2 402 ? 48.370 -62.848 172.289 1.00 34.60 402 ARG E O 1
ATOM 6600 N N . ALA B 2 403 ? 49.694 -61.811 170.786 1.00 34.78 403 ALA E N 1
ATOM 6601 C CA . ALA B 2 403 ? 50.798 -62.774 170.886 1.00 35.07 403 ALA E CA 1
ATOM 6602 C C . ALA B 2 403 ? 51.394 -62.818 172.292 1.00 35.17 403 ALA E C 1
ATOM 6603 O O . ALA B 2 403 ? 51.601 -63.898 172.844 1.00 34.94 403 ALA E O 1
ATOM 6605 N N . ARG B 2 404 ? 51.663 -61.641 172.857 1.00 35.80 404 ARG E N 1
ATOM 6606 C CA . ARG B 2 404 ? 52.197 -61.522 174.223 1.00 36.12 404 ARG E CA 1
ATOM 6607 C C . ARG B 2 404 ? 51.236 -62.075 175.281 1.00 34.80 404 ARG E C 1
ATOM 6608 O O . ARG B 2 404 ? 51.672 -62.692 176.256 1.00 33.73 404 ARG E O 1
ATOM 6616 N N . LYS B 2 405 ? 49.937 -61.857 175.081 1.00 34.16 405 LYS E N 1
ATOM 6617 C CA . LYS B 2 405 ? 48.907 -62.481 175.918 1.00 34.03 405 LYS E CA 1
ATOM 6618 C C . LYS B 2 405 ? 48.903 -64.003 175.758 1.00 33.27 405 LYS E C 1
ATOM 6619 O O . LYS B 2 405 ? 48.914 -64.734 176.748 1.00 32.38 405 LYS E O 1
ATOM 6625 N N . ILE B 2 406 ? 48.896 -64.457 174.506 1.00 33.20 406 ILE E N 1
ATOM 6626 C CA . ILE B 2 406 ? 48.929 -65.888 174.168 1.00 33.16 406 ILE E CA 1
ATOM 6627 C C . ILE B 2 406 ? 50.166 -66.615 174.726 1.00 33.39 406 ILE E C 1
ATOM 6628 O O . ILE B 2 406 ? 50.019 -67.710 175.264 1.00 33.38 406 ILE E O 1
ATOM 6633 N N . GLN B 2 407 ? 51.357 -66.018 174.608 1.00 33.61 407 GLN E N 1
ATOM 6634 C CA . GLN B 2 407 ? 52.587 -66.599 175.188 1.00 34.18 407 GLN E CA 1
ATOM 6635 C C . GLN B 2 407 ? 52.411 -66.920 176.666 1.00 33.84 407 GLN E C 1
ATOM 6636 O O . GLN B 2 407 ? 52.733 -68.022 177.119 1.00 32.81 407 GLN E O 1
ATOM 6642 N N . ARG B 2 408 ? 51.908 -65.933 177.404 1.00 33.91 408 ARG E N 1
ATOM 6643 C CA . ARG B 2 408 ? 51.636 -66.074 178.834 1.00 33.98 408 ARG E CA 1
ATOM 6644 C C . ARG B 2 408 ? 50.494 -67.056 179.092 1.00 33.09 408 ARG E C 1
ATOM 6645 O O . ARG B 2 408 ? 50.554 -67.843 180.037 1.00 32.88 408 ARG E O 1
ATOM 6653 N N . PHE B 2 409 ? 49.471 -67.015 178.241 1.00 32.33 409 PHE E N 1
ATOM 6654 C CA . PHE B 2 409 ? 48.309 -67.904 178.367 1.00 32.99 409 PHE E CA 1
ATOM 6655 C C . PHE B 2 409 ? 48.607 -69.387 178.066 1.00 32.31 409 PHE E C 1
ATOM 6656 O O . PHE B 2 409 ? 47.848 -70.265 178.488 1.00 32.11 409 PHE E O 1
ATOM 6664 N N . LEU B 2 410 ? 49.696 -69.660 177.346 1.00 31.57 410 LEU E N 1
ATOM 6665 C CA . LEU B 2 410 ? 50.189 -71.034 177.166 1.00 31.47 410 LEU E CA 1
ATOM 6666 C C . LEU B 2 410 ? 50.877 -71.584 178.422 1.00 31.31 410 LEU E C 1
ATOM 6667 O O . LEU B 2 410 ? 50.956 -72.798 178.594 1.00 31.94 410 LEU E O 1
ATOM 6672 N N . SER B 2 411 ? 51.381 -70.702 179.286 1.00 30.95 411 SER E N 1
ATOM 6673 C CA . SER B 2 411 ? 51.968 -71.117 180.565 1.00 30.38 411 SER E CA 1
ATOM 6674 C C . SER B 2 411 ? 50.861 -71.598 181.505 1.00 30.55 411 SER E C 1
ATOM 6675 O O . SER B 2 411 ? 49.697 -71.232 181.337 1.00 30.53 411 SER E O 1
ATOM 6678 N N . GLN B 2 412 ? 51.227 -72.436 182.471 1.00 30.61 412 GLN E N 1
ATOM 6679 C CA . GLN B 2 412 ? 50.254 -73.095 183.346 1.00 30.47 412 GLN E CA 1
ATOM 6680 C C . GLN B 2 412 ? 50.919 -73.573 184.641 1.00 30.49 412 GLN E C 1
ATOM 6681 O O . GLN B 2 412 ? 52.039 -74.088 184.589 1.00 31.09 412 GLN E O 1
ATOM 6687 N N . PRO B 2 413 ? 50.239 -73.412 185.800 1.00 30.19 413 PRO E N 1
ATOM 6688 C CA . PRO B 2 413 ? 50.754 -73.962 187.059 1.00 30.18 413 PRO E CA 1
ATOM 6689 C C . PRO B 2 413 ? 50.451 -75.456 187.194 1.00 30.52 413 PRO E C 1
ATOM 6690 O O . PRO B 2 413 ? 49.359 -75.902 186.834 1.00 30.70 413 PRO E O 1
ATOM 6694 N N . PHE B 2 414 ? 51.419 -76.205 187.719 1.00 30.48 414 PHE E N 1
ATOM 6695 C CA . PHE B 2 414 ? 51.348 -77.660 187.829 1.00 30.14 414 PHE E CA 1
ATOM 6696 C C . PHE B 2 414 ? 51.140 -78.067 189.289 1.00 31.22 414 PHE E C 1
ATOM 6697 O O . PHE B 2 414 ? 51.722 -77.459 190.188 1.00 31.90 414 PHE E O 1
ATOM 6705 N N . ASP B 2 415 ? 50.305 -79.087 189.518 1.00 32.16 415 ASP E N 1
ATOM 6706 C CA . ASP B 2 415 ? 50.122 -79.697 190.849 1.00 32.94 415 ASP E CA 1
ATOM 6707 C C . ASP B 2 415 ? 51.440 -80.189 191.455 1.00 34.04 415 ASP E C 1
ATOM 6708 O O . ASP B 2 415 ? 51.645 -80.101 192.666 1.00 34.12 415 ASP E O 1
ATOM 6713 N N . VAL B 2 416 ? 52.306 -80.721 190.598 1.00 35.58 416 VAL E N 1
ATOM 6714 C CA . VAL B 2 416 ? 53.646 -81.195 190.975 1.00 37.08 416 VAL E CA 1
ATOM 6715 C C . VAL B 2 416 ? 54.573 -80.074 191.480 1.00 37.81 416 VAL E C 1
ATOM 6716 O O . VAL B 2 416 ? 55.392 -80.305 192.377 1.00 37.53 416 VAL E O 1
ATOM 6720 N N . ALA B 2 417 ? 54.444 -78.877 190.907 1.00 38.76 417 ALA E N 1
ATOM 6721 C CA . ALA B 2 417 ? 55.242 -77.713 191.321 1.00 39.82 417 ALA E CA 1
ATOM 6722 C C . ALA B 2 417 ? 54.825 -77.090 192.663 1.00 41.57 417 ALA E C 1
ATOM 6723 O O . ALA B 2 417 ? 55.610 -76.347 193.252 1.00 41.69 417 ALA E O 1
ATOM 6725 N N . LYS B 2 418 ? 53.611 -77.388 193.138 1.00 44.04 418 LYS E N 1
ATOM 6726 C CA . LYS B 2 418 ? 53.036 -76.767 194.353 1.00 46.16 418 LYS E CA 1
ATOM 6727 C C . LYS B 2 418 ? 53.940 -76.795 195.595 1.00 48.36 418 LYS E C 1
ATOM 6728 O O . LYS B 2 418 ? 53.921 -75.854 196.393 1.00 49.08 418 LYS E O 1
ATOM 6734 N N . VAL B 2 419 ? 54.719 -77.865 195.752 1.00 50.45 419 VAL E N 1
ATOM 6735 C CA . VAL B 2 419 ? 55.622 -78.020 196.902 1.00 51.43 419 VAL E CA 1
ATOM 6736 C C . VAL B 2 419 ? 56.779 -77.003 196.887 1.00 52.66 419 VAL E C 1
ATOM 6737 O O . VAL B 2 419 ? 57.266 -76.611 197.951 1.00 52.63 419 VAL E O 1
ATOM 6741 N N . PHE B 2 420 ? 57.196 -76.568 195.696 1.00 54.09 420 PHE E N 1
ATOM 6742 C CA . PHE B 2 420 ? 58.239 -75.542 195.549 1.00 55.11 420 PHE E CA 1
ATOM 6743 C C . PHE B 2 420 ? 57.687 -74.116 195.580 1.00 55.42 420 PHE E C 1
ATOM 6744 O O . PHE B 2 420 ? 58.265 -73.247 196.236 1.00 56.40 420 PHE E O 1
ATOM 6752 N N . THR B 2 421 ? 56.582 -73.880 194.871 1.00 54.74 421 THR E N 1
ATOM 6753 C CA . THR B 2 421 ? 56.060 -72.518 194.655 1.00 54.02 421 THR E CA 1
ATOM 6754 C C . THR B 2 421 ? 54.992 -72.064 195.663 1.00 52.90 421 THR E C 1
ATOM 6755 O O . THR B 2 421 ? 54.936 -70.880 196.004 1.00 52.60 421 THR E O 1
ATOM 6759 N N . GLY B 2 422 ? 54.150 -72.990 196.122 1.00 51.95 422 GLY E N 1
ATOM 6760 C CA . GLY B 2 422 ? 53.006 -72.666 196.983 1.00 50.70 422 GLY E CA 1
ATOM 6761 C C . GLY B 2 422 ? 51.686 -72.528 196.236 1.00 49.54 422 GLY E C 1
ATOM 6762 O O . GLY B 2 422 ? 50.628 -72.821 196.793 1.00 48.34 422 GLY E O 1
ATOM 6763 N N . SER B 2 423 ? 51.744 -72.072 194.983 1.00 49.48 423 SER E N 1
ATOM 6764 C CA . SER B 2 423 ? 50.555 -71.904 194.143 1.00 48.60 423 SER E CA 1
ATOM 6765 C C . SER B 2 423 ? 49.942 -73.247 193.755 1.00 47.68 423 SER E C 1
ATOM 6766 O O . SER B 2 423 ? 50.663 -74.206 193.467 1.00 48.08 423 SER E O 1
ATOM 6769 N N . ASP B 2 424 ? 48.612 -73.301 193.750 1.00 46.15 424 ASP E N 1
ATOM 6770 C CA . ASP B 2 424 ? 47.877 -74.489 193.314 1.00 44.94 424 ASP E CA 1
ATOM 6771 C C . ASP B 2 424 ? 48.062 -74.735 191.818 1.00 41.98 424 ASP E C 1
ATOM 6772 O O . ASP B 2 424 ? 48.179 -73.792 191.031 1.00 41.01 424 ASP E O 1
ATOM 6777 N N . GLY B 2 425 ? 48.084 -76.010 191.443 1.00 39.42 425 GLY E N 1
ATOM 6778 C CA . GLY B 2 425 ? 48.098 -76.410 190.041 1.00 37.82 425 GLY E CA 1
ATOM 6779 C C . GLY B 2 425 ? 46.700 -76.444 189.463 1.00 35.89 425 GLY E C 1
ATOM 6780 O O . GLY B 2 425 ? 45.715 -76.244 190.177 1.00 35.37 425 GLY E O 1
ATOM 6781 N N . VAL B 2 426 ? 46.620 -76.705 188.162 1.00 34.44 426 VAL E N 1
ATOM 6782 C CA . VAL B 2 426 ? 45.343 -76.740 187.457 1.00 33.51 426 VAL E CA 1
ATOM 6783 C C . VAL B 2 426 ? 45.413 -77.640 186.217 1.00 33.00 426 VAL E C 1
ATOM 6784 O O . VAL B 2 426 ? 46.436 -77.691 185.532 1.00 32.49 426 VAL E O 1
ATOM 6788 N N . GLN B 2 427 ? 44.319 -78.358 185.969 1.00 32.45 427 GLN E N 1
ATOM 6789 C CA . GLN B 2 427 ? 44.108 -79.118 184.742 1.00 31.75 427 GLN E CA 1
ATOM 6790 C C . GLN B 2 427 ? 42.951 -78.451 184.016 1.00 31.47 427 GLN E C 1
ATOM 6791 O O . GLN B 2 427 ? 41.865 -78.307 184.585 1.00 31.89 427 GLN E O 1
ATOM 6797 N N . VAL B 2 428 ? 43.188 -78.028 182.776 1.00 30.55 428 VAL E N 1
ATOM 6798 C CA . VAL B 2 428 ? 42.199 -77.286 181.998 1.00 30.16 428 VAL E CA 1
ATOM 6799 C C . VAL B 2 428 ? 41.496 -78.260 181.047 1.00 29.67 428 VAL E C 1
ATOM 6800 O O . VAL B 2 428 ? 42.171 -78.982 180.320 1.00 29.18 428 VAL E O 1
ATOM 6804 N N . PRO B 2 429 ? 40.143 -78.297 181.056 1.00 29.59 429 PRO E N 1
ATOM 6805 C CA . PRO B 2 429 ? 39.431 -79.153 180.093 1.00 29.51 429 PRO E CA 1
ATOM 6806 C C . PRO B 2 429 ? 39.690 -78.769 178.632 1.00 29.76 429 PRO E C 1
ATOM 6807 O O . PRO B 2 429 ? 39.918 -77.593 178.335 1.00 29.70 429 PRO E O 1
ATOM 6811 N N . LEU B 2 430 ? 39.651 -79.760 177.742 1.00 29.86 430 LEU E N 1
ATOM 6812 C CA . LEU B 2 430 ? 39.964 -79.560 176.321 1.00 29.96 430 LEU E CA 1
ATOM 6813 C C . LEU B 2 430 ? 39.128 -78.450 175.687 1.00 30.58 430 LEU E C 1
ATOM 6814 O O . LEU B 2 430 ? 39.665 -77.604 174.969 1.00 30.33 430 LEU E O 1
ATOM 6819 N N . GLU B 2 431 ? 37.824 -78.451 175.960 1.00 31.51 431 GLU E N 1
ATOM 6820 C CA . GLU B 2 431 ? 36.927 -77.440 175.395 1.00 32.00 431 GLU E CA 1
ATOM 6821 C C . GLU B 2 431 ? 37.231 -76.049 175.949 1.00 31.60 431 GLU E C 1
ATOM 6822 O O . GLU B 2 431 ? 37.189 -75.069 175.206 1.00 31.11 431 GLU E O 1
ATOM 6828 N N . ASP B 2 432 ? 37.532 -75.972 177.245 1.00 31.97 432 ASP E N 1
ATOM 6829 C CA . ASP B 2 432 ? 37.918 -74.709 177.883 1.00 32.75 432 ASP E CA 1
ATOM 6830 C C . ASP B 2 432 ? 39.148 -74.109 177.183 1.00 33.65 432 ASP E C 1
ATOM 6831 O O . ASP B 2 432 ? 39.166 -72.917 176.875 1.00 34.10 432 ASP E O 1
ATOM 6836 N N . THR B 2 433 ? 40.147 -74.948 176.906 1.00 33.89 433 THR E N 1
ATOM 6837 C CA . THR B 2 433 ? 41.352 -74.537 176.176 1.00 34.28 433 THR E CA 1
ATOM 6838 C C . THR B 2 433 ? 41.034 -74.006 174.770 1.00 34.76 433 THR E C 1
ATOM 6839 O O . THR B 2 433 ? 41.533 -72.953 174.383 1.00 34.68 433 THR E O 1
ATOM 6843 N N . ILE B 2 434 ? 40.195 -74.721 174.023 1.00 35.67 434 ILE E N 1
ATOM 6844 C CA . ILE B 2 434 ? 39.865 -74.333 172.640 1.00 36.05 434 ILE E CA 1
ATOM 6845 C C . ILE B 2 434 ? 39.056 -73.033 172.608 1.00 36.30 434 ILE E C 1
ATOM 6846 O O . ILE B 2 434 ? 39.358 -72.144 171.814 1.00 36.66 434 ILE E O 1
ATOM 6851 N N . LYS B 2 435 ? 38.043 -72.932 173.470 1.00 36.87 435 LYS E N 1
ATOM 6852 C CA . LYS B 2 435 ? 37.168 -71.749 173.532 1.00 36.78 435 LYS E CA 1
ATOM 6853 C C . LYS B 2 435 ? 37.899 -70.509 174.051 1.00 36.17 435 LYS E C 1
ATOM 6854 O O . LYS B 2 435 ? 37.690 -69.407 173.539 1.00 36.10 435 LYS E O 1
ATOM 6860 N N . SER B 2 436 ? 38.739 -70.693 175.069 1.00 35.40 436 SER E N 1
ATOM 6861 C CA . SER B 2 436 ? 39.487 -69.589 175.679 1.00 35.06 436 SER E CA 1
ATOM 6862 C C . SER B 2 436 ? 40.460 -68.936 174.700 1.00 35.29 436 SER E C 1
ATOM 6863 O O . SER B 2 436 ? 40.514 -67.711 174.604 1.00 35.53 436 SER E O 1
ATOM 6866 N N . PHE B 2 437 ? 41.225 -69.758 173.987 1.00 35.57 437 PHE E N 1
ATOM 6867 C CA . PHE B 2 437 ? 42.181 -69.258 172.995 1.00 35.87 437 PHE E CA 1
ATOM 6868 C C . PHE B 2 437 ? 41.481 -68.706 171.747 1.00 36.13 437 PHE E C 1
ATOM 6869 O O . PHE B 2 437 ? 41.962 -67.742 171.151 1.00 36.83 437 PHE E O 1
ATOM 6877 N N . LYS B 2 438 ? 40.362 -69.320 171.356 1.00 36.23 438 LYS E N 1
ATOM 6878 C CA . LYS B 2 438 ? 39.522 -68.817 170.257 1.00 36.54 438 LYS E CA 1
ATOM 6879 C C . LYS B 2 438 ? 39.035 -67.393 170.527 1.00 36.72 438 LYS E C 1
ATOM 6880 O O . LYS B 2 438 ? 39.084 -66.532 169.642 1.00 36.84 438 LYS E O 1
ATOM 6886 N N . ALA B 2 439 ? 38.561 -67.167 171.752 1.00 36.64 439 ALA E N 1
ATOM 6887 C CA . ALA B 2 439 ? 38.098 -65.851 172.194 1.00 36.84 439 ALA E CA 1
ATOM 6888 C C . ALA B 2 439 ? 39.214 -64.806 172.169 1.00 37.05 439 ALA E C 1
ATOM 6889 O O . ALA B 2 439 ? 38.995 -63.685 171.710 1.00 37.39 439 ALA E O 1
ATOM 6891 N N . VAL B 2 440 ? 40.402 -65.184 172.648 1.00 37.37 440 VAL E N 1
ATOM 6892 C CA . VAL B 2 440 ? 41.578 -64.294 172.644 1.00 37.51 440 VAL E CA 1
ATOM 6893 C C . VAL B 2 440 ? 42.017 -63.955 171.210 1.00 38.35 440 VAL E C 1
ATOM 6894 O O . VAL B 2 440 ? 42.299 -62.792 170.909 1.00 38.47 440 VAL E O 1
ATOM 6898 N N . VAL B 2 441 ? 42.050 -64.963 170.337 1.00 38.94 441 VAL E N 1
ATOM 6899 C CA . VAL B 2 441 ? 42.352 -64.769 168.909 1.00 39.36 441 VAL E CA 1
ATOM 6900 C C . VAL B 2 441 ? 41.369 -63.794 168.245 1.00 40.79 441 VAL E C 1
ATOM 6901 O O . VAL B 2 441 ? 41.781 -62.947 167.449 1.00 41.80 441 VAL E O 1
ATOM 6905 N N . ALA B 2 442 ? 40.084 -63.920 168.572 1.00 41.93 442 ALA E N 1
ATOM 6906 C CA . ALA B 2 442 ? 39.048 -63.017 168.051 1.00 42.85 442 ALA E CA 1
ATOM 6907 C C . ALA B 2 442 ? 39.143 -61.593 168.619 1.00 43.49 442 ALA E C 1
ATOM 6908 O O . ALA B 2 442 ? 38.646 -60.649 168.005 1.00 44.42 442 ALA E O 1
ATOM 6910 N N . GLY B 2 443 ? 39.760 -61.448 169.791 1.00 44.20 443 GLY E N 1
ATOM 6911 C CA . GLY B 2 443 ? 39.969 -60.146 170.427 1.00 44.30 443 GLY E CA 1
ATOM 6912 C C . GLY B 2 443 ? 38.888 -59.752 171.418 1.00 44.02 443 GLY E C 1
ATOM 6913 O O . GLY B 2 443 ? 38.646 -58.562 171.625 1.00 45.32 443 GLY E O 1
ATOM 6914 N N . GLU B 2 444 ? 38.248 -60.743 172.040 1.00 43.41 444 GLU E N 1
ATOM 6915 C CA . GLU B 2 444 ? 37.231 -60.494 173.067 1.00 43.28 444 GLU E CA 1
ATOM 6916 C C . GLU B 2 444 ? 37.834 -59.976 174.381 1.00 42.60 444 GLU E C 1
ATOM 6917 O O . GLU B 2 444 ? 37.131 -59.335 175.167 1.00 41.69 444 GLU E O 1
ATOM 6923 N N . TYR B 2 445 ? 39.120 -60.259 174.614 1.00 41.77 445 TYR E N 1
ATOM 6924 C CA . TYR B 2 445 ? 39.808 -59.879 175.853 1.00 41.02 445 TYR E CA 1
ATOM 6925 C C . TYR B 2 445 ? 41.100 -59.075 175.611 1.00 39.78 445 TYR E C 1
ATOM 6926 O O . TYR B 2 445 ? 42.095 -59.256 176.319 1.00 39.50 445 TYR E O 1
ATOM 6935 N N . ASP B 2 446 ? 41.071 -58.177 174.623 1.00 39.00 446 ASP E N 1
ATOM 6936 C CA . ASP B 2 446 ? 42.159 -57.208 174.409 1.00 38.49 446 ASP E CA 1
ATOM 6937 C C . ASP B 2 446 ? 42.240 -56.189 175.557 1.00 39.07 446 ASP E C 1
ATOM 6938 O O . ASP B 2 446 ? 43.315 -55.664 175.854 1.00 39.22 446 ASP E O 1
ATOM 6943 N N . HIS B 2 447 ? 41.096 -55.916 176.184 1.00 39.54 447 HIS E N 1
ATOM 6944 C CA . HIS B 2 447 ? 41.000 -54.989 177.322 1.00 40.07 447 HIS E CA 1
ATOM 6945 C C . HIS B 2 447 ? 41.651 -55.470 178.636 1.00 40.32 447 HIS E C 1
ATOM 6946 O O . HIS B 2 447 ? 41.991 -54.644 179.486 1.00 39.64 447 HIS E O 1
ATOM 6953 N N . LEU B 2 448 ? 41.820 -56.783 178.804 1.00 40.68 448 LEU E N 1
ATOM 6954 C CA . LEU B 2 448 ? 42.418 -57.341 180.029 1.00 41.40 448 LEU E CA 1
ATOM 6955 C C . LEU B 2 448 ? 43.947 -57.211 180.014 1.00 41.49 448 LEU E C 1
ATOM 6956 O O . LEU B 2 448 ? 44.553 -57.246 178.944 1.00 41.72 448 LEU E O 1
ATOM 6961 N N . PRO B 2 449 ? 44.575 -57.065 181.203 1.00 41.52 449 PRO E N 1
ATOM 6962 C CA . PRO B 2 449 ? 46.030 -56.903 181.268 1.00 41.95 449 PRO E CA 1
ATOM 6963 C C . PRO B 2 449 ? 46.790 -58.205 181.001 1.00 42.51 449 PRO E C 1
ATOM 6964 O O . PRO B 2 449 ? 46.239 -59.295 181.192 1.00 43.25 449 PRO E O 1
ATOM 6968 N N . GLU B 2 450 ? 48.048 -58.075 180.578 1.00 41.97 450 GLU E N 1
ATOM 6969 C CA . GLU B 2 450 ? 48.890 -59.226 180.212 1.00 41.81 450 GLU E CA 1
ATOM 6970 C C . GLU B 2 450 ? 49.152 -60.178 181.382 1.00 41.12 450 GLU E C 1
ATOM 6971 O O . GLU B 2 450 ? 49.108 -61.399 181.211 1.00 40.46 450 GLU E O 1
ATOM 6977 N N . ALA B 2 451 ? 49.419 -59.609 182.558 1.00 40.50 451 ALA E N 1
ATOM 6978 C CA . ALA B 2 451 ? 49.677 -60.382 183.785 1.00 40.00 451 ALA E CA 1
ATOM 6979 C C . ALA B 2 451 ? 48.533 -61.319 184.189 1.00 39.57 451 ALA E C 1
ATOM 6980 O O . ALA B 2 451 ? 48.776 -62.335 184.843 1.00 39.77 451 ALA E O 1
ATOM 6982 N N . ALA B 2 452 ? 47.300 -60.977 183.807 1.00 39.12 452 ALA E N 1
ATOM 6983 C CA . ALA B 2 452 ? 46.132 -61.841 184.036 1.00 38.90 452 ALA E CA 1
ATOM 6984 C C . ALA B 2 452 ? 46.218 -63.186 183.296 1.00 38.35 452 ALA E C 1
ATOM 6985 O O . ALA B 2 452 ? 45.713 -64.200 183.786 1.00 38.76 452 ALA E O 1
ATOM 6987 N N . PHE B 2 453 ? 46.860 -63.183 182.128 1.00 37.07 453 PHE E N 1
ATOM 6988 C CA . PHE B 2 453 ? 47.040 -64.393 181.317 1.00 36.20 453 PHE E CA 1
ATOM 6989 C C . PHE B 2 453 ? 48.192 -65.290 181.788 1.00 35.79 453 PHE E C 1
ATOM 6990 O O . PHE B 2 453 ? 48.296 -66.426 181.342 1.00 35.92 453 PHE E O 1
ATOM 6998 N N . TYR B 2 454 ? 49.044 -64.786 182.680 1.00 35.42 454 TYR E N 1
ATOM 6999 C CA . TYR B 2 454 ? 50.224 -65.511 183.148 1.00 34.72 454 TYR E CA 1
ATOM 7000 C C . TYR B 2 454 ? 49.895 -66.445 184.315 1.00 34.78 454 TYR E C 1
ATOM 7001 O O . TYR B 2 454 ? 49.318 -66.008 185.313 1.00 34.60 454 TYR E O 1
ATOM 7010 N N . MET B 2 455 ? 50.279 -67.719 184.183 1.00 34.56 455 MET E N 1
ATOM 7011 C CA . MET B 2 455 ? 50.194 -68.720 185.264 1.00 34.58 455 MET E CA 1
ATOM 7012 C C . MET B 2 455 ? 48.775 -68.911 185.817 1.00 33.83 455 MET E C 1
ATOM 7013 O O . MET B 2 455 ? 48.521 -68.707 187.007 1.00 33.80 455 MET E O 1
ATOM 7018 N N . VAL B 2 456 ? 47.863 -69.305 184.933 1.00 33.06 456 VAL E N 1
ATOM 7019 C CA . VAL B 2 456 ? 46.467 -69.580 185.294 1.00 33.09 456 VAL E CA 1
ATOM 7020 C C . VAL B 2 456 ? 45.937 -70.754 184.470 1.00 33.05 456 VAL E C 1
ATOM 7021 O O . VAL B 2 456 ? 46.649 -71.282 183.616 1.00 33.02 456 VAL E O 1
ATOM 7025 N N . GLY B 2 457 ? 44.700 -71.167 184.746 1.00 33.32 457 GLY E N 1
ATOM 7026 C CA . GLY B 2 457 ? 44.024 -72.212 183.975 1.00 32.93 457 GLY E CA 1
ATOM 7027 C C . GLY B 2 457 ? 43.379 -71.650 182.722 1.00 32.69 457 GLY E C 1
ATOM 7028 O O . GLY B 2 457 ? 44.072 -71.122 181.853 1.00 32.02 457 GLY E O 1
ATOM 7029 N N . GLY B 2 458 ? 42.053 -71.758 182.635 1.00 33.42 458 GLY E N 1
ATOM 7030 C CA . GLY B 2 458 ? 41.290 -71.260 181.485 1.00 33.99 458 GLY E CA 1
ATOM 7031 C C . GLY B 2 458 ? 40.967 -69.777 181.569 1.00 34.61 458 GLY E C 1
ATOM 7032 O O . GLY B 2 458 ? 41.477 -69.068 182.440 1.00 34.55 458 GLY E O 1
ATOM 7033 N N . ILE B 2 459 ? 40.110 -69.314 180.662 1.00 35.71 459 ILE E N 1
ATOM 7034 C CA . ILE B 2 459 ? 39.757 -67.885 180.559 1.00 37.53 459 ILE E CA 1
ATOM 7035 C C . ILE B 2 459 ? 39.020 -67.329 181.790 1.00 38.46 459 ILE E C 1
ATOM 7036 O O . ILE B 2 459 ? 39.121 -66.136 182.076 1.00 39.17 459 ILE E O 1
ATOM 7041 N N . GLU B 2 460 ? 38.289 -68.180 182.510 1.00 39.50 460 GLU E N 1
ATOM 7042 C CA . GLU B 2 460 ? 37.624 -67.764 183.754 1.00 40.01 460 GLU E CA 1
ATOM 7043 C C . GLU B 2 460 ? 38.614 -67.443 184.881 1.00 40.28 460 GLU E C 1
ATOM 7044 O O . GLU B 2 460 ? 38.320 -66.601 185.731 1.00 40.41 460 GLU E O 1
ATOM 7050 N N . ASP B 2 461 ? 39.775 -68.102 184.885 1.00 40.68 461 ASP E N 1
ATOM 7051 C CA . ASP B 2 461 ? 40.862 -67.755 185.809 1.00 41.30 461 ASP E CA 1
ATOM 7052 C C . ASP B 2 461 ? 41.512 -66.412 185.441 1.00 41.70 461 ASP E C 1
ATOM 7053 O O . ASP B 2 461 ? 41.942 -65.671 186.326 1.00 42.25 461 ASP E O 1
ATOM 7058 N N . VAL B 2 462 ? 41.583 -66.113 184.141 1.00 42.43 462 VAL E N 1
ATOM 7059 C CA . VAL B 2 462 ? 42.117 -64.834 183.646 1.00 42.95 462 VAL E CA 1
ATOM 7060 C C . VAL B 2 462 ? 41.221 -63.672 184.097 1.00 43.94 462 VAL E C 1
ATOM 7061 O O . VAL B 2 462 ? 41.722 -62.644 184.556 1.00 43.51 462 VAL E O 1
ATOM 7065 N N . LYS B 2 463 ? 39.906 -63.848 183.958 1.00 45.32 463 LYS E N 1
ATOM 7066 C CA . LYS B 2 463 ? 38.914 -62.879 184.453 1.00 45.97 463 LYS E CA 1
ATOM 7067 C C . LYS B 2 463 ? 39.015 -62.668 185.966 1.00 46.56 463 LYS E C 1
ATOM 7068 O O . LYS B 2 463 ? 38.964 -61.532 186.439 1.00 47.66 463 LYS E O 1
ATOM 7074 N N . ALA B 2 464 ? 39.140 -63.767 186.711 1.00 46.31 464 ALA E N 1
ATOM 7075 C CA . ALA B 2 464 ? 39.285 -63.715 188.167 1.00 46.77 464 ALA E CA 1
ATOM 7076 C C . ALA B 2 464 ? 40.577 -63.013 188.583 1.00 48.14 464 ALA E C 1
ATOM 7077 O O . ALA B 2 464 ? 40.572 -62.203 189.514 1.00 49.15 464 ALA E O 1
ATOM 7079 N N . LYS B 2 465 ? 41.675 -63.322 187.892 1.00 49.04 465 LYS E N 1
ATOM 7080 C CA . LYS B 2 465 ? 42.957 -62.648 188.132 1.00 49.69 465 LYS E CA 1
ATOM 7081 C C . LYS B 2 465 ? 42.917 -61.166 187.737 1.00 50.40 465 LYS E C 1
ATOM 7082 O O . LYS B 2 465 ? 43.530 -60.335 188.406 1.00 49.03 465 LYS E O 1
ATOM 7088 N N . ALA B 2 466 ? 42.202 -60.849 186.656 1.00 51.78 466 ALA E N 1
ATOM 7089 C CA . ALA B 2 466 ? 42.026 -59.462 186.202 1.00 53.88 466 ALA E CA 1
ATOM 7090 C C . ALA B 2 466 ? 41.312 -58.581 187.231 1.00 55.67 466 ALA E C 1
ATOM 7091 O O . ALA B 2 466 ? 41.712 -57.435 187.449 1.00 55.25 466 ALA E O 1
ATOM 7093 N N . GLN B 2 467 ? 40.259 -59.117 187.849 1.00 58.69 467 GLN E N 1
ATOM 7094 C CA . GLN B 2 467 ? 39.518 -58.406 188.901 1.00 61.64 467 GLN E CA 1
ATOM 7095 C C . GLN B 2 467 ? 40.353 -58.144 190.160 1.00 62.23 467 GLN E C 1
ATOM 7096 O O . GLN B 2 467 ? 40.145 -57.136 190.834 1.00 63.34 467 GLN E O 1
ATOM 7102 N N . ARG B 2 468 ? 41.280 -59.051 190.474 1.00 62.88 468 ARG E N 1
ATOM 7103 C CA . ARG B 2 468 ? 42.212 -58.860 191.599 1.00 63.49 468 ARG E CA 1
ATOM 7104 C C . ARG B 2 468 ? 43.161 -57.669 191.403 1.00 62.90 468 ARG E C 1
ATOM 7105 O O . ARG B 2 468 ? 43.433 -56.937 192.355 1.00 62.56 468 ARG E O 1
ATOM 7113 N N . LEU B 2 469 ? 43.654 -57.483 190.177 1.00 62.59 469 LEU E N 1
ATOM 7114 C CA . LEU B 2 469 ? 44.607 -56.407 189.867 1.00 62.42 469 LEU E CA 1
ATOM 7115 C C . LEU B 2 469 ? 43.937 -55.032 189.817 1.00 62.40 469 LEU E C 1
ATOM 7116 O O . LEU B 2 469 ? 42.730 -54.916 189.595 1.00 62.88 469 LEU E O 1
#

B-factor: mean 35.89, std 11.33, range [16.15, 91.13]

Foldseek 3Di:
DAQFKWFWADFDQQKTKTFGNNPDDAQFWKAWDPRWIWGFHDDDDGTTMIGTQDDGVPDDGGTMIGGPPDHQKAAADLLLQLFEAALRHHTDPPPDDSPGPDMGHLQDFADDDPQFDAFFAFLDLLALCCCLQATDTFLFEAEAEEAPPLCSVLSVLSSLLVQVVQAPCPDLPGFRAAEEEEAAAAAPVVVVVSSVVCVVSVSSNRYHYYYQYVPGRLVRNLRNLSNSLRNQVVQQQAQGTYEYEPNAVQRNQVSQLSSCVVVVHAADVVRTHPCSLVSVQRSSSNFGAGDVVRNRYGYYYHYYDHDDPQPCVDDNNVSVCVRGQWYFYRYPVCVVVQLPNRGQLVRTHGNSPPSNHFQASSQQSPCLSVLLNVLVVLVVVCVVPDDDDPVSVVSVLLNLLSSLLSRDDGPDRHDSLLSSLSSCCSVVCVCSPPDSVCSNVLSVQLVVLCVPVPVVLSVCCVSVPHYCDDPNVVVSVVSSVVSVVVVD/DWWWWDDDDWQKTKTADDPDQDDAQWWKWFQQPNDIWIWGFHDDDPPRMTITGTFFTPPRDDTGTIMGTPRHHQKEAADLLLFLFEAFLSHATPPPLDGSPGDDIDHLDDDFDDPPQFDPDWAFDAQLQLLCLQQWTAIFLFAEEEAWFPPLCSLVVVLLSLVSLCPVFVAAEEAEAAAADVVVVVVSSVLLCLLQLAPSVDRSPRRYGYYYDYNVTALNRRQRRLSVRLRNQVCRLQVQLIAYEYEYAAQLRNVVSVVVVCVVVPDDDDLCSQRDDDSVSSNRGQGSSYGYYYYHHGDDPPPPDMHDDDRGQWYFYRDPVQVVVVAPSRTDSQPTHGNQLDCVHPHDLSNVLNVLLNVLLVLLVVCVVVCVPDNLVPDDPVNSLSNLLNLLSSQLSGEAGSSCCSPPVDHGGREDSVLSSVQSVCSSVPVVSVADSVLSHHARGPVSSVVSRVVD